Protein AF-A0A9X4KL41-F1 (afdb_monomer)

Nearest PDB structures (foldseek):
  2okx-assembly1_A  TM=5.985E-01  e=2.465E-29  Bacillus sp. GL1
  3cih-assembly1_A-2  TM=5.787E-01  e=1.463E-29  Bacteroides thetaiotaomicron VPI-5482
  6i60-assembly2_B  TM=5.319E-01  e=3.528E-23  Dictyoglomus thermophilum H-6-12
  3w5n-assembly1_A  TM=4.988E-01  e=1.576E-23  Streptomyces avermitilis MA-4680 = NBRC 14893
  6gsz-assembly1_A  TM=5.176E-01  e=5.155E-23  Aspergillus terreus

Foldseek 3Di:
DLPFAFFFWWAAPVFFDDQKWKKKAKDFDAAKFAWKKKWKAWLAKKFKDKQNHTFDIDHHALLSLQATDIGTGPGIDHGTMMMMMIMGGHPDAADDDLQDLLRHSGGTTMWIWMDGPPDTGTHDQNIDTPPHGIDGRGTACAPPRNDHPPDDPVPQQNANNQKHKDWQLDKDFPDWDQWDWDQDPSSKIKIKGFWAAADDQDDQDQPSRDSRPQVRQLSSLLVRLVVCVVSVLVNTTKTKMFGPAWFQKKKKKFWQFQAKKKKKKFFARDPCCRVPPSRTRIDIDIAGHRGMDMDHGAGGGMMMMGIHDDGGGMTMMIMIMMGIARDFDWQWDKDFPPVLLNLLQQQLLVLLGRCHHLANAQFGHPDNHLQQVLLLLLVLLVLFTGLDCPRVLSSLVSQLPRDQPADRSNALLSLLSSLLSLLVCCQSAVPLVSLLVSLVSLQRSQVSQLVQQDPVQLAGPCQDRLDDALADFDSLLSRLLSLLSNLSSLVSVVVSPVQHPPSPHDHHPDDHHQDALCSQLVTPDLSSVLSCVVSPSADPVRSVVSLVPDDDAPPDFLQSLQSNLVNCLVNVNNQVSVVSSCQQSVQCVVVPQSHAWGGAHSDADPQRQQQTDSNHPDGHSVTHSRGSSNSNSSSSCCCEALNWDRPGGQQLEIERDHDAHPPTFWMWIWTDTNQGIKTKIWGQDPVRQIDIEIEDHPSHHYDYPRPDPNHDYPPVPPPVPPLVCLQFPDLVLAAAAEAEAADEDDLVLLLVVLVLLLVLLHQEYEPAAEPHHPPDQLDPSNVVSLVSNLVSCVVSNHAYEYELARADQDQCRLPPLLVVDQQFFFKKWWKDQDDDDDVSFWDWLDWDADPNTIITITTGGDQFQDVNSVRGHHGQLLALVSQVVSCVSTVVSCCVRPLVCDLHRHAAYEHEAAWNDDDDPPVIDIARDHDCLQVVLCVPPVDGCSVVVVLCPDVDDPSVVSVVSSLVSSLVSNQVRHLQVRLVVQVVSNHFYEYAHHPQQFQVSCCRIRNARLSSLLSGLAYEYEDEELDQWDDDVVNNPTIGHVLRSLCSNVVSCVVNVRQAYEYEYHLQHDQPQDPVSLVVVVVVSVVSPHRYYHYPDAYSDCPDCVVVRRDDHCSNPSSCSSRPSVPPDDPDPPVVVVVVVVCVVPVVDDDDDDDDD

Secondary structure (DSSP, 8-state):
-TT-PPPEEEE-TTTTS-SEEEEEEEEEESS-BSS-EEEEEESSEEEEEETTEEEEEE---GGGGTB-EEEE-SSPBPSEEEEEEEEEE-SSPPPP-TT-TTSTT--SEEEEEEE-SS-EEE-STTSEETTEEPEEEEETTSTTSSS-BT--HHHHHT-STTEEEEEE--EEEEEEESEEEEE-TTS-EEEEEE-----PPP-----TT---HHHHHHHHHHHHHHHHHHTTGGGSSEEEEEEEEEEEEEEEEEE-SSS-EEEEEEEESSHHHHHH-TTSEEEEEEE-TT-EEEPPPEEEEEEEEEEE-STT-EEEEEEEEEEEEE------EEEES-HHHHHHHHHHHHHHHHTBSSSB-SBSSS-----HHHHHHHHHHHHHH-S--HHHHHHHHHHHT--TTS-GGG-HHHHHHHHHHHHHHHHHH--HHHHHHTHHHHHHHHHHHHHHB-TTT-SBS--S-----SS---HHHHHHHHHHHHHHHHHHHHHHHHHSTT------SSPPPP--HHHHHT-S-HHHHHHHHHTTSS-HHHHHHHHTT----SS--HHHHHHHHHHHHTTT-HHHHHHHHIIIIIHHHHTT-SS--S---SS--SSHHHH-B-SSS-BGGGS-SSBGGGGTHHHHHHHHTS-EEESSGGGSEEEE-----TT--EEEEEE--TT-PEEEEEEE-TTS-EEEEEE--TTPEEEE-S--TT-EE---------HHHHHS--GGGS---EEEEEE---HHHHHHHHHHHHHTT--EEEEEEEEEE-SPTTSHHHHHHHHHHHHHHHHHT-EEEEEEEESSSTTSGGGHHHHT-GGGB-EEEEEESS----TTTEEEEEEEEETTEEEEEEEEEPPS-BGGGTTB--B-TTSHHHHHHHHHHTHHHHHHHHGGGBTTTB-EEEEEEE-S-----TTS-EEEE-TTHHHHHHHHHSS-SGGGGGGGTSS-TTHHHHHHHHHHHHHHHHIIIIIHHHHHHHHTTTPEEEEEETTTT-HHHHHHHTS-HHHHHTT-SEEEEEE-SS-SEE--TT-TTS-EEHHHHHHHHHHHHHHTT-S--EEEE-TTS-TT--HHHHHHHHHHHHHTT--EEEES-EES--SGGGGTSSSPP-TTHHHHHTT--TTSS-S-TTTHHHHHHHHHHHTT---------

Radius of gyration: 35.64 Å; Cα contacts (8 Å, |Δi|>4): 2430; chains: 1; bounding box: 79×104×77 Å

InterPro domains:
  IPR008928 Six-hairpin glycosidase superfamily [SSF48208] (361-702)
  IPR012341 Six-hairpin glycosidase-like superfamily [G3DSA:1.50.10.10] (339-502)
  IPR012341 Six-hairpin glycosidase-like superfamily [G3DSA:1.50.10.10] (527-642)
  IPR035398 Alpha-L-rhamnosidase C-terminal domain [PF17390] (643-701)
  IPR053161 Ulvan-degrading glycoside hydrolase [PTHR36848] (872-1120)

Structure (mmCIF, N/CA/C/O backbone):
data_AF-A0A9X4KL41-F1
#
_entry.id   AF-A0A9X4KL41-F1
#
loop_
_atom_site.group_PDB
_atom_site.id
_atom_site.type_symbol
_atom_site.label_atom_id
_atom_site.label_alt_id
_atom_site.label_comp_id
_atom_site.label_asym_id
_atom_site.label_entity_id
_atom_site.label_seq_id
_atom_site.pdbx_PDB_ins_code
_atom_site.Cartn_x
_atom_site.Cartn_y
_atom_site.Cartn_z
_atom_site.occupancy
_atom_site.B_iso_or_equiv
_atom_site.auth_seq_id
_atom_site.auth_comp_id
_atom_site.auth_asym_id
_atom_site.auth_atom_id
_atom_site.pdbx_PDB_model_num
ATOM 1 N N . MET A 1 1 ? 27.318 6.367 7.786 1.00 37.16 1 MET A N 1
ATOM 2 C CA . MET A 1 1 ? 26.610 7.576 7.302 1.00 37.16 1 MET A CA 1
ATOM 3 C C . MET A 1 1 ? 25.271 7.805 8.006 1.00 37.16 1 MET A C 1
ATOM 5 O O . MET A 1 1 ? 24.868 8.953 8.048 1.00 37.16 1 MET A O 1
ATOM 9 N N . ALA A 1 2 ? 24.636 6.785 8.607 1.00 35.75 2 ALA A N 1
ATOM 10 C CA . ALA A 1 2 ? 23.342 6.891 9.303 1.00 35.75 2 ALA A CA 1
ATOM 11 C C . ALA A 1 2 ? 23.310 7.777 10.578 1.00 35.75 2 ALA A C 1
ATOM 13 O O . ALA A 1 2 ? 22.240 7.974 11.133 1.00 35.75 2 ALA A O 1
ATOM 14 N N . ASP A 1 3 ? 24.447 8.337 11.017 1.00 51.31 3 ASP A N 1
ATOM 15 C CA . ASP A 1 3 ? 24.559 9.137 12.254 1.00 51.31 3 ASP A CA 1
ATOM 16 C C . ASP A 1 3 ? 24.905 10.624 12.011 1.00 51.31 3 ASP A C 1
ATOM 18 O O . ASP A 1 3 ? 25.221 11.359 12.948 1.00 51.31 3 ASP A O 1
ATOM 22 N N . LYS A 1 4 ? 24.893 11.102 10.757 1.00 65.19 4 LYS A N 1
ATOM 23 C CA . LYS A 1 4 ? 25.161 12.520 10.458 1.00 65.19 4 LYS A CA 1
ATOM 24 C C . LYS A 1 4 ? 23.893 13.349 10.703 1.00 65.19 4 LYS A C 1
ATOM 26 O O . LYS A 1 4 ? 22.921 13.220 9.968 1.00 65.19 4 LYS A O 1
ATOM 31 N N . ALA A 1 5 ? 23.902 14.214 11.720 1.00 68.00 5 ALA A N 1
ATOM 32 C CA . ALA A 1 5 ? 22.793 15.138 11.977 1.00 68.00 5 ALA A CA 1
ATOM 33 C C . ALA A 1 5 ? 22.593 16.114 10.801 1.00 68.00 5 ALA A C 1
ATOM 35 O O . ALA A 1 5 ? 23.572 16.638 10.263 1.00 68.00 5 ALA A O 1
ATOM 36 N N . VAL A 1 6 ? 21.333 16.349 10.419 1.00 71.38 6 VAL A N 1
ATOM 37 C CA . VAL A 1 6 ? 20.958 17.225 9.297 1.00 71.38 6 VAL A CA 1
ATOM 38 C C . VAL A 1 6 ? 21.254 18.688 9.662 1.00 71.38 6 VAL A C 1
ATOM 40 O O . VAL A 1 6 ? 20.866 19.120 10.751 1.00 71.38 6 VAL A O 1
ATOM 43 N N . PRO A 1 7 ? 21.926 19.460 8.787 1.00 79.12 7 PRO A N 1
ATOM 44 C CA . PRO A 1 7 ? 22.134 20.882 9.000 1.00 79.12 7 PRO A CA 1
ATOM 45 C C . PRO A 1 7 ? 20.797 21.623 9.045 1.00 79.12 7 PRO A C 1
ATOM 47 O O . PRO A 1 7 ? 19.864 21.345 8.290 1.00 79.12 7 PRO A O 1
ATOM 50 N N . LYS A 1 8 ? 20.726 22.593 9.945 1.00 78.94 8 LYS A N 1
ATOM 51 C CA . LYS A 1 8 ? 19.587 23.478 10.153 1.00 78.94 8 LYS A CA 1
ATOM 52 C C . LYS A 1 8 ? 19.972 24.883 9.735 1.00 78.94 8 LYS A C 1
ATOM 54 O O . LYS A 1 8 ? 21.110 25.302 9.951 1.00 78.94 8 LYS A O 1
ATOM 59 N N . TRP A 1 9 ? 19.037 25.638 9.184 1.00 79.50 9 TRP A N 1
ATOM 60 C CA . TRP A 1 9 ? 19.203 27.083 9.099 1.00 79.50 9 TRP A CA 1
ATOM 61 C C . TRP A 1 9 ? 19.251 27.652 10.513 1.00 79.50 9 TRP A C 1
ATOM 63 O O . TRP A 1 9 ? 18.278 27.525 11.255 1.00 79.50 9 TRP A O 1
ATOM 73 N N . ILE A 1 10 ? 20.374 28.270 10.883 1.00 82.19 10 ILE A N 1
ATOM 74 C CA . ILE A 1 10 ? 20.605 28.843 12.211 1.00 82.19 10 ILE A CA 1
ATOM 75 C C . ILE A 1 10 ? 20.787 30.354 12.168 1.00 82.19 10 ILE A C 1
ATOM 77 O O . ILE A 1 10 ? 21.315 30.929 11.212 1.00 82.19 10 ILE A O 1
ATOM 81 N N . TRP A 1 11 ? 20.293 30.984 13.225 1.00 80.25 11 TRP A N 1
ATOM 82 C CA . TRP A 1 11 ? 20.051 32.413 13.318 1.00 80.25 11 TRP A CA 1
ATOM 83 C C . TRP A 1 11 ? 20.311 32.910 14.746 1.00 80.25 11 TRP A C 1
ATOM 85 O O . TRP A 1 11 ? 20.316 32.126 15.694 1.00 80.25 11 TRP A O 1
ATOM 95 N N . HIS A 1 12 ? 20.489 34.220 14.932 1.00 76.88 12 HIS A N 1
ATOM 96 C CA . HIS A 1 12 ? 20.543 34.810 16.276 1.00 76.88 12 HIS A CA 1
ATOM 97 C C . HIS A 1 12 ? 19.148 34.796 16.937 1.00 76.88 12 HIS A C 1
ATOM 99 O O . HIS A 1 12 ? 18.156 35.127 16.289 1.00 76.88 12 HIS A O 1
ATOM 105 N N . GLU A 1 13 ? 19.066 34.503 18.241 1.00 68.56 13 GLU A N 1
ATOM 106 C CA . GLU A 1 13 ? 17.805 34.355 18.996 1.00 68.56 13 GLU A CA 1
ATOM 107 C C . GLU A 1 13 ? 16.880 35.593 18.929 1.00 68.56 13 GLU A C 1
ATOM 109 O O . GLU A 1 13 ? 15.691 35.471 18.645 1.00 68.56 13 GLU A O 1
ATOM 114 N N . ALA A 1 14 ? 17.421 36.802 19.115 1.00 63.56 14 ALA A N 1
ATOM 115 C CA . ALA A 1 14 ? 16.691 38.083 19.045 1.00 63.56 14 ALA A CA 1
ATOM 116 C C . ALA A 1 14 ? 16.334 38.564 17.609 1.00 63.56 14 ALA A C 1
ATOM 118 O O . ALA A 1 14 ? 16.369 39.762 17.330 1.00 63.56 14 ALA A O 1
ATOM 119 N N . GLY A 1 15 ? 16.098 37.639 16.676 1.00 61.00 15 GLY A N 1
ATOM 120 C CA . GLY A 1 15 ? 16.166 37.826 15.221 1.00 61.00 15 GLY A CA 1
ATOM 121 C C . GLY A 1 15 ? 15.150 38.753 14.535 1.00 61.00 15 GLY A C 1
ATOM 122 O O . GLY A 1 15 ? 14.409 38.265 13.694 1.00 61.00 15 GLY A O 1
ATOM 123 N N . SER A 1 16 ? 15.188 40.071 14.776 1.00 55.34 16 SER A N 1
ATOM 124 C CA . SER A 1 16 ? 14.385 41.064 14.023 1.00 55.34 16 SER A CA 1
ATOM 125 C C . SER A 1 16 ? 15.152 42.297 13.491 1.00 55.34 16 SER A C 1
ATOM 127 O O . SER A 1 16 ? 14.836 42.805 12.410 1.00 55.34 16 SER A O 1
ATOM 129 N N . ASP A 1 17 ? 16.209 42.756 14.181 1.00 60.72 17 ASP A N 1
ATOM 130 C CA . ASP A 1 17 ? 16.833 44.075 13.911 1.00 60.72 17 ASP A CA 1
ATOM 131 C C . ASP A 1 17 ? 18.312 44.044 13.492 1.00 60.72 17 ASP A C 1
ATOM 133 O O . ASP A 1 17 ? 18.932 45.086 13.261 1.00 60.72 17 ASP A O 1
ATOM 137 N N . ARG A 1 18 ? 18.915 42.858 13.393 1.00 70.19 18 ARG A N 1
ATOM 138 C CA . ARG A 1 18 ? 20.354 42.728 13.132 1.00 70.19 18 ARG A CA 1
ATOM 139 C C . ARG A 1 18 ? 20.633 42.625 11.634 1.00 70.19 18 ARG A C 1
ATOM 141 O O . ARG A 1 18 ? 19.976 41.867 10.936 1.00 70.19 18 ARG A O 1
ATOM 148 N N . MET A 1 19 ? 21.635 43.369 11.163 1.00 78.38 19 MET A N 1
ATOM 149 C CA . MET A 1 19 ? 22.226 43.246 9.815 1.00 78.38 19 MET A CA 1
ATOM 150 C C . MET A 1 19 ? 23.584 42.526 9.848 1.00 78.38 19 MET A C 1
ATOM 152 O O . MET A 1 19 ? 24.201 42.299 8.813 1.00 78.38 19 MET A O 1
ATOM 156 N N . GLN A 1 20 ? 24.043 42.155 11.046 1.00 85.62 20 GLN A N 1
ATOM 157 C CA . GLN A 1 20 ? 25.272 41.413 11.269 1.00 85.62 20 GLN A CA 1
ATOM 158 C C . GLN A 1 20 ? 25.094 40.423 12.424 1.00 85.62 20 GLN A C 1
ATOM 160 O O . GLN A 1 20 ? 24.494 40.766 13.446 1.00 85.62 20 GLN A O 1
ATOM 165 N N . VAL A 1 21 ? 25.670 39.230 12.275 1.00 87.56 21 VAL A N 1
ATOM 166 C CA . VAL A 1 21 ? 25.772 38.212 13.328 1.00 87.56 21 VAL A CA 1
ATOM 167 C C . VAL A 1 21 ? 27.139 37.531 13.281 1.00 87.56 21 VAL A C 1
ATOM 169 O O . VAL A 1 21 ? 27.746 37.415 12.215 1.00 87.56 21 VAL A O 1
ATOM 172 N N . VAL A 1 22 ? 27.620 37.090 14.441 1.00 90.50 22 VAL A N 1
ATOM 173 C CA . VAL A 1 22 ? 28.735 36.147 14.560 1.00 90.50 22 VAL A CA 1
ATOM 174 C C . VAL A 1 22 ? 28.173 34.836 15.098 1.00 90.50 22 VAL A C 1
ATOM 176 O O . VAL A 1 22 ? 27.492 34.841 16.123 1.00 90.50 22 VAL A O 1
ATOM 179 N N . LEU A 1 23 ? 28.414 33.744 14.379 1.00 91.75 23 LEU A N 1
ATOM 180 C CA . LEU A 1 23 ? 28.072 32.384 14.786 1.00 91.75 23 LEU A CA 1
ATOM 181 C C . LEU A 1 23 ? 29.367 31.612 15.014 1.00 91.75 23 LEU A C 1
ATOM 183 O O . LEU A 1 23 ? 30.183 31.517 14.103 1.00 91.75 23 LEU A O 1
ATOM 187 N N . GLU A 1 24 ? 29.560 31.046 16.198 1.00 93.94 24 GLU A N 1
ATOM 188 C CA . GLU A 1 24 ? 30.745 30.257 16.526 1.00 93.94 24 GLU A CA 1
ATOM 189 C C . GLU A 1 24 ? 30.388 28.877 17.078 1.00 93.94 24 GLU A C 1
ATOM 191 O O . GLU A 1 24 ? 29.378 28.689 17.754 1.00 93.94 24 GLU A O 1
ATOM 196 N N . ARG A 1 25 ? 31.236 27.885 16.800 1.00 93.62 25 ARG A N 1
ATOM 197 C CA . ARG A 1 25 ? 31.120 26.548 17.389 1.00 93.62 25 ARG A CA 1
ATOM 198 C C . ARG A 1 25 ? 32.496 25.985 17.692 1.00 93.62 25 ARG A C 1
ATOM 200 O O . ARG A 1 25 ? 33.396 26.001 16.853 1.00 93.62 25 ARG A O 1
ATOM 207 N N . SER A 1 26 ? 32.640 25.466 18.907 1.00 91.88 26 SER A N 1
ATOM 208 C CA . SER A 1 26 ? 33.799 24.660 19.289 1.00 91.88 26 SER A CA 1
ATOM 209 C C . SER A 1 26 ? 33.546 23.196 18.948 1.00 91.88 26 SER A C 1
ATOM 211 O O . SER A 1 26 ? 32.456 22.679 19.197 1.00 91.88 26 SER A O 1
ATOM 213 N N . PHE A 1 27 ? 34.549 22.520 18.400 1.00 90.00 27 PHE A N 1
ATOM 214 C CA . PHE A 1 27 ? 34.482 21.106 18.039 1.00 90.00 27 PHE A CA 1
ATOM 215 C C . PHE A 1 27 ? 35.848 20.434 18.206 1.00 90.00 27 PHE A C 1
ATOM 217 O O . PHE A 1 27 ? 36.859 21.105 18.405 1.00 90.00 27 PHE A O 1
ATOM 224 N N . ILE A 1 28 ? 35.877 19.102 18.183 1.00 86.88 28 ILE A N 1
ATOM 225 C CA . ILE A 1 28 ? 37.107 18.317 18.329 1.00 86.88 28 ILE A CA 1
ATOM 226 C C . ILE A 1 28 ? 37.324 17.511 17.056 1.00 86.88 28 ILE A C 1
ATOM 228 O O . ILE A 1 28 ? 36.421 16.814 16.600 1.00 86.88 28 ILE A O 1
ATOM 232 N N . VAL A 1 29 ? 38.534 17.592 16.512 1.00 86.06 29 VAL A N 1
ATOM 233 C CA . VAL A 1 29 ? 38.990 16.772 15.390 1.00 86.06 29 VAL A CA 1
ATOM 234 C C . VAL A 1 29 ? 39.823 15.617 15.942 1.00 86.06 29 VAL A C 1
ATOM 236 O O . VAL A 1 29 ? 40.841 15.837 16.598 1.00 86.06 29 VAL A O 1
ATOM 239 N N . GLU A 1 30 ? 39.387 14.378 15.714 1.00 84.69 30 GLU A N 1
ATOM 240 C CA . GLU A 1 30 ? 40.075 13.184 16.235 1.00 84.69 30 GLU A CA 1
ATOM 241 C C . GLU A 1 30 ? 41.320 12.816 15.414 1.00 84.69 30 GLU A C 1
ATOM 243 O O . GLU A 1 30 ? 42.345 12.406 15.963 1.00 84.69 30 GLU A O 1
ATOM 248 N N . THR A 1 31 ? 41.252 12.997 14.095 1.00 84.69 31 THR A N 1
ATOM 249 C CA . THR A 1 31 ? 42.326 12.701 13.138 1.00 84.69 31 THR A CA 1
ATOM 250 C C . THR A 1 31 ? 42.510 13.861 12.176 1.00 84.69 31 THR A C 1
ATOM 252 O O . THR A 1 31 ? 41.530 14.479 11.789 1.00 84.69 31 THR A O 1
ATOM 255 N N . ALA A 1 32 ? 43.750 14.138 11.767 1.00 85.31 32 ALA A N 1
ATOM 256 C CA . ALA A 1 32 ? 44.055 15.280 10.909 1.00 85.31 32 ALA A CA 1
ATOM 257 C C . ALA A 1 32 ? 43.237 15.256 9.602 1.00 85.31 32 ALA A C 1
ATOM 259 O O . ALA A 1 32 ? 43.234 14.241 8.901 1.00 85.31 32 ALA A O 1
ATOM 260 N N . GLU A 1 33 ? 42.601 16.377 9.262 1.00 83.12 33 GLU A N 1
ATOM 261 C CA . GLU A 1 33 ? 41.732 16.514 8.089 1.00 83.12 33 GLU A CA 1
ATOM 262 C C . GLU A 1 33 ? 42.440 17.299 6.983 1.00 83.12 33 GLU A C 1
ATOM 264 O O . GLU A 1 33 ? 42.654 18.503 7.102 1.00 83.12 33 GLU A O 1
ATOM 269 N N . ASN A 1 34 ? 42.832 16.608 5.909 1.00 80.44 34 ASN A N 1
ATOM 270 C CA . ASN A 1 34 ? 43.647 17.176 4.824 1.00 80.44 34 ASN A CA 1
ATOM 271 C C . ASN A 1 34 ? 42.834 17.754 3.652 1.00 80.44 34 ASN A C 1
ATOM 273 O O . ASN A 1 34 ? 43.426 18.366 2.771 1.00 80.44 34 ASN A O 1
ATOM 277 N N . ASP A 1 35 ? 41.520 17.520 3.616 1.00 82.12 35 ASP A N 1
ATOM 278 C CA . ASP A 1 35 ? 40.617 17.948 2.533 1.00 82.12 35 ASP A CA 1
ATOM 279 C C . ASP A 1 35 ? 39.241 18.322 3.105 1.00 82.12 35 ASP A C 1
ATOM 281 O O . ASP A 1 35 ? 38.193 17.901 2.619 1.00 82.12 35 ASP A O 1
ATOM 285 N N . ALA A 1 36 ? 39.249 19.039 4.235 1.00 86.25 36 ALA A N 1
ATOM 286 C CA . ALA A 1 36 ? 38.016 19.509 4.847 1.00 86.25 36 ALA A CA 1
ATOM 287 C C . ALA A 1 36 ? 37.333 20.533 3.931 1.00 86.25 36 ALA A C 1
ATOM 289 O O . ALA A 1 36 ? 37.983 21.424 3.374 1.00 86.25 36 ALA A O 1
ATOM 290 N N . LYS A 1 37 ? 36.010 20.426 3.818 1.00 89.38 37 LYS A N 1
ATOM 291 C CA . LYS A 1 37 ? 35.166 21.306 3.009 1.00 89.38 37 LYS A CA 1
ATOM 292 C C . LYS A 1 37 ? 34.041 21.861 3.862 1.00 89.38 37 LYS A C 1
ATOM 294 O O . LYS A 1 37 ? 33.394 21.116 4.594 1.00 89.38 37 LYS A O 1
ATOM 299 N N . LEU A 1 38 ? 33.793 23.161 3.757 1.00 90.62 38 LEU A N 1
ATOM 300 C CA . LEU A 1 38 ? 32.600 23.798 4.301 1.00 90.62 38 LEU A CA 1
ATOM 301 C C . LEU A 1 38 ? 31.612 24.030 3.161 1.00 90.62 38 LEU A C 1
ATOM 303 O O . LEU A 1 38 ? 31.910 24.769 2.228 1.00 90.62 38 LEU A O 1
ATOM 307 N N . TYR A 1 39 ? 30.433 23.428 3.257 1.00 89.50 39 TYR A N 1
ATOM 308 C CA . TYR A 1 39 ? 29.308 23.739 2.381 1.00 89.50 39 TYR A CA 1
ATOM 309 C C . TYR A 1 39 ? 28.430 24.756 3.096 1.00 89.50 39 TYR A C 1
ATOM 311 O O . TYR A 1 39 ? 27.983 24.489 4.211 1.00 89.50 39 TYR A O 1
ATOM 319 N N . LEU A 1 40 ? 28.213 25.924 2.490 1.00 90.12 40 LEU A N 1
ATOM 320 C CA . LEU A 1 40 ? 27.506 27.027 3.140 1.00 90.12 40 LEU A CA 1
ATOM 321 C C . LEU A 1 40 ? 26.519 27.723 2.199 1.00 90.12 40 LEU A C 1
ATOM 323 O O . LEU A 1 40 ? 26.867 28.075 1.075 1.00 90.12 40 LEU A O 1
ATOM 327 N N . ALA A 1 41 ? 25.308 27.951 2.698 1.00 86.44 41 ALA A N 1
ATOM 328 C CA . ALA A 1 41 ? 24.307 28.852 2.139 1.00 86.44 41 ALA A CA 1
ATOM 329 C C . ALA A 1 41 ? 23.952 29.904 3.201 1.00 86.44 41 ALA A C 1
ATOM 331 O O . ALA A 1 41 ? 23.858 29.589 4.390 1.00 86.44 41 ALA A O 1
ATOM 332 N N . ALA A 1 42 ? 23.811 31.169 2.803 1.00 85.94 42 ALA A N 1
ATOM 333 C CA . ALA A 1 42 ? 23.675 32.288 3.739 1.00 85.94 42 ALA A CA 1
ATOM 334 C C . ALA A 1 42 ? 22.949 33.488 3.116 1.00 85.94 42 ALA A C 1
ATOM 336 O O . ALA A 1 42 ? 22.944 33.658 1.900 1.00 85.94 42 ALA A O 1
ATOM 337 N N . THR A 1 43 ? 22.369 34.346 3.961 1.00 78.19 43 THR A N 1
ATOM 338 C CA . THR A 1 43 ? 21.635 35.557 3.535 1.00 78.19 43 THR A CA 1
ATOM 339 C C . THR A 1 43 ? 22.527 36.739 3.149 1.00 78.19 43 THR A C 1
ATOM 341 O O . THR A 1 43 ? 22.030 37.688 2.552 1.00 78.19 43 THR A O 1
ATOM 344 N N . GLY A 1 44 ? 23.819 36.717 3.494 1.00 79.31 44 GLY A N 1
ATOM 345 C CA . GLY A 1 44 ? 24.723 37.862 3.346 1.00 79.31 44 GLY A CA 1
ATOM 346 C C . GLY A 1 44 ? 26.173 37.473 3.068 1.00 79.31 44 GLY A C 1
ATOM 347 O O . GLY A 1 44 ? 26.485 36.309 2.820 1.00 79.31 44 GLY A O 1
ATOM 348 N N . HIS A 1 45 ? 27.067 38.459 3.141 1.00 89.12 45 HIS A N 1
ATOM 349 C CA . HIS A 1 45 ? 28.511 38.260 3.059 1.00 89.12 45 HIS A CA 1
ATOM 350 C C . HIS A 1 45 ? 29.002 37.497 4.290 1.00 89.12 45 HIS A C 1
ATOM 352 O O . HIS A 1 45 ? 28.821 37.976 5.411 1.00 89.12 45 HIS A O 1
ATOM 358 N N . VAL A 1 46 ? 29.676 36.363 4.104 1.00 93.44 46 VAL A N 1
ATOM 359 C CA . VAL A 1 46 ? 30.225 35.558 5.203 1.00 93.44 46 VAL A CA 1
ATOM 360 C C . VAL A 1 46 ? 31.745 35.611 5.209 1.00 93.44 46 VAL A C 1
ATOM 362 O O . VAL A 1 46 ? 32.387 35.300 4.212 1.00 93.44 46 VAL A O 1
ATOM 365 N N . VAL A 1 47 ? 32.324 35.960 6.355 1.00 94.62 47 VAL A N 1
ATOM 366 C CA . VAL A 1 47 ? 33.753 35.782 6.646 1.00 94.62 47 VAL A CA 1
ATOM 367 C C . VAL A 1 47 ? 33.907 34.559 7.540 1.00 94.62 47 VAL A C 1
ATOM 369 O O . VAL A 1 47 ? 33.243 34.475 8.574 1.00 94.62 47 VAL A O 1
ATOM 372 N N . ILE A 1 48 ? 34.771 33.623 7.148 1.00 94.94 48 ILE A N 1
ATOM 373 C CA . ILE A 1 48 ? 34.937 32.333 7.822 1.00 94.94 48 ILE A CA 1
ATOM 374 C C . ILE A 1 48 ? 36.322 32.284 8.455 1.00 94.94 48 ILE A C 1
ATOM 376 O O . ILE A 1 48 ? 37.336 32.391 7.757 1.00 94.94 48 ILE A O 1
ATOM 380 N N . SER A 1 49 ? 36.365 32.087 9.771 1.00 94.00 49 SER A N 1
ATOM 381 C CA . SER A 1 49 ? 37.614 31.944 10.520 1.00 94.00 49 SER A CA 1
ATOM 382 C C . SER A 1 49 ? 37.682 30.608 11.254 1.00 94.00 49 SER A C 1
ATOM 384 O O . SER A 1 49 ? 36.678 30.130 11.776 1.00 94.00 49 SER A O 1
ATOM 386 N N . LEU A 1 50 ? 38.874 30.018 11.323 1.00 92.19 50 LEU A N 1
ATOM 387 C CA . LEU A 1 50 ? 39.190 28.840 12.131 1.00 92.19 50 LEU A CA 1
ATOM 388 C C . LEU A 1 50 ? 40.339 29.200 13.078 1.00 92.19 50 LEU A C 1
ATOM 390 O O . LEU A 1 50 ? 41.389 29.648 12.620 1.00 92.19 50 LEU A O 1
ATOM 394 N N . ASP A 1 51 ? 40.135 29.046 14.386 1.00 91.88 51 ASP A N 1
ATOM 395 C CA . ASP A 1 51 ? 41.094 29.429 15.436 1.00 91.88 51 ASP A CA 1
ATOM 396 C C . ASP A 1 51 ? 41.660 30.850 15.242 1.00 91.88 51 ASP A C 1
ATOM 398 O O . ASP A 1 51 ? 42.872 31.080 15.262 1.00 91.88 51 ASP A O 1
ATOM 402 N N . ASP A 1 52 ? 40.755 31.803 14.997 1.00 89.19 52 ASP A N 1
ATOM 403 C CA . ASP A 1 52 ? 41.037 33.226 14.750 1.00 89.19 52 ASP A CA 1
ATOM 404 C C . ASP A 1 52 ? 41.836 33.522 13.463 1.00 89.19 52 ASP A C 1
ATOM 406 O O . ASP A 1 52 ? 42.327 34.639 13.266 1.00 89.19 52 ASP A O 1
ATOM 410 N N . ARG A 1 53 ? 41.967 32.544 12.556 1.00 90.44 53 ARG A N 1
ATOM 411 C CA . ARG A 1 53 ? 42.590 32.710 11.234 1.00 90.44 53 ARG A CA 1
ATOM 412 C C . ARG A 1 53 ? 41.542 32.688 10.133 1.00 90.44 53 ARG A C 1
ATOM 414 O O . ARG A 1 53 ? 40.723 31.780 10.086 1.00 90.44 53 ARG A O 1
ATOM 421 N N . LEU A 1 54 ? 41.619 33.641 9.208 1.00 91.88 54 LEU A N 1
ATOM 422 C CA . LEU A 1 54 ? 40.775 33.676 8.014 1.00 91.88 54 LEU A CA 1
ATOM 423 C C . LEU A 1 54 ? 41.060 32.459 7.119 1.00 91.88 54 LEU A C 1
ATOM 425 O O . LEU A 1 54 ? 42.203 32.270 6.700 1.00 91.88 54 LEU A O 1
ATOM 429 N N . VAL A 1 55 ? 40.029 31.672 6.809 1.00 89.94 55 VAL A N 1
ATOM 430 C CA . VAL A 1 55 ? 40.137 30.470 5.957 1.00 89.94 55 VAL A CA 1
ATOM 431 C C . VAL A 1 55 ? 39.298 30.551 4.682 1.00 89.94 55 VAL A C 1
ATOM 433 O O . VAL A 1 55 ? 39.592 29.836 3.730 1.00 89.94 55 VAL A O 1
ATOM 436 N N . GLY A 1 56 ? 38.304 31.441 4.623 1.00 90.06 56 GLY A N 1
ATOM 437 C CA . GLY A 1 56 ? 37.488 31.644 3.428 1.00 90.06 56 GLY A CA 1
ATOM 438 C C . GLY A 1 56 ? 36.514 32.811 3.559 1.00 90.06 56 GLY A C 1
ATOM 439 O O . GLY A 1 56 ? 36.266 33.319 4.654 1.00 90.06 56 GLY A O 1
ATOM 440 N N . GLU A 1 57 ? 35.951 33.224 2.428 1.00 92.38 57 GLU A N 1
ATOM 441 C CA . GLU A 1 57 ? 34.904 34.243 2.352 1.00 92.38 57 GLU A CA 1
ATOM 442 C C . GLU A 1 57 ? 33.835 33.808 1.343 1.00 92.38 57 GLU A C 1
ATOM 444 O O . GLU A 1 57 ? 34.154 33.234 0.301 1.00 92.38 57 GLU A O 1
ATOM 449 N N . LEU A 1 58 ? 32.573 34.103 1.650 1.00 91.06 58 LEU A N 1
ATOM 450 C CA . LEU A 1 58 ? 31.433 33.967 0.749 1.00 91.06 58 LEU A CA 1
ATOM 451 C C . LEU A 1 58 ? 30.863 35.370 0.497 1.00 91.06 58 LEU A C 1
ATOM 453 O O . LEU A 1 58 ? 30.169 35.898 1.370 1.00 91.06 58 LEU A O 1
ATOM 457 N N . PRO A 1 59 ? 31.158 36.005 -0.651 1.00 89.31 59 PRO A N 1
ATOM 458 C CA . PRO A 1 59 ? 30.631 37.326 -0.969 1.00 89.31 59 PRO A CA 1
ATOM 459 C C . PRO A 1 59 ? 29.101 37.353 -0.971 1.00 89.31 59 PRO A C 1
ATOM 461 O O . PRO A 1 59 ? 28.470 36.368 -1.351 1.00 89.31 59 PRO A O 1
ATOM 464 N N . GLU A 1 60 ? 28.495 38.477 -0.576 1.00 83.38 60 GLU A N 1
ATOM 465 C CA . GLU A 1 60 ? 27.036 38.626 -0.621 1.00 83.38 60 GLU A CA 1
ATOM 466 C C . GLU A 1 60 ? 26.540 38.513 -2.062 1.00 83.38 60 GLU A C 1
ATOM 468 O O . GLU A 1 60 ? 26.881 39.330 -2.919 1.00 83.38 60 GLU A O 1
ATOM 473 N N . HIS A 1 61 ? 25.734 37.485 -2.312 1.00 77.81 61 HIS A N 1
ATOM 474 C CA . HIS A 1 61 ? 25.098 37.237 -3.591 1.00 77.81 61 HIS A CA 1
ATOM 475 C C . HIS A 1 61 ? 23.708 36.638 -3.340 1.00 77.81 61 HIS A C 1
ATOM 477 O O . HIS A 1 61 ? 23.597 35.712 -2.533 1.00 77.81 61 HIS A O 1
ATOM 483 N N . PRO A 1 62 ? 22.644 37.095 -4.023 1.00 65.62 62 PRO A N 1
ATOM 484 C CA . PRO A 1 62 ? 21.293 36.594 -3.759 1.00 65.62 62 PRO A CA 1
ATOM 485 C C . PRO A 1 62 ? 21.140 35.076 -3.967 1.00 65.62 62 PRO A C 1
ATOM 487 O O . PRO A 1 62 ? 20.401 34.408 -3.249 1.00 65.62 62 PRO A O 1
ATOM 490 N N . GLY A 1 63 ? 21.909 34.503 -4.900 1.00 67.75 63 GLY A N 1
ATOM 491 C CA . GLY A 1 63 ? 21.960 33.055 -5.142 1.00 67.75 63 GLY A CA 1
ATOM 492 C C . GLY A 1 63 ? 22.484 32.207 -3.970 1.00 67.75 63 GLY A C 1
ATOM 493 O O . GLY A 1 63 ? 22.215 31.008 -3.942 1.00 67.75 63 GLY A O 1
ATOM 494 N N . ASN A 1 64 ? 23.159 32.802 -2.978 1.00 76.00 64 ASN A N 1
ATOM 495 C CA . ASN A 1 64 ? 23.679 32.082 -1.803 1.00 76.00 64 ASN A CA 1
ATOM 496 C C . ASN A 1 64 ? 22.571 31.492 -0.922 1.00 76.00 64 ASN A C 1
ATOM 498 O O . ASN A 1 64 ? 22.837 30.621 -0.102 1.00 76.00 64 ASN A O 1
ATOM 502 N N . LEU A 1 65 ? 21.334 31.968 -1.073 1.00 70.69 65 LEU A N 1
ATOM 503 C CA . LEU A 1 65 ? 20.162 31.443 -0.373 1.00 70.69 65 LEU A CA 1
ATOM 504 C C . LEU A 1 65 ? 19.586 30.186 -1.020 1.00 70.69 65 LEU A C 1
ATOM 506 O O . LEU A 1 65 ? 18.805 29.480 -0.395 1.00 70.69 65 LEU A O 1
ATOM 510 N N . ALA A 1 66 ? 19.938 29.939 -2.278 1.00 64.88 66 ALA A N 1
ATOM 511 C CA . ALA A 1 66 ? 19.355 28.901 -3.116 1.00 64.88 66 ALA A CA 1
ATOM 512 C C . ALA A 1 66 ? 20.331 27.758 -3.424 1.00 64.88 66 ALA A C 1
ATOM 514 O O . ALA A 1 66 ? 19.922 26.764 -4.017 1.00 64.88 66 ALA A O 1
ATOM 515 N N . SER A 1 67 ? 21.604 27.897 -3.049 1.00 73.56 67 SER A N 1
ATOM 516 C CA . SER A 1 67 ? 22.675 26.953 -3.361 1.00 73.56 67 SER A CA 1
ATOM 517 C C . SER A 1 67 ? 23.667 26.869 -2.214 1.00 73.56 67 SER A C 1
ATOM 519 O O . SER A 1 67 ? 24.051 27.892 -1.648 1.00 73.56 67 SER A O 1
ATOM 521 N N . PHE A 1 68 ? 24.170 25.667 -1.945 1.00 83.62 68 PHE A N 1
ATOM 522 C CA . PHE A 1 68 ? 25.410 25.533 -1.194 1.00 83.62 68 PHE A CA 1
ATOM 523 C C . PHE A 1 68 ? 26.583 26.043 -2.030 1.00 83.62 68 PHE A C 1
ATOM 525 O O . PHE A 1 68 ? 26.670 25.781 -3.230 1.00 83.62 68 PHE A O 1
ATOM 532 N N . THR A 1 69 ? 27.491 26.760 -1.377 1.00 87.31 69 THR A N 1
ATOM 533 C CA . THR A 1 69 ? 28.818 27.072 -1.906 1.00 87.31 69 THR A CA 1
ATOM 534 C C . THR A 1 69 ? 29.839 26.207 -1.182 1.00 87.31 69 THR A C 1
ATOM 536 O O . THR A 1 69 ? 29.879 26.202 0.049 1.00 87.31 69 THR A O 1
ATOM 539 N N . GLU A 1 70 ? 30.646 25.467 -1.940 1.00 89.94 70 GLU A N 1
ATOM 540 C CA . GLU A 1 70 ? 31.774 24.705 -1.404 1.00 89.94 70 GLU A CA 1
ATOM 541 C C . GLU A 1 70 ? 32.959 25.644 -1.147 1.00 89.94 70 GLU A C 1
ATOM 543 O O . GLU A 1 70 ? 33.407 26.368 -2.037 1.00 89.94 70 GLU A O 1
ATOM 548 N N . ILE A 1 71 ? 33.481 25.614 0.077 1.00 89.31 71 ILE A N 1
ATOM 549 C CA . ILE A 1 71 ? 34.616 26.416 0.526 1.00 89.31 71 ILE A CA 1
ATOM 550 C C . ILE A 1 71 ? 35.665 25.451 1.077 1.00 89.31 71 ILE A C 1
ATOM 552 O O . ILE A 1 71 ? 35.483 24.841 2.133 1.00 89.31 71 ILE A O 1
ATOM 556 N N . GLY A 1 72 ? 36.754 25.276 0.329 1.00 83.88 72 GLY A N 1
ATOM 557 C CA . GLY A 1 72 ? 37.871 24.419 0.728 1.00 83.88 72 GLY A CA 1
ATOM 558 C C . GLY A 1 72 ? 38.761 25.088 1.774 1.00 83.88 72 GLY A C 1
ATOM 559 O O . GLY A 1 72 ? 38.988 26.298 1.724 1.00 83.88 72 GLY A O 1
ATOM 560 N N . PHE A 1 73 ? 39.298 24.299 2.705 1.00 83.06 73 PHE A N 1
ATOM 561 C CA . PHE A 1 73 ? 40.260 24.798 3.686 1.00 83.06 73 PHE A CA 1
ATOM 562 C C . PHE A 1 73 ? 41.681 24.780 3.095 1.00 83.06 73 PHE A C 1
ATOM 564 O O . PHE A 1 73 ? 42.107 23.761 2.552 1.00 83.06 73 PHE A O 1
ATOM 571 N N . PRO A 1 74 ? 42.448 25.883 3.193 1.00 68.25 74 PRO A N 1
ATOM 572 C CA . PRO A 1 74 ? 43.771 25.983 2.571 1.00 68.25 74 PRO A CA 1
ATOM 573 C C . PRO A 1 74 ? 44.864 25.168 3.286 1.00 68.25 74 PRO A C 1
ATOM 575 O O . PRO A 1 74 ? 45.930 24.944 2.712 1.00 68.25 74 PRO A O 1
ATOM 578 N N . GLU A 1 75 ? 44.628 24.742 4.531 1.00 78.56 75 GLU A N 1
ATOM 579 C CA . GLU A 1 75 ? 45.574 24.002 5.373 1.00 78.56 75 GLU A CA 1
ATOM 580 C C . GLU A 1 75 ? 44.879 22.820 6.070 1.00 78.56 75 GLU A C 1
ATOM 582 O O . GLU A 1 75 ? 43.683 22.870 6.355 1.00 78.56 75 GLU A O 1
ATOM 587 N N . THR A 1 76 ? 45.645 21.768 6.385 1.00 84.75 76 THR A N 1
ATOM 588 C CA . THR A 1 76 ? 45.182 20.620 7.179 1.00 84.75 76 THR A CA 1
ATOM 589 C C . THR A 1 76 ? 44.688 21.059 8.560 1.00 84.75 76 THR A C 1
ATOM 591 O O . THR A 1 76 ? 45.437 21.697 9.305 1.00 84.75 76 THR A O 1
ATOM 594 N N . ILE A 1 77 ? 43.488 20.628 8.959 1.00 88.00 77 ILE A N 1
ATOM 595 C CA . ILE A 1 77 ? 42.999 20.809 10.333 1.00 88.00 77 ILE A CA 1
ATOM 596 C C . ILE A 1 77 ? 43.653 19.742 11.220 1.00 88.00 77 ILE A C 1
ATOM 598 O O . ILE A 1 77 ? 43.541 18.543 10.956 1.00 88.00 77 ILE A O 1
ATOM 602 N N . ALA A 1 78 ? 44.402 20.169 12.237 1.00 88.81 78 ALA A N 1
ATOM 603 C CA . ALA A 1 78 ? 45.134 19.265 13.124 1.00 88.81 78 ALA A CA 1
ATOM 604 C C . ALA A 1 78 ? 44.187 18.470 14.054 1.00 88.81 78 ALA A C 1
ATOM 606 O O . ALA A 1 78 ? 43.037 18.847 14.231 1.00 88.81 78 ALA A O 1
ATOM 607 N N . PRO A 1 79 ? 44.637 17.370 14.682 1.00 89.50 79 PRO A N 1
ATOM 608 C CA . PRO A 1 79 ? 43.879 16.748 15.764 1.00 89.50 79 PRO A CA 1
ATOM 609 C C . PRO A 1 79 ? 43.846 17.651 17.004 1.00 89.50 79 PRO A C 1
ATOM 611 O O . PRO A 1 79 ? 44.891 18.157 17.426 1.00 89.50 79 PRO A O 1
ATOM 614 N N . GLY A 1 80 ? 42.682 17.787 17.636 1.00 89.38 80 GLY A N 1
ATOM 615 C CA . GLY A 1 80 ? 42.502 18.590 18.846 1.00 89.38 80 GLY A CA 1
ATOM 616 C C . GLY A 1 80 ? 41.239 19.456 18.842 1.00 89.38 80 GLY A C 1
ATOM 617 O O . GLY A 1 80 ? 40.381 19.302 17.973 1.00 89.38 80 GLY A O 1
ATOM 618 N N . PRO A 1 81 ? 41.080 20.325 19.856 1.00 91.50 81 PRO A N 1
ATOM 619 C CA . PRO A 1 81 ? 39.976 21.273 19.918 1.00 91.50 81 PRO A CA 1
ATOM 620 C C . PRO A 1 81 ? 40.197 22.430 18.937 1.00 91.50 81 PRO A C 1
ATOM 622 O O . PRO A 1 81 ? 41.278 23.017 18.907 1.00 91.50 81 PRO A O 1
ATOM 625 N N . HIS A 1 82 ? 39.145 22.780 18.206 1.00 91.88 82 HIS A N 1
ATOM 626 C CA . HIS A 1 82 ? 39.108 23.873 17.241 1.00 91.88 82 HIS A CA 1
ATOM 627 C C . HIS A 1 82 ? 37.861 24.731 17.443 1.00 91.88 82 HIS A C 1
ATOM 629 O O . HIS A 1 82 ? 36.838 24.255 17.950 1.00 91.88 82 HIS A O 1
ATOM 635 N N . ARG A 1 83 ? 37.931 25.991 17.010 1.00 93.19 83 ARG A N 1
ATOM 636 C CA . ARG A 1 83 ? 36.788 26.907 16.966 1.00 93.19 83 ARG A CA 1
ATOM 637 C C . ARG A 1 83 ? 36.607 27.462 15.562 1.00 93.19 83 ARG A C 1
ATOM 639 O O . ARG A 1 83 ? 37.512 28.105 15.037 1.00 93.19 83 ARG A O 1
ATOM 646 N N . ILE A 1 84 ? 35.427 27.250 14.984 1.00 93.56 84 ILE A N 1
ATOM 647 C CA . ILE A 1 84 ? 35.016 27.883 13.727 1.00 93.56 84 ILE A CA 1
ATOM 648 C C . ILE A 1 84 ? 34.098 29.072 14.021 1.00 93.56 84 ILE A C 1
ATOM 650 O O . ILE A 1 84 ? 33.238 28.986 14.896 1.00 93.56 84 ILE A O 1
ATOM 654 N N . GLU A 1 85 ? 34.288 30.167 13.290 1.00 94.62 85 GLU A N 1
ATOM 655 C CA . GLU A 1 85 ? 33.500 31.398 13.369 1.00 94.62 85 GLU A CA 1
ATOM 656 C C . GLU A 1 85 ? 32.990 31.783 11.971 1.00 94.62 85 GLU A C 1
ATOM 658 O O . GLU A 1 85 ? 33.761 31.841 11.010 1.00 94.62 85 GLU A O 1
ATOM 663 N N . LEU A 1 86 ? 31.692 32.071 11.867 1.00 94.31 86 LEU A N 1
ATOM 664 C CA . LEU A 1 86 ? 31.008 32.592 10.688 1.00 94.31 86 LEU A CA 1
ATOM 665 C C . LEU A 1 86 ? 30.482 33.991 11.010 1.00 94.31 86 LEU A C 1
ATOM 667 O O . LEU A 1 86 ? 29.495 34.157 11.731 1.00 94.31 86 LEU A O 1
ATOM 671 N N . LYS A 1 87 ? 31.128 35.017 10.460 1.00 93.12 87 LYS A N 1
ATOM 672 C CA . LYS A 1 87 ? 30.665 36.400 10.571 1.00 93.12 87 LYS A CA 1
ATOM 673 C C . LYS A 1 87 ? 29.865 36.766 9.332 1.00 93.12 87 LYS A C 1
ATOM 675 O O . LYS A 1 87 ? 30.439 36.948 8.261 1.00 93.12 87 LYS A O 1
ATOM 680 N N . ILE A 1 88 ? 28.554 36.909 9.491 1.00 90.38 88 ILE A N 1
ATOM 681 C CA . ILE A 1 88 ? 27.621 37.189 8.398 1.00 90.38 88 ILE A CA 1
ATOM 682 C C . ILE A 1 88 ? 27.198 38.658 8.467 1.00 90.38 88 ILE A C 1
ATOM 684 O O . ILE A 1 88 ? 26.784 39.135 9.525 1.00 90.38 88 ILE A O 1
ATOM 688 N N . VAL A 1 89 ? 27.297 39.374 7.348 1.00 88.69 89 VAL A N 1
ATOM 689 C CA . VAL A 1 89 ? 26.913 40.785 7.195 1.00 88.69 89 VAL A CA 1
ATOM 690 C C . VAL A 1 89 ? 26.018 40.919 5.965 1.00 88.69 89 VAL A C 1
ATOM 692 O O . VAL A 1 89 ? 26.428 40.548 4.872 1.00 88.69 89 VAL A O 1
ATOM 695 N N . CYS A 1 90 ? 24.807 41.445 6.129 1.00 80.88 90 CYS A N 1
ATOM 696 C CA . CYS A 1 90 ? 23.899 41.744 5.016 1.00 80.88 90 CYS A CA 1
ATOM 697 C C . CYS A 1 90 ? 23.939 43.246 4.702 1.00 80.88 90 CYS A C 1
ATOM 699 O O . CYS A 1 90 ? 23.902 44.067 5.624 1.00 80.88 90 CYS A O 1
ATOM 701 N N . ASN A 1 91 ? 23.990 43.620 3.422 1.00 75.38 91 ASN A N 1
ATOM 702 C CA . ASN A 1 91 ? 23.978 45.024 2.998 1.00 75.38 91 ASN A CA 1
ATOM 703 C C . ASN A 1 91 ? 22.553 45.576 2.830 1.00 75.38 91 ASN A C 1
ATOM 705 O O . ASN A 1 91 ? 22.314 46.749 3.125 1.00 75.38 91 ASN A O 1
ATOM 709 N N . GLU A 1 92 ? 21.594 44.743 2.414 1.00 65.38 92 GLU A N 1
ATOM 710 C CA . GLU A 1 92 ? 20.169 45.092 2.308 1.00 65.38 92 GLU A CA 1
ATOM 711 C C . GLU A 1 92 ? 19.301 44.107 3.113 1.00 65.38 92 GLU A C 1
ATOM 713 O 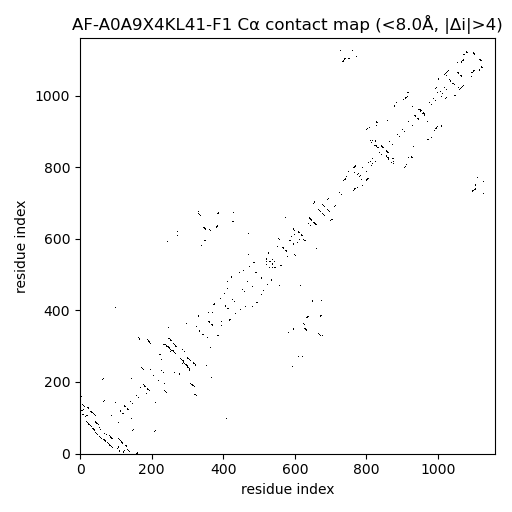O . GLU A 1 92 ? 19.640 42.929 3.221 1.00 65.38 92 GLU A O 1
ATOM 718 N N . PRO A 1 93 ? 18.189 44.554 3.730 1.00 57.69 93 PRO A N 1
ATOM 719 C CA . PRO A 1 93 ? 17.266 43.640 4.393 1.00 57.69 93 PRO A CA 1
ATOM 720 C C . PRO A 1 93 ? 16.576 42.734 3.365 1.00 57.69 93 PRO A C 1
ATOM 722 O O . PRO A 1 93 ? 16.079 43.211 2.343 1.00 57.69 93 PRO A O 1
ATOM 725 N N . MET A 1 94 ? 16.497 41.438 3.674 1.00 57.75 94 MET A N 1
ATOM 726 C CA . MET A 1 94 ? 15.704 40.482 2.900 1.00 57.75 94 MET A CA 1
ATOM 727 C C . MET A 1 94 ? 14.229 40.918 2.841 1.00 57.75 94 MET A C 1
ATOM 729 O O . MET A 1 94 ? 13.688 41.363 3.860 1.00 57.75 94 MET A O 1
ATOM 733 N N . PRO A 1 95 ? 13.556 40.807 1.679 1.00 51.31 95 PRO A N 1
ATOM 734 C CA . PRO A 1 95 ? 12.129 41.078 1.594 1.00 51.31 95 PRO A CA 1
ATOM 735 C C . PRO A 1 95 ? 11.355 40.073 2.456 1.00 51.31 95 PRO A C 1
ATOM 737 O O . PRO A 1 95 ? 11.527 38.864 2.320 1.00 51.31 95 PRO A O 1
ATOM 740 N N . ILE A 1 96 ? 10.497 40.588 3.339 1.00 53.03 96 ILE A N 1
ATOM 741 C CA . ILE A 1 96 ? 9.534 39.777 4.091 1.00 53.03 96 ILE A CA 1
ATOM 742 C C . ILE A 1 96 ? 8.535 39.212 3.085 1.00 53.03 96 ILE A C 1
ATOM 744 O O . ILE A 1 96 ? 8.016 39.957 2.251 1.00 53.03 96 ILE A O 1
ATOM 748 N N . VAL A 1 97 ? 8.263 37.911 3.162 1.00 53.00 97 VAL A N 1
ATOM 749 C CA . VAL A 1 97 ? 7.221 37.284 2.351 1.00 53.00 97 VAL A CA 1
ATOM 750 C C . VAL A 1 97 ? 6.269 36.525 3.262 1.00 53.00 97 VAL A C 1
ATOM 752 O O . VAL A 1 97 ? 6.689 35.686 4.054 1.00 53.00 97 VAL A O 1
ATOM 755 N N . ASP A 1 98 ? 4.979 36.824 3.124 1.00 50.53 98 ASP A N 1
ATOM 756 C CA . ASP A 1 98 ? 3.908 36.454 4.062 1.00 50.53 98 ASP A CA 1
ATOM 757 C C . ASP A 1 98 ? 3.575 34.948 4.116 1.00 50.53 98 ASP A C 1
ATOM 759 O O . ASP A 1 98 ? 2.700 34.535 4.879 1.00 50.53 98 ASP A O 1
ATOM 763 N N . VAL A 1 99 ? 4.238 34.126 3.296 1.00 50.50 99 VAL A N 1
ATOM 764 C CA . VAL A 1 99 ? 3.844 32.733 3.015 1.00 50.50 99 VAL A CA 1
ATOM 765 C C . VAL A 1 99 ? 4.631 31.709 3.853 1.00 50.50 99 VAL A C 1
ATOM 767 O O . VAL A 1 99 ? 4.197 30.569 3.974 1.00 50.50 99 VAL A O 1
ATOM 770 N N . ASN A 1 100 ? 5.735 32.095 4.516 1.00 54.34 100 ASN A N 1
ATOM 771 C CA . ASN A 1 100 ? 6.461 31.203 5.432 1.00 54.34 100 ASN A CA 1
ATOM 772 C C . ASN A 1 100 ? 6.873 31.912 6.734 1.00 54.34 100 ASN A C 1
ATOM 774 O O . ASN A 1 100 ? 7.661 32.861 6.728 1.00 54.34 100 ASN A O 1
ATOM 778 N N . VAL A 1 101 ? 6.358 31.409 7.860 1.00 51.91 101 VAL A N 1
ATOM 779 C CA . VAL A 1 101 ? 6.549 31.965 9.212 1.00 51.91 101 VAL A CA 1
ATOM 780 C C . VAL A 1 101 ? 8.013 31.990 9.662 1.00 51.91 101 VAL A C 1
ATOM 782 O O . VAL A 1 101 ? 8.385 32.814 10.498 1.00 51.91 101 VAL A O 1
ATOM 785 N N . HIS A 1 102 ? 8.853 31.136 9.073 1.00 51.59 102 HIS A N 1
ATOM 786 C CA . HIS A 1 102 ? 10.277 31.006 9.383 1.00 51.59 102 HIS A CA 1
ATOM 787 C C . HIS A 1 102 ? 11.139 32.125 8.796 1.00 51.59 102 HIS A C 1
ATOM 789 O O . HIS A 1 102 ? 12.259 32.339 9.256 1.00 51.59 102 HIS A O 1
ATOM 795 N N . LEU A 1 103 ? 10.623 32.859 7.806 1.00 51.75 103 LEU A N 1
ATOM 796 C CA . LEU A 1 103 ? 11.294 34.012 7.197 1.00 51.75 103 LEU A CA 1
ATOM 797 C C . LEU A 1 103 ? 10.792 35.359 7.722 1.00 51.75 103 LEU A C 1
ATOM 799 O O . LEU A 1 103 ? 11.365 36.400 7.398 1.00 51.75 103 LEU A O 1
ATOM 803 N N . ILE A 1 104 ? 9.732 35.361 8.531 1.00 51.50 104 ILE A N 1
ATOM 804 C CA . ILE A 1 104 ? 9.174 36.588 9.095 1.00 51.50 104 ILE A CA 1
ATOM 805 C C . ILE A 1 104 ? 10.210 37.209 10.041 1.00 51.50 104 ILE A C 1
ATOM 807 O O . ILE A 1 104 ? 10.680 36.570 10.979 1.00 51.50 104 ILE A O 1
ATOM 811 N N . GLU A 1 105 ? 10.581 38.461 9.753 1.00 53.50 105 GLU A N 1
ATOM 812 C CA . GLU A 1 105 ? 11.507 39.309 10.529 1.00 53.50 105 GLU A CA 1
ATOM 813 C C . GLU A 1 105 ? 12.972 38.837 10.600 1.00 53.50 105 GLU A C 1
ATOM 815 O O . GLU A 1 105 ? 13.836 39.547 11.111 1.00 53.50 105 GLU A O 1
ATOM 820 N N . ARG A 1 106 ? 13.311 37.707 9.984 1.00 60.38 106 ARG A N 1
ATOM 821 C CA . ARG A 1 106 ? 14.649 37.120 10.019 1.00 60.38 106 ARG A CA 1
ATOM 822 C C . ARG A 1 106 ? 15.496 37.660 8.841 1.00 60.38 106 ARG A C 1
ATOM 824 O O . ARG A 1 106 ? 15.281 37.306 7.690 1.00 60.38 106 ARG A O 1
ATOM 831 N N . ARG A 1 107 ? 16.487 38.533 9.136 1.00 63.72 107 ARG A N 1
ATOM 832 C CA . ARG A 1 107 ? 17.493 39.111 8.197 1.00 63.72 107 ARG A CA 1
ATOM 833 C C . ARG A 1 107 ? 18.869 38.417 8.000 1.00 63.72 107 ARG A C 1
ATOM 835 O O . ARG A 1 107 ? 19.362 38.433 6.877 1.00 63.72 107 ARG A O 1
ATOM 842 N N . VAL A 1 108 ? 19.526 37.873 9.037 1.00 76.56 108 VAL A N 1
ATOM 843 C CA . VAL A 1 108 ? 20.878 37.272 8.958 1.00 76.56 108 VAL A CA 1
ATOM 844 C C . VAL A 1 108 ? 20.962 35.845 9.519 1.00 76.56 108 VAL A C 1
ATOM 846 O O . VAL A 1 108 ? 20.762 35.647 10.718 1.00 76.56 108 VAL A O 1
ATOM 849 N N . GLY A 1 109 ? 21.354 34.879 8.684 1.00 82.44 109 GLY A N 1
ATOM 850 C CA . GLY A 1 109 ? 21.590 33.491 9.093 1.00 82.44 109 GLY A CA 1
ATOM 851 C C . GLY A 1 109 ? 22.262 32.646 8.009 1.00 82.44 109 GLY A C 1
ATOM 852 O O . GLY A 1 109 ? 22.532 33.131 6.905 1.00 82.44 109 GLY A O 1
ATOM 853 N N . CYS A 1 110 ? 22.539 31.383 8.330 1.00 87.12 110 CYS A N 1
ATOM 854 C CA . CYS A 1 110 ? 23.119 30.418 7.394 1.00 87.12 110 CYS A CA 1
ATOM 855 C C . CYS A 1 110 ? 22.664 28.982 7.668 1.00 87.12 110 CYS A C 1
ATOM 857 O O . CYS A 1 110 ? 22.274 28.641 8.785 1.00 87.12 110 CYS A O 1
ATOM 859 N N . ILE A 1 111 ? 22.809 28.126 6.663 1.00 86.81 111 ILE A N 1
ATOM 860 C CA . ILE A 1 111 ? 22.813 26.670 6.793 1.00 86.81 111 ILE A CA 1
ATOM 861 C C . ILE A 1 111 ? 24.099 26.136 6.179 1.00 86.81 111 ILE A C 1
ATOM 863 O O . ILE A 1 111 ? 24.563 26.625 5.148 1.00 86.81 111 ILE A O 1
ATOM 867 N N . GLY A 1 112 ? 24.690 25.127 6.798 1.00 89.19 112 GLY A N 1
ATOM 868 C CA . GLY A 1 112 ? 25.912 24.551 6.279 1.00 89.19 112 GLY A CA 1
ATOM 869 C C . GLY A 1 112 ? 26.431 23.400 7.102 1.00 89.19 112 GLY A C 1
ATOM 870 O O . GLY A 1 112 ? 25.870 23.030 8.131 1.00 89.19 112 GLY A O 1
ATOM 871 N N . PHE A 1 113 ? 27.521 22.822 6.632 1.00 89.38 113 PHE A N 1
ATOM 872 C CA . PHE A 1 113 ? 28.234 21.793 7.364 1.00 89.38 113 PHE A CA 1
ATOM 873 C C . PHE A 1 113 ? 29.691 21.741 6.931 1.00 89.38 113 PHE A C 1
ATOM 875 O O . PHE A 1 113 ? 30.013 21.914 5.754 1.00 89.38 113 PHE A O 1
ATOM 882 N N . LEU A 1 114 ? 30.566 21.477 7.898 1.00 88.75 114 LEU A N 1
ATOM 883 C CA . LEU A 1 114 ? 31.940 21.077 7.627 1.00 88.75 114 LEU A CA 1
ATOM 884 C C . LEU A 1 114 ? 31.989 19.554 7.495 1.00 88.75 114 LEU A C 1
ATOM 886 O O . LEU A 1 114 ? 31.519 18.831 8.378 1.00 88.75 114 LEU A O 1
ATOM 890 N N . GLU A 1 115 ? 32.573 19.084 6.400 1.00 85.75 115 GLU A N 1
ATOM 891 C CA . GLU A 1 115 ? 32.815 17.675 6.114 1.00 85.75 115 GLU A CA 1
ATOM 892 C C . GLU A 1 115 ? 34.313 17.406 5.920 1.00 85.75 115 GLU A C 1
ATOM 894 O O . GLU A 1 115 ? 34.997 18.136 5.206 1.00 85.75 115 GLU A O 1
ATOM 899 N N . GLY A 1 116 ? 34.802 16.329 6.538 1.00 80.56 116 GLY A N 1
ATOM 900 C CA . GLY A 1 116 ? 36.114 15.725 6.298 1.00 80.56 116 GLY A CA 1
ATOM 901 C C . GLY A 1 116 ? 36.034 14.191 6.295 1.00 80.56 116 GLY A C 1
ATOM 902 O O . GLY A 1 116 ? 34.948 13.613 6.360 1.00 80.56 116 GLY A O 1
ATOM 903 N N . ASN A 1 117 ? 37.182 13.512 6.246 1.00 73.94 117 ASN A N 1
ATOM 904 C CA . ASN A 1 117 ? 37.269 12.046 6.233 1.00 73.94 117 ASN A CA 1
ATOM 905 C C . ASN A 1 117 ? 36.753 11.399 7.535 1.00 73.94 117 ASN A C 1
ATOM 907 O O . ASN A 1 117 ? 36.324 10.244 7.509 1.00 73.94 117 ASN A O 1
ATOM 911 N N . GLY A 1 118 ? 36.773 12.126 8.655 1.00 68.00 118 GLY A N 1
ATOM 912 C CA . GLY A 1 118 ? 36.187 11.731 9.940 1.00 68.00 118 GLY A CA 1
ATOM 913 C C . GLY A 1 118 ? 35.412 12.846 10.657 1.00 68.00 118 GLY A C 1
ATOM 914 O O . GLY A 1 118 ? 34.732 12.566 11.641 1.00 68.00 118 GLY A O 1
ATOM 915 N N . ALA A 1 119 ? 35.473 14.091 10.176 1.00 73.25 119 ALA A N 1
ATOM 916 C CA . ALA A 1 119 ? 34.784 15.240 10.763 1.00 73.25 119 ALA A CA 1
ATOM 917 C C . ALA A 1 119 ? 33.397 15.508 10.139 1.00 73.25 119 ALA A C 1
ATOM 919 O O . ALA A 1 119 ? 33.243 15.568 8.918 1.00 73.25 119 ALA A O 1
ATOM 920 N N . TRP A 1 120 ? 32.393 15.731 10.994 1.00 84.38 120 TRP A N 1
ATOM 921 C CA . TRP A 1 120 ? 31.059 16.211 10.619 1.00 84.38 120 TRP A CA 1
ATOM 922 C C . TRP A 1 120 ? 30.599 17.293 11.598 1.00 84.38 120 TRP A C 1
ATOM 924 O O . TRP A 1 120 ? 30.411 17.010 12.782 1.00 84.38 120 TRP A O 1
ATOM 934 N N . LEU A 1 121 ? 30.413 18.521 11.112 1.00 88.88 121 LEU A N 1
ATOM 935 C CA . LEU A 1 121 ? 29.951 19.648 11.927 1.00 88.88 121 LEU A CA 1
ATOM 936 C C . LEU A 1 121 ? 28.820 20.404 11.214 1.00 88.88 121 LEU A C 1
ATOM 938 O O . LEU A 1 121 ? 29.103 21.324 10.446 1.00 88.88 121 LEU A O 1
ATOM 942 N N . PRO A 1 122 ? 27.549 20.040 11.440 1.00 89.31 122 PRO A N 1
ATOM 943 C CA . PRO A 1 122 ? 26.413 20.721 10.830 1.00 89.31 122 PRO A CA 1
ATOM 944 C C . PRO A 1 122 ? 26.098 22.045 11.538 1.00 89.31 122 PRO A C 1
ATOM 946 O O . PRO A 1 122 ? 26.477 22.265 12.687 1.00 89.31 122 PRO A O 1
ATOM 949 N N . THR A 1 123 ? 25.380 22.949 10.885 1.00 90.50 123 THR A N 1
ATOM 950 C CA . THR A 1 123 ? 24.705 24.057 11.568 1.00 90.50 123 THR A CA 1
ATOM 951 C C . THR A 1 123 ? 23.534 23.518 12.391 1.00 90.50 123 THR A C 1
ATOM 953 O O . THR A 1 123 ? 22.706 22.775 11.877 1.00 90.50 123 THR A O 1
ATOM 956 N N . ASP A 1 124 ? 23.479 23.837 13.682 1.00 87.06 124 ASP A N 1
ATOM 957 C CA . ASP A 1 124 ? 22.453 23.383 14.634 1.00 87.06 124 ASP A CA 1
ATOM 958 C C . ASP A 1 124 ? 22.407 24.323 15.861 1.00 87.06 124 ASP A C 1
ATOM 960 O O . ASP A 1 124 ? 23.170 25.288 15.951 1.00 87.06 124 ASP A O 1
ATOM 964 N N . GLU A 1 125 ? 21.528 24.054 16.823 1.00 85.88 125 GLU A N 1
ATOM 965 C CA . GLU A 1 125 ? 21.335 24.879 18.025 1.00 85.88 125 GLU A CA 1
ATOM 966 C C . GLU A 1 125 ? 22.518 24.843 19.009 1.00 85.88 125 GLU A C 1
ATOM 968 O O . GLU A 1 125 ? 22.514 25.559 20.008 1.00 85.88 125 GLU A O 1
ATOM 973 N N . SER A 1 126 ? 23.539 24.014 18.762 1.00 88.88 126 SER A N 1
ATOM 974 C CA . SER A 1 126 ? 24.758 24.006 19.580 1.00 88.88 126 SER A CA 1
ATOM 975 C C . SER A 1 126 ? 25.791 25.050 19.145 1.00 88.88 126 SER A C 1
ATOM 977 O O . SER A 1 126 ? 26.796 25.243 19.831 1.00 88.88 126 SER A O 1
ATOM 979 N N . TRP A 1 127 ? 25.554 25.733 18.023 1.00 92.81 127 TRP A N 1
ATOM 980 C CA . TRP A 1 127 ? 26.279 26.952 17.681 1.00 92.81 127 TRP A CA 1
ATOM 981 C C . TRP A 1 127 ? 25.912 28.070 18.652 1.00 92.81 127 TRP A C 1
ATOM 983 O O . TRP A 1 127 ? 24.784 28.152 19.128 1.00 92.81 127 TRP A O 1
ATOM 993 N N . ILE A 1 128 ? 26.860 28.955 18.923 1.00 90.69 128 ILE A N 1
ATOM 994 C CA . ILE A 1 128 ? 26.661 30.138 19.748 1.00 90.69 128 ILE A CA 1
ATOM 995 C C . ILE A 1 128 ? 26.601 31.352 18.835 1.00 90.69 128 ILE A C 1
ATOM 997 O O . ILE A 1 128 ? 27.454 31.552 17.974 1.00 90.69 128 ILE A O 1
ATOM 1001 N N . SER A 1 129 ? 25.574 32.165 19.021 1.00 86.38 129 SER A N 1
ATOM 1002 C CA . SER A 1 129 ? 25.448 33.475 18.419 1.00 86.38 129 SER A CA 1
ATOM 1003 C C . SER A 1 129 ? 25.728 34.529 19.484 1.00 86.38 129 SER A C 1
ATOM 1005 O O . SER A 1 129 ? 24.876 34.811 20.324 1.00 86.38 129 SER A O 1
ATOM 1007 N N . GLU A 1 130 ? 26.936 35.092 19.462 1.00 79.56 130 GLU A N 1
ATOM 1008 C CA . GLU A 1 130 ? 27.448 35.984 20.514 1.00 79.56 130 GLU A CA 1
ATOM 1009 C C . GLU A 1 130 ? 27.479 35.304 21.896 1.00 79.56 130 GLU A C 1
ATOM 1011 O O . GLU A 1 130 ? 28.417 34.570 22.180 1.00 79.56 130 GLU A O 1
ATOM 1016 N N . ASP A 1 131 ? 26.453 35.513 22.727 1.00 81.44 131 ASP A N 1
ATOM 1017 C CA . ASP A 1 131 ? 26.356 34.981 24.096 1.00 81.44 131 ASP A CA 1
ATOM 1018 C C . ASP A 1 131 ? 25.183 33.993 24.277 1.00 81.44 131 ASP A C 1
ATOM 1020 O O . ASP A 1 131 ? 24.934 33.514 25.387 1.00 81.44 131 ASP A O 1
ATOM 1024 N N . LEU A 1 132 ? 24.428 33.707 23.210 1.00 81.31 132 LEU A N 1
ATOM 1025 C CA . LEU A 1 132 ? 23.209 32.894 23.249 1.00 81.31 132 LEU A CA 1
ATOM 1026 C C . LEU A 1 132 ? 23.309 31.718 22.270 1.00 81.31 132 LEU A C 1
ATOM 1028 O O . LEU A 1 132 ? 23.935 31.859 21.220 1.00 81.31 132 LEU A O 1
ATOM 1032 N N . PRO A 1 133 ? 22.692 30.560 22.560 1.00 82.88 133 PRO A N 1
ATOM 1033 C CA . PRO A 1 133 ? 22.551 29.499 21.570 1.00 82.88 133 PRO A CA 1
ATOM 1034 C C . PRO A 1 133 ? 21.897 30.018 20.285 1.00 82.88 133 PRO A C 1
ATOM 1036 O O . PRO A 1 133 ? 20.946 30.803 20.319 1.00 82.88 133 PRO A O 1
ATOM 1039 N N . ALA A 1 134 ? 22.410 29.584 19.139 1.00 83.44 134 ALA A N 1
ATOM 1040 C CA . ALA A 1 134 ? 21.806 29.882 17.856 1.00 83.44 134 ALA A CA 1
ATOM 1041 C C . ALA A 1 134 ? 20.432 29.205 17.769 1.00 83.44 134 ALA A C 1
ATOM 1043 O O . ALA A 1 134 ? 20.240 28.067 18.199 1.00 83.44 134 ALA A O 1
ATOM 1044 N N . ARG A 1 135 ? 19.459 29.902 17.186 1.00 78.69 135 ARG A N 1
ATOM 1045 C CA . ARG A 1 135 ? 18.112 29.374 16.980 1.00 78.69 135 ARG A CA 1
ATOM 1046 C C . ARG A 1 135 ? 18.044 28.678 15.629 1.00 78.69 135 ARG A C 1
ATOM 1048 O O . ARG A 1 135 ? 18.298 29.314 14.606 1.00 78.69 135 ARG A O 1
ATOM 1055 N N . ALA A 1 136 ? 17.673 27.402 15.622 1.00 74.56 136 ALA A N 1
ATOM 1056 C CA . ALA A 1 136 ? 17.315 26.701 14.398 1.00 74.56 136 ALA A CA 1
ATOM 1057 C C . ALA A 1 136 ? 15.934 27.140 13.898 1.00 74.56 136 ALA A C 1
ATOM 1059 O O . ALA A 1 136 ? 15.050 27.484 14.684 1.00 74.56 136 ALA A O 1
ATOM 1060 N N . VAL A 1 137 ? 15.776 27.164 12.579 1.00 63.91 137 VAL A N 1
ATOM 1061 C CA . VAL A 1 137 ? 14.629 27.788 11.912 1.00 63.91 137 VAL A CA 1
ATOM 1062 C C . VAL A 1 137 ? 13.894 26.809 11.013 1.00 63.91 137 VAL A C 1
ATOM 1064 O O . VAL A 1 137 ? 12.682 26.716 11.086 1.00 63.91 137 VAL A O 1
ATOM 1067 N N . CYS A 1 138 ? 14.635 26.084 10.191 1.00 62.16 138 CYS A N 1
ATOM 1068 C CA . CYS A 1 138 ? 14.133 24.999 9.360 1.00 62.16 138 CYS A CA 1
ATOM 1069 C C . CYS A 1 138 ? 15.292 24.045 9.070 1.00 62.16 138 CYS A C 1
ATOM 1071 O O . CYS A 1 138 ? 16.468 24.428 9.181 1.00 62.16 138 CYS A O 1
ATOM 1073 N N . VAL A 1 139 ? 14.979 22.802 8.729 1.00 63.38 139 VAL A N 1
ATOM 1074 C CA . VAL A 1 139 ? 15.976 21.841 8.250 1.00 63.38 139 VAL A CA 1
ATOM 1075 C C . VAL A 1 139 ? 16.122 21.938 6.735 1.00 63.38 139 VAL A C 1
ATOM 1077 O O . VAL A 1 139 ? 15.223 22.394 6.031 1.00 63.38 139 VAL A O 1
ATOM 1080 N N . TYR A 1 140 ? 17.263 21.499 6.205 1.00 62.06 140 TYR A N 1
ATOM 1081 C CA . TYR A 1 140 ? 17.363 21.275 4.763 1.00 62.06 140 TYR A CA 1
ATOM 1082 C C . TYR A 1 140 ? 16.266 20.295 4.313 1.00 62.06 140 TYR A C 1
ATOM 1084 O O . TYR A 1 140 ? 16.105 19.246 4.937 1.00 62.06 140 TYR A O 1
ATOM 1092 N N . GLY A 1 141 ? 15.539 20.617 3.240 1.00 56.81 141 GLY A N 1
ATOM 1093 C CA . GLY A 1 141 ? 14.369 19.848 2.803 1.00 56.81 141 GLY A CA 1
ATOM 1094 C C . GLY A 1 141 ? 13.033 20.525 3.122 1.00 56.81 141 GLY A C 1
ATOM 1095 O O . GLY A 1 141 ? 12.006 20.120 2.592 1.00 56.81 141 GLY A O 1
ATOM 1096 N N . GLU A 1 142 ? 13.024 21.559 3.969 1.00 56.62 142 GLU A N 1
ATOM 1097 C CA . GLU A 1 142 ? 11.842 22.380 4.257 1.00 56.62 142 GLU A CA 1
ATOM 1098 C C . GLU A 1 142 ? 11.860 23.670 3.426 1.00 56.62 142 GLU A C 1
ATOM 1100 O O . GLU A 1 142 ? 12.899 24.321 3.263 1.00 56.62 142 GLU A O 1
ATOM 1105 N N . GLU A 1 143 ? 10.702 24.081 2.900 1.00 52.44 143 GLU A N 1
ATOM 1106 C CA . GLU A 1 143 ? 10.573 25.405 2.295 1.00 52.44 143 GLU A CA 1
ATOM 1107 C C . GLU A 1 143 ? 10.852 26.521 3.328 1.00 52.44 143 GLU A C 1
ATOM 1109 O O . GLU A 1 143 ? 10.567 26.369 4.518 1.00 52.44 143 GLU A O 1
ATOM 1114 N N . PRO A 1 144 ? 11.417 27.666 2.901 1.00 50.91 144 PRO A N 1
ATOM 1115 C CA . PRO A 1 144 ? 11.642 28.087 1.511 1.00 50.91 144 PRO A CA 1
ATOM 1116 C C . PRO A 1 144 ? 12.875 27.433 0.855 1.00 50.91 144 PRO A C 1
ATOM 1118 O O . PRO A 1 144 ? 13.094 27.594 -0.342 1.00 50.91 144 PRO A O 1
ATOM 1121 N N . TYR A 1 145 ? 13.669 26.676 1.616 1.00 60.25 145 TYR A N 1
ATOM 1122 C CA . TYR A 1 145 ? 14.960 26.118 1.203 1.00 60.25 145 TYR A CA 1
ATOM 1123 C C . TYR A 1 145 ? 14.865 24.634 0.817 1.00 60.25 145 TYR A C 1
ATOM 1125 O O . TYR A 1 145 ? 15.842 23.899 0.967 1.00 60.25 145 TYR A O 1
ATOM 1133 N N . GLY A 1 146 ? 13.680 24.231 0.329 1.00 53.22 146 GLY A N 1
ATOM 1134 C CA . GLY A 1 146 ? 13.220 22.849 0.159 1.00 53.22 146 GLY A CA 1
ATOM 1135 C C . GLY A 1 146 ? 14.189 21.944 -0.594 1.00 53.22 146 GLY A C 1
ATOM 1136 O O . GLY A 1 146 ? 14.245 20.768 -0.286 1.00 53.22 146 GLY A O 1
ATOM 1137 N N . ASP A 1 147 ? 15.023 22.511 -1.470 1.00 63.69 147 ASP A N 1
ATOM 1138 C CA . ASP A 1 147 ? 16.320 21.953 -1.846 1.00 63.69 147 ASP A CA 1
ATOM 1139 C C . ASP A 1 147 ? 17.290 23.094 -2.211 1.00 63.69 147 ASP A C 1
ATOM 1141 O O . ASP A 1 147 ? 16.992 23.918 -3.089 1.00 63.69 147 ASP A O 1
ATOM 1145 N N . LEU A 1 148 ? 18.468 23.152 -1.577 1.00 66.19 148 LEU A N 1
ATOM 1146 C CA . LEU A 1 148 ? 19.558 24.005 -2.072 1.00 66.19 148 LEU A CA 1
ATOM 1147 C C . LEU A 1 148 ? 20.322 23.281 -3.174 1.00 66.19 148 LEU A C 1
ATOM 1149 O O . LEU A 1 148 ? 20.736 22.131 -3.007 1.00 66.19 148 LEU A O 1
ATOM 1153 N N . GLU A 1 149 ? 20.569 23.985 -4.269 1.00 69.44 149 GLU A N 1
ATOM 1154 C CA . GLU A 1 149 ? 21.416 23.506 -5.354 1.00 69.44 149 GLU A CA 1
ATOM 1155 C C . GLU A 1 149 ? 22.828 23.169 -4.855 1.00 69.44 149 GLU A C 1
ATOM 1157 O O . GLU A 1 149 ? 23.291 23.677 -3.830 1.00 69.44 149 GLU A O 1
ATOM 1162 N N . ASN A 1 150 ? 23.521 22.298 -5.593 1.00 70.44 150 ASN A N 1
ATOM 1163 C CA . ASN A 1 150 ? 24.877 21.838 -5.278 1.00 70.44 150 ASN A CA 1
ATOM 1164 C C . ASN A 1 150 ? 25.022 21.127 -3.919 1.00 70.44 150 ASN A C 1
ATOM 1166 O O . ASN A 1 150 ? 26.133 20.994 -3.405 1.00 70.44 150 ASN A O 1
ATOM 1170 N N . ALA A 1 151 ? 23.926 20.625 -3.340 1.00 69.56 151 ALA A N 1
ATOM 1171 C CA . ALA A 1 151 ? 24.024 19.692 -2.227 1.00 69.56 151 ALA A CA 1
ATOM 1172 C C . ALA A 1 151 ? 24.777 18.418 -2.660 1.00 69.56 151 ALA A C 1
ATOM 1174 O O . ALA A 1 151 ? 24.527 17.900 -3.755 1.00 69.56 151 ALA A O 1
ATOM 1175 N N . PRO A 1 152 ? 25.696 17.888 -1.832 1.00 63.03 152 PRO A N 1
ATOM 1176 C CA . PRO A 1 152 ? 26.441 16.687 -2.180 1.00 63.03 152 PRO A CA 1
ATOM 1177 C C . PRO A 1 152 ? 25.510 15.509 -2.474 1.00 63.03 152 PRO A C 1
ATOM 1179 O O . PRO A 1 152 ? 24.562 15.250 -1.739 1.00 63.03 152 PRO A O 1
ATOM 1182 N N . SER A 1 153 ? 25.804 14.726 -3.511 1.00 55.78 153 SER A N 1
ATOM 1183 C CA . SER A 1 153 ? 24.931 13.616 -3.931 1.00 55.78 153 SER A CA 1
ATOM 1184 C C . SER A 1 153 ? 24.709 12.559 -2.838 1.00 55.78 153 SER A C 1
ATOM 1186 O O . SER A 1 153 ? 23.646 11.939 -2.785 1.00 55.78 153 SER A O 1
ATOM 1188 N N . TRP A 1 154 ? 25.671 12.371 -1.922 1.00 55.38 154 TRP A N 1
ATOM 1189 C CA . TRP A 1 154 ? 25.540 11.469 -0.770 1.00 55.38 154 TRP A CA 1
ATOM 1190 C C . TRP A 1 154 ? 24.570 11.985 0.304 1.00 55.38 154 TRP A C 1
ATOM 1192 O O . TRP A 1 154 ? 24.018 11.176 1.048 1.00 55.38 154 TRP A O 1
ATOM 1202 N N . PHE A 1 155 ? 24.331 13.296 0.355 1.00 55.66 155 PHE A N 1
ATOM 1203 C CA . PHE A 1 155 ? 23.400 13.940 1.282 1.00 55.66 155 PHE A CA 1
ATOM 1204 C C . PHE A 1 155 ? 21.960 13.505 0.992 1.00 55.66 155 PHE A C 1
ATOM 1206 O O . PHE A 1 155 ? 21.194 13.202 1.898 1.00 55.66 155 PHE A O 1
ATOM 1213 N N . VAL A 1 156 ? 21.647 13.321 -0.293 1.00 51.09 156 VAL A N 1
ATOM 1214 C CA . VAL A 1 156 ? 20.388 12.726 -0.749 1.00 51.09 156 VAL A CA 1
ATOM 1215 C C . VAL A 1 156 ? 20.440 11.196 -0.598 1.00 51.09 156 VAL A C 1
ATOM 1217 O O . VAL A 1 156 ? 19.457 10.564 -0.216 1.00 51.09 156 VAL A O 1
ATOM 1220 N N . LYS A 1 157 ? 21.589 10.560 -0.871 1.00 40.19 157 LYS A N 1
ATOM 1221 C CA . LYS A 1 157 ? 21.755 9.090 -0.915 1.00 40.19 157 LYS A CA 1
ATOM 1222 C C . LYS A 1 157 ? 21.593 8.381 0.438 1.00 40.19 157 LYS A C 1
ATOM 1224 O O . LYS A 1 157 ? 21.229 7.209 0.450 1.00 40.19 157 LYS A O 1
ATOM 1229 N N . GLY A 1 158 ? 21.891 9.063 1.546 1.00 39.47 158 GLY A N 1
ATOM 1230 C CA . GLY A 1 158 ? 21.833 8.513 2.906 1.00 39.47 158 GLY A CA 1
ATOM 1231 C C . GLY A 1 158 ? 20.517 8.739 3.650 1.00 39.47 158 GLY A C 1
ATOM 1232 O O . GLY A 1 158 ? 20.335 8.124 4.698 1.00 39.47 158 GLY A O 1
ATOM 1233 N N . GLY A 1 159 ? 19.628 9.582 3.111 1.00 44.19 159 GLY A N 1
ATOM 1234 C CA . GLY A 1 159 ? 18.416 9.995 3.807 1.00 44.19 159 GLY A CA 1
ATOM 1235 C C . GLY A 1 159 ? 18.608 11.184 4.751 1.00 44.19 159 GLY A C 1
ATOM 1236 O O . GLY A 1 159 ? 19.694 11.407 5.286 1.00 44.19 159 GLY A O 1
ATOM 1237 N N . TYR A 1 160 ? 17.536 11.944 4.974 1.00 50.03 160 TYR A N 1
ATOM 1238 C CA . TYR A 1 160 ? 17.453 12.960 6.026 1.00 50.03 160 TYR A CA 1
ATOM 1239 C C . TYR A 1 160 ? 16.941 12.312 7.311 1.00 50.03 160 TYR A C 1
ATOM 1241 O O . TYR A 1 160 ? 15.735 12.164 7.481 1.00 50.03 160 TYR A O 1
ATOM 1249 N N . GLY A 1 161 ? 17.830 11.906 8.219 1.00 56.97 161 GLY A N 1
ATOM 1250 C CA . GLY A 1 161 ? 17.407 11.244 9.458 1.00 56.97 161 GLY A CA 1
ATOM 1251 C C . GLY A 1 161 ? 16.641 9.939 9.193 1.00 56.97 161 GLY A C 1
ATOM 1252 O O . GLY A 1 161 ? 17.255 8.932 8.859 1.00 56.97 161 GLY A O 1
ATOM 1253 N N . ASP A 1 162 ? 15.316 9.963 9.357 1.00 62.16 162 ASP A N 1
ATOM 1254 C CA . ASP A 1 162 ? 14.371 8.856 9.137 1.00 62.16 162 ASP A CA 1
ATOM 1255 C C . ASP A 1 162 ? 13.824 8.743 7.697 1.00 62.16 162 ASP A C 1
ATOM 1257 O O . ASP A 1 162 ? 13.091 7.800 7.385 1.00 62.16 162 ASP A O 1
ATOM 1261 N N . ILE A 1 163 ? 14.191 9.661 6.795 1.00 75.12 163 ILE A N 1
ATOM 1262 C CA . ILE A 1 163 ? 13.854 9.561 5.367 1.00 75.12 163 ILE A CA 1
ATOM 1263 C C . ILE A 1 163 ? 14.735 8.501 4.710 1.00 75.12 163 ILE A C 1
ATOM 1265 O O . ILE A 1 163 ? 15.954 8.617 4.713 1.00 75.12 163 ILE A O 1
ATOM 1269 N N . GLY A 1 164 ? 14.132 7.486 4.102 1.00 75.62 164 GLY A N 1
ATOM 1270 C CA . GLY A 1 164 ? 14.833 6.445 3.356 1.00 75.62 164 GLY A CA 1
ATOM 1271 C C . GLY A 1 164 ? 14.591 6.532 1.852 1.00 75.62 164 GLY A C 1
ATOM 1272 O O . GLY A 1 164 ? 13.846 7.382 1.363 1.00 75.62 164 GLY A O 1
ATOM 1273 N N . THR A 1 165 ? 15.187 5.587 1.121 1.00 82.69 165 THR A N 1
ATOM 1274 C CA . THR A 1 165 ? 14.839 5.334 -0.284 1.00 82.69 165 THR A CA 1
ATOM 1275 C C . THR A 1 165 ? 14.507 3.871 -0.529 1.00 82.69 165 THR A C 1
ATOM 1277 O O . THR A 1 165 ? 15.066 2.986 0.121 1.00 82.69 165 THR A O 1
ATOM 1280 N N . SER A 1 166 ? 13.594 3.624 -1.464 1.00 87.06 166 SER A N 1
ATOM 1281 C CA . SER A 1 166 ? 13.208 2.289 -1.924 1.00 87.06 166 SER A CA 1
ATOM 1282 C C . SER A 1 166 ? 13.238 2.238 -3.445 1.00 87.06 166 SER A C 1
ATOM 1284 O O . SER A 1 166 ? 12.655 3.105 -4.095 1.00 87.06 166 SER A O 1
ATOM 1286 N N . ALA A 1 167 ? 13.895 1.228 -4.014 1.00 90.75 167 ALA A N 1
ATOM 1287 C CA . ALA A 1 167 ? 13.964 1.062 -5.461 1.00 90.75 167 ALA A CA 1
ATOM 1288 C C . ALA A 1 167 ? 12.563 0.878 -6.070 1.00 90.75 167 ALA A C 1
ATOM 1290 O O . ALA A 1 167 ? 11.760 0.092 -5.565 1.00 90.75 167 ALA A O 1
ATOM 1291 N N . LEU A 1 168 ? 12.298 1.588 -7.166 1.00 91.88 168 LEU A N 1
ATOM 1292 C CA . LEU A 1 168 ? 11.109 1.420 -7.995 1.00 91.88 168 LEU A CA 1
ATOM 1293 C C . LEU A 1 168 ? 11.471 0.495 -9.155 1.00 91.88 168 LEU A C 1
ATOM 1295 O O . LEU A 1 168 ? 12.141 0.900 -10.105 1.00 91.88 168 LEU A O 1
ATOM 1299 N N . THR A 1 169 ? 11.073 -0.771 -9.045 1.00 88.75 169 THR A N 1
ATOM 1300 C CA . THR A 1 169 ? 11.427 -1.818 -10.017 1.00 88.75 169 THR A CA 1
ATOM 1301 C C . THR A 1 169 ? 10.333 -2.098 -11.045 1.00 88.75 169 THR A C 1
ATOM 1303 O O . THR A 1 169 ? 10.582 -2.827 -12.006 1.00 88.75 169 THR A O 1
ATOM 1306 N N . TYR A 1 170 ? 9.148 -1.511 -10.868 1.00 85.50 170 TYR A N 1
ATOM 1307 C CA . TYR A 1 170 ? 8.002 -1.654 -11.760 1.00 85.50 170 TYR A CA 1
ATOM 1308 C C . TYR A 1 170 ? 7.672 -0.307 -12.401 1.00 85.50 170 TYR A C 1
ATOM 1310 O O . TYR A 1 170 ? 7.297 0.643 -11.723 1.00 85.50 170 TYR A O 1
ATOM 1318 N N . PHE A 1 171 ? 7.854 -0.226 -13.714 1.00 93.00 171 PHE A N 1
ATOM 1319 C CA . PHE A 1 171 ? 7.494 0.920 -14.541 1.00 93.00 171 PHE A CA 1
ATOM 1320 C C . PHE A 1 171 ? 7.450 0.492 -16.007 1.00 93.00 171 PHE A C 1
ATOM 1322 O O . PHE A 1 171 ? 8.116 -0.468 -16.409 1.00 93.00 171 PHE A O 1
ATOM 1329 N N . ASP A 1 172 ? 6.710 1.242 -16.812 1.00 93.56 172 ASP A N 1
ATOM 1330 C CA . ASP A 1 172 ? 6.503 0.960 -18.226 1.00 93.56 172 ASP A CA 1
ATOM 1331 C C . ASP A 1 172 ? 7.189 2.003 -19.109 1.00 93.56 172 ASP A C 1
ATOM 1333 O O . ASP A 1 172 ? 7.140 3.205 -18.847 1.00 93.56 172 ASP A O 1
ATOM 1337 N N . VAL A 1 173 ? 7.802 1.551 -20.206 1.00 95.69 173 VAL A N 1
ATOM 1338 C CA . VAL A 1 173 ? 8.196 2.440 -21.307 1.00 95.69 173 VAL A CA 1
ATOM 1339 C C . VAL A 1 173 ? 6.964 2.664 -22.173 1.00 95.69 173 VAL A C 1
ATOM 1341 O O . VAL A 1 173 ? 6.518 1.741 -22.853 1.00 95.69 173 VAL A O 1
ATOM 1344 N N . LEU A 1 174 ? 6.420 3.880 -22.150 1.00 93.88 174 LEU A N 1
ATOM 1345 C CA . LEU A 1 174 ? 5.232 4.228 -22.930 1.00 93.88 174 LEU A CA 1
ATOM 1346 C C . LEU A 1 174 ? 5.585 4.446 -24.400 1.00 93.88 174 LEU A C 1
ATOM 1348 O O . LEU A 1 174 ? 4.963 3.882 -25.296 1.00 93.88 174 LEU A O 1
ATOM 1352 N N . GLU A 1 175 ? 6.595 5.279 -24.640 1.00 94.88 175 GLU A N 1
ATOM 1353 C CA . GLU A 1 175 ? 6.989 5.721 -25.973 1.00 94.88 175 GLU A CA 1
ATOM 1354 C C . GLU A 1 175 ? 8.497 5.972 -26.020 1.00 94.88 175 GLU A C 1
ATOM 1356 O O . GLU A 1 175 ? 9.114 6.353 -25.025 1.00 94.88 175 GLU A O 1
ATOM 1361 N N . GLN A 1 176 ? 9.107 5.771 -27.186 1.00 95.38 176 GLN A N 1
ATOM 1362 C CA . GLN A 1 176 ? 10.510 6.100 -27.419 1.00 95.38 176 GLN A CA 1
ATOM 1363 C C . GLN A 1 176 ? 10.740 6.486 -28.879 1.00 95.38 176 GLN A C 1
ATOM 1365 O O . GLN A 1 176 ? 10.062 5.997 -29.785 1.00 95.38 176 GLN A O 1
ATOM 1370 N N . SER A 1 177 ? 11.758 7.305 -29.118 1.00 96.00 177 SER A N 1
ATOM 1371 C CA . SER A 1 177 ? 12.178 7.736 -30.447 1.00 96.00 177 SER A CA 1
ATOM 1372 C C . SER A 1 177 ? 13.696 7.674 -30.565 1.00 96.00 177 SER A C 1
ATOM 1374 O O . SER A 1 177 ? 14.412 8.090 -29.658 1.00 96.00 177 SER A O 1
ATOM 1376 N N . LYS A 1 178 ? 14.194 7.158 -31.697 1.00 94.06 178 LYS A N 1
ATOM 1377 C CA . LYS A 1 178 ? 15.620 7.156 -32.100 1.00 94.06 178 LYS A CA 1
ATOM 1378 C C . LYS A 1 178 ? 16.611 6.604 -31.057 1.00 94.06 178 LYS A C 1
ATOM 1380 O O . LYS A 1 178 ? 17.793 6.939 -31.081 1.00 94.06 178 LYS A O 1
ATOM 1385 N N . LEU A 1 179 ? 16.149 5.711 -30.187 1.00 95.88 179 LEU A N 1
ATOM 1386 C CA . LEU A 1 179 ? 16.954 4.974 -29.216 1.00 95.88 179 LEU A CA 1
ATOM 1387 C C . LEU A 1 179 ? 16.363 3.584 -28.975 1.00 95.88 179 LEU A C 1
ATOM 1389 O O . LEU A 1 179 ? 15.224 3.312 -29.354 1.00 95.88 179 LEU A O 1
ATOM 1393 N N . ALA A 1 180 ? 17.131 2.724 -28.316 1.00 94.75 180 ALA A N 1
ATOM 1394 C CA . ALA A 1 180 ? 16.678 1.457 -27.767 1.00 94.75 180 ALA A CA 1
ATOM 1395 C C . ALA A 1 180 ? 16.688 1.510 -26.234 1.00 94.75 180 ALA A C 1
ATOM 1397 O O . ALA A 1 180 ? 17.676 1.941 -25.631 1.00 94.75 180 ALA A O 1
ATOM 1398 N N . ALA A 1 181 ? 15.611 1.023 -25.623 1.00 95.75 181 ALA A N 1
ATOM 1399 C CA . ALA A 1 181 ? 15.457 0.899 -24.183 1.00 95.75 181 ALA A CA 1
ATOM 1400 C C . ALA A 1 181 ? 15.297 -0.565 -23.765 1.00 95.75 181 ALA A C 1
ATOM 1402 O O . ALA A 1 181 ? 14.643 -1.353 -24.449 1.00 95.75 181 ALA A O 1
ATOM 1403 N N . GLN A 1 182 ? 15.878 -0.930 -22.625 1.00 94.81 182 GLN A N 1
ATOM 1404 C CA . GLN A 1 182 ? 15.737 -2.256 -22.032 1.00 94.81 182 GLN A CA 1
ATOM 1405 C C . GLN A 1 182 ? 15.661 -2.139 -20.511 1.00 94.81 182 GLN A C 1
ATOM 1407 O O . GLN A 1 182 ? 16.555 -1.565 -19.895 1.00 94.81 182 GLN A O 1
ATOM 1412 N N . ILE A 1 183 ? 14.632 -2.730 -19.906 1.00 92.00 183 ILE A N 1
ATOM 1413 C CA . ILE A 1 183 ? 14.508 -2.853 -18.449 1.00 92.00 183 ILE A CA 1
ATOM 1414 C C . ILE A 1 183 ? 15.126 -4.194 -18.029 1.00 92.00 183 ILE A C 1
ATOM 1416 O O . ILE A 1 183 ? 14.713 -5.248 -18.529 1.00 92.00 183 ILE A O 1
ATOM 1420 N N . GLY A 1 184 ? 16.149 -4.146 -17.172 1.00 81.88 184 GLY A N 1
ATOM 1421 C CA . GLY A 1 184 ? 16.783 -5.330 -16.578 1.00 81.88 184 GLY A CA 1
ATOM 1422 C C . GLY A 1 184 ? 15.967 -5.931 -15.426 1.00 81.88 184 GLY A C 1
ATOM 1423 O O . GLY A 1 184 ? 15.031 -5.306 -14.941 1.00 81.88 184 GLY A O 1
ATOM 1424 N N . GLU A 1 185 ? 16.343 -7.126 -14.959 1.00 75.19 185 GLU A N 1
ATOM 1425 C CA . GLU A 1 185 ? 15.653 -7.830 -13.855 1.00 75.19 185 GLU A CA 1
ATOM 1426 C C . GLU A 1 185 ? 15.655 -7.040 -12.536 1.00 75.19 185 GLU A C 1
ATOM 1428 O O . GLU A 1 185 ? 14.715 -7.132 -11.756 1.00 75.19 185 GLU A O 1
ATOM 1433 N N . GLU A 1 186 ? 16.675 -6.208 -12.317 1.00 78.88 186 GLU A N 1
ATOM 1434 C CA . GLU A 1 186 ? 16.791 -5.329 -11.145 1.00 78.88 186 GLU A CA 1
ATOM 1435 C C . GLU A 1 186 ? 15.973 -4.026 -11.270 1.00 78.88 186 GLU A C 1
ATOM 1437 O O . GLU A 1 186 ? 16.118 -3.131 -10.442 1.00 78.88 186 GLU A O 1
ATOM 1442 N N . GLY A 1 187 ? 15.155 -3.863 -12.320 1.00 85.81 187 GLY A N 1
ATOM 1443 C CA . GLY A 1 187 ? 14.405 -2.624 -12.560 1.00 85.81 187 GLY A CA 1
ATOM 1444 C C . GLY A 1 187 ? 15.272 -1.456 -13.048 1.00 85.81 187 GLY A C 1
ATOM 1445 O O . GLY A 1 187 ? 14.905 -0.296 -12.900 1.00 85.81 187 GLY A O 1
ATOM 1446 N N . ILE A 1 188 ? 16.446 -1.734 -13.625 1.00 95.00 188 ILE A N 1
ATOM 1447 C CA 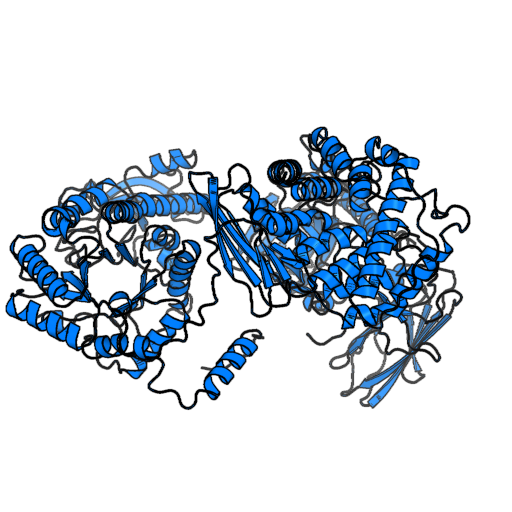. ILE A 1 188 ? 17.336 -0.705 -14.184 1.00 95.00 188 ILE A CA 1
ATOM 1448 C C . ILE A 1 188 ? 17.031 -0.516 -15.673 1.00 95.00 188 ILE A C 1
ATOM 1450 O O . ILE A 1 188 ? 17.140 -1.456 -16.467 1.00 95.00 188 ILE A O 1
ATOM 1454 N N . LEU A 1 189 ? 16.707 0.716 -16.065 1.00 96.94 189 LEU A N 1
ATOM 1455 C CA . LEU A 1 189 ? 16.448 1.118 -17.444 1.00 96.94 189 LEU A CA 1
ATOM 1456 C C . LEU A 1 189 ? 17.762 1.423 -18.171 1.00 96.94 189 LEU A C 1
ATOM 1458 O O . LEU A 1 189 ? 18.431 2.410 -17.887 1.00 96.94 189 LEU A O 1
ATOM 1462 N N . THR A 1 190 ? 18.134 0.596 -19.140 1.00 97.44 190 THR A N 1
ATOM 1463 C CA . THR A 1 190 ? 19.294 0.830 -20.009 1.00 97.44 190 THR A CA 1
ATOM 1464 C C . THR A 1 190 ? 18.857 1.493 -21.309 1.00 97.44 190 THR A C 1
ATOM 1466 O O . THR A 1 190 ? 18.046 0.927 -22.039 1.00 97.44 190 THR A O 1
ATOM 1469 N N . LEU A 1 191 ? 19.440 2.648 -21.629 1.00 97.56 191 LEU A N 1
ATOM 1470 C CA . LEU A 1 191 ? 19.221 3.386 -22.873 1.00 97.56 191 LEU A CA 1
ATOM 1471 C C . LEU A 1 191 ? 20.467 3.313 -23.751 1.00 97.56 191 LEU A C 1
ATOM 1473 O O . LEU A 1 191 ? 21.580 3.521 -23.267 1.00 97.56 191 LEU A O 1
ATOM 1477 N N . LYS A 1 192 ? 20.293 3.035 -25.043 1.00 96.62 192 LYS A N 1
ATOM 1478 C CA . LYS A 1 192 ? 21.370 3.042 -26.042 1.00 96.62 192 LYS A CA 1
ATOM 1479 C C . LYS A 1 192 ? 20.895 3.693 -27.327 1.00 96.62 192 LYS A C 1
ATOM 1481 O O . LYS A 1 192 ? 19.787 3.423 -27.781 1.00 96.62 192 LYS A O 1
ATOM 1486 N N . GLY A 1 193 ? 21.742 4.490 -27.955 1.00 95.00 193 GLY A N 1
ATOM 1487 C CA . GLY A 1 193 ? 21.390 5.119 -29.218 1.00 95.00 193 GLY A CA 1
ATOM 1488 C C . GLY A 1 193 ? 22.519 5.949 -29.792 1.00 95.00 193 GLY A C 1
ATOM 1489 O O . GLY A 1 193 ? 23.647 5.913 -29.306 1.00 95.00 193 GLY A O 1
ATOM 1490 N N . MET A 1 194 ? 22.178 6.690 -30.839 1.00 94.31 194 MET A N 1
ATOM 1491 C CA . MET A 1 194 ? 23.040 7.701 -31.435 1.00 94.31 194 MET A CA 1
ATOM 1492 C C . MET A 1 194 ? 22.425 9.061 -31.137 1.00 94.31 194 MET A C 1
ATOM 1494 O O . MET A 1 194 ? 21.208 9.229 -31.269 1.00 94.31 194 MET A O 1
ATOM 1498 N N . TYR A 1 195 ? 23.238 10.039 -30.760 1.00 91.88 195 TYR A N 1
ATOM 1499 C CA . TYR A 1 195 ? 22.757 11.409 -30.685 1.00 91.88 195 TYR A CA 1
ATOM 1500 C C . TYR A 1 195 ? 22.360 11.897 -32.080 1.00 91.88 195 TYR A C 1
ATOM 1502 O O . TYR A 1 195 ? 22.964 11.538 -33.095 1.00 91.88 195 TYR A O 1
ATOM 1510 N N . ALA A 1 196 ? 21.329 12.734 -32.128 1.00 87.31 196 ALA A N 1
ATOM 1511 C CA . ALA A 1 196 ? 20.851 13.338 -33.370 1.00 87.31 196 ALA A CA 1
ATOM 1512 C C . ALA A 1 196 ? 20.942 14.868 -33.355 1.00 87.31 196 ALA A C 1
ATOM 1514 O O . ALA A 1 196 ? 20.744 15.497 -34.393 1.00 87.31 196 ALA A O 1
ATOM 1515 N N . LYS A 1 197 ? 21.199 15.470 -32.187 1.00 79.44 197 LYS A N 1
ATOM 1516 C CA . LYS A 1 197 ? 21.115 16.912 -31.990 1.00 79.44 197 LYS A CA 1
ATOM 1517 C C . LYS A 1 197 ? 22.062 17.365 -30.888 1.00 79.44 197 LYS A C 1
ATOM 1519 O O . LYS A 1 197 ? 21.949 16.922 -29.747 1.00 79.44 197 LYS A O 1
ATOM 1524 N N . GLU A 1 198 ? 22.943 18.288 -31.246 1.00 84.31 198 GLU A N 1
ATOM 1525 C CA . GLU A 1 198 ? 23.793 19.018 -30.314 1.00 84.31 198 GLU A CA 1
ATOM 1526 C C . GLU A 1 198 ? 23.237 20.429 -30.157 1.00 84.31 198 GLU A C 1
ATOM 1528 O O . GLU A 1 198 ? 22.856 21.078 -31.134 1.00 84.31 198 GLU A O 1
ATOM 1533 N N . THR A 1 199 ? 23.155 20.893 -28.917 1.00 84.62 199 THR A N 1
ATOM 1534 C CA . THR A 1 199 ? 22.749 22.256 -28.596 1.00 84.62 199 THR A CA 1
ATOM 1535 C C . THR A 1 199 ? 23.385 22.675 -27.279 1.00 84.62 199 THR A C 1
ATOM 1537 O O . THR A 1 199 ? 23.746 21.831 -26.458 1.00 84.62 199 THR A O 1
ATOM 1540 N N . GLN A 1 200 ? 23.525 23.981 -27.082 1.00 83.75 200 GLN A N 1
ATOM 1541 C CA . GLN A 1 200 ? 23.967 24.547 -25.817 1.00 83.75 200 GLN A CA 1
ATOM 1542 C C . GLN A 1 200 ? 22.733 24.883 -24.980 1.00 83.75 200 GLN A C 1
ATOM 1544 O O . GLN A 1 200 ? 21.833 25.571 -25.463 1.00 83.75 200 GLN A O 1
ATOM 1549 N N . LEU A 1 201 ? 22.687 24.391 -23.740 1.00 82.06 201 LEU A N 1
ATOM 1550 C CA . LEU A 1 201 ? 21.618 24.749 -22.809 1.00 82.06 201 LEU A CA 1
ATOM 1551 C C . LEU A 1 201 ? 21.633 26.258 -22.534 1.00 82.06 201 LEU A C 1
ATOM 1553 O O . LEU A 1 201 ? 22.717 26.850 -22.463 1.00 82.06 201 LEU A O 1
ATOM 1557 N N . PRO A 1 202 ? 20.454 26.882 -22.383 1.00 81.81 202 PRO A N 1
ATOM 1558 C CA . PRO A 1 202 ? 20.370 28.296 -22.074 1.00 81.81 202 PRO A CA 1
ATOM 1559 C C . PRO A 1 202 ? 20.895 28.556 -20.660 1.00 81.81 202 PRO A C 1
ATOM 1561 O O . PRO A 1 202 ? 20.742 27.735 -19.754 1.00 81.81 202 PRO A O 1
ATOM 1564 N N . GLU A 1 203 ? 21.489 29.728 -20.461 1.00 75.12 203 GLU A N 1
ATOM 1565 C CA . GLU A 1 203 ? 21.735 30.246 -19.119 1.00 75.12 203 GLU A CA 1
ATOM 1566 C C . GLU A 1 203 ? 20.399 30.773 -18.578 1.00 75.12 203 GLU A C 1
ATOM 1568 O O . GLU A 1 203 ? 19.836 31.723 -19.124 1.00 75.12 203 GLU A O 1
ATOM 1573 N N . ILE A 1 204 ? 19.843 30.103 -17.567 1.00 71.00 204 ILE A N 1
ATOM 1574 C CA . ILE A 1 204 ? 18.512 30.424 -17.033 1.00 71.00 204 ILE A CA 1
ATOM 1575 C C . ILE A 1 204 ? 18.585 31.720 -16.226 1.00 71.00 204 ILE A C 1
ATOM 1577 O O . ILE A 1 204 ? 19.429 31.860 -15.334 1.00 71.00 204 ILE A O 1
ATOM 1581 N N . SER A 1 205 ? 17.683 32.663 -16.515 1.00 60.06 205 SER A N 1
ATOM 1582 C CA . SER A 1 205 ? 17.637 33.941 -15.807 1.00 60.06 205 SER A CA 1
ATOM 1583 C C . SER A 1 205 ? 17.006 33.741 -14.435 1.00 60.06 205 SER A C 1
ATOM 1585 O O . SER A 1 205 ? 15.790 33.677 -14.271 1.00 60.06 205 SER A O 1
ATOM 1587 N N . ARG A 1 206 ? 17.846 33.643 -13.407 1.00 62.53 206 ARG A N 1
ATOM 1588 C CA . ARG A 1 206 ? 17.369 33.522 -12.030 1.00 62.53 206 ARG A CA 1
ATOM 1589 C C . ARG A 1 206 ? 16.869 34.881 -11.569 1.00 62.53 206 ARG A C 1
ATOM 1591 O O . ARG A 1 206 ? 17.649 35.823 -11.448 1.00 62.53 206 ARG A O 1
ATOM 1598 N N . ASN A 1 207 ? 15.576 34.997 -11.279 1.00 53.56 207 ASN A N 1
ATOM 1599 C CA . ASN A 1 207 ? 15.088 36.168 -10.567 1.00 53.56 207 ASN A CA 1
ATOM 1600 C C . ASN A 1 207 ? 15.551 36.069 -9.105 1.00 53.56 207 ASN A C 1
ATOM 1602 O O . ASN A 1 207 ? 14.939 35.410 -8.266 1.00 53.56 207 ASN A O 1
ATOM 1606 N N . GLU A 1 208 ? 16.682 36.716 -8.842 1.00 51.97 208 GLU A N 1
ATOM 1607 C CA . GLU A 1 208 ? 17.513 36.672 -7.635 1.00 51.97 208 GLU A CA 1
ATOM 1608 C C . GLU A 1 208 ? 16.784 36.941 -6.302 1.00 51.97 208 GLU A C 1
ATOM 1610 O O . GLU A 1 208 ? 17.361 36.735 -5.239 1.00 51.97 208 GLU A O 1
ATOM 1615 N N . ARG A 1 209 ? 15.516 37.379 -6.322 1.00 51.00 209 ARG A N 1
ATOM 1616 C CA . ARG A 1 209 ? 14.718 37.692 -5.122 1.00 51.00 209 ARG A CA 1
ATOM 1617 C C . ARG A 1 209 ? 13.579 36.701 -4.819 1.00 51.00 209 ARG A C 1
ATOM 1619 O O . ARG A 1 209 ? 12.873 36.904 -3.832 1.00 51.00 209 ARG A O 1
ATOM 1626 N N . HIS A 1 210 ? 13.383 35.637 -5.609 1.00 56.56 210 HIS A N 1
ATOM 1627 C CA . HIS A 1 210 ? 12.376 34.604 -5.311 1.00 56.56 210 HIS A CA 1
ATOM 1628 C C . HIS A 1 210 ? 12.931 33.540 -4.359 1.00 56.56 210 HIS A C 1
ATOM 1630 O O . HIS A 1 210 ? 13.618 32.606 -4.764 1.00 56.56 210 HIS A O 1
ATOM 1636 N N . ILE A 1 211 ? 12.602 33.693 -3.078 1.00 55.91 211 ILE A N 1
ATOM 1637 C CA . ILE A 1 211 ? 12.978 32.762 -2.004 1.00 55.91 211 ILE A CA 1
ATOM 1638 C C . ILE A 1 211 ? 12.170 31.459 -2.016 1.00 55.91 211 ILE A C 1
ATOM 1640 O O . ILE A 1 211 ? 12.694 30.443 -1.586 1.00 55.91 211 ILE A O 1
ATOM 1644 N N . PHE A 1 212 ? 10.934 31.456 -2.525 1.00 61.44 212 PHE A N 1
ATOM 1645 C CA . PHE A 1 212 ? 10.106 30.243 -2.567 1.00 61.44 212 PHE A CA 1
ATOM 1646 C C . PHE A 1 212 ? 10.584 29.306 -3.664 1.00 61.44 212 PHE A C 1
ATOM 1648 O O . PHE A 1 212 ? 10.515 29.656 -4.848 1.00 61.44 212 PHE A O 1
ATOM 1655 N N . TYR A 1 213 ? 11.034 28.121 -3.252 1.00 66.31 213 TYR A N 1
ATOM 1656 C CA . TYR A 1 213 ? 11.536 27.074 -4.131 1.00 66.31 213 TYR A CA 1
ATOM 1657 C C . TYR A 1 213 ? 10.584 26.815 -5.300 1.00 66.31 213 TYR A C 1
ATOM 1659 O O . TYR A 1 213 ? 11.005 26.945 -6.449 1.00 66.31 213 TYR A O 1
ATOM 1667 N N . HIS A 1 214 ? 9.301 26.548 -5.038 1.00 65.25 214 HIS A N 1
ATOM 1668 C CA . HIS A 1 214 ? 8.358 26.210 -6.106 1.00 65.25 214 HIS A CA 1
ATOM 1669 C C . HIS A 1 214 ? 8.098 27.375 -7.077 1.00 65.25 214 HIS A C 1
ATOM 1671 O O . HIS A 1 214 ? 8.043 27.149 -8.280 1.00 65.25 214 HIS A O 1
ATOM 1677 N N . LEU A 1 215 ? 7.993 28.630 -6.611 1.00 66.56 215 LEU A N 1
ATOM 1678 C CA . LEU A 1 215 ? 7.794 29.785 -7.505 1.00 66.56 215 LEU A CA 1
ATOM 1679 C C . LEU A 1 215 ? 9.018 30.044 -8.384 1.00 66.56 215 LEU A C 1
ATOM 1681 O O . LEU A 1 215 ? 8.871 30.345 -9.568 1.00 66.56 215 LEU A O 1
ATOM 1685 N N . ARG A 1 216 ? 10.216 29.915 -7.803 1.00 71.94 216 ARG A N 1
ATOM 1686 C CA . ARG A 1 216 ? 11.479 30.020 -8.536 1.00 71.94 216 ARG A CA 1
ATOM 1687 C C . ARG A 1 216 ? 11.573 28.913 -9.587 1.00 71.94 216 ARG A C 1
ATOM 1689 O O . ARG A 1 216 ? 11.743 29.204 -10.767 1.00 71.94 216 ARG A O 1
ATOM 1696 N N . LYS A 1 217 ? 11.394 27.657 -9.171 1.00 78.06 217 LYS A N 1
ATOM 1697 C CA . LYS A 1 217 ? 11.483 26.478 -10.039 1.00 78.06 217 LYS A CA 1
ATOM 1698 C C . LYS A 1 217 ? 10.447 26.489 -11.153 1.00 78.06 217 LYS A C 1
ATOM 1700 O O . LYS A 1 217 ? 10.794 26.182 -12.282 1.00 78.06 217 LYS A O 1
ATOM 1705 N N . GLN A 1 218 ? 9.224 26.942 -10.887 1.00 79.25 218 GLN A N 1
ATOM 1706 C CA . GLN A 1 218 ? 8.184 27.055 -11.908 1.00 79.25 218 GLN A CA 1
ATOM 1707 C C . GLN A 1 218 ? 8.607 27.954 -13.082 1.00 79.25 218 GLN A C 1
ATOM 1709 O O . GLN A 1 218 ? 8.312 27.639 -14.238 1.00 79.25 218 GLN A O 1
ATOM 1714 N N . GLN A 1 219 ? 9.303 29.063 -12.799 1.00 80.12 219 GLN A N 1
ATOM 1715 C CA . GLN A 1 219 ? 9.856 29.933 -13.838 1.00 80.12 219 GLN A CA 1
ATOM 1716 C C . GLN A 1 219 ? 10.980 29.221 -14.606 1.00 80.12 219 GLN A C 1
ATOM 1718 O O . GLN A 1 219 ? 10.936 29.180 -15.833 1.00 80.12 219 GLN A O 1
ATOM 1723 N N . GLU A 1 220 ? 11.942 28.620 -13.896 1.00 83.06 220 GLU A N 1
ATOM 1724 C CA . GLU A 1 220 ? 13.068 27.884 -14.500 1.00 83.06 220 GLU A CA 1
ATOM 1725 C C . GLU A 1 220 ? 12.584 26.747 -15.415 1.00 83.06 220 GLU A C 1
ATOM 1727 O O . GLU A 1 220 ? 13.070 26.590 -16.536 1.00 83.06 220 GLU A O 1
ATOM 1732 N N . TRP A 1 221 ? 11.589 25.984 -14.960 1.00 89.38 221 TRP A N 1
ATOM 1733 C CA . TRP A 1 221 ? 10.970 24.898 -15.714 1.00 89.38 221 TRP A CA 1
ATOM 1734 C C . TRP A 1 221 ? 10.307 25.404 -16.992 1.00 89.38 221 TRP A C 1
ATOM 1736 O O . TRP A 1 221 ? 10.491 24.801 -18.046 1.00 89.38 221 TRP A O 1
ATOM 1746 N N . THR A 1 222 ? 9.603 26.538 -16.921 1.00 89.75 222 THR A N 1
ATOM 1747 C CA . THR A 1 222 ? 8.966 27.153 -18.096 1.00 89.75 222 THR A CA 1
ATOM 1748 C C . THR A 1 222 ? 10.012 27.591 -19.124 1.00 89.75 222 THR A C 1
ATOM 1750 O O . THR A 1 222 ? 9.881 27.275 -20.304 1.00 89.75 222 THR A O 1
ATOM 1753 N N . GLU A 1 223 ? 11.091 28.253 -18.690 1.00 89.75 223 GLU A N 1
ATOM 1754 C CA . GLU A 1 223 ? 12.178 28.689 -19.581 1.00 89.75 223 GLU A CA 1
ATOM 1755 C C . GLU A 1 223 ? 12.887 27.499 -20.258 1.00 89.75 223 GLU A C 1
ATOM 1757 O O . GLU A 1 223 ? 13.143 27.526 -21.466 1.00 89.75 223 GLU A O 1
ATOM 1762 N N . LEU A 1 224 ? 13.168 26.423 -19.512 1.00 91.56 224 LEU A N 1
ATOM 1763 C CA . LEU A 1 224 ? 13.770 25.207 -20.072 1.00 91.56 224 LEU A CA 1
ATOM 1764 C C . LEU A 1 224 ? 12.821 24.444 -20.998 1.00 91.56 224 LEU A C 1
ATOM 1766 O O . LEU A 1 224 ? 13.266 23.892 -22.008 1.00 91.56 224 LEU A O 1
ATOM 1770 N N . ARG A 1 225 ? 11.524 24.411 -20.683 1.00 92.94 225 ARG A N 1
ATOM 1771 C CA . ARG A 1 225 ? 10.504 23.783 -21.525 1.00 92.94 225 ARG A CA 1
ATOM 1772 C C . ARG A 1 225 ? 10.337 24.538 -22.842 1.00 92.94 225 ARG A C 1
ATOM 1774 O O . ARG A 1 225 ? 10.317 23.912 -23.902 1.00 92.94 225 ARG A O 1
ATOM 1781 N N . ASP A 1 226 ? 10.318 25.868 -22.806 1.00 92.25 226 ASP A N 1
ATOM 1782 C CA . ASP A 1 226 ? 10.318 26.700 -24.012 1.00 92.25 226 ASP A CA 1
ATOM 1783 C C . ASP A 1 226 ? 11.568 26.450 -24.864 1.00 92.25 226 ASP A C 1
ATOM 1785 O O . ASP A 1 226 ? 11.473 26.305 -26.087 1.00 92.25 226 ASP A O 1
ATOM 1789 N N . PHE A 1 227 ? 12.740 26.333 -24.229 1.00 92.25 227 PHE A N 1
ATOM 1790 C CA . PHE A 1 227 ? 13.969 25.959 -24.923 1.00 92.25 227 PHE A CA 1
ATOM 1791 C C . PHE A 1 227 ? 13.875 24.571 -25.563 1.00 92.25 227 PHE A C 1
ATOM 1793 O O . PHE A 1 227 ? 14.226 24.443 -26.732 1.00 92.25 227 PHE A O 1
ATOM 1800 N N . GLN A 1 228 ? 13.396 23.547 -24.849 1.00 92.81 228 GLN A N 1
ATOM 1801 C CA . GLN A 1 228 ? 13.224 22.194 -25.392 1.00 92.81 228 GLN A CA 1
ATOM 1802 C C . GLN A 1 228 ? 12.416 22.225 -26.698 1.00 92.81 228 GLN A C 1
ATOM 1804 O O . GLN A 1 228 ? 12.837 21.633 -27.699 1.00 92.81 228 GLN A O 1
ATOM 1809 N N . LEU A 1 229 ? 11.288 22.942 -26.696 1.00 92.12 229 LEU A N 1
ATOM 1810 C CA . LEU A 1 229 ? 10.395 23.066 -27.848 1.00 92.12 229 LEU A CA 1
ATOM 1811 C C . LEU A 1 229 ? 11.052 23.843 -29.000 1.00 92.12 229 LEU A C 1
ATOM 1813 O O . LEU A 1 229 ? 11.037 23.388 -30.143 1.00 92.12 229 LEU A O 1
ATOM 1817 N N . GLN A 1 230 ? 11.682 24.988 -28.718 1.00 92.25 230 GLN A N 1
ATOM 1818 C CA . GLN A 1 230 ? 12.363 25.809 -29.732 1.00 92.25 230 GLN A CA 1
ATOM 1819 C C . GLN A 1 230 ? 13.584 25.107 -30.331 1.00 92.25 230 GLN A C 1
ATOM 1821 O O . GLN A 1 230 ? 13.837 25.191 -31.535 1.00 92.25 230 GLN A O 1
ATOM 1826 N N . ALA A 1 231 ? 14.332 24.392 -29.494 1.00 90.69 231 ALA A N 1
ATOM 1827 C CA . ALA A 1 231 ? 15.456 23.570 -29.896 1.00 90.69 231 ALA A CA 1
ATOM 1828 C C . ALA A 1 231 ? 15.001 22.264 -30.554 1.00 90.69 231 ALA A C 1
ATOM 1830 O O . ALA A 1 231 ? 15.864 21.517 -30.997 1.00 90.69 231 ALA A O 1
ATOM 1831 N N . GLY A 1 232 ? 13.697 21.972 -30.649 1.00 91.69 232 GLY A N 1
ATOM 1832 C CA . GLY A 1 232 ? 13.133 20.786 -31.295 1.00 91.69 232 GLY A CA 1
ATOM 1833 C C . GLY A 1 232 ? 13.759 19.487 -30.798 1.00 91.69 232 GLY A C 1
ATOM 1834 O O . GLY A 1 232 ? 14.229 18.692 -31.616 1.00 91.69 232 GLY A O 1
ATOM 1835 N N . LEU A 1 233 ? 13.875 19.313 -29.478 1.00 92.56 233 LEU A N 1
ATOM 1836 C CA . LEU A 1 233 ? 14.489 18.113 -28.896 1.00 92.56 233 LEU A CA 1
ATOM 1837 C C . LEU A 1 233 ? 13.647 16.849 -29.136 1.00 92.56 233 LEU A C 1
ATOM 1839 O O . LEU A 1 233 ? 14.206 15.758 -29.211 1.00 92.56 233 LEU A O 1
ATOM 1843 N N . ASP A 1 234 ? 12.342 16.995 -29.376 1.00 91.12 234 ASP A N 1
ATOM 1844 C CA . ASP A 1 234 ? 11.419 15.907 -29.739 1.00 91.12 234 ASP A CA 1
ATOM 1845 C C . ASP A 1 234 ? 11.757 15.234 -31.086 1.00 91.12 234 ASP A C 1
ATOM 1847 O O . ASP A 1 234 ? 11.360 14.098 -31.353 1.00 91.12 234 ASP A O 1
ATOM 1851 N N . GLU A 1 235 ? 12.540 15.903 -31.939 1.00 91.25 235 GLU A N 1
ATOM 1852 C CA . GLU A 1 235 ? 13.076 15.320 -33.174 1.00 91.25 235 GLU A CA 1
ATOM 1853 C C . GLU A 1 235 ? 14.296 14.416 -32.918 1.00 91.25 235 GLU A C 1
ATOM 1855 O O . GLU A 1 235 ? 14.734 13.704 -33.827 1.00 91.25 235 GLU A O 1
ATOM 1860 N N . GLY A 1 236 ? 14.889 14.475 -31.724 1.00 91.56 236 GLY A N 1
ATOM 1861 C CA . GLY A 1 236 ? 16.069 13.717 -31.315 1.00 91.56 236 GLY A CA 1
ATOM 1862 C C . GLY A 1 236 ? 15.743 12.372 -30.653 1.00 91.56 236 GLY A C 1
ATOM 1863 O O . GLY A 1 236 ? 14.606 11.901 -30.724 1.00 91.56 236 GLY A O 1
ATOM 1864 N N . PRO A 1 237 ? 16.746 11.712 -30.046 1.00 96.25 237 PRO A N 1
ATOM 1865 C CA . PRO A 1 237 ? 16.512 10.562 -29.187 1.00 96.25 237 PRO A CA 1
ATOM 1866 C C . PRO A 1 237 ? 15.806 10.988 -27.895 1.00 96.25 237 PRO A C 1
ATOM 1868 O O . PRO A 1 237 ? 16.298 11.858 -27.171 1.00 96.25 237 PRO A O 1
ATOM 1871 N N . TRP A 1 238 ? 14.681 10.347 -27.590 1.00 97.06 238 TRP A N 1
ATOM 1872 C CA . TRP A 1 238 ? 13.938 10.560 -26.349 1.00 97.06 238 TRP A CA 1
ATOM 1873 C C . TRP A 1 238 ? 13.157 9.311 -25.933 1.00 97.06 238 TRP A C 1
ATOM 1875 O O . TRP A 1 238 ? 12.896 8.426 -26.751 1.00 97.06 238 TRP A O 1
ATOM 1885 N N . ILE A 1 239 ? 12.801 9.226 -24.652 1.00 98.00 239 ILE A N 1
ATOM 1886 C CA . ILE A 1 239 ? 11.984 8.143 -24.087 1.00 98.00 239 ILE A CA 1
ATOM 1887 C C . ILE A 1 239 ? 11.028 8.677 -23.029 1.00 98.00 239 ILE A C 1
ATOM 1889 O O . ILE A 1 239 ? 11.395 9.558 -22.257 1.00 98.00 239 ILE A O 1
ATOM 1893 N N . ARG A 1 240 ? 9.822 8.114 -22.978 1.00 97.88 240 ARG A N 1
ATOM 1894 C CA . ARG A 1 240 ? 8.786 8.384 -21.985 1.00 97.88 240 ARG A CA 1
ATOM 1895 C C . ARG A 1 240 ? 8.522 7.135 -21.148 1.00 97.88 240 ARG A C 1
ATOM 1897 O O . ARG A 1 240 ? 8.319 6.048 -21.689 1.00 97.88 240 ARG A O 1
ATOM 1904 N N . VAL A 1 241 ? 8.505 7.308 -19.833 1.00 97.31 241 VAL A N 1
ATOM 1905 C CA . VAL A 1 241 ? 8.363 6.246 -18.835 1.00 97.31 241 VAL A CA 1
ATOM 1906 C C . VAL A 1 241 ? 7.220 6.597 -17.881 1.00 97.31 241 VAL A C 1
ATOM 1908 O O . VAL A 1 241 ? 7.081 7.757 -17.490 1.00 97.31 241 VAL A O 1
ATOM 1911 N N . ALA A 1 242 ? 6.414 5.607 -17.507 1.00 96.50 242 ALA A N 1
ATOM 1912 C CA . ALA A 1 242 ? 5.357 5.726 -16.509 1.00 96.50 242 ALA A CA 1
ATOM 1913 C C . ALA A 1 242 ? 5.646 4.822 -15.315 1.00 96.50 242 ALA A C 1
ATOM 1915 O O . ALA A 1 242 ? 5.837 3.618 -15.478 1.00 96.50 242 ALA A O 1
ATOM 1916 N N . MET A 1 243 ? 5.657 5.402 -14.121 1.00 96.25 243 MET A N 1
ATOM 1917 C CA . MET A 1 243 ? 5.641 4.640 -12.879 1.00 96.25 243 MET A CA 1
ATOM 1918 C C . MET A 1 243 ? 4.256 4.004 -12.676 1.00 96.25 243 MET A C 1
ATOM 1920 O O . MET A 1 243 ? 3.237 4.498 -13.179 1.00 96.25 243 MET A O 1
ATOM 1924 N N . ASP A 1 244 ? 4.215 2.909 -11.921 1.00 92.81 244 ASP A N 1
ATOM 1925 C CA . ASP A 1 244 ? 2.984 2.196 -11.564 1.00 92.81 244 ASP A CA 1
ATOM 1926 C C . ASP A 1 244 ? 2.038 3.043 -10.693 1.00 92.81 244 ASP A C 1
ATOM 1928 O O . ASP A 1 244 ? 0.813 2.929 -10.804 1.00 92.81 244 ASP A O 1
ATOM 1932 N N . ALA A 1 245 ? 2.595 3.954 -9.895 1.00 95.12 245 ALA A N 1
ATOM 1933 C CA . ALA A 1 245 ? 1.868 4.953 -9.123 1.00 95.12 245 ALA A CA 1
ATOM 1934 C C . ALA A 1 245 ? 2.597 6.308 -9.086 1.00 95.12 245 ALA A C 1
ATOM 1936 O O . ALA A 1 245 ? 3.683 6.482 -9.630 1.00 95.12 245 ALA A O 1
ATOM 1937 N N . GLU A 1 246 ? 1.956 7.286 -8.454 1.00 96.06 246 GLU A N 1
ATOM 1938 C CA . GLU A 1 246 ? 2.553 8.581 -8.125 1.00 96.06 246 GLU A CA 1
ATOM 1939 C C . GLU A 1 246 ? 3.477 8.433 -6.908 1.00 96.06 246 GLU A C 1
ATOM 1941 O O . GLU A 1 246 ? 3.113 7.760 -5.935 1.00 96.06 246 GLU A O 1
ATOM 1946 N N . TYR A 1 247 ? 4.653 9.060 -6.948 1.00 94.94 247 TYR A N 1
ATOM 1947 C CA . TYR A 1 247 ? 5.649 8.994 -5.878 1.00 94.94 247 TYR A CA 1
ATOM 1948 C C . TYR A 1 247 ? 6.335 10.342 -5.679 1.00 94.94 247 TYR A C 1
ATOM 1950 O O . TYR A 1 247 ? 6.564 11.078 -6.632 1.00 94.94 247 TYR A O 1
ATOM 1958 N N . ASN A 1 248 ? 6.801 10.610 -4.457 1.00 92.06 248 ASN A N 1
ATOM 1959 C CA . ASN A 1 248 ? 7.962 11.481 -4.299 1.00 92.06 248 ASN A CA 1
ATOM 1960 C C . ASN A 1 248 ? 9.203 10.667 -4.686 1.00 92.06 248 ASN A C 1
ATOM 1962 O O . ASN A 1 248 ? 9.668 9.832 -3.908 1.00 92.06 248 ASN A O 1
ATOM 1966 N N . MET A 1 249 ? 9.685 10.830 -5.913 1.00 90.31 249 MET A N 1
ATOM 1967 C CA . MET A 1 249 ? 10.717 9.971 -6.485 1.00 90.31 249 MET A CA 1
ATOM 1968 C C . MET A 1 249 ? 11.932 10.745 -6.963 1.00 90.31 249 MET A C 1
ATOM 1970 O O . MET A 1 249 ? 11.869 11.919 -7.308 1.00 90.31 249 MET A O 1
ATOM 1974 N N . ARG A 1 250 ? 13.053 10.040 -7.048 1.00 88.88 250 ARG A N 1
ATOM 1975 C CA . ARG A 1 250 ? 14.252 10.486 -7.748 1.00 88.88 250 ARG A CA 1
ATOM 1976 C C . ARG A 1 250 ? 14.717 9.408 -8.711 1.00 88.88 250 ARG A C 1
ATOM 1978 O O . ARG A 1 250 ? 14.269 8.262 -8.660 1.00 88.88 250 ARG A O 1
ATOM 1985 N N . PHE A 1 251 ? 15.690 9.752 -9.539 1.00 92.56 251 PHE A N 1
ATOM 1986 C CA . PHE A 1 251 ? 16.416 8.768 -10.324 1.00 92.56 251 PHE A CA 1
ATOM 1987 C C . PHE A 1 251 ? 17.909 9.059 -10.372 1.00 92.56 251 PHE A C 1
ATOM 1989 O O . PHE A 1 251 ? 18.356 10.205 -10.273 1.00 92.56 251 PHE A O 1
ATOM 1996 N N . ARG A 1 252 ? 18.678 7.986 -10.548 1.00 91.75 252 ARG A N 1
ATOM 1997 C CA . ARG A 1 252 ? 20.122 8.008 -10.765 1.00 91.75 252 ARG A CA 1
ATOM 1998 C C . ARG A 1 252 ? 20.427 7.605 -12.197 1.00 91.75 252 ARG A C 1
ATOM 2000 O O . ARG A 1 252 ? 19.992 6.541 -12.624 1.00 91.75 252 ARG A O 1
ATOM 2007 N N . VAL A 1 253 ? 21.206 8.423 -12.896 1.00 95.44 253 VAL A N 1
ATOM 2008 C CA . VAL A 1 253 ? 21.705 8.162 -14.249 1.00 95.44 253 VAL A CA 1
ATOM 2009 C C . VAL A 1 253 ? 23.195 7.848 -14.181 1.00 95.44 253 VAL A C 1
ATOM 2011 O O . VAL A 1 253 ? 23.984 8.681 -13.742 1.00 95.44 253 VAL A O 1
ATOM 2014 N N . ASP A 1 254 ? 23.572 6.656 -14.627 1.00 96.12 254 ASP A N 1
ATOM 2015 C CA . ASP A 1 254 ? 24.951 6.217 -14.826 1.00 96.12 254 ASP A CA 1
ATOM 2016 C C . ASP A 1 254 ? 25.321 6.344 -16.307 1.00 96.12 254 ASP A C 1
ATOM 2018 O O . ASP A 1 254 ? 24.580 5.875 -17.180 1.00 96.12 254 ASP A O 1
ATOM 2022 N N . ASN A 1 255 ? 26.473 6.953 -16.593 1.00 96.38 255 ASN A N 1
ATOM 2023 C CA . ASN A 1 255 ? 26.970 7.104 -17.954 1.00 96.38 255 ASN A CA 1
ATOM 2024 C C . ASN A 1 255 ? 28.030 6.045 -18.281 1.00 96.38 255 ASN A C 1
ATOM 2026 O O . ASN A 1 255 ? 29.189 6.151 -17.881 1.00 96.38 255 ASN A O 1
ATOM 2030 N N . ASP A 1 256 ? 27.632 5.046 -19.067 1.00 95.88 256 ASP A N 1
ATOM 2031 C CA . ASP A 1 256 ? 28.516 3.988 -19.564 1.00 95.88 256 ASP A CA 1
ATOM 2032 C C . ASP A 1 256 ? 29.131 4.340 -20.942 1.00 95.88 256 ASP A C 1
ATOM 2034 O O . ASP A 1 256 ? 29.660 3.459 -21.622 1.00 95.88 256 ASP A O 1
ATOM 2038 N N . SER A 1 257 ? 29.008 5.591 -21.397 1.00 92.88 257 SER A N 1
ATOM 2039 C CA . SER A 1 257 ? 29.552 6.076 -22.675 1.00 92.88 257 SER A CA 1
ATOM 2040 C C . SER A 1 257 ? 30.980 6.607 -22.516 1.00 92.88 257 SER A C 1
ATOM 2042 O O . SER A 1 257 ? 31.389 7.015 -21.432 1.00 92.88 257 SER A O 1
ATOM 2044 N N . ASP A 1 258 ? 31.710 6.718 -23.629 1.00 91.44 258 ASP A N 1
ATOM 2045 C CA . ASP A 1 258 ? 33.074 7.278 -23.660 1.00 91.44 258 ASP A CA 1
ATOM 2046 C C . ASP A 1 258 ? 33.109 8.824 -23.632 1.00 91.44 258 ASP A C 1
ATOM 2048 O O . ASP A 1 258 ? 34.177 9.442 -23.672 1.00 91.44 258 ASP A O 1
ATOM 2052 N N . ARG A 1 259 ? 31.938 9.472 -23.596 1.00 87.81 259 ARG A N 1
ATOM 2053 C CA . ARG A 1 259 ? 31.753 10.929 -23.649 1.00 87.81 259 ARG A CA 1
ATOM 2054 C C . ARG A 1 259 ? 30.759 11.400 -22.589 1.00 87.81 259 ARG A C 1
ATOM 2056 O O . ARG A 1 259 ? 29.897 10.611 -22.200 1.00 87.81 259 ARG A O 1
ATOM 2063 N N . PRO A 1 260 ? 30.852 12.665 -22.139 1.00 89.81 260 PRO A N 1
ATOM 2064 C CA . PRO A 1 260 ? 29.821 13.254 -21.300 1.00 89.81 260 PRO A CA 1
ATOM 2065 C C . PRO A 1 260 ? 28.451 13.151 -21.974 1.00 89.81 260 PRO A C 1
ATOM 2067 O O . PRO A 1 260 ? 28.327 13.402 -23.173 1.00 89.81 260 PRO A O 1
ATOM 2070 N N . ALA A 1 261 ? 27.436 12.770 -21.208 1.00 90.50 261 ALA A N 1
ATOM 2071 C CA . ALA A 1 261 ? 26.058 12.714 -21.668 1.00 90.50 261 ALA A CA 1
ATOM 2072 C C . ALA A 1 261 ? 25.293 13.904 -21.101 1.00 90.50 261 ALA A C 1
ATOM 2074 O O . ALA A 1 261 ? 25.268 14.088 -19.883 1.00 90.50 261 ALA A O 1
ATOM 2075 N N . LEU A 1 262 ? 24.677 14.699 -21.974 1.00 93.00 262 LEU A N 1
ATOM 2076 C CA . LEU A 1 262 ? 23.811 15.799 -21.572 1.00 93.00 262 LEU A CA 1
ATOM 2077 C C . LEU A 1 262 ? 22.352 15.363 -21.690 1.00 93.00 262 LEU A C 1
ATOM 2079 O O . LEU A 1 262 ? 21.924 14.883 -22.741 1.00 93.00 262 LEU A O 1
ATOM 2083 N N . LEU A 1 263 ? 21.595 15.527 -20.609 1.00 93.25 263 LEU A N 1
ATOM 2084 C CA . LEU A 1 263 ? 20.186 15.169 -20.555 1.00 93.25 263 LEU A CA 1
ATOM 2085 C C . LEU A 1 263 ? 19.343 16.390 -20.207 1.00 93.25 263 LEU A C 1
ATOM 2087 O O . LEU A 1 263 ? 19.704 17.171 -19.327 1.00 93.25 263 LEU A O 1
ATOM 2091 N N . LEU A 1 264 ? 18.195 16.499 -20.867 1.00 95.44 264 LEU A N 1
ATOM 2092 C CA . LEU A 1 264 ? 17.051 17.283 -20.407 1.00 95.44 264 LEU A CA 1
ATOM 2093 C C . LEU A 1 264 ? 15.925 16.300 -20.104 1.00 95.44 264 LEU A C 1
ATOM 2095 O O . LEU A 1 264 ? 15.778 15.302 -20.810 1.00 95.44 264 LEU A O 1
ATOM 2099 N N . TRP A 1 265 ? 15.145 16.541 -19.060 1.00 96.44 265 TRP A N 1
ATOM 2100 C CA . TRP A 1 265 ? 14.014 15.684 -18.729 1.00 96.44 265 TRP A CA 1
ATOM 2101 C C . TRP A 1 265 ? 12.806 16.490 -18.259 1.00 96.44 265 TRP A C 1
ATOM 2103 O O . TRP A 1 265 ? 12.971 17.573 -17.697 1.00 96.44 265 TRP A O 1
ATOM 2113 N N . ASN A 1 266 ? 11.607 15.950 -18.490 1.00 96.94 266 ASN A N 1
ATOM 2114 C CA . ASN A 1 266 ? 10.355 16.466 -17.945 1.00 96.94 266 ASN A CA 1
ATOM 2115 C C . ASN A 1 266 ? 9.720 15.477 -16.962 1.00 96.94 266 ASN A C 1
ATOM 2117 O O . ASN A 1 266 ? 9.830 14.266 -17.163 1.00 96.94 266 ASN A O 1
ATOM 2121 N N . GLY A 1 267 ? 9.011 15.988 -15.957 1.00 95.81 267 GLY A N 1
ATOM 2122 C CA . GLY A 1 267 ? 8.231 15.219 -14.988 1.00 95.81 267 GLY A CA 1
ATOM 2123 C C . GLY A 1 267 ? 6.819 15.778 -14.802 1.00 95.81 267 GLY A C 1
ATOM 2124 O O . GLY A 1 267 ? 6.619 16.993 -14.858 1.00 95.81 267 GLY A O 1
ATOM 2125 N N . ALA A 1 268 ? 5.847 14.893 -14.582 1.00 95.81 268 ALA A N 1
ATOM 2126 C CA . ALA A 1 268 ? 4.448 15.254 -14.351 1.00 95.81 268 ALA A CA 1
ATOM 2127 C C . ALA A 1 268 ? 3.677 14.178 -13.564 1.00 95.81 268 ALA A C 1
ATOM 2129 O O . ALA A 1 268 ? 4.038 12.997 -13.586 1.00 95.81 268 ALA A O 1
ATOM 2130 N N . GLU A 1 269 ? 2.562 14.568 -12.946 1.00 95.81 269 GLU A N 1
ATOM 2131 C CA . GLU A 1 269 ? 1.630 13.653 -12.262 1.00 95.81 269 GLU A CA 1
ATOM 2132 C C . GLU A 1 269 ? 0.603 13.043 -13.241 1.00 95.81 269 GLU A C 1
ATOM 2134 O O . GLU A 1 269 ? -0.065 12.043 -12.966 1.00 95.81 269 GLU A O 1
ATOM 2139 N N . SER A 1 270 ? 0.475 13.625 -14.440 1.00 94.31 270 SER A N 1
ATOM 2140 C CA . SER A 1 270 ? -0.412 13.141 -15.507 1.00 94.31 270 SER A CA 1
ATOM 2141 C C . SER A 1 270 ? 0.213 13.291 -16.894 1.00 94.31 270 SER A C 1
ATOM 2143 O O . SER A 1 270 ? 1.006 14.201 -17.129 1.00 94.31 270 SER A O 1
ATOM 2145 N N . ILE A 1 271 ? -0.206 12.450 -17.845 1.00 92.81 271 ILE A N 1
ATOM 2146 C CA . ILE A 1 271 ? 0.207 12.574 -19.255 1.00 92.81 271 ILE A CA 1
ATOM 2147 C C . ILE A 1 271 ? -0.237 13.923 -19.839 1.00 92.81 271 ILE A C 1
ATOM 2149 O O . ILE A 1 271 ? 0.536 14.575 -20.528 1.00 92.81 271 ILE A O 1
ATOM 2153 N N . ALA A 1 272 ? -1.450 14.380 -19.512 1.00 91.88 272 ALA A N 1
ATOM 2154 C CA . ALA A 1 272 ? -1.961 15.660 -19.996 1.00 91.88 272 ALA A CA 1
ATOM 2155 C C . ALA A 1 272 ? -1.113 16.853 -19.518 1.00 91.88 272 ALA A C 1
ATOM 2157 O O . ALA A 1 272 ? -0.814 17.745 -20.307 1.00 91.88 272 ALA A O 1
ATOM 2158 N N . GLU A 1 273 ? -0.669 16.848 -18.257 1.00 93.56 273 GLU A N 1
ATOM 2159 C CA . GLU A 1 273 ? 0.286 17.840 -17.743 1.00 93.56 273 GLU A CA 1
ATOM 2160 C C . GLU A 1 273 ? 1.624 17.762 -18.490 1.00 93.56 273 GLU A C 1
ATOM 2162 O O . GLU A 1 273 ? 2.138 18.793 -18.917 1.00 93.56 273 GLU A O 1
ATOM 2167 N N . LEU A 1 274 ? 2.156 16.554 -18.707 1.00 92.94 274 LEU A N 1
ATOM 2168 C CA . LEU A 1 274 ? 3.418 16.349 -19.424 1.00 92.94 274 LEU A CA 1
ATOM 2169 C C . LEU A 1 274 ? 3.377 16.873 -20.869 1.00 92.94 274 LEU A C 1
ATOM 2171 O O . LEU A 1 274 ? 4.374 17.394 -21.370 1.00 92.94 274 LEU A O 1
ATOM 2175 N N . ASP A 1 275 ? 2.239 16.720 -21.544 1.00 91.50 275 ASP A N 1
ATOM 2176 C CA . ASP A 1 275 ? 2.070 17.102 -22.946 1.00 91.50 275 ASP A CA 1
ATOM 2177 C C . ASP A 1 275 ? 1.752 18.596 -23.104 1.00 91.50 275 ASP A C 1
ATOM 2179 O O . ASP A 1 275 ? 2.308 19.261 -23.982 1.00 91.50 275 ASP A O 1
ATOM 2183 N N . ASN A 1 276 ? 0.891 19.146 -22.244 1.00 90.69 276 ASN A N 1
ATOM 2184 C CA . ASN A 1 276 ? 0.253 20.441 -22.488 1.00 90.69 276 ASN A CA 1
ATOM 2185 C C . ASN A 1 276 ? 0.713 21.561 -21.546 1.00 90.69 276 ASN A C 1
ATOM 2187 O O . ASN A 1 276 ? 0.482 22.735 -21.851 1.00 90.69 276 ASN A O 1
ATOM 2191 N N . TYR A 1 277 ? 1.338 21.247 -20.407 1.00 90.38 277 TYR A N 1
ATOM 2192 C CA . TYR A 1 277 ? 1.704 22.264 -19.427 1.00 90.38 277 TYR A CA 1
ATOM 2193 C C . TYR A 1 277 ? 3.143 22.738 -19.616 1.00 90.38 277 TYR A C 1
ATOM 2195 O O . TYR A 1 277 ? 4.097 22.023 -19.326 1.00 90.38 277 TYR A O 1
ATOM 2203 N N . ALA A 1 278 ? 3.316 23.995 -20.034 1.00 87.06 278 ALA A N 1
ATOM 2204 C CA . ALA A 1 278 ? 4.643 24.610 -20.144 1.00 87.06 278 ALA A CA 1
ATOM 2205 C C . ALA A 1 278 ? 5.393 24.652 -18.798 1.00 87.06 278 ALA A C 1
ATOM 2207 O O . ALA A 1 278 ? 6.616 24.703 -18.767 1.00 87.06 278 ALA A O 1
ATOM 2208 N N . GLY A 1 279 ? 4.650 24.616 -17.692 1.00 85.81 279 GLY A N 1
ATOM 2209 C CA . GLY A 1 279 ? 5.184 24.631 -16.343 1.00 85.81 279 GLY A CA 1
ATOM 2210 C C . GLY A 1 279 ? 5.426 23.253 -15.718 1.00 85.81 279 GLY A C 1
ATOM 2211 O O . GLY A 1 279 ? 5.595 23.194 -14.501 1.00 85.81 279 GLY A O 1
ATOM 2212 N N . CYS A 1 280 ? 5.378 22.152 -16.476 1.00 91.19 280 CYS A N 1
ATOM 2213 C CA . CYS A 1 280 ? 5.732 20.838 -15.933 1.00 91.19 280 CYS A CA 1
ATOM 2214 C C . CYS A 1 280 ? 7.201 20.823 -15.485 1.00 91.19 280 CYS A C 1
ATOM 2216 O O . CYS A 1 280 ? 8.027 21.551 -16.047 1.00 91.19 280 CYS A O 1
ATOM 2218 N N . ILE A 1 281 ? 7.543 19.971 -14.513 1.00 91.69 281 ILE A N 1
ATOM 2219 C CA . ILE A 1 281 ? 8.913 19.859 -13.992 1.00 91.69 281 ILE A CA 1
ATOM 2220 C C . ILE A 1 281 ? 9.854 19.653 -15.171 1.00 91.69 281 ILE A C 1
ATOM 2222 O O . ILE A 1 281 ? 9.638 18.732 -15.950 1.00 91.69 281 ILE A O 1
ATOM 2226 N N . THR A 1 282 ? 10.852 20.519 -15.341 1.00 92.94 282 THR A N 1
ATOM 2227 C CA . THR A 1 282 ? 11.792 20.429 -16.464 1.00 92.94 282 THR A CA 1
ATOM 2228 C C . THR A 1 282 ? 13.186 20.810 -16.008 1.00 92.94 282 THR A C 1
ATOM 2230 O O . THR A 1 282 ? 13.430 21.962 -15.668 1.00 92.94 282 THR A O 1
ATOM 2233 N N . GLU A 1 283 ? 14.118 19.862 -16.023 1.00 90.25 283 GLU A N 1
ATOM 2234 C CA . GLU A 1 283 ? 15.499 20.105 -15.604 1.00 90.25 283 GLU A CA 1
ATOM 2235 C C . GLU A 1 283 ? 16.505 19.482 -16.574 1.00 90.25 283 GLU A C 1
ATOM 2237 O O . GLU A 1 283 ? 16.168 18.677 -17.444 1.00 90.25 283 GLU A O 1
ATOM 2242 N N . SER A 1 284 ? 17.772 19.860 -16.423 1.00 90.31 284 SER A N 1
ATOM 2243 C CA . SER A 1 284 ? 18.863 19.357 -17.252 1.00 90.31 284 SER A CA 1
ATOM 2244 C C . SER A 1 284 ? 20.149 19.196 -16.456 1.00 90.31 284 SER A C 1
ATOM 2246 O O . SER A 1 284 ? 20.432 20.004 -15.574 1.00 90.31 284 SER A O 1
ATOM 2248 N N . PHE A 1 285 ? 20.952 18.196 -16.802 1.00 88.88 285 PHE A N 1
ATOM 2249 C CA . PHE A 1 285 ? 22.251 17.941 -16.179 1.00 88.88 285 PHE A CA 1
ATOM 2250 C C . PHE A 1 285 ? 23.179 17.187 -17.137 1.00 88.88 285 PHE A C 1
ATOM 2252 O O . PHE A 1 285 ? 22.732 16.560 -18.100 1.00 88.88 285 PHE A O 1
ATOM 2259 N N . ALA A 1 286 ? 24.482 17.240 -16.859 1.00 89.44 286 ALA A N 1
ATOM 2260 C CA . ALA A 1 286 ? 25.501 16.479 -17.573 1.00 89.44 286 ALA A CA 1
ATOM 2261 C C . ALA A 1 286 ? 26.085 15.380 -16.676 1.00 89.44 286 ALA A C 1
ATOM 2263 O O . ALA A 1 286 ? 26.239 15.573 -15.470 1.00 89.44 286 ALA A O 1
ATOM 2264 N N . VAL A 1 287 ? 26.433 14.239 -17.271 1.00 91.19 287 VAL A N 1
ATOM 2265 C CA . VAL A 1 287 ? 27.089 13.119 -16.583 1.00 91.19 287 VAL A CA 1
ATOM 2266 C C . VAL A 1 287 ? 28.375 12.764 -17.316 1.00 91.19 287 VAL A C 1
ATOM 2268 O O . VAL A 1 287 ? 28.332 12.365 -18.480 1.00 91.19 287 VAL A O 1
ATOM 2271 N N . ASP A 1 288 ? 29.519 12.890 -16.649 1.00 92.44 288 ASP A N 1
ATOM 2272 C CA . ASP A 1 288 ? 30.824 12.543 -17.221 1.00 92.44 288 ASP A CA 1
ATOM 2273 C C . ASP A 1 288 ? 30.965 11.034 -17.513 1.00 92.44 288 ASP A C 1
ATOM 2275 O O . ASP A 1 288 ? 30.252 10.224 -16.914 1.00 92.44 288 ASP A O 1
ATOM 2279 N N . PRO A 1 289 ? 31.881 10.623 -18.416 1.00 94.88 289 PRO A N 1
ATOM 2280 C CA . PRO A 1 289 ? 32.161 9.213 -18.697 1.00 94.88 289 PRO A CA 1
ATOM 2281 C C . PRO A 1 289 ? 32.482 8.412 -17.432 1.00 94.88 289 PRO A C 1
ATOM 2283 O O . PRO A 1 289 ? 33.371 8.783 -16.664 1.00 94.88 289 PRO A O 1
ATOM 2286 N N . GLY A 1 290 ? 31.777 7.300 -17.215 1.00 91.94 290 GLY A N 1
ATOM 2287 C CA . GLY A 1 290 ? 31.917 6.470 -16.013 1.00 91.94 290 GLY A CA 1
ATOM 2288 C C . GLY A 1 290 ? 31.377 7.115 -14.730 1.00 91.94 290 GLY A C 1
ATOM 2289 O O . GLY A 1 290 ? 31.523 6.536 -13.653 1.00 91.94 290 GLY A O 1
ATOM 2290 N N . GLY A 1 291 ? 30.779 8.303 -14.831 1.00 89.75 291 GLY A N 1
ATOM 2291 C CA . GLY A 1 291 ? 30.164 9.030 -13.732 1.00 89.75 291 GLY A CA 1
ATOM 2292 C C . GLY A 1 291 ? 28.698 8.664 -13.509 1.00 89.75 291 GLY A C 1
ATOM 2293 O O . GLY A 1 291 ? 28.062 7.967 -14.304 1.00 89.75 291 GLY A O 1
ATOM 2294 N N . SER A 1 292 ? 28.156 9.203 -12.418 1.00 89.00 292 SER A N 1
ATOM 2295 C CA . SER A 1 292 ? 26.752 9.075 -12.036 1.00 89.00 292 SER A CA 1
ATOM 2296 C C . SER A 1 292 ? 26.203 10.429 -11.606 1.00 89.00 292 SER A C 1
ATOM 2298 O O . SER A 1 292 ? 26.886 11.176 -10.905 1.00 89.00 292 SER A O 1
ATOM 2300 N N . PHE A 1 293 ? 24.945 10.705 -11.931 1.00 84.50 293 PHE A N 1
ATOM 2301 C CA . PHE A 1 293 ? 24.203 11.852 -11.412 1.00 84.50 293 PHE A CA 1
ATOM 2302 C C . PHE A 1 293 ? 22.885 11.383 -10.800 1.00 84.50 293 PHE A C 1
ATOM 2304 O O . PHE A 1 293 ? 22.284 10.427 -11.278 1.00 84.50 293 PHE A O 1
ATOM 2311 N N . THR A 1 294 ? 22.443 11.997 -9.708 1.00 82.62 294 THR A N 1
ATOM 2312 C CA . THR A 1 294 ? 21.163 11.683 -9.052 1.00 82.62 294 THR A CA 1
ATOM 2313 C C . THR A 1 294 ? 20.403 12.982 -8.879 1.00 82.62 294 THR A C 1
ATOM 2315 O O . THR A 1 294 ? 20.960 13.927 -8.323 1.00 82.62 294 THR A O 1
ATOM 2318 N N . ILE A 1 295 ? 19.164 13.028 -9.365 1.00 82.19 295 ILE A N 1
ATOM 2319 C CA . ILE A 1 295 ? 18.312 14.203 -9.176 1.00 82.19 295 ILE A CA 1
ATOM 2320 C C . ILE A 1 295 ? 17.789 14.277 -7.737 1.00 82.19 295 ILE A C 1
ATOM 2322 O O . ILE A 1 295 ? 17.814 13.294 -6.987 1.00 82.19 295 ILE A O 1
ATOM 2326 N N . LEU A 1 296 ? 17.287 15.450 -7.371 1.00 77.06 296 LEU A N 1
ATOM 2327 C CA . LEU A 1 296 ? 16.541 15.641 -6.133 1.00 77.06 296 LEU A CA 1
ATOM 2328 C C . LEU A 1 296 ? 15.156 14.974 -6.223 1.00 77.06 296 LEU A C 1
ATOM 2330 O O . LEU A 1 296 ? 14.658 14.773 -7.333 1.00 77.06 296 LEU A O 1
ATOM 2334 N N . PRO A 1 297 ? 14.532 14.612 -5.088 1.00 82.00 297 PRO A N 1
ATOM 2335 C CA . PRO A 1 297 ? 13.192 14.037 -5.078 1.00 82.00 297 PRO A CA 1
ATOM 2336 C C . PRO A 1 297 ? 12.131 15.012 -5.608 1.00 82.00 297 PRO A C 1
ATOM 2338 O O . PRO A 1 297 ? 12.146 16.209 -5.310 1.00 82.00 297 PRO A O 1
ATOM 2341 N N . GLN A 1 298 ? 11.202 14.493 -6.401 1.00 86.50 298 GLN A N 1
ATOM 2342 C CA . GLN A 1 298 ? 10.120 15.240 -7.027 1.00 86.50 298 GLN A CA 1
ATOM 2343 C C . GLN A 1 298 ? 8.838 14.395 -7.031 1.00 86.50 298 GLN A C 1
ATOM 2345 O O . GLN A 1 298 ? 8.897 13.193 -7.293 1.00 86.50 298 GLN A O 1
ATOM 2350 N N . GLY A 1 299 ? 7.685 15.023 -6.778 1.00 90.94 299 GLY A N 1
ATOM 2351 C CA . GLY A 1 299 ? 6.365 14.414 -6.979 1.00 90.94 299 GLY A CA 1
ATOM 2352 C C . GLY A 1 299 ? 6.090 14.159 -8.459 1.00 90.94 299 GLY A C 1
ATOM 2353 O O . GLY A 1 299 ? 5.819 15.117 -9.189 1.00 90.94 299 GLY A O 1
ATOM 2354 N N . ILE A 1 300 ? 6.276 12.916 -8.907 1.00 93.31 300 ILE A N 1
ATOM 2355 C CA . ILE A 1 300 ? 6.153 12.511 -10.310 1.00 93.31 300 ILE A CA 1
ATOM 2356 C C . ILE A 1 300 ? 5.559 11.098 -10.439 1.00 93.31 300 ILE A C 1
ATOM 2358 O O . ILE A 1 300 ? 5.905 10.179 -9.690 1.00 93.31 300 ILE A O 1
ATOM 2362 N N . ARG A 1 301 ? 4.782 10.892 -11.511 1.00 96.38 301 ARG A N 1
ATOM 2363 C CA . ARG A 1 301 ? 4.445 9.570 -12.065 1.00 96.38 301 ARG A CA 1
ATOM 2364 C C . ARG A 1 301 ? 4.990 9.340 -13.473 1.00 96.38 301 ARG A C 1
ATOM 2366 O O . ARG A 1 301 ? 5.363 8.218 -13.812 1.00 96.38 301 ARG A O 1
ATOM 2373 N N . TYR A 1 302 ? 5.038 10.376 -14.307 1.00 97.44 302 TYR A N 1
ATOM 2374 C CA . TYR A 1 302 ? 5.463 10.284 -15.705 1.00 97.44 302 TYR A CA 1
ATOM 2375 C C . TYR A 1 302 ? 6.742 11.079 -15.936 1.00 97.44 302 TYR A C 1
ATOM 2377 O O . TYR A 1 302 ? 6.817 12.251 -15.572 1.00 97.44 302 TYR A O 1
ATOM 2385 N N . VAL A 1 303 ? 7.731 10.454 -16.579 1.00 97.62 303 VAL A N 1
ATOM 2386 C CA . VAL A 1 303 ? 9.034 11.065 -16.871 1.00 97.62 303 VAL A CA 1
ATOM 2387 C C . VAL A 1 303 ? 9.343 10.953 -18.360 1.00 97.62 303 VAL A C 1
ATOM 2389 O O . VAL A 1 303 ? 9.176 9.887 -18.951 1.00 97.62 303 VAL A O 1
ATOM 2392 N N . GLN A 1 304 ? 9.843 12.025 -18.971 1.00 97.94 304 GLN A N 1
ATOM 2393 C CA . GLN A 1 304 ? 10.350 12.013 -20.343 1.00 97.94 304 GLN A CA 1
ATOM 2394 C C . GLN A 1 304 ? 11.798 12.497 -20.390 1.00 97.94 304 GLN A C 1
ATOM 2396 O O . GLN A 1 304 ? 12.097 13.570 -19.885 1.00 97.94 304 GLN A O 1
ATOM 2401 N N . PHE A 1 305 ? 12.693 11.727 -21.008 1.00 97.88 305 PHE A N 1
ATOM 2402 C CA . PHE A 1 305 ? 14.117 12.042 -21.148 1.00 97.88 305 PHE A CA 1
ATOM 2403 C C . PHE A 1 305 ? 14.471 12.387 -22.591 1.00 97.88 305 PHE A C 1
ATOM 2405 O O . PHE A 1 305 ? 14.045 11.686 -23.507 1.00 97.88 305 PHE A O 1
ATOM 2412 N N . PHE A 1 306 ? 15.330 13.387 -22.775 1.00 97.00 306 PHE A N 1
ATOM 2413 C CA . PHE A 1 306 ? 15.913 13.804 -24.049 1.00 97.00 306 PHE A CA 1
ATOM 2414 C C . PHE A 1 306 ? 17.433 13.728 -23.964 1.00 97.00 306 PHE A C 1
ATOM 2416 O O . PHE A 1 306 ? 18.036 14.297 -23.051 1.00 97.00 306 PHE A O 1
ATOM 2423 N N . MET A 1 307 ? 18.058 13.062 -24.934 1.00 95.31 307 MET A N 1
ATOM 2424 C CA . MET A 1 307 ? 19.513 12.911 -24.975 1.00 95.31 307 MET A CA 1
ATOM 2425 C C . MET A 1 307 ? 20.111 13.910 -25.963 1.00 95.31 307 MET A C 1
ATOM 2427 O O . MET A 1 307 ? 19.785 13.906 -27.152 1.00 95.31 307 MET A O 1
ATOM 2431 N N . ILE A 1 308 ? 21.009 14.754 -25.463 1.00 93.69 308 ILE A N 1
ATOM 2432 C CA . ILE A 1 308 ? 21.639 15.844 -26.206 1.00 93.69 308 ILE A CA 1
ATOM 2433 C C . ILE A 1 308 ? 23.129 15.531 -26.352 1.00 93.69 308 ILE A C 1
ATOM 2435 O O . ILE A 1 308 ? 23.807 15.204 -25.379 1.00 93.69 308 ILE A O 1
ATOM 2439 N N . GLY A 1 309 ? 23.651 15.644 -27.570 1.00 90.19 309 GLY A N 1
ATOM 2440 C CA . GLY A 1 309 ? 25.063 15.391 -27.836 1.00 90.19 309 GLY A CA 1
ATOM 2441 C C . GLY A 1 309 ? 25.428 15.501 -29.316 1.00 90.19 309 GLY A C 1
ATOM 2442 O O . GLY A 1 309 ? 24.538 15.659 -30.159 1.00 90.19 309 GLY A O 1
ATOM 2443 N N . PRO A 1 310 ? 26.728 15.425 -29.648 1.00 87.81 310 PRO A N 1
ATOM 2444 C CA . PRO A 1 310 ? 27.215 15.526 -31.021 1.00 87.81 310 PRO A CA 1
ATOM 2445 C C . PRO A 1 310 ? 26.539 14.488 -31.929 1.00 87.81 310 PRO A C 1
ATOM 2447 O O . PRO A 1 310 ? 26.567 13.301 -31.595 1.00 87.81 310 PRO A O 1
ATOM 2450 N N . PRO A 1 311 ? 25.923 14.884 -33.061 1.00 89.06 311 PRO A N 1
ATOM 2451 C CA . PRO A 1 311 ? 25.233 13.946 -33.937 1.00 89.06 311 PRO A CA 1
ATOM 2452 C C . PRO A 1 311 ? 26.132 12.791 -34.384 1.00 89.06 311 PRO A C 1
ATOM 2454 O O . PRO A 1 311 ? 27.319 12.983 -34.628 1.00 89.06 311 PRO A O 1
ATOM 2457 N N . GLU A 1 312 ? 25.543 11.604 -34.535 1.00 85.38 312 GLU A N 1
ATOM 2458 C CA . GLU A 1 312 ? 26.238 10.370 -34.938 1.00 85.38 312 GLU A CA 1
ATOM 2459 C C . GLU A 1 312 ? 27.273 9.834 -33.929 1.00 85.38 312 GLU A C 1
ATOM 2461 O O . GLU A 1 312 ? 27.975 8.868 -34.227 1.00 85.38 312 GLU A O 1
ATOM 2466 N N . GLU A 1 313 ? 27.340 10.378 -32.713 1.00 91.88 313 GLU A N 1
ATOM 2467 C CA . GLU A 1 313 ? 28.055 9.736 -31.609 1.00 91.88 313 GLU A CA 1
ATOM 2468 C C . GLU A 1 313 ? 27.124 8.816 -30.807 1.00 91.88 313 GLU A C 1
ATOM 2470 O O . GLU A 1 313 ? 25.940 9.106 -30.612 1.00 91.88 313 GLU A O 1
ATOM 2475 N N . ALA A 1 314 ? 27.658 7.682 -30.349 1.00 93.69 314 ALA A N 1
ATOM 2476 C CA . ALA A 1 314 ? 26.905 6.695 -29.583 1.00 93.69 314 ALA A CA 1
ATOM 2477 C C . ALA A 1 314 ? 26.838 7.062 -28.094 1.00 93.69 314 ALA A C 1
ATOM 2479 O O . ALA A 1 314 ? 27.814 7.544 -27.519 1.00 93.69 314 ALA A O 1
ATOM 2480 N N . PHE A 1 315 ? 25.718 6.736 -27.451 1.00 95.50 315 PHE A N 1
ATOM 2481 C CA . PHE A 1 315 ? 25.563 6.813 -26.002 1.00 95.50 315 PHE A CA 1
ATOM 2482 C C . PHE A 1 315 ? 25.012 5.514 -25.418 1.00 95.50 315 PHE A C 1
ATOM 2484 O O . PHE A 1 315 ? 24.281 4.761 -26.071 1.00 95.50 315 PHE A O 1
ATOM 2491 N N . LYS A 1 316 ? 25.349 5.275 -24.153 1.00 97.25 316 LYS A N 1
ATOM 2492 C CA . LYS A 1 316 ? 24.806 4.218 -23.309 1.00 97.25 316 LYS A CA 1
ATOM 2493 C C . LYS A 1 316 ? 24.630 4.739 -21.886 1.00 97.25 316 LYS A C 1
ATOM 2495 O O . LYS A 1 316 ? 25.606 5.071 -21.219 1.00 97.25 316 LYS A O 1
ATOM 2500 N N . LEU A 1 317 ? 23.391 4.742 -21.411 1.00 97.56 317 LEU A N 1
ATOM 2501 C CA . LEU A 1 317 ? 23.020 5.208 -20.077 1.00 97.56 317 LEU A CA 1
ATOM 2502 C C . LEU A 1 317 ? 22.280 4.110 -19.316 1.00 97.56 317 LEU A C 1
ATOM 2504 O O . LEU A 1 317 ? 21.599 3.283 -19.926 1.00 97.56 317 LEU A O 1
ATOM 2508 N N . ARG A 1 318 ? 22.389 4.111 -17.989 1.00 97.44 318 ARG A N 1
ATOM 2509 C CA . ARG A 1 318 ? 21.557 3.292 -17.097 1.00 97.44 318 ARG A CA 1
ATOM 2510 C C . ARG A 1 318 ? 20.842 4.195 -16.105 1.00 97.44 318 ARG A C 1
ATOM 2512 O O . ARG A 1 318 ? 21.475 5.058 -15.514 1.00 97.44 318 ARG A O 1
ATOM 2519 N N . ILE A 1 319 ? 19.542 3.996 -15.931 1.00 97.62 319 ILE A N 1
ATOM 2520 C CA . ILE A 1 319 ? 18.686 4.802 -15.064 1.00 97.62 319 ILE A CA 1
ATOM 2521 C C . ILE A 1 319 ? 18.040 3.887 -14.025 1.00 97.62 319 ILE A C 1
ATOM 2523 O O . ILE A 1 319 ? 17.449 2.868 -14.380 1.00 97.62 319 ILE A O 1
ATOM 2527 N N . ALA A 1 320 ? 18.166 4.243 -12.750 1.00 95.56 320 ALA A N 1
ATOM 2528 C CA . ALA A 1 320 ? 17.494 3.579 -11.637 1.00 95.56 320 ALA A CA 1
ATOM 2529 C C . ALA A 1 320 ? 16.563 4.574 -10.938 1.00 95.56 320 ALA A C 1
ATOM 2531 O O . ALA A 1 320 ? 16.995 5.685 -10.627 1.00 95.56 320 ALA A O 1
ATOM 2532 N N . PHE A 1 321 ? 15.315 4.176 -10.698 1.00 95.38 321 PHE A N 1
ATOM 2533 C CA . PHE A 1 321 ? 14.296 4.994 -10.041 1.00 95.38 321 PHE A CA 1
ATOM 2534 C C . PHE A 1 321 ? 14.146 4.590 -8.572 1.00 95.38 321 PHE A C 1
ATOM 2536 O O . PHE A 1 321 ? 14.245 3.412 -8.225 1.00 95.38 321 PHE A O 1
ATOM 2543 N N . GLU A 1 322 ? 13.916 5.564 -7.697 1.00 91.81 322 GLU A N 1
ATOM 2544 C CA . GLU A 1 322 ? 13.808 5.358 -6.252 1.00 91.81 322 GLU A CA 1
ATOM 2545 C C . GLU A 1 322 ? 12.706 6.256 -5.681 1.00 91.81 322 GLU A C 1
ATOM 2547 O O . GLU A 1 322 ? 12.707 7.462 -5.922 1.00 91.81 322 GLU A O 1
ATOM 2552 N N . ALA A 1 323 ? 11.795 5.692 -4.888 1.00 91.44 323 ALA A N 1
ATOM 2553 C CA . ALA A 1 323 ? 10.883 6.470 -4.055 1.00 91.44 323 ALA A CA 1
ATOM 2554 C C . ALA A 1 323 ? 11.611 6.950 -2.794 1.00 91.44 323 ALA A C 1
ATOM 2556 O O . ALA A 1 323 ? 12.479 6.250 -2.265 1.00 91.44 323 ALA A O 1
ATOM 2557 N N . VAL A 1 324 ? 11.249 8.140 -2.320 1.00 85.81 324 VAL A N 1
ATOM 2558 C CA . VAL A 1 324 ? 11.890 8.840 -1.204 1.00 85.81 324 VAL A CA 1
ATOM 2559 C C . VAL A 1 324 ? 10.831 9.266 -0.191 1.00 85.81 324 VAL A C 1
ATOM 2561 O O . VAL A 1 324 ? 9.828 9.888 -0.542 1.00 85.81 324 VAL A O 1
ATOM 2564 N N . GLY A 1 325 ? 11.045 8.929 1.077 1.00 83.81 325 GLY A N 1
ATOM 2565 C CA . GLY A 1 325 ? 10.129 9.290 2.158 1.00 83.81 325 GLY A CA 1
ATOM 2566 C C . GLY A 1 325 ? 10.425 8.537 3.445 1.00 83.81 325 GLY A C 1
ATOM 2567 O O . GLY A 1 325 ? 11.368 7.743 3.516 1.00 83.81 325 GLY A O 1
ATOM 2568 N N . VAL A 1 326 ? 9.617 8.780 4.472 1.00 83.44 326 VAL A N 1
ATOM 2569 C CA . VAL A 1 326 ? 9.742 8.069 5.751 1.00 83.44 326 VAL A CA 1
ATOM 2570 C C . VAL A 1 326 ? 9.317 6.608 5.587 1.00 83.44 326 VAL A C 1
ATOM 2572 O O . VAL A 1 326 ? 8.303 6.285 4.960 1.00 83.44 326 VAL A O 1
ATOM 2575 N N . MET A 1 327 ? 10.109 5.695 6.149 1.00 81.06 327 MET A N 1
ATOM 2576 C CA . MET A 1 327 ? 9.868 4.253 6.051 1.00 81.06 327 MET A CA 1
ATOM 2577 C C . MET A 1 327 ? 8.858 3.792 7.105 1.00 81.06 327 MET A C 1
ATOM 2579 O O . MET A 1 327 ? 9.226 3.226 8.130 1.00 81.06 327 MET A O 1
ATOM 2583 N N . LEU A 1 328 ? 7.576 4.046 6.834 1.00 85.25 328 LEU A N 1
ATOM 2584 C CA . LEU A 1 328 ? 6.458 3.639 7.687 1.00 85.25 328 LEU A CA 1
ATOM 2585 C C . LEU A 1 328 ? 5.961 2.226 7.353 1.00 85.25 328 LEU A C 1
ATOM 2587 O O . LEU A 1 328 ? 5.814 1.861 6.181 1.00 85.25 328 LEU A O 1
ATOM 2591 N N . GLU A 1 329 ? 5.653 1.450 8.392 1.00 84.12 329 GLU A N 1
ATOM 2592 C CA . GLU A 1 329 ? 5.012 0.139 8.277 1.00 84.12 329 GLU A CA 1
ATOM 2593 C C . GLU A 1 329 ? 3.481 0.275 8.419 1.00 84.12 329 GLU A C 1
ATOM 2595 O O . GLU A 1 329 ? 3.013 0.831 9.417 1.00 84.12 329 GLU A O 1
ATOM 2600 N N . PRO A 1 330 ? 2.677 -0.222 7.458 1.00 88.94 330 PRO A N 1
ATOM 2601 C CA . PRO A 1 330 ? 1.218 -0.139 7.518 1.00 88.94 330 PRO A CA 1
ATOM 2602 C C . PRO A 1 330 ? 0.636 -1.132 8.532 1.00 88.94 330 PRO A C 1
ATOM 2604 O O . PRO A 1 330 ? 0.421 -2.309 8.230 1.00 88.94 330 PRO A O 1
ATOM 2607 N N . ILE A 1 331 ? 0.346 -0.638 9.738 1.00 93.44 331 ILE A N 1
ATOM 2608 C CA . ILE A 1 331 ? -0.337 -1.392 10.798 1.00 93.44 331 ILE A CA 1
ATOM 2609 C C . ILE A 1 331 ? -1.841 -1.443 10.542 1.00 93.44 331 ILE A C 1
ATOM 2611 O O . ILE A 1 331 ? -2.469 -2.479 10.764 1.00 93.44 331 ILE A O 1
ATOM 2615 N N . GLY A 1 332 ? -2.419 -0.332 10.084 1.00 93.75 332 GLY A N 1
ATOM 2616 C CA . GLY A 1 332 ? -3.813 -0.256 9.666 1.00 93.75 332 GLY A CA 1
ATOM 2617 C C . GLY A 1 332 ? -4.032 -0.975 8.340 1.00 93.75 332 GLY A C 1
ATOM 2618 O O . GLY A 1 332 ? -3.327 -0.730 7.361 1.00 93.75 332 GLY A O 1
ATOM 2619 N N . GLN A 1 333 ? -5.004 -1.879 8.309 1.00 94.69 333 GLN A N 1
ATOM 2620 C CA . GLN A 1 333 ? -5.338 -2.672 7.128 1.00 94.69 333 GLN A CA 1
ATOM 2621 C C . GLN A 1 333 ? -6.846 -2.731 6.944 1.00 94.69 333 GLN A C 1
ATOM 2623 O O . GLN A 1 333 ? -7.608 -2.663 7.905 1.00 94.69 333 GLN A O 1
ATOM 2628 N N . PHE A 1 334 ? -7.277 -2.908 5.700 1.00 96.38 334 PHE A N 1
ATOM 2629 C CA . PHE A 1 334 ? -8.684 -3.026 5.345 1.00 96.38 334 PHE A CA 1
ATOM 2630 C C . PHE A 1 334 ? -8.844 -3.938 4.134 1.00 96.38 334 PHE A C 1
ATOM 2632 O O . PHE A 1 334 ? -8.115 -3.802 3.146 1.00 96.38 334 PHE A O 1
ATOM 2639 N N . ARG A 1 335 ? -9.804 -4.858 4.222 1.00 95.12 335 ARG A N 1
ATOM 2640 C CA . ARG A 1 335 ? -10.245 -5.749 3.150 1.00 95.12 335 ARG A CA 1
ATOM 2641 C C . ARG A 1 335 ? -11.747 -5.949 3.231 1.00 95.12 335 ARG A C 1
ATOM 2643 O O . ARG A 1 335 ? -12.301 -6.121 4.316 1.00 95.12 335 ARG A O 1
ATOM 2650 N N . SER A 1 336 ? -12.395 -5.993 2.083 1.00 93.94 336 SER A N 1
ATOM 2651 C CA . SER A 1 336 ? -13.830 -6.219 1.963 1.00 93.94 336 SER A CA 1
ATOM 2652 C C . SER A 1 336 ? -14.170 -6.978 0.683 1.00 93.94 336 SER A C 1
ATOM 2654 O O . SER A 1 336 ? -13.330 -7.169 -0.193 1.00 93.94 336 SER A O 1
ATOM 2656 N N . ASP A 1 337 ? -15.420 -7.418 0.562 1.00 93.19 337 ASP A N 1
ATOM 2657 C CA . ASP A 1 337 ? -15.978 -7.917 -0.700 1.00 93.19 337 ASP A CA 1
ATOM 2658 C C . ASP A 1 337 ? -16.475 -6.802 -1.637 1.00 93.19 337 ASP A C 1
ATOM 2660 O O . ASP A 1 337 ? -17.048 -7.105 -2.682 1.00 93.19 337 ASP A O 1
ATOM 2664 N N . LEU A 1 338 ? -16.226 -5.528 -1.302 1.00 94.44 338 LEU A N 1
ATOM 2665 C CA . LEU A 1 338 ? -16.524 -4.369 -2.140 1.00 94.44 338 LEU A CA 1
ATOM 2666 C C . LEU A 1 338 ? -15.216 -3.780 -2.709 1.00 94.44 338 LEU A C 1
ATOM 2668 O O . LEU A 1 338 ? -14.563 -2.975 -2.040 1.00 94.44 338 LEU A O 1
ATOM 2672 N N . PRO A 1 339 ? -14.826 -4.101 -3.960 1.00 90.88 339 PRO A N 1
ATOM 2673 C CA . PRO A 1 339 ? -13.520 -3.714 -4.508 1.00 90.88 339 PRO A CA 1
ATOM 2674 C C . PRO A 1 339 ? -13.242 -2.205 -4.508 1.00 90.88 339 PRO A C 1
ATOM 2676 O O . PRO A 1 339 ? -12.093 -1.786 -4.372 1.00 90.88 339 PRO A O 1
ATOM 2679 N N . ALA A 1 340 ? -14.282 -1.378 -4.651 1.00 92.38 340 ALA A N 1
ATOM 2680 C CA . ALA A 1 340 ? -14.151 0.076 -4.594 1.00 92.38 340 ALA A CA 1
ATOM 2681 C C . ALA A 1 340 ? -13.661 0.558 -3.217 1.00 92.38 340 ALA A C 1
ATOM 2683 O O . ALA A 1 340 ? -12.795 1.428 -3.155 1.00 92.38 340 ALA A O 1
ATOM 2684 N N . ALA A 1 341 ? -14.147 -0.042 -2.126 1.00 95.94 341 ALA A N 1
ATOM 2685 C CA . ALA A 1 341 ? -13.713 0.288 -0.771 1.00 95.94 341 ALA A CA 1
ATOM 2686 C C . ALA A 1 341 ? -12.244 -0.071 -0.548 1.00 95.94 341 ALA A C 1
ATOM 2688 O O . ALA A 1 341 ? -11.474 0.767 -0.081 1.00 95.94 341 ALA A O 1
ATOM 2689 N N . ASP A 1 342 ? -11.830 -1.265 -0.971 1.00 94.00 342 ASP A N 1
ATOM 2690 C CA . ASP A 1 342 ? -10.429 -1.681 -0.903 1.00 94.00 342 ASP A CA 1
ATOM 2691 C C . ASP A 1 342 ? -9.518 -0.714 -1.668 1.00 94.00 342 ASP A C 1
ATOM 2693 O O . ASP A 1 342 ? -8.507 -0.266 -1.128 1.00 94.00 342 ASP A O 1
ATOM 2697 N N . ARG A 1 343 ? -9.888 -0.333 -2.898 1.00 97.12 343 ARG A N 1
ATOM 2698 C CA . ARG A 1 343 ? -9.100 0.623 -3.689 1.00 97.12 343 ARG A CA 1
ATOM 2699 C C . ARG A 1 343 ? -9.035 2.002 -3.036 1.00 97.12 343 ARG A C 1
ATOM 2701 O O . ARG A 1 343 ? -7.947 2.562 -2.963 1.00 97.12 343 ARG A O 1
ATOM 2708 N N . ILE A 1 344 ? -10.154 2.527 -2.526 1.00 98.50 344 ILE A N 1
ATOM 2709 C CA . ILE A 1 344 ? -10.171 3.821 -1.827 1.00 98.50 344 ILE A CA 1
ATOM 2710 C C . ILE A 1 344 ? -9.245 3.779 -0.610 1.00 98.50 344 ILE A C 1
ATOM 2712 O O . ILE A 1 344 ? -8.404 4.660 -0.458 1.00 98.50 344 ILE A O 1
ATOM 2716 N N . TYR A 1 345 ? -9.325 2.731 0.212 1.00 98.25 345 TYR A N 1
ATOM 2717 C CA . TYR A 1 345 ? -8.467 2.601 1.388 1.00 98.25 345 TYR A CA 1
ATOM 2718 C C . TYR A 1 345 ? -6.976 2.558 1.017 1.00 98.25 345 TYR A C 1
ATOM 2720 O O . TYR A 1 345 ? -6.175 3.299 1.587 1.00 98.25 345 TYR A O 1
ATOM 2728 N N . GLN A 1 346 ? -6.597 1.728 0.037 1.00 97.25 346 GLN A N 1
ATOM 2729 C CA . GLN A 1 346 ? -5.197 1.584 -0.383 1.00 97.25 346 GLN A CA 1
ATOM 2730 C C . GLN A 1 346 ? -4.642 2.873 -1.002 1.00 97.25 346 GLN A C 1
ATOM 2732 O O . GLN A 1 346 ? -3.532 3.283 -0.667 1.00 97.25 346 GLN A O 1
ATOM 2737 N N . THR A 1 347 ? -5.416 3.557 -1.848 1.00 98.38 347 THR A N 1
ATOM 2738 C CA . THR A 1 347 ? -5.004 4.834 -2.446 1.00 98.38 347 THR A CA 1
ATOM 2739 C C . THR A 1 347 ? -4.901 5.942 -1.398 1.00 98.38 347 THR A C 1
ATOM 2741 O O . THR A 1 347 ? -3.951 6.724 -1.436 1.00 98.38 347 THR A O 1
ATOM 2744 N N . SER A 1 348 ? -5.803 5.995 -0.413 1.00 98.31 348 SER A N 1
ATOM 2745 C CA . SER A 1 348 ? -5.708 6.938 0.711 1.00 98.31 348 SER A CA 1
ATOM 2746 C C . SER A 1 348 ? -4.461 6.694 1.558 1.00 98.31 348 SER A C 1
ATOM 2748 O O . SER A 1 348 ? -3.759 7.651 1.882 1.00 98.31 348 SER A O 1
ATOM 2750 N N . MET A 1 349 ? -4.154 5.431 1.871 1.00 97.69 349 MET A N 1
ATOM 2751 C CA . MET A 1 349 ? -2.935 5.051 2.590 1.00 97.69 349 MET A CA 1
ATOM 2752 C C . MET A 1 349 ? -1.676 5.440 1.806 1.00 97.69 349 MET A C 1
ATOM 2754 O O . MET A 1 349 ? -0.767 6.039 2.376 1.00 97.69 349 MET A O 1
ATOM 2758 N N . HIS A 1 350 ? -1.630 5.144 0.502 1.00 96.88 350 HIS A N 1
ATOM 2759 C CA . HIS A 1 350 ? -0.502 5.510 -0.360 1.00 96.88 350 HIS A CA 1
ATOM 2760 C C . HIS A 1 350 ? -0.308 7.029 -0.425 1.00 96.88 350 HIS A C 1
ATOM 2762 O O . HIS A 1 350 ? 0.800 7.509 -0.210 1.00 96.88 350 HIS A O 1
ATOM 2768 N N . THR A 1 351 ? -1.397 7.786 -0.603 1.00 97.94 351 THR A N 1
ATOM 2769 C CA . THR A 1 351 ? -1.387 9.262 -0.598 1.00 97.94 351 THR A CA 1
ATOM 2770 C C . THR A 1 351 ? -0.819 9.815 0.708 1.00 97.94 351 THR A C 1
ATOM 2772 O O . THR A 1 351 ? 0.061 10.668 0.688 1.00 97.94 351 THR A O 1
ATOM 2775 N N . ASN A 1 352 ? -1.281 9.309 1.857 1.00 96.88 352 ASN A N 1
ATOM 2776 C CA . ASN A 1 352 ? -0.760 9.737 3.155 1.00 96.88 352 ASN A CA 1
ATOM 2777 C C . ASN A 1 352 ? 0.733 9.400 3.300 1.00 96.88 352 ASN A C 1
ATOM 2779 O O . ASN A 1 352 ? 1.517 10.252 3.714 1.00 96.88 352 ASN A O 1
ATOM 2783 N N . ARG A 1 353 ? 1.143 8.187 2.907 1.00 94.69 353 ARG A N 1
ATOM 2784 C CA . ARG A 1 353 ? 2.531 7.724 3.016 1.00 94.69 353 ARG A CA 1
ATOM 2785 C C . ARG A 1 353 ? 3.502 8.583 2.213 1.00 94.69 353 ARG A C 1
ATOM 2787 O O . ARG A 1 353 ? 4.563 8.916 2.722 1.00 94.69 353 ARG A O 1
ATOM 2794 N N . ILE A 1 354 ? 3.185 8.938 0.971 1.00 93.38 354 ILE A N 1
ATOM 2795 C CA . ILE A 1 354 ? 4.123 9.722 0.150 1.00 93.38 354 ILE A CA 1
ATOM 2796 C C . ILE A 1 354 ? 4.243 11.177 0.616 1.00 93.38 354 ILE A C 1
ATOM 2798 O O . ILE A 1 354 ? 5.296 11.781 0.431 1.00 93.38 354 ILE A O 1
ATOM 2802 N N . CYS A 1 355 ? 3.223 11.716 1.289 1.00 93.25 355 CYS A N 1
ATOM 2803 C CA . CYS A 1 355 ? 3.287 13.026 1.940 1.00 93.25 355 CYS A CA 1
ATOM 2804 C C . CYS A 1 355 ? 4.103 13.021 3.250 1.00 93.25 355 CYS A C 1
ATOM 2806 O O . CYS A 1 355 ? 4.382 14.095 3.782 1.00 93.25 355 CYS A O 1
ATOM 2808 N N . HIS A 1 356 ? 4.519 11.852 3.762 1.00 90.25 356 HIS A N 1
ATOM 2809 C CA . HIS A 1 356 ? 5.440 11.749 4.899 1.00 90.25 356 HIS A CA 1
ATOM 2810 C C . HIS A 1 356 ? 6.887 11.973 4.472 1.00 90.25 356 HIS A C 1
ATOM 2812 O O . HIS A 1 356 ? 7.567 11.069 3.976 1.00 90.25 356 HIS A O 1
ATOM 2818 N N . GLN A 1 357 ? 7.362 13.189 4.706 1.00 84.62 357 GLN A N 1
ATOM 2819 C CA . GLN A 1 357 ? 8.700 13.634 4.344 1.00 84.62 357 GLN A CA 1
ATOM 2820 C C . GLN A 1 357 ? 9.404 14.187 5.586 1.00 84.62 357 GLN A C 1
ATOM 2822 O O . GLN A 1 357 ? 9.355 13.580 6.657 1.00 84.62 357 GLN A O 1
ATOM 2827 N N . THR A 1 358 ? 10.078 15.332 5.475 1.00 74.31 358 THR A N 1
ATOM 2828 C CA . THR A 1 358 ? 10.641 16.008 6.647 1.00 74.31 358 THR A CA 1
ATOM 2829 C C . THR A 1 358 ? 9.545 16.482 7.591 1.00 74.31 358 THR A C 1
ATOM 2831 O O . THR A 1 358 ? 9.790 16.503 8.786 1.00 74.31 358 THR A O 1
ATOM 2834 N N . GLY A 1 359 ? 8.346 16.767 7.087 1.00 78.12 359 GLY A N 1
ATOM 2835 C CA . GLY A 1 359 ? 7.100 16.922 7.833 1.00 78.12 359 GLY A CA 1
ATOM 2836 C C . GLY A 1 359 ? 5.963 16.190 7.117 1.00 78.12 359 GLY A C 1
ATOM 2837 O O . GLY A 1 359 ? 6.204 15.455 6.156 1.00 78.12 359 GLY A O 1
ATOM 2838 N N . LEU A 1 360 ? 4.728 16.388 7.573 1.00 86.75 360 LEU A N 1
ATOM 2839 C CA . LEU A 1 360 ? 3.546 15.928 6.847 1.00 86.75 360 LEU A CA 1
ATOM 2840 C C . LEU A 1 360 ? 3.107 17.010 5.854 1.00 86.75 360 LEU A C 1
ATOM 2842 O O . LEU A 1 360 ? 2.336 17.906 6.203 1.00 86.75 360 LEU A O 1
ATOM 2846 N N . TRP A 1 361 ? 3.635 16.929 4.632 1.00 88.31 361 TRP A N 1
ATOM 2847 C CA . TRP A 1 361 ? 3.403 17.928 3.589 1.00 88.31 361 TRP A CA 1
ATOM 2848 C C . TRP A 1 361 ? 1.961 17.908 3.078 1.00 88.31 361 TRP A C 1
ATOM 2850 O O . TRP A 1 361 ? 1.276 16.882 3.103 1.00 88.31 361 TRP A O 1
ATOM 2860 N N . ASP A 1 362 ? 1.507 19.047 2.567 1.00 90.31 362 ASP A N 1
ATOM 2861 C CA . ASP A 1 362 ? 0.252 19.166 1.832 1.00 90.31 362 ASP A CA 1
ATOM 2862 C C . ASP A 1 362 ? 0.283 18.332 0.544 1.00 90.31 362 ASP A C 1
ATOM 2864 O O . ASP A 1 362 ? -0.573 17.473 0.364 1.00 90.31 362 ASP A O 1
ATOM 2868 N N . GLY A 1 363 ? 1.326 18.467 -0.277 1.00 90.69 363 GLY A N 1
ATOM 2869 C CA . GLY A 1 363 ? 1.536 17.690 -1.497 1.00 90.69 363 GLY A CA 1
ATOM 2870 C C . GLY A 1 363 ? 3.016 17.504 -1.833 1.00 90.69 363 GLY A C 1
ATOM 2871 O O . GLY A 1 363 ? 3.892 18.144 -1.253 1.00 90.69 363 GLY A O 1
ATOM 2872 N N . VAL A 1 364 ? 3.317 16.585 -2.759 1.00 87.44 364 VAL A N 1
ATOM 2873 C CA . VAL A 1 364 ? 4.709 16.229 -3.114 1.00 87.44 364 VAL A CA 1
ATOM 2874 C C . VAL A 1 364 ? 5.215 16.917 -4.384 1.00 87.44 364 VAL A C 1
ATOM 2876 O O . VAL A 1 364 ? 6.419 17.129 -4.523 1.00 87.44 364 VAL A O 1
ATOM 2879 N N . LYS A 1 365 ? 4.332 17.323 -5.307 1.00 86.56 365 LYS A N 1
ATOM 2880 C CA . LYS A 1 365 ? 4.730 18.080 -6.507 1.00 86.56 365 LYS A CA 1
ATOM 2881 C C . LYS A 1 365 ? 5.053 19.534 -6.163 1.00 86.56 365 LYS A C 1
ATOM 2883 O O . LYS A 1 365 ? 6.173 19.988 -6.399 1.00 86.56 365 LYS A O 1
ATOM 2888 N N . ARG A 1 366 ? 4.062 20.238 -5.613 1.00 79.38 366 ARG A N 1
ATOM 2889 C CA . ARG A 1 366 ? 4.021 21.690 -5.379 1.00 79.38 366 ARG A CA 1
ATOM 2890 C C . ARG A 1 366 ? 3.881 21.973 -3.879 1.00 79.38 366 ARG A C 1
ATOM 2892 O O . ARG A 1 366 ? 3.473 21.080 -3.147 1.00 79.38 366 ARG A O 1
ATOM 2899 N N . ASP A 1 367 ? 4.203 23.200 -3.469 1.00 78.25 367 ASP A N 1
ATOM 2900 C CA . ASP A 1 367 ? 4.180 23.726 -2.094 1.00 78.25 367 ASP A CA 1
ATOM 2901 C C . ASP A 1 367 ? 5.145 23.002 -1.138 1.00 78.25 367 ASP A C 1
ATOM 2903 O O . ASP A 1 367 ? 6.113 23.621 -0.706 1.00 78.25 367 ASP A O 1
ATOM 2907 N N . ARG A 1 368 ? 4.951 21.702 -0.865 1.00 80.62 368 ARG A N 1
ATOM 2908 C CA . ARG A 1 368 ? 5.797 20.882 0.031 1.00 80.62 368 ARG A CA 1
ATOM 2909 C C . ARG A 1 368 ? 5.918 21.497 1.426 1.00 80.62 368 ARG A C 1
ATOM 2911 O O . ARG A 1 368 ? 7.004 21.583 2.005 1.00 80.62 368 ARG A O 1
ATOM 2918 N N . LEU A 1 369 ? 4.790 21.974 1.945 1.00 76.81 369 LEU A N 1
ATOM 2919 C CA . LEU A 1 369 ? 4.721 22.761 3.168 1.00 76.81 369 LEU A CA 1
ATOM 2920 C C . LEU A 1 369 ? 3.847 22.091 4.220 1.00 76.81 369 LEU A C 1
ATOM 2922 O O . LEU A 1 369 ? 2.863 21.409 3.932 1.00 76.81 369 LEU A O 1
ATOM 2926 N N . ASN A 1 370 ? 4.175 22.371 5.477 1.00 82.81 370 ASN A N 1
ATOM 2927 C CA . ASN A 1 370 ? 3.311 22.054 6.601 1.00 82.81 370 ASN A CA 1
ATOM 2928 C C . ASN A 1 370 ? 2.210 23.124 6.694 1.00 82.81 370 ASN A C 1
ATOM 2930 O O . ASN A 1 370 ? 2.342 24.144 7.377 1.00 82.81 370 ASN A O 1
ATOM 2934 N N . TRP A 1 371 ? 1.111 22.907 5.973 1.00 88.44 371 TRP A N 1
ATOM 2935 C CA . TRP A 1 371 ? -0.102 23.709 6.102 1.00 88.44 371 TRP A CA 1
ATOM 2936 C C . TRP A 1 371 ? -0.971 23.155 7.232 1.00 88.44 371 TRP A C 1
ATOM 2938 O O . TRP A 1 371 ? -1.288 21.969 7.278 1.00 88.44 371 TRP A O 1
ATOM 2948 N N . THR A 1 372 ? -1.360 24.011 8.180 1.00 93.12 372 THR A N 1
ATOM 2949 C CA . THR A 1 372 ? -1.967 23.537 9.438 1.00 93.12 372 THR A CA 1
ATOM 2950 C C . THR A 1 372 ? -3.270 22.746 9.254 1.00 93.12 372 THR A C 1
ATOM 2952 O O . THR A 1 372 ? -3.524 21.798 10.003 1.00 93.12 372 THR A O 1
ATOM 2955 N N . TYR A 1 373 ? -4.119 23.140 8.299 1.00 92.88 373 TYR A N 1
ATOM 2956 C CA . TYR A 1 373 ? -5.388 22.446 8.064 1.00 92.88 373 TYR A CA 1
ATOM 2957 C C . TYR A 1 373 ? -5.205 21.140 7.286 1.00 92.88 373 TYR A C 1
ATOM 2959 O O . TYR A 1 373 ? -5.809 20.129 7.637 1.00 92.88 373 TYR A O 1
ATOM 2967 N N . ASP A 1 374 ? -4.320 21.135 6.293 1.00 93.25 374 ASP A N 1
ATOM 2968 C CA . ASP A 1 374 ? -3.896 19.948 5.555 1.00 93.25 374 ASP A CA 1
ATOM 2969 C C . ASP A 1 374 ? -3.323 18.907 6.517 1.00 93.25 374 ASP A C 1
ATOM 2971 O O . ASP A 1 374 ? -3.796 17.774 6.541 1.00 93.25 374 ASP A O 1
ATOM 2975 N N . PHE A 1 375 ? -2.426 19.332 7.415 1.00 94.19 375 PHE A N 1
ATOM 2976 C CA . PHE A 1 375 ? -1.907 18.517 8.510 1.00 94.19 375 PHE A CA 1
ATOM 2977 C C . PHE A 1 375 ? -3.027 17.947 9.391 1.00 94.19 375 PHE A C 1
ATOM 2979 O O . PHE A 1 375 ? -3.023 16.752 9.676 1.00 94.19 375 PHE A O 1
ATOM 2986 N N . PHE A 1 376 ? -4.016 18.761 9.789 1.00 95.19 376 PHE A N 1
ATOM 2987 C CA . PHE A 1 376 ? -5.151 18.280 10.592 1.00 95.19 376 PHE A CA 1
ATOM 2988 C C . PHE A 1 376 ? -5.939 17.170 9.914 1.00 95.19 376 PHE A C 1
ATOM 2990 O O . PHE A 1 376 ? -6.360 16.209 10.561 1.00 95.19 376 PHE A O 1
ATOM 2997 N N . MET A 1 377 ? -6.156 17.304 8.613 1.00 95.81 377 MET A N 1
ATOM 2998 C CA . MET A 1 377 ? -6.895 16.317 7.843 1.00 95.81 377 MET A CA 1
ATOM 2999 C C . MET A 1 377 ? -6.037 15.090 7.550 1.00 95.81 377 MET A C 1
ATOM 3001 O O . MET A 1 377 ? -6.524 13.974 7.670 1.00 95.81 377 MET A O 1
ATOM 3005 N N . ALA A 1 378 ? -4.757 15.259 7.240 1.00 95.06 378 ALA A N 1
ATOM 3006 C CA . ALA A 1 378 ? -3.845 14.158 6.977 1.00 95.06 378 ALA A CA 1
ATOM 3007 C C . ALA A 1 378 ? -3.592 13.308 8.234 1.00 95.06 378 ALA A C 1
ATOM 3009 O O . ALA A 1 378 ? -3.775 12.095 8.177 1.00 95.06 378 ALA A O 1
ATOM 3010 N N . ALA A 1 379 ? -3.334 13.935 9.391 1.00 96.25 379 ALA A N 1
ATOM 3011 C CA . ALA A 1 379 ? -3.066 13.254 10.666 1.00 96.25 379 ALA A CA 1
ATOM 3012 C C . ALA A 1 379 ? -4.198 12.307 11.108 1.00 96.25 379 ALA A C 1
ATOM 3014 O O . ALA A 1 379 ? -3.992 11.363 11.869 1.00 96.25 379 ALA A O 1
ATOM 3015 N N . LYS A 1 380 ? -5.421 12.519 10.614 1.00 95.50 380 LYS A N 1
ATOM 3016 C CA . LYS A 1 380 ? -6.550 11.610 10.839 1.00 95.50 380 LYS A CA 1
ATOM 3017 C C . LYS A 1 380 ? -6.308 10.214 10.276 1.00 95.50 380 LYS A C 1
ATOM 3019 O O . LYS A 1 380 ? -6.711 9.237 10.911 1.00 95.50 380 LYS A O 1
ATOM 3024 N N . ALA A 1 381 ? -5.675 10.128 9.109 1.00 96.50 381 ALA A N 1
ATOM 3025 C CA . ALA A 1 381 ? -5.267 8.870 8.504 1.00 96.50 381 ALA A CA 1
ATOM 3026 C C . ALA A 1 381 ? -4.151 8.207 9.325 1.00 96.50 381 ALA A C 1
ATOM 3028 O O . ALA A 1 381 ? -4.218 7.012 9.610 1.00 96.50 381 ALA A O 1
ATOM 3029 N N . ASP A 1 382 ? -3.186 8.996 9.792 1.00 95.62 382 ASP A N 1
ATOM 3030 C CA . ASP A 1 382 ? -2.057 8.520 10.588 1.00 95.62 382 ASP A CA 1
ATOM 3031 C C . ASP A 1 382 ? -2.467 7.746 11.834 1.00 95.62 382 ASP A C 1
ATOM 3033 O O . ASP A 1 382 ? -1.963 6.651 12.082 1.00 95.62 382 ASP A O 1
ATOM 3037 N N . TYR A 1 383 ? -3.436 8.276 12.585 1.00 95.25 383 TYR A N 1
ATOM 3038 C CA . TYR A 1 383 ? -3.894 7.673 13.838 1.00 95.25 383 TYR A CA 1
ATOM 3039 C C . TYR A 1 383 ? -4.519 6.283 13.692 1.00 95.25 383 TYR A C 1
ATOM 3041 O O . TYR A 1 383 ? -4.770 5.638 14.710 1.00 95.25 383 TYR A O 1
ATOM 3049 N N . VAL A 1 384 ? -4.834 5.848 12.468 1.00 95.81 384 VAL A N 1
ATOM 3050 C CA . VAL A 1 384 ? -5.390 4.515 12.198 1.00 95.81 384 VAL A CA 1
ATOM 3051 C C . VAL A 1 384 ? -4.454 3.637 11.364 1.00 95.81 384 VAL A C 1
ATOM 3053 O O . VAL A 1 384 ? -4.593 2.416 11.420 1.00 95.81 384 VAL A O 1
ATOM 3056 N N . LEU A 1 385 ? -3.497 4.229 10.637 1.00 96.12 385 LEU A N 1
ATOM 3057 C CA . LEU A 1 385 ? -2.574 3.529 9.737 1.00 96.12 385 LEU A CA 1
ATOM 3058 C C . LEU A 1 385 ? -1.239 3.160 10.390 1.00 96.12 385 LEU A C 1
ATOM 3060 O O . LEU A 1 385 ? -0.765 2.039 10.199 1.00 96.12 385 LEU A O 1
ATOM 3064 N N . TRP A 1 386 ? -0.633 4.075 11.145 1.00 93.75 386 TRP A N 1
ATOM 3065 C CA . TRP A 1 386 ? 0.765 3.959 11.573 1.00 93.75 386 TRP A CA 1
ATOM 3066 C C . TRP A 1 386 ? 0.890 3.855 13.092 1.00 93.75 386 TRP A C 1
ATOM 3068 O O . TRP A 1 386 ? -0.034 4.174 13.842 1.00 93.75 386 TRP A O 1
ATOM 3078 N N . ASN A 1 387 ? 2.042 3.388 13.563 1.00 87.12 387 ASN A N 1
ATOM 3079 C CA . ASN A 1 387 ? 2.413 3.367 14.982 1.00 87.12 387 ASN A CA 1
ATOM 3080 C C . ASN A 1 387 ? 3.603 4.291 15.306 1.00 87.12 387 ASN A C 1
ATOM 3082 O O . ASN A 1 387 ? 3.992 4.392 16.470 1.00 87.12 387 ASN A O 1
ATOM 3086 N N . ASP A 1 388 ? 4.160 4.965 14.298 1.00 88.12 388 ASP A N 1
ATOM 3087 C CA . ASP A 1 388 ? 5.198 5.979 14.447 1.00 88.12 388 ASP A CA 1
ATOM 3088 C C . ASP A 1 388 ? 4.602 7.370 14.197 1.00 88.12 388 ASP A C 1
ATOM 3090 O O . ASP A 1 388 ? 4.078 7.657 13.124 1.00 88.12 388 ASP A O 1
ATOM 3094 N N . PHE A 1 389 ? 4.685 8.237 15.208 1.00 90.56 389 PHE A N 1
ATOM 3095 C CA . PHE A 1 389 ? 4.161 9.605 15.176 1.00 90.56 389 PHE A CA 1
ATOM 3096 C C . PHE A 1 389 ? 5.273 10.666 15.220 1.00 90.56 389 PHE A C 1
ATOM 3098 O O . PHE A 1 389 ? 5.022 11.820 15.582 1.00 90.56 389 PHE A O 1
ATOM 3105 N N . ALA A 1 390 ? 6.520 10.299 14.903 1.00 85.19 390 ALA A N 1
ATOM 3106 C CA . ALA A 1 390 ? 7.650 11.226 14.908 1.00 85.19 390 ALA A CA 1
ATOM 3107 C C . ALA A 1 390 ? 7.428 12.421 13.968 1.00 85.19 390 ALA A C 1
ATOM 3109 O O . ALA A 1 390 ? 7.666 13.564 14.372 1.00 85.19 390 ALA A O 1
ATOM 3110 N N . VAL A 1 391 ? 6.906 12.169 12.764 1.00 84.94 391 VAL A N 1
ATOM 3111 C CA . VAL A 1 391 ? 6.582 13.210 11.776 1.00 84.94 391 VAL A CA 1
ATOM 3112 C C . VAL A 1 391 ? 5.498 14.151 12.305 1.00 84.94 391 VAL A C 1
ATOM 3114 O O . VAL A 1 391 ? 5.684 15.364 12.278 1.00 84.94 391 VAL A O 1
ATOM 3117 N N . LEU A 1 392 ? 4.424 13.620 12.901 1.00 91.50 392 LEU A N 1
ATOM 3118 C CA . LEU A 1 392 ? 3.344 14.437 13.471 1.00 91.50 392 LEU A CA 1
ATOM 3119 C C . LEU A 1 392 ? 3.859 15.362 14.577 1.00 91.50 392 LEU A C 1
ATOM 3121 O O . LEU A 1 392 ? 3.540 16.549 14.588 1.00 91.50 392 LEU A O 1
ATOM 3125 N N . LYS A 1 393 ? 4.684 14.844 15.497 1.00 88.88 393 LYS A N 1
ATOM 3126 C CA . LYS A 1 393 ? 5.293 15.661 16.559 1.00 88.88 393 LYS A CA 1
ATOM 3127 C C . LYS A 1 393 ? 6.167 16.773 15.993 1.00 88.88 393 LYS A C 1
ATOM 3129 O O . LYS A 1 393 ? 6.127 17.897 16.492 1.00 88.88 393 LYS A O 1
ATOM 3134 N N . ARG A 1 394 ? 6.956 16.463 14.962 1.00 82.50 394 ARG A N 1
ATOM 3135 C CA . ARG A 1 394 ? 7.826 17.431 14.291 1.00 82.50 394 ARG A CA 1
ATOM 3136 C C . ARG A 1 394 ? 7.001 18.544 13.643 1.00 82.50 394 ARG A C 1
ATOM 3138 O O . ARG A 1 394 ? 7.248 19.705 13.948 1.00 82.50 394 ARG A O 1
ATOM 3145 N N . THR A 1 395 ? 5.959 18.195 12.887 1.00 85.19 395 THR A N 1
ATOM 3146 C CA . THR A 1 395 ? 5.043 19.162 12.262 1.00 85.19 395 THR A CA 1
ATOM 3147 C C . THR A 1 395 ? 4.278 20.002 13.294 1.00 85.19 395 THR A C 1
ATOM 3149 O O . THR A 1 395 ? 4.176 21.217 13.134 1.00 85.19 395 THR A O 1
ATOM 3152 N N . ILE A 1 396 ? 3.793 19.414 14.398 1.00 92.25 396 ILE A N 1
ATOM 3153 C CA . ILE A 1 396 ? 3.140 20.174 15.485 1.00 92.25 396 ILE A CA 1
ATOM 3154 C C . ILE A 1 396 ? 4.099 21.205 16.085 1.00 92.25 396 ILE A C 1
ATOM 3156 O O . ILE A 1 396 ? 3.687 22.348 16.311 1.00 92.25 396 ILE A O 1
ATOM 3160 N N . ARG A 1 397 ? 5.350 20.807 16.350 1.00 83.69 397 ARG A N 1
ATOM 3161 C CA . ARG A 1 397 ? 6.372 21.683 16.933 1.00 83.69 397 ARG A CA 1
ATOM 3162 C C . ARG A 1 397 ? 6.714 22.828 15.981 1.00 83.69 397 ARG A C 1
ATOM 3164 O O . ARG A 1 397 ? 6.655 23.982 16.388 1.00 83.69 397 ARG A O 1
ATOM 3171 N N . GLU A 1 398 ? 6.956 22.513 14.713 1.00 77.31 398 GLU A N 1
ATOM 3172 C CA . GLU A 1 398 ? 7.303 23.500 13.688 1.00 77.31 398 GLU A CA 1
ATOM 3173 C C . GLU A 1 398 ? 6.197 24.546 13.478 1.00 77.31 398 GLU A C 1
ATOM 3175 O O . GLU A 1 398 ? 6.462 25.747 13.464 1.00 77.31 398 GLU A O 1
ATOM 3180 N N . LEU A 1 399 ? 4.933 24.122 13.388 1.00 85.69 399 LEU A N 1
ATOM 3181 C CA . LEU A 1 399 ? 3.803 25.054 13.320 1.00 85.69 399 LEU A CA 1
ATOM 3182 C C . LEU A 1 399 ? 3.713 25.914 14.591 1.00 85.69 399 LEU A C 1
ATOM 3184 O O . LEU A 1 399 ? 3.479 27.127 14.521 1.00 85.69 399 LEU A O 1
ATOM 3188 N N . GLY A 1 400 ? 3.955 25.294 15.750 1.00 87.31 400 GLY A N 1
ATOM 3189 C CA . GLY A 1 400 ? 4.039 25.950 17.053 1.00 87.31 400 GLY A CA 1
ATOM 3190 C C . GLY A 1 400 ? 5.088 27.060 17.102 1.00 87.31 400 GLY A C 1
ATOM 3191 O O . GLY A 1 400 ? 4.826 28.103 17.698 1.00 87.31 400 GLY A O 1
ATOM 3192 N N . ASP A 1 401 ? 6.211 26.917 16.400 1.00 76.56 401 ASP A N 1
ATOM 3193 C CA . ASP A 1 401 ? 7.306 27.895 16.354 1.00 76.56 401 ASP A CA 1
ATOM 3194 C C . ASP A 1 401 ? 6.955 29.239 15.687 1.00 76.56 401 ASP A C 1
ATOM 3196 O O . ASP A 1 401 ? 7.731 30.198 15.792 1.00 76.56 401 ASP A O 1
ATOM 3200 N N . THR A 1 402 ? 5.770 29.351 15.065 1.00 79.44 402 THR A N 1
ATOM 3201 C CA . THR A 1 402 ? 5.229 30.613 14.526 1.00 79.44 402 THR A CA 1
ATOM 3202 C C . THR A 1 402 ? 5.433 31.760 15.528 1.00 79.44 402 THR A C 1
ATOM 3204 O O . THR A 1 402 ? 5.009 31.610 16.676 1.00 79.44 402 THR A O 1
ATOM 3207 N N . PRO A 1 403 ? 6.049 32.901 15.155 1.00 73.38 403 PRO A N 1
ATOM 3208 C CA . PRO A 1 403 ? 6.358 33.983 16.093 1.00 73.38 403 PRO A CA 1
ATOM 3209 C C . PRO A 1 403 ? 5.129 34.585 16.792 1.00 73.38 403 PRO A C 1
ATOM 3211 O O . PRO A 1 403 ? 4.013 34.566 16.274 1.00 73.38 403 PRO A O 1
ATOM 3214 N N . TYR A 1 404 ? 5.331 35.152 17.987 1.00 82.00 404 TYR A N 1
ATOM 3215 C CA . TYR A 1 404 ? 4.269 35.896 18.671 1.00 82.00 404 TYR A CA 1
ATOM 3216 C C . TYR A 1 404 ? 3.823 37.102 17.836 1.00 82.00 404 TYR A C 1
ATOM 3218 O O . TYR A 1 404 ? 4.664 37.807 17.289 1.00 82.00 404 TYR A O 1
ATOM 3226 N N . GLY A 1 405 ? 2.516 37.360 17.771 1.00 82.38 405 GLY A N 1
ATOM 3227 C CA . GLY A 1 405 ? 1.957 38.443 16.955 1.00 82.38 405 GLY A CA 1
ATOM 3228 C C . GLY A 1 405 ? 1.545 38.031 15.539 1.00 82.38 405 GLY A C 1
ATOM 3229 O O . GLY A 1 405 ? 0.978 38.847 14.814 1.00 82.38 405 GLY A O 1
ATOM 3230 N N . TYR A 1 406 ? 1.775 36.773 15.157 1.00 84.50 406 TYR A N 1
ATOM 3231 C CA . TYR A 1 406 ? 1.447 36.245 13.837 1.00 84.50 406 TYR A CA 1
ATOM 3232 C C . TYR A 1 406 ? 0.488 35.056 13.930 1.00 84.50 406 TYR A C 1
ATOM 3234 O O . TYR A 1 406 ? 0.487 34.297 14.899 1.00 84.50 406 TYR A O 1
ATOM 3242 N N . TRP A 1 407 ? -0.350 34.903 12.905 1.00 88.62 407 TRP A N 1
ATOM 3243 C CA . TRP A 1 407 ? -1.173 33.709 12.714 1.00 88.62 407 TRP A CA 1
ATOM 3244 C C . TRP A 1 407 ? -0.351 32.625 12.005 1.00 88.62 407 TRP A C 1
ATOM 3246 O O . TRP A 1 407 ? 0.493 32.935 11.166 1.00 88.62 407 TRP A O 1
ATOM 3256 N N . MET A 1 408 ? -0.604 31.355 12.322 1.00 88.69 408 MET A N 1
ATOM 3257 C CA . MET A 1 408 ? 0.053 30.212 11.678 1.00 88.69 408 MET A CA 1
ATOM 3258 C C . MET A 1 408 ? -0.304 30.204 10.196 1.00 88.69 408 MET A C 1
ATOM 3260 O O . MET A 1 408 ? -1.475 30.354 9.843 1.00 88.69 408 MET A O 1
ATOM 3264 N N . ASN A 1 409 ? 0.715 30.096 9.342 1.00 85.31 409 ASN A N 1
ATOM 3265 C CA . ASN A 1 409 ? 0.589 30.263 7.893 1.00 85.31 409 ASN A CA 1
ATOM 3266 C C . ASN A 1 409 ? -0.145 31.569 7.483 1.00 85.31 409 ASN A C 1
ATOM 3268 O O . ASN A 1 409 ? -0.800 31.614 6.447 1.00 85.31 409 ASN A O 1
ATOM 3272 N N . SER A 1 410 ? -0.094 32.617 8.318 1.00 84.62 410 SER A N 1
ATOM 3273 C CA . SER A 1 410 ? -0.824 33.886 8.146 1.00 84.62 410 SER A CA 1
ATOM 3274 C C . SER A 1 410 ? -2.362 33.766 8.137 1.00 84.62 410 SER A C 1
ATOM 3276 O O . SER A 1 410 ? -3.053 34.713 7.760 1.00 84.62 410 SER A O 1
ATOM 3278 N N . ILE A 1 411 ? -2.926 32.641 8.605 1.00 89.19 411 ILE A N 1
ATOM 3279 C CA . ILE A 1 411 ? -4.370 32.357 8.571 1.00 89.19 411 ILE A CA 1
ATOM 3280 C C . ILE A 1 411 ? -4.918 32.150 10.000 1.00 89.19 411 ILE A C 1
ATOM 3282 O O . ILE A 1 411 ? -4.563 31.177 10.668 1.00 89.19 411 ILE A O 1
ATOM 3286 N N . PRO A 1 412 ? -5.847 32.998 10.493 1.00 93.44 412 PRO A N 1
ATOM 3287 C CA . PRO A 1 412 ? -6.392 32.865 11.851 1.00 93.44 412 PRO A CA 1
ATOM 3288 C C . PRO A 1 412 ? -7.068 31.515 12.138 1.00 93.44 412 PRO A C 1
ATOM 3290 O O . PRO A 1 412 ? -6.933 30.963 13.234 1.00 93.44 412 PRO A O 1
ATOM 3293 N N . ALA A 1 413 ? -7.777 30.956 11.150 1.00 94.38 413 ALA A N 1
ATOM 3294 C CA . ALA A 1 413 ? -8.414 29.646 11.277 1.00 94.38 413 ALA A CA 1
ATOM 3295 C C . ALA A 1 413 ? -7.386 28.522 11.467 1.00 94.38 413 ALA A C 1
ATOM 3297 O O . ALA A 1 413 ? -7.656 27.572 12.195 1.00 94.38 413 ALA A O 1
ATOM 3298 N N . TYR A 1 414 ? -6.198 28.642 10.869 1.00 94.75 414 TYR A N 1
ATOM 3299 C CA . TYR A 1 414 ? -5.152 27.624 10.938 1.00 94.75 414 TYR A CA 1
ATOM 3300 C C . TYR A 1 414 ? -4.567 27.566 12.350 1.00 94.75 414 TYR A C 1
ATOM 3302 O O . TYR A 1 414 ? -4.523 26.489 12.934 1.00 94.75 414 TYR A O 1
ATOM 3310 N N . THR A 1 415 ? -4.286 28.710 12.987 1.00 95.25 415 THR A N 1
ATOM 3311 C CA . THR A 1 415 ? -3.920 28.725 14.417 1.00 95.25 415 THR A CA 1
ATOM 3312 C C . THR A 1 415 ? -4.990 28.071 15.294 1.00 95.25 415 THR A C 1
ATOM 3314 O O . THR A 1 415 ? -4.659 27.352 16.234 1.00 95.25 415 THR A O 1
ATOM 3317 N N . CYS A 1 416 ? -6.276 28.274 14.991 1.00 96.69 416 CYS A N 1
ATOM 3318 C CA . CYS A 1 416 ? -7.351 27.610 15.728 1.00 96.69 416 CYS A CA 1
ATOM 3319 C C . CYS A 1 416 ? -7.335 26.084 15.503 1.00 96.69 416 CYS A C 1
ATOM 3321 O O . CYS A 1 416 ? -7.416 25.329 16.472 1.00 96.69 416 CYS A O 1
ATOM 3323 N N . TRP A 1 417 ? -7.166 25.624 14.260 1.00 97.44 417 TRP A N 1
ATOM 3324 C CA . TRP A 1 417 ? -7.036 24.200 13.930 1.00 97.44 417 TRP A CA 1
ATOM 3325 C C . TRP A 1 417 ? -5.817 23.541 14.574 1.00 97.44 417 TRP A C 1
ATOM 3327 O O . TRP A 1 417 ? -5.909 22.384 14.969 1.00 97.44 417 TRP A O 1
ATOM 3337 N N . TRP A 1 418 ? -4.714 24.262 14.782 1.00 97.75 418 TRP A N 1
ATOM 3338 C CA . TRP A 1 418 ? -3.552 23.733 15.500 1.00 97.75 418 TRP A CA 1
ATOM 3339 C C . TRP A 1 418 ? -3.877 23.313 16.943 1.00 97.75 418 TRP A C 1
ATOM 3341 O O . TRP A 1 418 ? -3.426 22.267 17.402 1.00 97.75 418 TRP A O 1
ATOM 3351 N N . PHE A 1 419 ? -4.734 24.051 17.655 1.00 98.38 419 PHE A N 1
ATOM 3352 C CA . PHE A 1 419 ? -5.189 23.619 18.985 1.00 98.38 419 PHE A CA 1
ATOM 3353 C C . PHE A 1 419 ? -6.070 22.367 18.928 1.00 98.38 419 PHE A C 1
ATOM 3355 O O . PHE A 1 419 ? -5.978 21.514 19.812 1.00 98.38 419 PHE A O 1
ATOM 3362 N N . VAL A 1 420 ? -6.905 22.246 17.891 1.00 98.12 420 VAL A N 1
ATOM 3363 C CA . VAL A 1 420 ? -7.707 21.035 17.655 1.00 98.12 420 VAL A CA 1
ATOM 3364 C C . VAL A 1 420 ? -6.790 19.849 17.344 1.00 98.12 420 VAL A C 1
ATOM 3366 O O . VAL A 1 420 ? -6.982 18.776 17.905 1.00 98.12 420 VAL A O 1
ATOM 3369 N N . ASN A 1 421 ? -5.739 20.059 16.547 1.00 97.31 421 ASN A N 1
ATOM 3370 C CA . ASN A 1 421 ? -4.702 19.069 16.256 1.00 97.31 421 ASN A CA 1
ATOM 3371 C C . ASN A 1 421 ? -4.006 18.545 17.505 1.00 97.31 421 ASN A C 1
ATOM 3373 O O . ASN A 1 421 ? -3.843 17.340 17.651 1.00 97.31 421 ASN A O 1
ATOM 3377 N N . VAL A 1 422 ? -3.588 19.428 18.416 1.00 98.25 422 VAL A N 1
ATOM 3378 C CA . VAL A 1 422 ? -2.898 19.002 19.644 1.00 98.25 422 VAL A CA 1
ATOM 3379 C C . VAL A 1 422 ? -3.825 18.164 20.530 1.00 98.25 422 VAL A C 1
ATOM 3381 O O . VAL A 1 422 ? -3.384 17.181 21.129 1.00 98.25 422 VAL A O 1
ATOM 3384 N N . TRP A 1 423 ? -5.118 18.503 20.581 1.00 97.81 423 TRP A N 1
ATOM 3385 C CA . TRP A 1 423 ? -6.111 17.664 21.248 1.00 97.81 423 TRP A CA 1
ATOM 3386 C C . TRP A 1 423 ? -6.311 16.316 20.544 1.00 97.81 423 TRP A C 1
ATOM 3388 O O . TRP A 1 423 ? -6.267 15.290 21.219 1.00 97.81 423 TRP A O 1
ATOM 3398 N N . ASP A 1 424 ? -6.481 16.292 19.219 1.00 96.62 424 ASP A N 1
ATOM 3399 C CA . ASP A 1 424 ? -6.633 15.051 18.449 1.00 96.62 424 ASP A CA 1
ATOM 3400 C C . ASP A 1 424 ? -5.396 14.153 18.608 1.00 96.62 424 ASP A C 1
ATOM 3402 O O . ASP A 1 424 ? -5.540 12.963 18.888 1.00 96.62 424 ASP A O 1
ATOM 3406 N N . TYR A 1 425 ? -4.190 14.719 18.542 1.00 97.88 425 TYR A N 1
ATOM 3407 C CA . TYR A 1 425 ? -2.942 14.006 18.807 1.00 97.88 425 TYR A CA 1
ATOM 3408 C C . TYR A 1 425 ? -2.968 13.354 20.188 1.00 97.88 425 TYR A C 1
ATOM 3410 O O . TYR A 1 425 ? -2.738 12.151 20.308 1.00 97.88 425 TYR A O 1
ATOM 3418 N N . TYR A 1 426 ? -3.304 14.110 21.235 1.00 98.06 426 TYR A N 1
ATOM 3419 C CA . TYR A 1 426 ? -3.375 13.566 22.588 1.00 98.06 426 TYR A CA 1
ATOM 3420 C C . TYR A 1 426 ? -4.468 12.496 22.733 1.00 98.06 426 TYR A C 1
ATOM 3422 O O . TYR A 1 426 ? -4.239 11.459 23.356 1.00 98.06 426 TYR A O 1
ATOM 3430 N N . LEU A 1 427 ? -5.639 12.700 22.125 1.00 96.62 427 LEU A N 1
ATOM 3431 C CA . LEU A 1 427 ? -6.738 11.737 22.143 1.00 96.62 427 LEU A CA 1
ATOM 3432 C C . LEU A 1 427 ? -6.331 10.397 21.513 1.00 96.62 427 LEU A C 1
ATOM 3434 O O . LEU A 1 427 ? -6.693 9.347 22.038 1.00 96.62 427 LEU A O 1
ATOM 3438 N N . HIS A 1 428 ? -5.567 10.407 20.423 1.00 96.50 428 HIS A N 1
ATOM 3439 C CA . HIS A 1 428 ? -5.190 9.176 19.725 1.00 96.50 428 HIS A CA 1
ATOM 3440 C C . HIS A 1 428 ? -3.908 8.532 20.277 1.00 96.50 428 HIS A C 1
ATOM 3442 O O . HIS A 1 428 ? -3.774 7.314 20.196 1.00 96.50 428 HIS A O 1
ATOM 3448 N N . THR A 1 429 ? -3.000 9.303 20.887 1.00 96.06 429 THR A N 1
ATOM 3449 C CA . THR A 1 429 ? -1.681 8.804 21.340 1.00 96.06 429 THR A CA 1
ATOM 3450 C C . THR A 1 429 ? -1.529 8.667 22.856 1.00 96.06 429 THR A C 1
ATOM 3452 O O . THR A 1 429 ? -0.686 7.901 23.312 1.00 96.06 429 THR A O 1
ATOM 3455 N N . ALA A 1 430 ? -2.318 9.407 23.642 1.00 96.12 430 ALA A N 1
ATOM 3456 C CA . ALA A 1 430 ? -2.124 9.620 25.081 1.00 96.12 430 ALA A CA 1
ATOM 3457 C C . ALA A 1 430 ? -0.724 10.141 25.483 1.00 96.12 430 ALA A C 1
ATOM 3459 O O . ALA A 1 430 ? -0.352 10.059 26.658 1.00 96.12 430 ALA A O 1
ATOM 3460 N N . ASP A 1 431 ? 0.042 10.720 24.551 1.00 96.75 431 ASP A N 1
ATOM 3461 C CA . ASP A 1 431 ? 1.387 11.247 24.805 1.00 96.75 431 ASP A CA 1
ATOM 3462 C C . ASP A 1 431 ? 1.325 12.574 25.581 1.00 96.75 431 ASP A C 1
ATOM 3464 O O . ASP A 1 431 ? 1.347 13.684 25.043 1.00 96.75 431 ASP A O 1
ATOM 3468 N N . ARG A 1 432 ? 1.193 12.437 26.901 1.00 96.56 432 ARG A N 1
ATOM 3469 C CA . ARG A 1 432 ? 1.124 13.549 27.853 1.00 96.56 432 ARG A CA 1
ATOM 3470 C C . ARG A 1 432 ? 2.418 14.359 27.895 1.00 96.56 432 ARG A C 1
ATOM 3472 O O . ARG A 1 432 ? 2.360 15.567 28.120 1.00 96.56 432 ARG A O 1
ATOM 3479 N N . GLU A 1 433 ? 3.566 13.702 27.764 1.00 95.81 433 GLU A N 1
ATOM 3480 C CA . GLU A 1 433 ? 4.872 14.350 27.912 1.00 95.81 433 GLU A CA 1
ATOM 3481 C C . GLU A 1 433 ? 5.089 15.372 26.803 1.00 95.81 433 GLU A C 1
ATOM 3483 O O . GLU A 1 433 ? 5.423 16.520 27.099 1.00 95.81 433 GLU A O 1
ATOM 3488 N N . PHE A 1 434 ? 4.774 15.003 25.561 1.00 95.44 434 PHE A N 1
ATOM 3489 C CA . PHE A 1 434 ? 4.866 15.917 24.430 1.00 95.44 434 PHE A CA 1
ATOM 3490 C C . PHE A 1 434 ? 3.932 17.129 24.568 1.00 95.44 434 PHE A C 1
ATOM 3492 O O . PHE A 1 434 ? 4.341 18.262 24.333 1.00 95.44 434 PHE A O 1
ATOM 3499 N N . VAL A 1 435 ? 2.687 16.946 25.020 1.00 97.62 435 VAL A N 1
ATOM 3500 C CA . VAL A 1 435 ? 1.772 18.090 25.214 1.00 97.62 435 VAL A CA 1
ATOM 3501 C C . VAL A 1 435 ? 2.276 19.046 26.303 1.00 97.62 435 VAL A C 1
ATOM 3503 O O . VAL A 1 435 ? 2.135 20.262 26.174 1.00 97.62 435 VAL A O 1
ATOM 3506 N N . ILE A 1 436 ? 2.873 18.517 27.377 1.00 96.56 436 ILE A N 1
ATOM 3507 C CA . ILE A 1 436 ? 3.483 19.339 28.434 1.00 96.56 436 ILE A CA 1
ATOM 3508 C C . ILE A 1 436 ? 4.698 20.097 27.899 1.00 96.56 436 ILE A C 1
ATOM 3510 O O . ILE A 1 436 ? 4.864 21.268 28.238 1.00 96.56 436 ILE A O 1
ATOM 3514 N N . GLU A 1 437 ? 5.514 19.459 27.061 1.00 93.62 437 GLU A N 1
ATOM 3515 C CA . GLU A 1 437 ? 6.628 20.107 26.364 1.00 93.62 437 GLU A CA 1
ATOM 3516 C C . GLU A 1 437 ? 6.142 21.314 25.548 1.00 93.62 437 GLU A C 1
ATOM 3518 O O . GLU A 1 437 ? 6.700 22.401 25.673 1.00 93.62 437 GLU A O 1
ATOM 3523 N N . MET A 1 438 ? 5.034 21.161 24.814 1.00 95.31 438 MET A N 1
ATOM 3524 C CA . MET A 1 438 ? 4.430 22.212 23.982 1.00 95.31 438 MET A CA 1
ATOM 3525 C C . MET A 1 438 ? 3.709 23.320 24.775 1.00 95.31 438 MET A C 1
ATOM 3527 O O . MET A 1 438 ? 3.207 24.281 24.184 1.00 95.31 438 MET A O 1
ATOM 3531 N N . LYS A 1 439 ? 3.627 23.232 26.112 1.00 96.31 439 LYS A N 1
ATOM 3532 C CA . LYS A 1 439 ? 2.916 24.210 26.961 1.00 96.31 439 LYS A CA 1
ATOM 3533 C C . LYS A 1 439 ? 3.319 25.673 26.704 1.00 96.31 439 LYS A C 1
ATOM 3535 O O . LYS A 1 439 ? 2.405 26.507 26.683 1.00 96.31 439 LYS A O 1
ATOM 3540 N N . PRO A 1 440 ? 4.608 26.039 26.535 1.00 94.44 440 PRO A N 1
ATOM 3541 C CA . PRO A 1 440 ? 4.997 27.421 26.261 1.00 94.44 440 PRO A CA 1
ATOM 3542 C C . PRO A 1 440 ? 4.363 27.964 24.975 1.00 94.44 440 PRO A C 1
ATOM 3544 O O . PRO A 1 440 ? 3.771 29.044 25.006 1.00 94.44 440 PRO A O 1
ATOM 3547 N N . ASP A 1 441 ? 4.394 27.197 23.884 1.00 93.75 441 ASP A N 1
ATOM 3548 C CA . ASP A 1 441 ? 3.814 27.600 22.598 1.00 93.75 441 ASP A CA 1
ATOM 3549 C C . ASP A 1 441 ? 2.289 27.634 22.640 1.00 93.75 441 ASP A C 1
ATOM 3551 O O . ASP A 1 441 ? 1.679 28.607 22.194 1.00 93.75 441 ASP A O 1
ATOM 3555 N N . LEU A 1 442 ? 1.668 26.633 23.271 1.00 97.31 442 LEU A N 1
ATOM 3556 C CA . LEU A 1 442 ? 0.222 26.598 23.506 1.00 97.31 442 LEU A CA 1
ATOM 3557 C C . LEU A 1 442 ? -0.250 27.833 24.288 1.00 97.31 442 LEU A C 1
ATOM 3559 O O . LEU A 1 442 ? -1.243 28.466 23.927 1.00 97.31 442 LEU A O 1
ATOM 3563 N N . THR A 1 443 ? 0.480 28.207 25.342 1.00 97.12 443 THR A N 1
ATOM 3564 C CA . THR A 1 443 ? 0.175 29.383 26.171 1.00 97.12 443 THR A CA 1
ATOM 3565 C C . THR A 1 443 ? 0.329 30.673 25.375 1.00 97.12 443 THR A C 1
ATOM 3567 O O . THR A 1 443 ? -0.546 31.539 25.416 1.00 97.12 443 THR A O 1
ATOM 3570 N N . ARG A 1 444 ? 1.429 30.792 24.630 1.00 94.69 444 ARG A N 1
ATOM 3571 C CA . ARG A 1 444 ? 1.774 31.964 23.828 1.00 94.69 444 ARG A CA 1
ATOM 3572 C C . ARG A 1 444 ? 0.743 32.231 22.731 1.00 94.69 444 ARG A C 1
ATOM 3574 O O . ARG A 1 444 ? 0.237 33.347 22.629 1.00 94.69 444 ARG A O 1
ATOM 3581 N N . HIS A 1 445 ? 0.384 31.209 21.957 1.00 96.00 445 HIS A N 1
ATOM 3582 C CA . HIS A 1 445 ? -0.573 31.335 20.852 1.00 96.00 445 HIS A CA 1
ATOM 3583 C C . HIS A 1 445 ? -2.010 31.534 21.321 1.00 96.00 445 HIS A C 1
ATOM 3585 O O . HIS A 1 445 ? -2.759 32.299 20.716 1.00 96.00 445 HIS A O 1
ATOM 3591 N N . MET A 1 446 ? -2.399 30.922 22.440 1.00 96.62 446 MET A N 1
ATOM 3592 C CA . MET A 1 446 ? -3.715 31.182 23.018 1.00 96.62 446 MET A CA 1
ATOM 3593 C C . MET A 1 446 ? -3.792 32.592 23.621 1.00 96.62 446 MET A C 1
ATOM 3595 O O . MET A 1 446 ? -4.823 33.251 23.506 1.00 96.62 446 MET A O 1
ATOM 3599 N N . GLY A 1 447 ? -2.691 33.100 24.187 1.00 95.62 447 GLY A N 1
ATOM 3600 C CA . GLY A 1 447 ? -2.559 34.510 24.562 1.00 95.62 447 GLY A CA 1
ATOM 3601 C C . GLY A 1 447 ? -2.792 35.443 23.372 1.00 95.62 447 GLY A C 1
ATOM 3602 O O . GLY A 1 447 ? -3.619 36.350 23.461 1.00 95.62 447 GLY A O 1
ATOM 3603 N N . TRP A 1 448 ? -2.161 35.155 22.229 1.00 94.75 448 TRP A N 1
ATOM 3604 C CA . TRP A 1 448 ? -2.360 35.912 20.990 1.00 94.75 448 TRP A CA 1
ATOM 3605 C C . TRP A 1 448 ? -3.817 35.888 20.497 1.00 94.75 448 TRP A C 1
ATOM 3607 O O . TRP A 1 448 ? -4.367 36.937 20.149 1.00 94.75 448 TRP A O 1
ATOM 3617 N N . ILE A 1 449 ? -4.486 34.727 20.530 1.00 94.44 449 ILE A N 1
ATOM 3618 C CA . ILE A 1 449 ? -5.927 34.624 20.234 1.00 94.44 449 ILE A CA 1
ATOM 3619 C C . ILE A 1 449 ? -6.733 35.532 21.171 1.00 94.44 449 ILE A C 1
ATOM 3621 O O . ILE A 1 449 ? -7.551 36.322 20.702 1.00 94.44 449 ILE A O 1
ATOM 3625 N N . ILE A 1 450 ? -6.499 35.447 22.486 1.00 94.81 450 ILE A N 1
ATOM 3626 C CA . ILE A 1 450 ? -7.233 36.217 23.501 1.00 94.81 450 ILE A CA 1
ATOM 3627 C C . ILE A 1 450 ? -7.066 37.727 23.288 1.00 94.81 450 ILE A C 1
ATOM 3629 O O . ILE A 1 450 ? -8.046 38.464 23.373 1.00 94.81 450 ILE A O 1
ATOM 3633 N N . GLU A 1 451 ? -5.861 38.199 22.966 1.00 93.88 451 GLU A N 1
ATOM 3634 C CA . GLU A 1 451 ? -5.600 39.616 22.672 1.00 93.88 451 GLU A CA 1
ATOM 3635 C C . GLU A 1 451 ? -6.333 40.117 21.420 1.00 93.88 451 GLU A C 1
ATOM 3637 O O . GLU A 1 451 ? -6.681 41.302 21.313 1.00 93.88 451 GLU A O 1
ATOM 3642 N N . ASN A 1 452 ? -6.603 39.214 20.479 1.00 92.62 452 ASN A N 1
ATOM 3643 C CA . ASN A 1 452 ? -7.320 39.504 19.245 1.00 92.62 452 ASN A CA 1
ATOM 3644 C C . ASN A 1 452 ? -8.839 39.347 19.358 1.00 92.62 452 ASN A C 1
ATOM 3646 O O . ASN A 1 452 ? -9.550 39.728 18.428 1.00 92.62 452 ASN A O 1
ATOM 3650 N N . ILE A 1 453 ? -9.356 38.896 20.501 1.00 92.19 453 ILE A N 1
ATOM 3651 C CA . ILE A 1 453 ? -10.784 38.966 20.813 1.00 92.19 453 ILE A CA 1
ATOM 3652 C C . ILE A 1 453 ? -11.128 40.401 21.236 1.00 92.19 453 ILE A C 1
ATOM 3654 O O . ILE A 1 453 ? -10.485 41.003 22.098 1.00 92.19 453 ILE A O 1
ATOM 3658 N N . ASP A 1 454 ? -12.149 40.985 20.614 1.00 89.25 454 ASP A N 1
ATOM 3659 C CA . ASP A 1 454 ? -12.730 42.250 21.046 1.00 89.25 454 ASP A CA 1
ATOM 3660 C C . ASP A 1 454 ? -13.440 42.045 22.397 1.00 89.25 454 ASP A C 1
ATOM 3662 O O . ASP A 1 454 ? -14.419 41.298 22.471 1.00 89.25 454 ASP A O 1
ATOM 3666 N N . PRO A 1 455 ? -12.998 42.714 23.478 1.00 85.06 455 PRO A N 1
ATOM 3667 C CA . PRO A 1 455 ? -13.585 42.530 24.800 1.00 85.06 455 PRO A CA 1
ATOM 3668 C C . PRO A 1 455 ? -15.051 42.979 24.889 1.00 85.06 455 PRO A C 1
ATOM 3670 O O . PRO A 1 455 ? -15.751 42.535 25.799 1.00 85.06 455 PRO A O 1
ATOM 3673 N N . ALA A 1 456 ? -15.521 43.851 23.988 1.00 84.81 456 ALA A N 1
ATOM 3674 C CA . ALA A 1 456 ? -16.899 44.334 23.985 1.00 84.81 456 ALA A CA 1
ATOM 3675 C C . ALA A 1 456 ? -17.859 43.367 23.283 1.00 84.81 456 ALA A C 1
ATOM 3677 O O . ALA A 1 456 ? -18.970 43.146 23.765 1.00 84.81 456 ALA A O 1
ATOM 3678 N N . SER A 1 457 ? -17.445 42.813 22.141 1.00 85.69 457 SER A N 1
ATOM 3679 C CA . SER A 1 457 ? -18.303 41.975 21.297 1.00 85.69 457 SER A CA 1
ATOM 3680 C C . SER A 1 457 ? -18.052 40.472 21.454 1.0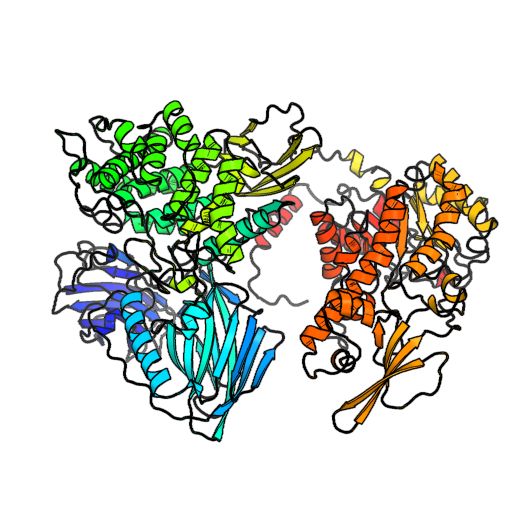0 85.69 457 SER A C 1
ATOM 3682 O O . SER A 1 457 ? -18.935 39.677 21.146 1.00 85.69 457 SER A O 1
ATOM 3684 N N . GLY A 1 458 ? -16.877 40.073 21.949 1.00 85.56 458 GLY A N 1
ATOM 3685 C CA . GLY A 1 458 ? -16.446 38.680 22.078 1.00 85.56 458 GLY A CA 1
ATOM 3686 C C . GLY A 1 458 ? -15.983 38.036 20.766 1.00 85.56 458 GLY A C 1
ATOM 3687 O O . GLY A 1 458 ? -15.545 36.888 20.781 1.00 85.56 458 GLY A O 1
ATOM 3688 N N . PHE A 1 459 ? -16.061 38.750 19.642 1.00 89.88 459 PHE A N 1
ATOM 3689 C CA . PHE A 1 459 ? -15.596 38.269 18.342 1.00 89.88 459 PHE A CA 1
ATOM 3690 C C . PHE A 1 459 ? -14.108 38.569 18.136 1.00 89.88 459 PHE A C 1
ATOM 3692 O O . PHE A 1 459 ? -13.571 39.522 18.700 1.00 89.88 459 PHE A O 1
ATOM 3699 N N . LEU A 1 460 ? -13.443 37.796 17.280 1.00 90.50 460 LEU A N 1
ATOM 3700 C CA . LEU A 1 460 ? -12.132 38.153 16.751 1.00 90.50 460 LEU A CA 1
ATOM 3701 C C . LEU A 1 460 ? -12.221 39.465 15.966 1.00 90.50 460 LEU A C 1
ATOM 3703 O O . LEU A 1 460 ? -13.135 39.680 15.165 1.00 90.50 460 LEU A O 1
ATOM 3707 N N . LYS A 1 461 ? -11.228 40.331 16.176 1.00 86.56 461 LYS A N 1
ATOM 3708 C CA . LYS A 1 461 ? -11.084 41.618 15.478 1.00 86.56 461 LYS A CA 1
ATOM 3709 C C . LYS A 1 461 ? -10.866 41.432 13.970 1.00 86.56 461 LYS A C 1
ATOM 3711 O O . LYS A 1 461 ? -11.160 42.336 13.190 1.00 86.56 461 LYS A O 1
ATOM 3716 N N . GLN A 1 462 ? -10.368 40.267 13.556 1.00 79.31 462 GLN A N 1
ATOM 3717 C CA . GLN A 1 462 ? -10.152 39.881 12.165 1.00 79.31 462 GLN A CA 1
ATOM 3718 C C . GLN A 1 462 ? -11.492 39.607 11.478 1.00 79.31 462 GLN A C 1
ATOM 3720 O O . GLN A 1 462 ? -12.070 38.528 11.599 1.00 79.31 462 GLN A O 1
ATOM 3725 N N . ARG A 1 463 ? -11.997 40.612 10.757 1.00 72.81 463 ARG A N 1
ATOM 3726 C CA . ARG A 1 463 ? -13.187 40.470 9.906 1.00 72.81 463 ARG A CA 1
ATOM 3727 C C . ARG A 1 463 ? -12.840 40.152 8.453 1.00 72.81 463 ARG A C 1
ATOM 3729 O O . ARG A 1 463 ? -13.489 39.320 7.835 1.00 72.81 463 ARG A O 1
ATOM 3736 N N . HIS A 1 464 ? -11.781 40.773 7.947 1.00 65.62 464 HIS A N 1
ATOM 3737 C CA . HIS A 1 464 ? -11.212 40.494 6.631 1.00 65.62 464 HIS A CA 1
ATOM 3738 C C . HIS A 1 464 ? -10.126 39.405 6.767 1.00 65.62 464 HIS A C 1
ATOM 3740 O O . HIS A 1 464 ? -9.489 39.336 7.815 1.00 65.62 464 HIS A O 1
ATOM 3746 N N . GLN A 1 465 ? -9.911 38.576 5.733 1.00 66.94 465 GLN A N 1
ATOM 3747 C CA . GLN A 1 465 ? -8.942 37.449 5.705 1.00 66.94 465 GLN A CA 1
ATOM 3748 C C . GLN A 1 465 ? -9.325 36.178 6.503 1.00 66.94 465 GLN A C 1
ATOM 3750 O O . GLN A 1 465 ? -8.460 35.386 6.871 1.00 66.94 465 GLN A O 1
ATOM 3755 N N . ALA A 1 466 ? -10.616 35.927 6.741 1.00 82.25 466 ALA A N 1
ATOM 3756 C CA . ALA A 1 466 ? -11.097 34.677 7.345 1.00 82.25 466 ALA A CA 1
ATOM 3757 C C . ALA A 1 466 ? -11.080 33.504 6.338 1.00 82.25 466 ALA A C 1
ATOM 3759 O O . ALA A 1 466 ? -12.131 33.019 5.935 1.00 82.25 466 ALA A O 1
ATOM 3760 N N . PHE A 1 467 ? -9.904 33.070 5.882 1.00 89.38 467 PHE A N 1
ATOM 3761 C CA . PHE A 1 467 ? -9.808 31.892 5.015 1.00 89.38 467 PHE A CA 1
ATOM 3762 C C . PHE A 1 467 ? -10.236 30.624 5.775 1.00 89.38 467 PHE A C 1
ATOM 3764 O O . PHE A 1 467 ? -9.810 30.408 6.910 1.00 89.38 467 PHE A O 1
ATOM 3771 N N . ILE A 1 468 ? -11.093 29.812 5.150 1.00 91.06 468 ILE A N 1
ATOM 3772 C CA . ILE A 1 468 ? -11.659 28.578 5.721 1.00 91.06 468 ILE A CA 1
ATOM 3773 C C . ILE A 1 468 ? -11.470 27.415 4.757 1.00 91.06 468 ILE A C 1
ATOM 3775 O O . ILE A 1 468 ? -10.998 26.359 5.161 1.00 91.06 468 ILE A O 1
ATOM 3779 N N . GLU A 1 469 ? -11.862 27.610 3.499 1.00 89.31 469 GLU A N 1
ATOM 3780 C CA . GLU A 1 469 ? -11.844 26.572 2.480 1.00 89.31 469 GLU A CA 1
ATOM 3781 C C . GLU A 1 469 ? -11.646 27.173 1.085 1.00 89.31 469 GLU A C 1
ATOM 3783 O O . GLU A 1 469 ? -11.994 28.324 0.812 1.00 89.31 469 GLU A O 1
ATOM 3788 N N . TRP A 1 470 ? -11.125 26.343 0.188 1.00 88.00 470 TRP A N 1
ATOM 3789 C CA . TRP A 1 470 ? -10.969 26.572 -1.243 1.00 88.00 470 TRP A CA 1
ATOM 3790 C C . TRP A 1 470 ? -12.292 26.420 -2.021 1.00 88.00 470 TRP A C 1
ATOM 3792 O O . TRP A 1 470 ? -12.378 25.771 -3.055 1.00 88.00 470 TRP A O 1
ATOM 3802 N N . VAL A 1 471 ? -13.370 26.992 -1.494 1.00 87.38 471 VAL A N 1
ATOM 3803 C CA . VAL A 1 471 ? -14.672 27.106 -2.161 1.00 87.38 471 VAL A CA 1
ATOM 3804 C C . VAL A 1 471 ? -15.146 28.545 -1.959 1.00 87.38 471 VAL A C 1
ATOM 3806 O O . VAL A 1 471 ? -14.897 29.109 -0.892 1.00 87.38 471 VAL A O 1
ATOM 3809 N N . PRO A 1 472 ? -15.807 29.192 -2.938 1.00 88.12 472 PRO A N 1
ATOM 3810 C CA . PRO A 1 472 ? -16.267 30.563 -2.764 1.00 88.12 472 PRO A CA 1
ATOM 3811 C C . PRO A 1 472 ? -17.197 30.702 -1.552 1.00 88.12 472 PRO A C 1
ATOM 3813 O O . PRO A 1 472 ? -18.211 30.015 -1.448 1.00 88.12 472 PRO A O 1
ATOM 3816 N N . MET A 1 473 ? -16.864 31.625 -0.649 1.00 90.38 473 MET A N 1
ATOM 3817 C CA . MET A 1 473 ? -17.660 31.949 0.536 1.00 90.38 473 MET A CA 1
ATOM 3818 C C . MET A 1 473 ? -17.971 33.441 0.567 1.00 90.38 473 MET A C 1
ATOM 3820 O O . MET A 1 473 ? -17.162 34.273 0.149 1.00 90.38 473 MET A O 1
ATOM 3824 N N . THR A 1 474 ? -19.137 33.799 1.104 1.00 91.81 474 THR A N 1
ATOM 3825 C CA . THR A 1 474 ? -19.390 35.198 1.458 1.00 91.81 474 THR A CA 1
ATOM 3826 C C . THR A 1 474 ? -18.509 35.596 2.645 1.00 91.81 474 THR A C 1
ATOM 3828 O O . THR A 1 474 ? -18.147 34.758 3.470 1.00 91.81 474 THR A O 1
ATOM 3831 N N . GLU A 1 475 ? -18.183 36.885 2.778 1.00 90.44 475 GLU A N 1
ATOM 3832 C CA . GLU A 1 475 ? -17.403 37.377 3.925 1.00 90.44 475 GLU A CA 1
ATOM 3833 C C . GLU A 1 475 ? -18.082 37.036 5.265 1.00 90.44 475 GLU A C 1
ATOM 3835 O O . GLU A 1 475 ? -17.411 36.696 6.236 1.00 90.44 475 GLU A O 1
ATOM 3840 N N . ALA A 1 476 ? -19.419 37.075 5.307 1.00 90.31 476 ALA A N 1
ATOM 3841 C CA . ALA A 1 476 ? -20.193 36.701 6.486 1.00 90.31 476 ALA A CA 1
ATOM 3842 C C . ALA A 1 476 ? -20.069 35.203 6.805 1.00 90.31 476 ALA A C 1
ATOM 3844 O O . ALA A 1 476 ? -19.786 34.861 7.951 1.00 90.31 476 ALA A O 1
ATOM 3845 N N . ASP A 1 477 ? -20.223 34.324 5.808 1.00 93.19 477 ASP A N 1
ATOM 3846 C CA . ASP A 1 477 ? -20.066 32.872 5.980 1.00 93.19 477 ASP A CA 1
ATOM 3847 C C . ASP A 1 477 ? -18.664 32.526 6.494 1.00 93.19 477 ASP A C 1
ATOM 3849 O O . ASP A 1 477 ? -18.513 31.793 7.473 1.00 93.19 477 ASP A O 1
ATOM 3853 N N . ALA A 1 478 ? -17.638 33.096 5.861 1.00 93.25 478 ALA A N 1
ATOM 3854 C CA . ALA A 1 478 ? -16.240 32.906 6.226 1.00 93.25 478 ALA A CA 1
ATOM 3855 C C . ALA A 1 478 ? -15.973 33.354 7.673 1.00 93.25 478 ALA A C 1
ATOM 3857 O O . ALA A 1 478 ? -15.389 32.623 8.476 1.00 93.25 478 ALA A O 1
ATOM 3858 N N . TRP A 1 479 ? -16.483 34.530 8.044 1.00 92.62 479 TRP A N 1
ATOM 3859 C CA . TRP A 1 479 ? -16.311 35.089 9.379 1.00 92.62 479 TRP A CA 1
ATOM 3860 C C . TRP A 1 479 ? -17.069 34.314 10.467 1.00 92.62 479 TRP A C 1
ATOM 3862 O O . TRP A 1 479 ? -16.507 34.055 11.534 1.00 92.62 479 TRP A O 1
ATOM 3872 N N . HIS A 1 480 ? -18.315 33.893 10.224 1.00 93.75 480 HIS A N 1
ATOM 3873 C CA . HIS A 1 480 ? -19.060 33.047 11.166 1.00 93.75 480 HIS A CA 1
ATOM 3874 C C . HIS A 1 480 ? -18.394 31.680 11.343 1.00 93.75 480 HIS A C 1
ATOM 3876 O O . HIS A 1 480 ? -18.292 31.178 12.464 1.00 93.75 480 HIS A O 1
ATOM 3882 N N . THR A 1 481 ? -17.884 31.102 10.255 1.00 95.00 481 THR A N 1
ATOM 3883 C CA . THR A 1 481 ? -17.206 29.802 10.291 1.00 95.00 481 THR A CA 1
ATOM 3884 C C . THR A 1 481 ? -15.875 29.882 11.035 1.00 95.00 481 THR A C 1
ATOM 3886 O O . THR A 1 481 ? -15.597 29.010 11.854 1.00 95.00 481 THR A O 1
ATOM 3889 N N . LEU A 1 482 ? -15.104 30.966 10.883 1.00 95.25 482 LEU A N 1
ATOM 3890 C CA . LEU A 1 482 ? -13.910 31.217 11.704 1.00 95.25 482 LEU A CA 1
ATOM 3891 C C . LEU A 1 482 ? -14.232 31.173 13.208 1.00 95.25 482 LEU A C 1
ATOM 3893 O O . LEU A 1 482 ? -13.477 30.599 13.989 1.00 95.25 482 LEU A O 1
ATOM 3897 N N . HIS A 1 483 ? -15.374 31.726 13.622 1.00 94.56 483 HIS A N 1
ATOM 3898 C CA . HIS A 1 483 ? -15.802 31.694 15.024 1.00 94.56 483 HIS A CA 1
ATOM 3899 C C . HIS A 1 483 ? -16.274 30.310 15.483 1.00 94.56 483 HIS A C 1
ATOM 3901 O O . HIS A 1 483 ? -16.074 29.958 16.647 1.00 94.56 483 HIS A O 1
ATOM 3907 N N . ALA A 1 484 ? -16.841 29.500 14.585 1.00 95.94 484 ALA A N 1
ATOM 3908 C CA . ALA A 1 484 ? -17.098 28.087 14.857 1.00 95.94 484 ALA A CA 1
ATOM 3909 C C . ALA A 1 484 ? -15.784 27.325 15.107 1.00 95.94 484 ALA A C 1
ATOM 3911 O O . ALA A 1 484 ? -15.673 26.611 16.104 1.00 95.94 484 ALA A O 1
ATOM 3912 N N . VAL A 1 485 ? -14.751 27.550 14.286 1.00 96.31 485 VAL A N 1
ATOM 3913 C CA . VAL A 1 485 ? -13.418 26.947 14.479 1.00 96.31 485 VAL A CA 1
ATOM 3914 C C . VAL A 1 485 ? -12.749 27.454 15.765 1.00 96.31 485 VAL A C 1
ATOM 3916 O O . VAL A 1 485 ? -12.183 26.662 16.517 1.00 96.31 485 VAL A O 1
ATOM 3919 N N . LEU A 1 486 ? -12.875 28.743 16.097 1.00 95.69 486 LEU A N 1
ATOM 3920 C CA . LEU A 1 486 ? -12.402 29.289 17.376 1.00 95.69 486 LEU A CA 1
ATOM 3921 C C . LEU A 1 486 ? -13.071 28.601 18.577 1.00 95.69 486 LEU A C 1
ATOM 3923 O O . LEU A 1 486 ? -12.409 28.285 19.569 1.00 95.69 486 LEU A O 1
ATOM 3927 N N . ALA A 1 487 ? -14.378 28.340 18.496 1.00 95.75 487 ALA A N 1
ATOM 3928 C CA . ALA A 1 487 ? -15.093 27.605 19.534 1.00 95.75 487 ALA A CA 1
ATOM 3929 C C . ALA A 1 487 ? -14.559 26.173 19.700 1.00 95.75 487 ALA A C 1
ATOM 3931 O O . ALA A 1 487 ? -14.409 25.711 20.835 1.00 95.75 487 ALA A O 1
ATOM 3932 N N . LEU A 1 488 ? -14.196 25.503 18.600 1.00 97.19 488 LEU A N 1
ATOM 3933 C CA . LEU A 1 488 ? -13.544 24.190 18.630 1.00 97.19 488 LEU A CA 1
ATOM 3934 C C . LEU A 1 488 ? -12.144 24.245 19.249 1.00 97.19 488 LEU A C 1
ATOM 3936 O O . LEU A 1 488 ? -11.814 23.389 20.072 1.00 97.19 488 LEU A O 1
ATOM 3940 N N . ALA A 1 489 ? -11.348 25.268 18.938 1.00 97.50 489 ALA A N 1
ATOM 3941 C CA . ALA A 1 489 ? -10.031 25.468 19.542 1.00 97.50 489 ALA A CA 1
ATOM 3942 C C . ALA A 1 489 ? -10.130 25.649 21.067 1.00 97.50 489 ALA A C 1
ATOM 3944 O O . ALA A 1 489 ? -9.445 24.971 21.831 1.00 97.50 489 ALA A O 1
ATOM 3945 N N . ILE A 1 490 ? -11.046 26.504 21.537 1.00 96.25 490 ILE A N 1
ATOM 3946 C CA . ILE A 1 490 ? -11.259 26.739 22.976 1.00 96.25 490 ILE A CA 1
ATOM 3947 C C . ILE A 1 490 ? -11.796 25.485 23.673 1.00 96.25 490 ILE A C 1
ATOM 3949 O O . ILE A 1 490 ? -11.391 25.189 24.800 1.00 96.25 490 ILE A O 1
ATOM 3953 N N . LYS A 1 491 ? -12.690 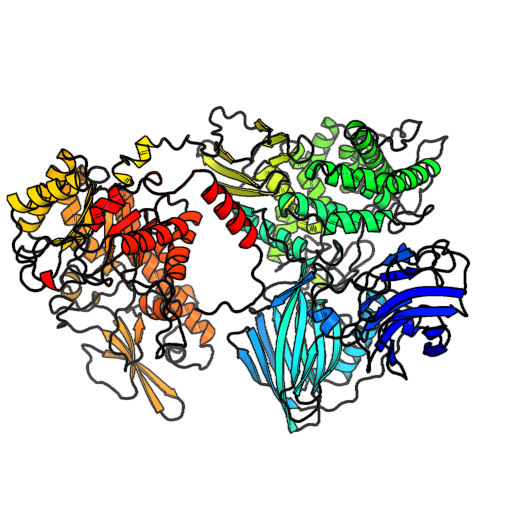24.732 23.020 1.00 95.94 491 LYS A N 1
ATOM 3954 C CA . LYS A 1 491 ? -13.158 23.429 23.513 1.00 95.94 491 LYS A CA 1
ATOM 3955 C C . LYS A 1 491 ? -11.983 22.459 23.673 1.00 95.94 491 LYS A C 1
ATOM 3957 O O . LYS A 1 491 ? -11.830 21.896 24.752 1.00 95.94 491 LYS A O 1
ATOM 3962 N N . SER A 1 492 ? -11.121 22.358 22.666 1.00 97.75 492 SER A N 1
ATOM 3963 C CA . SER A 1 492 ? -9.929 21.498 22.669 1.00 97.75 492 SER A CA 1
ATOM 3964 C C . SER A 1 492 ? -8.966 21.859 23.805 1.00 97.75 492 SER A C 1
ATOM 3966 O O . SER A 1 492 ? -8.537 20.992 24.560 1.00 97.75 492 SER A O 1
ATOM 3968 N N . VAL A 1 493 ? -8.705 23.153 24.027 1.00 97.88 493 VAL A N 1
ATOM 3969 C CA . VAL A 1 493 ? -7.860 23.627 25.141 1.00 97.88 493 VAL A CA 1
ATOM 3970 C C . VAL A 1 493 ? -8.466 23.310 26.509 1.00 97.88 493 VAL A C 1
ATOM 3972 O O . VAL A 1 493 ? -7.749 22.914 27.429 1.00 97.88 493 VAL A O 1
ATOM 3975 N N . ARG A 1 494 ? -9.791 23.431 26.663 1.00 96.19 494 ARG A N 1
ATOM 3976 C CA . ARG A 1 494 ? -10.476 23.014 27.899 1.00 96.19 494 ARG A CA 1
ATOM 3977 C C . ARG A 1 494 ? -10.335 21.513 28.136 1.00 96.19 494 ARG A C 1
ATOM 3979 O O . ARG A 1 494 ? -10.043 21.124 29.261 1.00 96.19 494 ARG A O 1
ATOM 3986 N N . GLN A 1 495 ? -10.490 20.702 27.091 1.00 96.69 495 GLN A N 1
ATOM 3987 C CA . GLN A 1 495 ? -10.324 19.250 27.175 1.00 96.69 495 GLN A CA 1
ATOM 3988 C C . GLN A 1 495 ? -8.883 18.862 27.535 1.00 96.69 495 GLN A C 1
ATOM 3990 O O . GLN A 1 495 ? -8.684 18.001 28.387 1.00 96.69 495 GLN A O 1
ATOM 3995 N N . LEU A 1 496 ? -7.878 19.544 26.977 1.00 97.62 496 LEU A N 1
ATOM 3996 C CA . LEU A 1 496 ? -6.473 19.358 27.358 1.00 97.62 496 LEU A CA 1
ATOM 3997 C C . LEU A 1 496 ? -6.226 19.696 28.836 1.00 97.62 496 LEU A C 1
ATOM 3999 O O . LEU A 1 496 ? -5.599 18.914 29.548 1.00 97.62 496 LEU A O 1
ATOM 4003 N N . ASN A 1 497 ? -6.745 20.831 29.316 1.00 97.00 497 ASN A N 1
ATOM 4004 C CA . ASN A 1 497 ? -6.625 21.234 30.721 1.00 97.00 497 ASN A CA 1
ATOM 4005 C C . ASN A 1 497 ? -7.316 20.260 31.686 1.00 97.00 497 ASN A C 1
ATOM 4007 O O . ASN A 1 497 ? -6.821 20.043 32.789 1.00 97.00 497 ASN A O 1
ATOM 4011 N N . GLU A 1 498 ? -8.457 19.696 31.287 1.00 96.31 498 GLU A N 1
ATOM 4012 C CA . GLU A 1 498 ? -9.182 18.694 32.072 1.00 96.31 498 GLU A CA 1
ATOM 4013 C C . GLU A 1 498 ? -8.445 17.348 32.093 1.00 96.31 498 GLU A C 1
ATOM 4015 O O . GLU A 1 498 ? -8.327 16.724 33.147 1.00 96.31 498 GLU A O 1
ATOM 4020 N N . ALA A 1 499 ? -7.914 16.915 30.947 1.00 95.12 499 ALA A N 1
ATOM 4021 C CA . ALA A 1 499 ? -7.279 15.610 30.809 1.00 95.12 499 ALA A CA 1
ATOM 4022 C C . ALA A 1 499 ? -5.840 15.557 31.353 1.00 95.12 499 ALA A C 1
ATOM 4024 O O . ALA A 1 499 ? -5.386 14.489 31.768 1.00 95.12 499 ALA A O 1
ATOM 4025 N N . ILE A 1 500 ? -5.112 16.682 31.372 1.00 96.12 500 ILE A N 1
ATOM 4026 C CA . ILE A 1 500 ? -3.694 16.733 31.757 1.00 96.12 500 ILE A CA 1
ATOM 4027 C C . ILE A 1 500 ? -3.498 17.609 33.005 1.00 96.12 500 ILE A C 1
ATOM 4029 O O . ILE A 1 500 ? -3.367 18.834 32.906 1.00 96.12 500 ILE A O 1
ATOM 4033 N N . PRO A 1 501 ? -3.370 16.994 34.198 1.00 90.88 501 PRO A N 1
ATOM 4034 C CA . PRO A 1 501 ? -3.057 17.724 35.420 1.00 90.88 501 PRO A CA 1
ATOM 4035 C C . PRO A 1 501 ? -1.742 18.511 35.299 1.00 90.88 501 PRO A C 1
ATOM 4037 O O . PRO A 1 501 ? -0.698 17.942 34.955 1.00 90.88 501 PRO A O 1
ATOM 4040 N N . GLY A 1 502 ? -1.801 19.810 35.617 1.00 86.75 502 GLY A N 1
ATOM 4041 C CA . GLY A 1 502 ? -0.668 20.746 35.593 1.00 86.75 502 GLY A CA 1
ATOM 4042 C C . GLY A 1 502 ? -0.460 21.507 34.275 1.00 86.75 502 GLY A C 1
ATOM 4043 O O . GLY A 1 502 ? 0.442 22.349 34.202 1.00 86.75 502 GLY A O 1
ATOM 4044 N N . LEU A 1 503 ? -1.273 21.253 33.238 1.00 94.38 503 LEU A N 1
ATOM 4045 C CA . LEU A 1 503 ? -1.135 21.951 31.957 1.00 94.38 503 LEU A CA 1
ATOM 4046 C C . LEU A 1 503 ? -1.561 23.427 32.051 1.00 94.38 503 LEU A C 1
ATOM 4048 O O . LEU A 1 503 ? -0.763 24.290 31.709 1.00 94.38 503 LEU A O 1
ATOM 4052 N N . GLU A 1 504 ? -2.742 23.723 32.601 1.00 93.31 504 GLU A N 1
ATOM 4053 C CA . GLU A 1 504 ? -3.215 25.083 32.945 1.00 93.31 504 GLU A CA 1
ATOM 4054 C C . GLU A 1 504 ? -3.031 26.142 31.831 1.00 93.31 504 GLU A C 1
ATOM 4056 O O . GLU A 1 504 ? -2.539 27.245 32.068 1.00 93.31 504 GLU A O 1
ATOM 4061 N N . LEU A 1 505 ? -3.423 25.814 30.598 1.00 96.56 505 LEU A N 1
ATOM 4062 C CA . LEU A 1 505 ? -3.423 26.749 29.471 1.00 96.56 505 LEU A CA 1
ATOM 4063 C C . LEU A 1 505 ? -4.459 27.866 29.670 1.00 96.56 505 LEU A C 1
ATOM 4065 O O . LEU A 1 505 ? -5.548 27.600 30.197 1.00 96.56 505 LEU A O 1
ATOM 4069 N N . PRO A 1 506 ? -4.175 29.097 29.205 1.00 95.12 506 PRO A N 1
ATOM 4070 C CA . PRO A 1 506 ? -5.125 30.196 29.286 1.00 95.12 506 PRO A CA 1
ATOM 4071 C C . PRO A 1 506 ? -6.367 29.904 28.439 1.00 95.12 506 PRO A C 1
ATOM 4073 O O . PRO A 1 506 ? -6.305 29.231 27.416 1.00 95.12 506 PRO A O 1
ATOM 4076 N N . VAL A 1 507 ? -7.511 30.437 28.858 1.00 92.69 507 VAL A N 1
ATOM 4077 C CA . VAL A 1 507 ? -8.765 30.410 28.093 1.00 92.69 507 VAL A CA 1
ATOM 4078 C C . VAL A 1 507 ? -9.421 31.791 28.163 1.00 92.69 507 VAL A C 1
ATOM 4080 O O . VAL A 1 507 ? -9.238 32.487 29.168 1.00 92.69 507 VAL A O 1
ATOM 4083 N N . PRO A 1 508 ? -10.193 32.216 27.145 1.00 88.75 508 PRO A N 1
ATOM 4084 C CA . PRO A 1 508 ? -10.902 33.491 27.201 1.00 88.75 508 PRO A CA 1
ATOM 4085 C C . 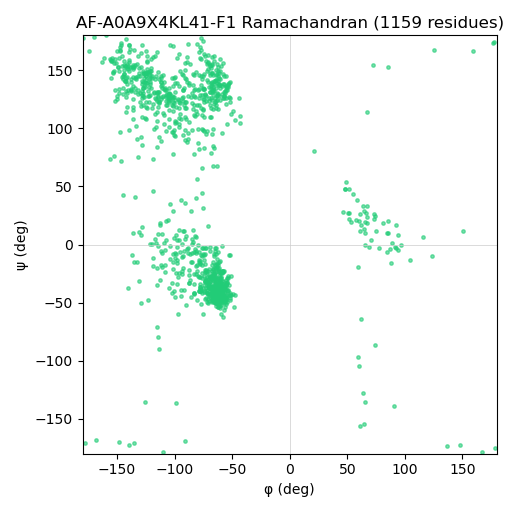PRO A 1 508 ? -11.809 33.589 28.435 1.00 88.75 508 PRO A C 1
ATOM 4087 O O . PRO A 1 508 ? -12.565 32.664 28.740 1.00 88.75 508 PRO A O 1
ATOM 4090 N N . ALA A 1 509 ? -11.737 34.724 29.138 1.00 80.00 509 ALA A N 1
ATOM 4091 C CA . ALA A 1 509 ? -12.490 34.955 30.374 1.00 80.00 509 ALA A CA 1
ATOM 4092 C C . ALA A 1 509 ? -14.001 35.130 30.135 1.00 80.00 509 ALA A C 1
ATOM 4094 O O . ALA A 1 509 ? -14.812 34.745 30.977 1.00 80.00 509 ALA A O 1
ATOM 4095 N N . ASN A 1 510 ? -14.376 35.697 28.985 1.00 79.81 510 ASN A N 1
ATOM 4096 C CA . ASN A 1 510 ? -15.767 35.868 28.579 1.00 79.81 510 ASN A CA 1
ATOM 4097 C C . ASN A 1 510 ? -16.224 34.686 27.705 1.00 79.81 510 ASN A C 1
ATOM 4099 O O . ASN A 1 510 ? -15.425 34.163 26.923 1.00 79.81 510 ASN A O 1
ATOM 4103 N N . PRO A 1 511 ? -17.504 34.276 27.784 1.00 77.81 511 PRO A N 1
ATOM 4104 C CA . PRO A 1 511 ? -18.082 33.347 26.821 1.00 77.81 511 PRO A CA 1
ATOM 4105 C C . PRO A 1 511 ? -17.955 33.887 25.394 1.00 77.81 511 PRO A C 1
ATOM 4107 O O . PRO A 1 511 ? -18.084 35.093 25.173 1.00 77.81 511 PRO A O 1
ATOM 4110 N N . LEU A 1 512 ? -17.749 32.986 24.431 1.00 83.88 512 LEU A N 1
ATOM 4111 C CA . LEU A 1 512 ? -17.811 33.343 23.017 1.00 83.88 512 LEU A CA 1
ATOM 4112 C C . LEU A 1 512 ? -19.205 33.878 22.658 1.00 83.88 512 LEU A C 1
ATOM 4114 O O . LEU A 1 512 ? -20.202 33.454 23.255 1.00 83.88 512 LEU A O 1
ATOM 4118 N N . PRO A 1 513 ? -19.291 34.789 21.679 1.00 84.50 513 PRO A N 1
ATOM 4119 C CA . PRO A 1 513 ? -20.551 35.366 21.260 1.00 84.50 513 PRO A CA 1
ATOM 4120 C C . PRO A 1 513 ? -21.479 34.297 20.678 1.00 84.50 513 PRO A C 1
ATOM 4122 O O . PRO A 1 513 ? -21.052 33.333 20.035 1.00 84.50 513 PRO A O 1
ATOM 4125 N N . ALA A 1 514 ? -22.778 34.490 20.900 1.00 87.69 514 ALA A N 1
ATOM 4126 C CA . ALA A 1 514 ? -23.802 33.675 20.269 1.00 87.69 514 ALA A CA 1
ATOM 4127 C C . ALA A 1 514 ? -23.942 34.080 18.796 1.00 87.69 514 ALA A C 1
ATOM 4129 O O . ALA A 1 514 ? -24.211 35.243 18.494 1.00 87.69 514 ALA A O 1
ATOM 4130 N N . ILE A 1 515 ? -23.808 33.109 17.896 1.00 93.38 515 ILE A N 1
ATOM 4131 C CA . ILE A 1 515 ? -24.130 33.253 16.476 1.00 93.38 515 ILE A CA 1
ATOM 4132 C C . ILE A 1 515 ? -25.424 32.465 16.233 1.00 93.38 515 ILE A C 1
ATOM 4134 O O . ILE A 1 515 ? -25.495 31.299 16.631 1.00 93.38 515 ILE A O 1
ATOM 4138 N N . PRO A 1 516 ? -26.476 33.066 15.646 1.00 95.25 516 PRO A N 1
ATOM 4139 C CA . PRO A 1 516 ? -27.716 32.349 15.375 1.00 95.25 516 PRO A CA 1
ATOM 4140 C C . PRO A 1 516 ? -27.484 31.137 14.464 1.00 95.25 516 PRO A C 1
ATOM 4142 O O . PRO A 1 516 ? -26.838 31.258 13.427 1.00 95.25 516 PRO A O 1
ATOM 4145 N N . ALA A 1 517 ? -28.095 29.990 14.782 1.00 95.69 517 ALA A N 1
ATOM 4146 C CA . ALA A 1 517 ? -28.022 28.784 13.945 1.00 95.69 517 ALA A CA 1
ATOM 4147 C C . ALA A 1 517 ? -28.437 29.041 12.481 1.00 95.69 517 ALA A C 1
ATOM 4149 O O . ALA A 1 517 ? -27.952 28.376 11.571 1.00 95.69 517 ALA A O 1
ATOM 4150 N N . SER A 1 518 ? -29.317 30.023 12.243 1.00 95.38 518 SER A N 1
ATOM 4151 C CA . SER A 1 518 ? -29.747 30.433 10.903 1.00 95.38 518 SER A CA 1
ATOM 4152 C C . SER A 1 518 ? -28.616 30.956 10.019 1.00 95.38 518 SER A C 1
ATOM 4154 O O . SER A 1 518 ? -28.732 30.832 8.806 1.00 95.38 518 SER A O 1
ATOM 4156 N N . GLU A 1 519 ? -27.548 31.515 10.594 1.00 96.12 519 GLU A N 1
ATOM 4157 C CA . GLU A 1 519 ? -26.383 31.976 9.825 1.00 96.12 519 GLU A CA 1
ATOM 4158 C C . GLU A 1 519 ? -25.639 30.797 9.185 1.00 96.12 519 GLU A C 1
ATOM 4160 O O . GLU A 1 519 ? -25.195 30.886 8.048 1.00 96.12 519 GLU A O 1
ATOM 4165 N N . PHE A 1 520 ? -25.576 29.658 9.878 1.00 96.00 520 PHE A N 1
ATOM 4166 C CA . PHE A 1 520 ? -24.958 28.436 9.361 1.00 96.00 520 PHE A CA 1
ATOM 4167 C C . PHE A 1 520 ? -25.922 27.637 8.473 1.00 96.00 520 PHE A C 1
ATOM 4169 O O . PHE A 1 520 ? -25.541 27.157 7.412 1.00 96.00 520 PHE A O 1
ATOM 4176 N N . LEU A 1 521 ? -27.194 27.519 8.874 1.00 94.00 521 LEU A N 1
ATOM 4177 C CA . LEU A 1 521 ? -28.214 26.748 8.145 1.00 94.00 521 LEU A CA 1
ATOM 4178 C C . LEU A 1 521 ? -28.574 27.338 6.778 1.00 94.00 521 LEU A C 1
ATOM 4180 O O . LEU A 1 521 ? -28.962 26.591 5.883 1.00 94.00 521 LEU A O 1
ATOM 4184 N N . ASN A 1 522 ? -28.492 28.662 6.635 1.00 91.19 522 ASN A N 1
ATOM 4185 C CA . ASN A 1 522 ? -28.765 29.355 5.375 1.00 91.19 522 ASN A CA 1
ATOM 4186 C C . ASN A 1 522 ? -27.485 29.675 4.595 1.00 91.19 522 ASN A C 1
ATOM 4188 O O . ASN A 1 522 ? -27.565 30.361 3.574 1.00 91.19 522 ASN A O 1
ATOM 4192 N N . SER A 1 523 ? -26.325 29.226 5.085 1.00 90.19 523 SER A N 1
ATOM 4193 C CA . SER A 1 523 ? -25.054 29.473 4.423 1.00 90.19 523 SER A CA 1
ATOM 4194 C C . SER A 1 523 ? -25.053 28.867 3.025 1.00 90.19 523 SER A C 1
ATOM 4196 O O . SER A 1 523 ? -25.577 27.776 2.792 1.00 90.19 523 SER A O 1
ATOM 4198 N N . SER A 1 524 ? -24.431 29.580 2.091 1.00 83.25 524 SER A N 1
ATOM 4199 C CA . SER A 1 524 ? -24.161 29.052 0.751 1.00 83.25 524 SER A CA 1
ATOM 4200 C C . SER A 1 524 ? -23.016 28.033 0.735 1.00 83.25 524 SER A C 1
ATOM 4202 O O . SER A 1 524 ? -22.852 27.314 -0.248 1.00 83.25 524 SER A O 1
ATOM 4204 N N . SER A 1 525 ? -22.248 27.953 1.825 1.00 89.00 525 SER A N 1
ATOM 4205 C CA . SER A 1 525 ? -21.093 27.078 1.975 1.00 89.00 525 SER A CA 1
ATOM 4206 C C . SER A 1 525 ? -21.432 25.840 2.803 1.00 89.00 525 SER A C 1
ATOM 4208 O O . SER A 1 525 ? -21.919 25.936 3.933 1.00 89.00 525 SER A O 1
ATOM 4210 N N . LEU A 1 526 ? -21.128 24.661 2.255 1.00 91.81 526 LEU A N 1
ATOM 4211 C CA . LEU A 1 526 ? -21.352 23.385 2.931 1.00 91.81 526 LEU A CA 1
ATOM 4212 C C . LEU A 1 526 ? -20.541 23.286 4.233 1.00 91.81 526 LEU A C 1
ATOM 4214 O O . LEU A 1 526 ? -21.085 22.894 5.266 1.00 91.81 526 LEU A O 1
ATOM 4218 N N . ILE A 1 527 ? -19.267 23.687 4.217 1.00 93.56 527 ILE A N 1
ATOM 4219 C CA . ILE A 1 527 ? -18.398 23.579 5.394 1.00 93.56 527 ILE A CA 1
ATOM 4220 C C . ILE A 1 527 ? -18.852 24.486 6.543 1.00 93.56 527 ILE A C 1
ATOM 4222 O O . ILE A 1 527 ? -18.731 24.102 7.705 1.00 93.56 527 ILE A O 1
ATOM 4226 N N . ALA A 1 528 ? -19.458 25.641 6.245 1.00 94.88 528 ALA A N 1
ATOM 4227 C CA . ALA A 1 528 ? -20.005 26.535 7.263 1.00 94.88 528 ALA A CA 1
ATOM 4228 C C . ALA A 1 528 ? -21.112 25.848 8.078 1.00 94.88 528 ALA A C 1
ATOM 4230 O O . ALA A 1 528 ? -21.081 25.865 9.310 1.00 94.88 528 ALA A O 1
ATOM 4231 N N . LEU A 1 529 ? -22.054 25.179 7.405 1.00 94.31 529 LEU A N 1
ATOM 4232 C CA . LEU A 1 529 ? -23.094 24.384 8.063 1.00 94.31 529 LEU A CA 1
ATOM 4233 C C . LEU A 1 529 ? -22.487 23.281 8.943 1.00 94.31 529 LEU A C 1
ATOM 4235 O O . LEU A 1 529 ? -22.868 23.136 10.107 1.00 94.31 529 LEU A O 1
ATOM 4239 N N . LEU A 1 530 ? -21.554 22.507 8.385 1.00 95.69 530 LEU A N 1
ATOM 4240 C CA . LEU A 1 530 ? -20.974 21.337 9.049 1.00 95.69 530 LEU A CA 1
ATOM 4241 C C . LEU A 1 530 ? -20.162 21.738 10.289 1.00 95.69 530 LEU A C 1
ATOM 4243 O O . LEU A 1 530 ? -20.330 21.143 11.355 1.00 95.69 530 LEU A O 1
ATOM 4247 N N . LEU A 1 531 ? -19.350 22.794 10.189 1.00 96.12 531 LEU A N 1
ATOM 4248 C CA . LEU A 1 531 ? -18.565 23.305 11.313 1.00 96.12 531 LEU A CA 1
ATOM 4249 C C . LEU A 1 531 ? -19.424 24.047 12.341 1.00 96.12 531 LEU A C 1
ATOM 4251 O O . LEU A 1 531 ? -19.140 23.950 13.532 1.00 96.12 531 LEU A O 1
ATOM 4255 N N . GLY A 1 532 ? -20.506 24.713 11.925 1.00 96.12 532 GLY A N 1
ATOM 4256 C CA . GLY A 1 532 ? -21.493 25.276 12.848 1.00 96.12 532 GLY A CA 1
ATOM 4257 C C . GLY A 1 532 ? -22.186 24.202 13.696 1.00 96.12 532 GLY A C 1
ATOM 4258 O O . GLY A 1 532 ? -22.478 24.429 14.873 1.00 96.12 532 GLY A O 1
ATOM 4259 N N . ALA A 1 533 ? -22.421 23.014 13.134 1.00 94.69 533 ALA A N 1
ATOM 4260 C CA . ALA A 1 533 ? -22.933 21.868 13.881 1.00 94.69 533 ALA A CA 1
ATOM 4261 C C . ALA A 1 533 ? -21.870 21.226 14.783 1.00 94.69 533 ALA A C 1
ATOM 4263 O O . ALA A 1 533 ? -22.164 20.884 15.929 1.00 94.69 533 ALA A O 1
ATOM 4264 N N . GLU A 1 534 ? -20.630 21.093 14.309 1.00 94.81 534 GLU A N 1
ATOM 4265 C CA . GLU A 1 534 ? -19.524 20.541 15.102 1.00 94.81 534 GLU A CA 1
ATOM 4266 C C . GLU A 1 534 ? -19.174 21.422 16.312 1.00 94.81 534 GLU A C 1
ATOM 4268 O O . GLU A 1 534 ? -18.953 20.923 17.418 1.00 94.81 534 GLU A O 1
ATOM 4273 N N . SER A 1 535 ? -19.206 22.746 16.145 1.00 94.81 535 SER A N 1
ATOM 4274 C CA . SER A 1 535 ? -18.950 23.702 17.226 1.00 94.81 535 SER A CA 1
ATOM 4275 C C . SER A 1 535 ? -20.119 23.857 18.207 1.00 94.81 535 SER A C 1
ATOM 4277 O O . SER A 1 535 ? -19.962 24.497 19.247 1.00 94.81 535 SER A O 1
ATOM 4279 N N . GLY A 1 536 ? -21.291 23.297 17.887 1.00 92.44 536 GLY A N 1
ATOM 4280 C CA . GLY A 1 536 ? -22.504 23.366 18.704 1.00 92.44 536 GLY A CA 1
ATOM 4281 C C . GLY A 1 536 ? -23.370 24.617 18.503 1.00 92.44 536 GLY A C 1
ATOM 4282 O O . GLY A 1 536 ? -24.310 24.818 19.272 1.00 92.44 536 GLY A O 1
ATOM 4283 N N . TYR A 1 537 ? -23.100 25.452 17.490 1.00 95.31 537 TYR A N 1
ATOM 4284 C CA . TYR A 1 537 ? -23.983 26.574 17.129 1.00 95.31 537 TYR A CA 1
ATOM 4285 C C . TYR A 1 537 ? -25.277 26.106 16.448 1.00 95.31 537 TYR A C 1
ATOM 4287 O O . TYR A 1 537 ? -26.318 26.750 16.585 1.00 95.31 537 TYR A O 1
ATOM 4295 N N . VAL A 1 538 ? -25.225 24.979 15.738 1.00 95.44 538 VAL A N 1
ATOM 4296 C CA . VAL A 1 538 ? -26.391 24.284 15.181 1.00 95.44 538 VAL A CA 1
ATOM 4297 C C . VAL A 1 538 ? -26.665 23.053 16.038 1.00 95.44 538 VAL A C 1
ATOM 4299 O O . VAL A 1 538 ? -25.774 22.236 16.260 1.00 95.44 538 VAL A O 1
ATOM 4302 N N . CYS A 1 539 ? -27.893 22.909 16.541 1.00 93.62 539 CYS A N 1
ATOM 4303 C CA . CYS A 1 539 ? -28.234 21.741 17.349 1.00 93.62 539 CYS A CA 1
ATOM 4304 C C . CYS A 1 539 ? -28.457 20.499 16.475 1.00 93.62 539 CYS A C 1
ATOM 4306 O O . CYS A 1 539 ? -28.793 20.600 15.295 1.00 93.62 539 CYS A O 1
ATOM 4308 N N . GLU A 1 540 ? -28.353 19.315 17.077 1.00 91.94 540 GLU A N 1
ATOM 4309 C CA . GLU A 1 540 ? -28.488 18.034 16.374 1.00 91.94 540 GLU A CA 1
ATOM 4310 C C . GLU A 1 540 ? -29.786 17.923 15.553 1.00 91.94 540 GLU A C 1
ATOM 4312 O O . GLU A 1 540 ? -29.762 17.518 14.393 1.00 91.94 540 GLU A O 1
ATOM 4317 N N . ALA A 1 541 ? -30.924 18.357 16.106 1.00 91.44 541 ALA A N 1
ATOM 4318 C CA . ALA A 1 541 ? -32.204 18.310 15.397 1.00 91.44 541 ALA A CA 1
ATOM 4319 C C . ALA A 1 541 ? -32.226 19.208 14.145 1.00 91.44 541 ALA A C 1
ATOM 4321 O O . ALA A 1 541 ? -32.818 18.846 13.126 1.00 91.44 541 ALA A O 1
ATOM 4322 N N . GLN A 1 542 ? -31.583 20.378 14.213 1.00 95.19 542 GLN A N 1
ATOM 4323 C CA . GLN A 1 542 ? -31.460 21.298 13.081 1.00 95.19 542 GLN A CA 1
ATOM 4324 C C . GLN A 1 542 ? -30.500 20.747 12.023 1.00 95.19 542 GLN A C 1
ATOM 4326 O O . GLN A 1 542 ? -30.811 20.798 10.835 1.00 95.19 542 GLN A O 1
ATOM 4331 N N . GLU A 1 543 ? -29.377 20.177 12.454 1.00 94.44 543 GLU A N 1
ATOM 4332 C CA . GLU A 1 543 ? -28.401 19.530 11.580 1.00 94.44 543 GLU A CA 1
ATOM 4333 C C . GLU A 1 543 ? -29.027 18.367 10.806 1.00 94.44 543 GLU A C 1
ATOM 4335 O O . GLU A 1 543 ? -28.959 18.346 9.581 1.00 94.44 543 GLU A O 1
ATOM 4340 N N . VAL A 1 544 ? -29.703 17.430 11.482 1.00 92.69 544 VAL A N 1
ATOM 4341 C CA . VAL A 1 544 ? -30.351 16.282 10.823 1.00 92.69 544 VAL A CA 1
ATOM 4342 C C . VAL A 1 544 ? -31.360 16.749 9.770 1.00 92.69 544 VAL A C 1
ATOM 4344 O O . VAL A 1 544 ? -31.422 16.187 8.671 1.00 92.69 544 VAL A O 1
ATOM 4347 N N . ALA A 1 545 ? -32.133 17.796 10.079 1.00 92.75 545 ALA A N 1
ATOM 4348 C CA . ALA A 1 545 ? -33.080 18.389 9.141 1.00 92.75 545 ALA A CA 1
ATOM 4349 C C . ALA A 1 545 ? -32.390 19.023 7.919 1.00 92.75 545 ALA A C 1
ATOM 4351 O O . ALA A 1 545 ? -32.934 18.931 6.816 1.00 92.75 545 ALA A O 1
ATOM 4352 N N . ALA A 1 546 ? -31.217 19.636 8.103 1.00 92.88 546 ALA A N 1
ATOM 4353 C CA . ALA A 1 546 ? -30.417 20.206 7.024 1.00 92.88 546 ALA A CA 1
ATOM 4354 C C . ALA A 1 546 ? -29.764 19.115 6.160 1.00 92.88 546 ALA A C 1
ATOM 4356 O O . ALA A 1 546 ? -29.957 19.120 4.947 1.00 92.88 546 ALA A O 1
ATOM 4357 N N . LEU A 1 547 ? -29.100 18.128 6.775 1.00 92.12 547 LEU A N 1
ATOM 4358 C CA . LEU A 1 547 ? -28.427 17.014 6.091 1.00 92.12 547 LEU A CA 1
ATOM 4359 C C . LEU A 1 547 ? -29.371 16.241 5.154 1.00 92.12 547 LEU A C 1
ATOM 4361 O O . LEU A 1 547 ? -28.964 15.829 4.078 1.00 92.12 547 LEU A O 1
ATOM 4365 N N . ASN A 1 548 ? -30.653 16.094 5.515 1.00 87.56 548 ASN A N 1
ATOM 4366 C CA . ASN A 1 548 ? -31.676 15.460 4.663 1.00 87.56 548 ASN A CA 1
ATOM 4367 C C . ASN A 1 548 ? -31.920 16.158 3.311 1.00 87.56 548 ASN A C 1
ATOM 4369 O O . ASN A 1 548 ? -32.623 15.608 2.466 1.00 87.56 548 ASN A O 1
ATOM 4373 N N . ARG A 1 549 ? -31.437 17.389 3.132 1.00 86.88 549 ARG A N 1
ATOM 4374 C CA . ARG A 1 549 ? -31.677 18.211 1.938 1.00 86.88 549 ARG A CA 1
ATOM 4375 C C . ARG A 1 549 ? -30.417 18.425 1.105 1.00 86.88 549 ARG A C 1
ATOM 4377 O O . ARG A 1 549 ? -30.509 19.044 0.049 1.00 86.88 549 ARG A O 1
ATOM 4384 N N . ILE A 1 550 ? -29.264 17.967 1.586 1.00 88.69 550 ILE A N 1
ATOM 4385 C CA . ILE A 1 550 ? -27.982 18.178 0.920 1.00 88.69 550 ILE A CA 1
ATOM 4386 C C . ILE A 1 550 ? -27.827 17.128 -0.173 1.00 88.69 550 ILE A C 1
ATOM 4388 O O . ILE A 1 550 ? -27.933 15.932 0.080 1.00 88.69 550 ILE A O 1
ATOM 4392 N N . ALA A 1 551 ? -27.545 17.591 -1.384 1.00 84.06 551 ALA A N 1
ATOM 4393 C CA . ALA A 1 551 ? -27.040 16.766 -2.467 1.00 84.06 551 ALA A CA 1
ATOM 4394 C C . ALA A 1 551 ? -25.642 17.279 -2.807 1.00 84.06 551 ALA A C 1
ATOM 4396 O O . ALA A 1 551 ? -25.480 18.471 -3.060 1.00 84.06 551 ALA A O 1
ATOM 4397 N N . LEU A 1 552 ? -24.641 16.398 -2.794 1.00 89.19 552 LEU A N 1
ATOM 4398 C CA . LEU A 1 552 ? -23.269 16.787 -3.115 1.00 89.19 552 LEU A CA 1
ATOM 4399 C C . LEU A 1 552 ? -23.193 17.267 -4.574 1.00 89.19 552 LEU A C 1
ATOM 4401 O O . LEU A 1 552 ? -23.677 16.586 -5.483 1.00 89.19 552 LEU A O 1
ATOM 4405 N N . SER A 1 553 ? -22.619 18.443 -4.802 1.00 89.06 553 SER A N 1
ATOM 4406 C CA . SER A 1 553 ? -22.466 19.057 -6.124 1.00 89.06 553 SER A CA 1
ATOM 4407 C C . SER A 1 553 ? -21.290 20.024 -6.119 1.00 89.06 553 SER A C 1
ATOM 4409 O O . SER A 1 553 ? -20.933 20.528 -5.058 1.00 89.06 553 SER A O 1
ATOM 4411 N N . ASP A 1 554 ? -20.743 20.329 -7.296 1.00 88.06 554 ASP A N 1
ATOM 4412 C CA . ASP A 1 554 ? -19.736 21.382 -7.427 1.00 88.06 554 ASP A CA 1
ATOM 4413 C C . ASP A 1 554 ? -20.321 22.758 -7.017 1.00 88.06 554 ASP A C 1
ATOM 4415 O O . ASP A 1 554 ? -21.503 23.021 -7.284 1.00 88.06 554 ASP A O 1
ATOM 4419 N N . PRO A 1 555 ? -19.525 23.653 -6.401 1.00 88.62 555 PRO A N 1
ATOM 4420 C CA . PRO A 1 555 ? -18.132 23.452 -5.996 1.00 88.62 555 PRO A CA 1
ATOM 4421 C C . PRO A 1 555 ? -18.000 22.547 -4.757 1.00 88.62 555 PRO A C 1
ATOM 4423 O O . PRO A 1 555 ? -18.704 22.732 -3.766 1.00 88.62 555 PRO A O 1
ATOM 4426 N N . VAL A 1 556 ? -17.076 21.584 -4.810 1.00 89.69 556 VAL A N 1
ATOM 4427 C CA . VAL A 1 556 ? -16.780 20.643 -3.719 1.00 89.69 556 VAL A CA 1
ATOM 4428 C C . VAL A 1 556 ? -15.286 20.338 -3.668 1.00 89.69 556 VAL A C 1
ATOM 4430 O O . VAL A 1 556 ? -14.599 20.341 -4.685 1.00 89.69 556 VAL A O 1
ATOM 4433 N N . THR A 1 557 ? -14.799 20.048 -2.469 1.00 91.19 557 THR A N 1
ATOM 4434 C CA . THR A 1 557 ? -13.430 19.617 -2.169 1.00 91.19 557 THR A CA 1
ATOM 4435 C C . THR A 1 557 ? -13.481 18.283 -1.413 1.00 91.19 557 THR A C 1
ATOM 4437 O O . THR A 1 557 ? -14.486 17.982 -0.757 1.00 91.19 557 THR A O 1
ATOM 4440 N N . PRO A 1 558 ? -12.400 17.486 -1.418 1.00 94.44 558 PRO A N 1
ATOM 4441 C CA . PRO A 1 558 ? -12.290 16.310 -0.547 1.00 94.44 558 PRO A CA 1
ATOM 4442 C C . PRO A 1 558 ? -12.503 16.642 0.939 1.00 94.44 558 PRO A C 1
ATOM 4444 O O . PRO A 1 558 ? -13.095 15.858 1.677 1.00 94.44 558 PRO A O 1
ATOM 4447 N N . LEU A 1 559 ? -12.110 17.848 1.358 1.00 91.88 559 LEU A N 1
ATOM 4448 C CA . LEU A 1 559 ? -12.334 18.396 2.696 1.00 91.88 559 LEU A CA 1
ATOM 4449 C C . LEU A 1 559 ? -13.822 18.449 3.082 1.00 91.88 559 LEU A C 1
ATOM 4451 O O . LEU A 1 559 ? -14.251 17.798 4.038 1.00 91.88 559 LEU A O 1
ATOM 4455 N N . SER A 1 560 ? -14.620 19.220 2.341 1.00 91.62 560 SER A N 1
ATOM 4456 C CA . SER A 1 560 ? -16.056 19.382 2.596 1.00 91.62 560 SER A CA 1
ATOM 4457 C C . SER A 1 560 ? -16.827 18.069 2.431 1.00 91.62 560 SER A C 1
ATOM 4459 O O . SER A 1 560 ? -17.759 17.800 3.195 1.00 91.62 560 SER A O 1
ATOM 4461 N N . ALA A 1 561 ? -16.401 17.210 1.501 1.00 95.50 561 ALA A N 1
ATOM 4462 C CA . ALA A 1 561 ? -16.959 15.875 1.322 1.00 95.50 561 ALA A CA 1
ATOM 4463 C C . ALA A 1 561 ? -16.691 14.956 2.524 1.00 95.50 561 ALA A C 1
ATOM 4465 O O . ALA A 1 561 ? -17.615 14.285 2.988 1.00 95.50 561 ALA A O 1
ATOM 4466 N N . TYR A 1 562 ? -15.473 14.969 3.077 1.00 96.44 562 TYR A N 1
ATOM 4467 C CA . TYR A 1 562 ? -15.144 14.215 4.289 1.00 96.44 562 TYR A CA 1
ATOM 4468 C C . TYR A 1 562 ? -15.991 14.677 5.473 1.00 96.44 562 TYR A C 1
ATOM 4470 O O . TYR A 1 562 ? -16.593 13.856 6.164 1.00 96.44 562 TYR A O 1
ATOM 4478 N N . TRP A 1 563 ? -16.088 15.993 5.693 1.00 95.62 563 TRP A N 1
ATOM 4479 C CA . TRP A 1 563 ? -16.916 16.528 6.771 1.00 95.62 563 TRP A CA 1
ATOM 4480 C C . TRP A 1 563 ? -18.381 16.132 6.603 1.00 95.62 563 TRP A C 1
ATOM 4482 O O . TRP A 1 563 ? -19.016 15.738 7.579 1.00 95.62 563 TRP A O 1
ATOM 4492 N N . LEU A 1 564 ? -18.921 16.174 5.382 1.00 96.81 564 LEU A N 1
ATOM 4493 C CA . LEU A 1 564 ? -20.283 15.714 5.128 1.00 96.81 564 LEU A CA 1
ATOM 4494 C C . LEU A 1 564 ? -20.432 14.227 5.479 1.00 96.81 564 LEU A C 1
ATOM 4496 O O . LEU A 1 564 ? -21.370 13.865 6.192 1.00 96.81 564 LEU A O 1
ATOM 4500 N N . ALA A 1 565 ? -19.497 13.386 5.033 1.00 97.44 565 ALA A N 1
ATOM 4501 C CA . ALA A 1 565 ? -19.508 11.953 5.303 1.00 97.44 565 ALA A CA 1
ATOM 4502 C C . ALA A 1 565 ? -19.423 11.638 6.806 1.00 97.44 565 ALA A C 1
ATOM 4504 O O . ALA A 1 565 ? -20.188 10.810 7.310 1.00 97.44 565 ALA A O 1
ATOM 4505 N N . GLU A 1 566 ? -18.542 12.316 7.544 1.00 96.38 566 GLU A N 1
ATOM 4506 C CA . GLU A 1 566 ? -18.390 12.143 8.993 1.00 96.38 566 GLU A CA 1
ATOM 4507 C C . GLU A 1 566 ? -19.650 12.597 9.739 1.00 96.38 566 GLU A C 1
ATOM 4509 O O . GLU A 1 566 ? -20.157 11.879 10.604 1.00 96.38 566 GLU A O 1
ATOM 4514 N N . ARG A 1 567 ? -20.217 13.759 9.387 1.00 95.44 567 ARG A N 1
ATOM 4515 C CA . ARG A 1 567 ? -21.441 14.265 10.028 1.00 95.44 567 ARG A CA 1
ATOM 4516 C C . ARG A 1 567 ? -22.656 13.391 9.737 1.00 95.44 567 ARG A C 1
ATOM 4518 O O . ARG A 1 567 ? -23.458 13.170 10.641 1.00 95.44 567 ARG A O 1
ATOM 4525 N N . LEU A 1 568 ? -22.787 12.849 8.526 1.00 96.25 568 LEU A N 1
ATOM 4526 C CA . LEU A 1 568 ? -23.831 11.873 8.198 1.00 96.25 568 LEU A CA 1
ATOM 4527 C C . LEU A 1 568 ? -23.683 10.596 9.036 1.00 96.25 568 LEU A C 1
ATOM 4529 O O . LEU A 1 568 ? -24.649 10.159 9.667 1.00 96.25 568 LEU A O 1
ATOM 4533 N N . ALA A 1 569 ? -22.475 10.036 9.110 1.00 95.31 569 ALA A N 1
ATOM 4534 C CA . ALA A 1 569 ? -22.210 8.820 9.873 1.00 95.31 569 ALA A CA 1
ATOM 4535 C C . ALA A 1 569 ? -22.484 8.998 11.380 1.00 95.31 569 ALA A C 1
ATOM 4537 O O . ALA A 1 569 ? -23.188 8.185 11.978 1.00 95.31 569 ALA A O 1
ATOM 4538 N N . LEU A 1 570 ? -22.070 10.125 11.975 1.00 91.44 570 LEU A N 1
ATOM 4539 C CA . LEU A 1 570 ? -22.363 10.483 13.375 1.00 91.44 570 LEU A CA 1
ATOM 4540 C C . LEU A 1 570 ? -23.861 10.692 13.679 1.00 91.44 570 LEU A C 1
ATOM 4542 O O . LEU A 1 570 ? -24.238 10.872 14.841 1.00 91.44 570 LEU A O 1
ATOM 4546 N N . ARG A 1 571 ? -24.723 10.700 12.656 1.00 93.12 571 ARG A N 1
ATOM 4547 C CA . ARG A 1 571 ? -26.189 10.790 12.768 1.00 93.12 571 ARG A CA 1
ATOM 4548 C C . ARG A 1 571 ? -26.896 9.505 12.333 1.00 93.12 571 ARG A C 1
ATOM 4550 O O . ARG A 1 571 ? -28.098 9.538 12.076 1.00 93.12 571 ARG A O 1
ATOM 4557 N N . GLY A 1 572 ? -26.168 8.390 12.249 1.00 90.62 572 GLY A N 1
ATOM 4558 C CA . GLY A 1 572 ? -26.720 7.088 11.870 1.00 90.62 572 GLY A CA 1
ATOM 4559 C C . GLY A 1 572 ? -27.068 6.980 10.384 1.00 90.62 572 GLY A C 1
ATOM 4560 O O . GLY A 1 572 ? -27.984 6.247 10.020 1.00 90.62 572 GLY A O 1
ATOM 4561 N N . LYS A 1 573 ? -26.395 7.760 9.528 1.00 94.44 573 LYS A N 1
ATOM 4562 C CA . LYS A 1 573 ? -26.582 7.767 8.069 1.00 94.44 573 LYS A CA 1
ATOM 4563 C C . LYS A 1 573 ? -25.302 7.368 7.336 1.00 94.44 573 LYS A C 1
ATOM 4565 O O . LYS A 1 573 ? -24.895 8.026 6.381 1.00 94.44 573 LYS A O 1
ATOM 4570 N N . GLN A 1 574 ? -24.660 6.303 7.801 1.00 95.69 574 GLN A N 1
ATOM 4571 C CA . GLN A 1 574 ? -23.406 5.786 7.256 1.00 95.69 574 GLN A CA 1
ATOM 4572 C C . GLN A 1 574 ? -23.506 5.496 5.751 1.00 95.69 574 GLN A C 1
ATOM 4574 O O . GLN A 1 574 ? -22.573 5.825 5.032 1.00 95.69 574 GLN A O 1
ATOM 4579 N N . ASP A 1 575 ? -24.643 4.991 5.259 1.00 96.69 575 ASP A N 1
ATOM 4580 C CA . ASP A 1 575 ? -24.861 4.742 3.823 1.00 96.69 575 ASP A CA 1
ATOM 4581 C C . ASP A 1 575 ? -24.743 6.027 2.985 1.00 96.69 575 ASP A C 1
ATOM 4583 O O . ASP A 1 575 ? -24.041 6.051 1.982 1.00 96.69 575 ASP A O 1
ATOM 4587 N N . GLN A 1 576 ? -25.352 7.132 3.433 1.00 96.00 576 GLN A N 1
ATOM 4588 C CA . GLN A 1 576 ? -25.228 8.434 2.756 1.00 96.00 576 GLN A CA 1
ATOM 4589 C C . GLN A 1 576 ? -23.814 9.013 2.900 1.00 96.00 576 GLN A C 1
ATOM 4591 O O . GLN A 1 576 ? -23.335 9.728 2.023 1.00 96.00 576 GLN A O 1
ATOM 4596 N N . GLY A 1 577 ? -23.138 8.720 4.016 1.00 96.81 577 GLY A N 1
ATOM 4597 C CA . GLY A 1 577 ? -21.731 9.070 4.185 1.00 96.81 577 GLY A CA 1
ATOM 4598 C C . GLY A 1 577 ? -20.840 8.327 3.189 1.00 96.81 577 GLY A C 1
ATOM 4599 O O . GLY A 1 577 ? -19.979 8.944 2.568 1.00 96.81 577 GLY A O 1
ATOM 4600 N N . TRP A 1 578 ? -21.107 7.040 2.966 1.00 97.38 578 TRP A N 1
ATOM 4601 C CA . TRP A 1 578 ? -20.437 6.244 1.944 1.00 97.38 578 TRP A CA 1
ATOM 4602 C C . TRP A 1 578 ? -20.708 6.770 0.537 1.00 97.38 578 TRP A C 1
ATOM 4604 O O . TRP A 1 578 ? -19.763 6.915 -0.226 1.00 97.38 578 TRP A O 1
ATOM 4614 N N . GLU A 1 579 ? -21.946 7.153 0.212 1.00 95.88 579 GLU A N 1
ATOM 4615 C CA . GLU A 1 579 ? -22.262 7.793 -1.075 1.00 95.88 579 GLU A CA 1
ATOM 4616 C C . GLU A 1 579 ? -21.422 9.062 -1.309 1.00 95.88 579 GLU A C 1
ATOM 4618 O O . GLU A 1 579 ? -20.970 9.306 -2.427 1.00 95.88 579 GLU A O 1
ATOM 4623 N N . ALA A 1 580 ? -21.171 9.870 -0.271 1.00 96.12 580 ALA A N 1
ATOM 4624 C CA . ALA A 1 580 ? -20.289 11.033 -0.380 1.00 96.12 580 ALA A CA 1
ATOM 4625 C C . ALA A 1 580 ? -18.819 10.631 -0.608 1.00 96.12 580 ALA A C 1
ATOM 4627 O O . ALA A 1 580 ? -18.144 11.245 -1.439 1.00 96.12 580 ALA A O 1
ATOM 4628 N N . VAL A 1 581 ? -18.338 9.588 0.083 1.00 97.31 581 VAL A N 1
ATOM 4629 C CA . VAL A 1 581 ? -16.982 9.043 -0.102 1.00 97.31 581 VAL A CA 1
ATOM 4630 C C . VAL A 1 581 ? -16.806 8.473 -1.515 1.00 97.31 581 VAL A C 1
ATOM 4632 O O . VAL A 1 581 ? -15.878 8.835 -2.234 1.00 97.31 581 VAL A O 1
ATOM 4635 N N . GLU A 1 582 ? -17.722 7.625 -1.963 1.00 95.00 582 GLU A N 1
ATOM 4636 C CA . GLU A 1 582 ? -17.688 7.012 -3.289 1.00 95.00 582 GLU A CA 1
ATOM 4637 C C . GLU A 1 582 ? -17.761 8.071 -4.396 1.00 95.00 582 GLU A C 1
ATOM 4639 O O . GLU A 1 582 ? -16.986 8.039 -5.351 1.00 95.00 582 GLU A O 1
ATOM 4644 N N . ARG A 1 583 ? -18.626 9.077 -4.242 1.00 94.06 583 ARG A N 1
ATOM 4645 C CA . ARG A 1 583 ? -18.818 10.109 -5.264 1.00 94.06 583 ARG A CA 1
ATOM 4646 C C . ARG A 1 583 ? -17.603 11.009 -5.480 1.00 94.06 583 ARG A C 1
ATOM 4648 O O . ARG A 1 583 ? -17.450 11.539 -6.577 1.00 94.06 583 ARG A O 1
ATOM 4655 N N . VAL A 1 584 ? -16.762 11.199 -4.465 1.00 95.88 584 VAL A N 1
ATOM 4656 C CA . VAL A 1 584 ? -15.542 12.014 -4.571 1.00 95.88 584 VAL A CA 1
ATOM 4657 C C . VAL A 1 584 ? -14.326 11.137 -4.840 1.00 95.88 584 VAL A C 1
ATOM 4659 O O . VAL A 1 584 ? -13.691 11.269 -5.883 1.00 95.88 584 VAL A O 1
ATOM 4662 N N . TRP A 1 585 ? -14.022 10.196 -3.950 1.00 97.88 585 TRP A N 1
ATOM 4663 C CA . TRP A 1 585 ? -12.815 9.377 -4.053 1.00 97.88 585 TRP A CA 1
ATOM 4664 C C . TRP A 1 585 ? -12.954 8.266 -5.089 1.00 97.88 585 TRP A C 1
ATOM 4666 O O . TRP A 1 585 ? -12.030 8.038 -5.867 1.00 97.88 585 TRP A O 1
ATOM 4676 N N . GLY A 1 586 ? -14.121 7.622 -5.173 1.00 95.06 586 GLY A N 1
ATOM 4677 C CA . GLY A 1 586 ? -14.408 6.669 -6.248 1.00 95.06 586 GLY A CA 1
ATOM 4678 C C . GLY A 1 586 ? -14.319 7.333 -7.622 1.00 95.06 586 GLY A C 1
ATOM 4679 O O . GLY A 1 586 ? -13.702 6.780 -8.530 1.00 95.06 586 GLY A O 1
ATOM 4680 N N . ARG A 1 587 ? -14.801 8.577 -7.751 1.00 92.31 587 ARG A N 1
ATOM 4681 C CA . ARG A 1 587 ? -14.674 9.338 -9.000 1.00 92.31 587 ARG A CA 1
ATOM 4682 C C . ARG A 1 587 ? -13.222 9.662 -9.365 1.00 92.31 587 ARG A C 1
ATOM 4684 O O . ARG A 1 587 ? -12.871 9.542 -10.534 1.00 92.31 587 ARG A O 1
ATOM 4691 N N . MET A 1 588 ? -12.364 10.016 -8.404 1.00 95.25 588 MET A N 1
ATOM 4692 C CA . MET A 1 588 ? -10.919 10.160 -8.665 1.00 95.25 588 MET A CA 1
ATOM 4693 C C . MET A 1 588 ? -10.324 8.848 -9.208 1.00 95.25 588 MET A C 1
ATOM 4695 O O . MET A 1 588 ? -9.586 8.861 -10.193 1.00 95.25 588 MET A O 1
ATOM 4699 N N . LEU A 1 589 ? -10.683 7.699 -8.621 1.00 95.44 589 L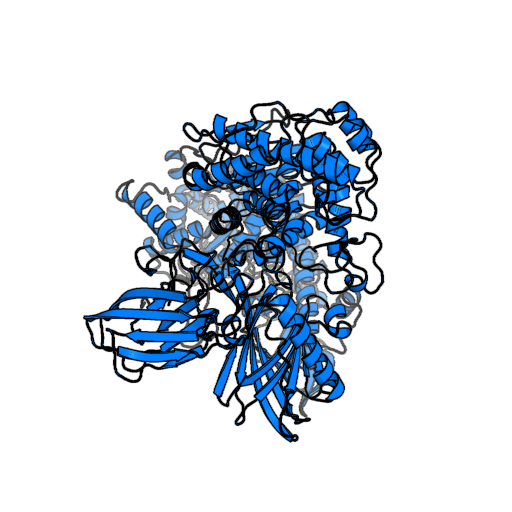EU A N 1
ATOM 4700 C CA . LEU A 1 589 ? -10.204 6.387 -9.080 1.00 95.44 589 LEU A CA 1
ATOM 4701 C C . LEU A 1 589 ? -10.683 6.033 -10.495 1.00 95.44 589 LEU A C 1
ATOM 4703 O O . LEU A 1 589 ? -9.918 5.443 -11.259 1.00 95.44 589 LEU A O 1
ATOM 4707 N N . GLU A 1 590 ? -11.920 6.385 -10.857 1.00 91.94 590 GLU A N 1
ATOM 4708 C CA . GLU A 1 590 ? -12.448 6.224 -12.223 1.00 91.94 590 GLU A CA 1
ATOM 4709 C C . GLU A 1 590 ? -11.654 7.038 -13.253 1.00 91.94 590 GLU A C 1
ATOM 4711 O O . GLU A 1 590 ? -11.515 6.615 -14.398 1.00 91.94 590 GLU A O 1
ATOM 4716 N N . LEU A 1 591 ? -11.109 8.183 -12.838 1.00 89.56 591 LEU A N 1
ATOM 4717 C CA . LEU A 1 591 ? -10.269 9.054 -13.661 1.00 89.56 591 LEU A CA 1
ATOM 4718 C C . LEU A 1 591 ? -8.785 8.638 -13.667 1.00 89.56 591 LEU A C 1
ATOM 4720 O O . LEU A 1 591 ? -7.959 9.322 -14.264 1.00 89.56 591 LEU A O 1
ATOM 4724 N N . GLY A 1 592 ? -8.432 7.515 -13.030 1.00 91.62 592 GLY A N 1
ATOM 4725 C CA . GLY A 1 592 ? -7.075 6.958 -13.056 1.00 91.62 592 GLY A CA 1
ATOM 4726 C C . GLY A 1 592 ? -6.160 7.413 -11.916 1.00 91.62 592 GLY A C 1
ATOM 4727 O O . GLY A 1 592 ? -4.940 7.245 -12.016 1.00 91.62 592 GLY A O 1
ATOM 4728 N N . ALA A 1 593 ? -6.728 7.962 -10.836 1.00 95.25 593 ALA A N 1
ATOM 4729 C CA . ALA A 1 593 ? -5.986 8.328 -9.635 1.00 95.25 593 ALA A CA 1
ATOM 4730 C C . ALA A 1 593 ? -5.239 7.129 -9.025 1.00 95.25 593 ALA A C 1
ATOM 4732 O O . ALA A 1 593 ? -5.829 6.088 -8.728 1.00 95.25 593 ALA A O 1
ATOM 4733 N N . THR A 1 594 ? -3.941 7.311 -8.794 1.00 96.69 594 THR A N 1
ATOM 4734 C CA . THR A 1 594 ? -3.081 6.414 -7.998 1.00 96.69 594 THR A CA 1
ATOM 4735 C C . THR A 1 594 ? -2.785 6.978 -6.608 1.00 96.69 594 THR A C 1
ATOM 4737 O O . THR A 1 594 ? -2.331 6.256 -5.727 1.00 96.69 594 THR A O 1
ATOM 4740 N N . THR A 1 595 ? -3.110 8.251 -6.414 1.00 98.19 595 THR A N 1
ATOM 4741 C CA . THR A 1 595 ? -3.078 9.063 -5.192 1.00 98.19 595 THR A CA 1
ATOM 4742 C C . THR A 1 595 ? -4.277 10.001 -5.239 1.00 98.19 595 THR A C 1
ATOM 4744 O O . THR A 1 595 ? -4.812 10.251 -6.319 1.00 98.19 595 THR A O 1
ATOM 4747 N N . PHE A 1 596 ? -4.731 10.512 -4.099 1.00 97.88 596 PHE A N 1
ATOM 4748 C CA . PHE A 1 596 ? -5.868 11.423 -4.058 1.00 97.88 596 PHE A CA 1
ATOM 4749 C C . PHE A 1 596 ? -5.452 12.883 -4.116 1.00 97.88 596 PHE A C 1
ATOM 4751 O O . PHE A 1 596 ? -4.396 13.271 -3.627 1.00 97.88 596 PHE A O 1
ATOM 4758 N N . TRP A 1 597 ? -6.302 13.671 -4.763 1.00 95.94 597 TRP A N 1
ATOM 4759 C CA . TRP A 1 597 ? -5.942 14.975 -5.306 1.00 95.94 597 TRP A CA 1
ATOM 4760 C C . TRP A 1 597 ? -6.306 16.110 -4.356 1.00 95.94 597 TRP A C 1
ATOM 4762 O O . TRP A 1 597 ? -7.131 15.943 -3.457 1.00 95.94 597 TRP A O 1
ATOM 4772 N N . GLU A 1 598 ? -5.731 17.285 -4.589 1.00 93.94 598 GLU A N 1
ATOM 4773 C CA . GLU A 1 598 ? -6.050 18.527 -3.880 1.00 93.94 598 GLU A CA 1
ATOM 4774 C C . GLU A 1 598 ? -7.533 18.872 -4.074 1.00 93.94 598 GLU A C 1
ATOM 4776 O O . GLU A 1 598 ? -8.263 19.108 -3.116 1.00 93.94 598 GLU A O 1
ATOM 4781 N N . SER A 1 599 ? -8.030 18.795 -5.308 1.00 91.44 599 SER A N 1
ATOM 4782 C CA . SER A 1 599 ? -9.417 19.125 -5.641 1.00 91.44 599 SER A CA 1
ATOM 4783 C C . SER A 1 599 ? -10.013 18.154 -6.661 1.00 91.44 599 SER A C 1
ATOM 4785 O O . SER A 1 599 ? -9.299 17.402 -7.324 1.00 91.44 599 SER A O 1
ATOM 4787 N N . ILE A 1 600 ? -11.340 18.183 -6.797 1.00 89.88 600 ILE A N 1
ATOM 4788 C CA . ILE A 1 600 ? -12.086 17.454 -7.823 1.00 89.88 600 ILE A CA 1
ATOM 4789 C C . ILE A 1 600 ? -13.188 18.329 -8.427 1.00 89.88 600 ILE A C 1
ATOM 4791 O O . ILE A 1 600 ? -13.755 19.205 -7.776 1.00 89.88 600 ILE A O 1
ATOM 4795 N N . THR A 1 601 ? -13.534 18.025 -9.674 1.00 86.94 601 THR A N 1
ATOM 4796 C CA . THR A 1 601 ? -14.793 18.428 -10.300 1.00 86.94 601 THR A CA 1
ATOM 4797 C C . THR A 1 601 ? -15.611 17.175 -10.582 1.00 86.94 601 THR A C 1
ATOM 4799 O O . THR A 1 601 ? -15.112 16.235 -11.205 1.00 86.94 601 THR A O 1
ATOM 4802 N N . LEU A 1 602 ? -16.866 17.133 -10.128 1.00 85.31 602 LEU A N 1
ATOM 4803 C CA . LEU A 1 602 ? -17.707 15.936 -10.267 1.00 85.31 602 LEU A CA 1
ATOM 4804 C C . LEU A 1 602 ? -18.128 15.665 -11.723 1.00 85.31 602 LEU A C 1
ATOM 4806 O O . LEU A 1 602 ? -18.446 14.526 -12.068 1.00 85.31 602 LEU A O 1
ATOM 4810 N N . ALA A 1 603 ? -18.094 16.683 -12.586 1.00 79.94 603 ALA A N 1
ATOM 4811 C CA . ALA A 1 603 ? -18.306 16.575 -14.031 1.00 79.94 603 ALA A CA 1
ATOM 4812 C C . ALA A 1 603 ? -17.054 17.026 -14.820 1.00 79.94 603 ALA A C 1
ATOM 4814 O O . ALA A 1 603 ? -17.052 18.122 -15.383 1.00 79.94 603 ALA A O 1
ATOM 4815 N N . PRO A 1 604 ? -15.973 16.222 -14.846 1.00 70.31 604 PRO A N 1
ATOM 4816 C CA . PRO A 1 604 ? -14.721 16.614 -15.490 1.00 70.31 604 PRO A CA 1
ATOM 4817 C C . PRO A 1 604 ? -14.845 16.626 -17.022 1.00 70.31 604 PRO A C 1
ATOM 4819 O O . PRO A 1 604 ? -15.621 15.860 -17.599 1.00 70.31 604 PRO A O 1
ATOM 4822 N N . ALA A 1 605 ? -14.063 17.491 -17.671 1.00 72.19 605 ALA A N 1
ATOM 4823 C CA . ALA A 1 605 ? -13.865 17.483 -19.122 1.00 72.19 605 ALA A CA 1
ATOM 4824 C C . ALA A 1 605 ? -12.928 16.332 -19.554 1.00 72.19 605 ALA A C 1
ATOM 4826 O O . ALA A 1 605 ? -12.374 15.640 -18.702 1.00 72.19 605 ALA A O 1
ATOM 4827 N N . ASP A 1 606 ? -12.732 16.146 -20.866 1.00 76.81 606 ASP A N 1
ATOM 4828 C CA . ASP A 1 606 ? -11.846 15.101 -21.415 1.00 76.81 606 ASP A CA 1
ATOM 4829 C C . ASP A 1 606 ? -10.407 15.210 -20.872 1.00 76.81 606 ASP A C 1
ATOM 4831 O O . ASP A 1 606 ? -9.803 14.208 -20.495 1.00 76.81 606 ASP A O 1
ATOM 4835 N N . ASP A 1 607 ? -9.878 16.435 -20.765 1.00 86.25 607 ASP A N 1
ATOM 4836 C CA . ASP A 1 607 ? -8.667 16.720 -19.993 1.00 86.25 607 ASP A CA 1
ATOM 4837 C C . ASP A 1 607 ? -9.049 17.043 -18.547 1.00 86.25 607 ASP A C 1
ATOM 4839 O O . ASP A 1 607 ? -9.310 18.196 -18.181 1.00 86.25 607 ASP A O 1
ATOM 4843 N N . PHE A 1 608 ? -9.142 15.991 -17.732 1.00 87.62 608 PHE A N 1
ATOM 4844 C CA . PHE A 1 608 ? -9.612 16.125 -16.360 1.00 87.62 608 PHE A CA 1
ATOM 4845 C C . PHE A 1 608 ? -8.706 17.045 -15.536 1.00 87.62 608 PHE A C 1
ATOM 4847 O O . PHE A 1 608 ? -9.234 17.843 -14.769 1.00 87.62 608 PHE A O 1
ATOM 4854 N N . HIS A 1 609 ? -7.379 16.972 -15.709 1.00 90.81 609 HIS A N 1
ATOM 4855 C CA . HIS A 1 609 ? -6.421 17.711 -14.884 1.00 90.81 609 HIS A CA 1
ATOM 4856 C C . HIS A 1 609 ? -6.457 19.206 -15.213 1.00 90.81 609 HIS A C 1
ATOM 4858 O O . HIS A 1 609 ? -6.530 20.028 -14.304 1.00 90.81 609 HIS A O 1
ATOM 4864 N N . HIS A 1 610 ? -6.538 19.574 -16.496 1.00 88.69 610 HIS A N 1
ATOM 4865 C CA . HIS A 1 610 ? -6.742 20.971 -16.885 1.00 88.69 610 HIS A CA 1
ATOM 4866 C C . HIS A 1 610 ? -8.063 21.550 -16.335 1.00 88.69 610 HIS A C 1
ATOM 4868 O O . HIS A 1 610 ? -8.173 22.747 -16.070 1.00 88.69 610 HIS A O 1
ATOM 4874 N N . ALA A 1 611 ? -9.098 20.720 -16.197 1.00 85.38 611 ALA A N 1
ATOM 4875 C CA . ALA A 1 611 ? -10.394 21.157 -15.688 1.00 85.38 611 ALA A CA 1
ATOM 4876 C C . ALA A 1 611 ? -10.432 21.333 -14.159 1.00 85.38 611 ALA A C 1
ATOM 4878 O O . ALA A 1 611 ? -11.381 21.939 -13.656 1.00 85.38 611 ALA A O 1
ATOM 4879 N N . LEU A 1 612 ? -9.438 20.823 -13.420 1.00 87.38 612 LEU A N 1
ATOM 4880 C CA . LEU A 1 612 ? -9.407 20.941 -11.965 1.00 87.38 612 LEU A CA 1
ATOM 4881 C C . LEU A 1 612 ? -9.169 22.390 -11.525 1.00 87.38 612 LEU A C 1
ATOM 4883 O O . LEU A 1 612 ? -8.440 23.163 -12.148 1.00 87.38 612 LEU A O 1
ATOM 4887 N N . THR A 1 613 ? -9.779 22.754 -10.400 1.00 81.25 613 THR A N 1
ATOM 4888 C CA . THR A 1 613 ? -9.604 24.062 -9.771 1.00 81.25 613 THR A CA 1
ATOM 4889 C C . THR A 1 613 ? -9.835 23.977 -8.265 1.00 81.25 613 THR A C 1
ATOM 4891 O O . THR A 1 613 ? -10.653 23.184 -7.796 1.00 81.25 613 THR A O 1
ATOM 4894 N N . THR A 1 614 ? -9.149 24.823 -7.496 1.00 70.88 614 THR A N 1
ATOM 4895 C CA . THR A 1 614 ? -9.494 25.126 -6.097 1.00 70.88 614 THR A CA 1
ATOM 4896 C C . THR A 1 614 ? -10.572 26.210 -5.998 1.00 70.88 614 THR A C 1
ATOM 4898 O O . THR A 1 614 ? -10.768 26.788 -4.939 1.00 70.88 614 THR A O 1
ATOM 4901 N N . TYR A 1 615 ? -11.235 26.559 -7.106 1.00 77.75 615 TYR A N 1
ATOM 4902 C CA . TYR A 1 615 ? -12.286 27.575 -7.263 1.00 77.75 615 TYR A CA 1
ATOM 4903 C C . TYR A 1 615 ? -11.911 29.023 -6.891 1.00 77.75 615 TYR A C 1
ATOM 4905 O O . TYR A 1 615 ? -12.601 29.949 -7.322 1.00 77.75 615 TYR A O 1
ATOM 4913 N N . THR A 1 616 ? -10.857 29.250 -6.102 1.00 66.00 616 THR A N 1
ATOM 4914 C CA . THR A 1 616 ? -10.526 30.562 -5.530 1.00 66.00 616 THR A CA 1
ATOM 4915 C C . THR A 1 616 ? -9.060 30.982 -5.683 1.00 66.00 616 THR A C 1
ATOM 4917 O O . THR A 1 616 ? -8.798 32.177 -5.542 1.00 66.00 616 THR A O 1
ATOM 4920 N N . ALA A 1 617 ? -8.117 30.085 -6.023 1.00 67.31 617 ALA A N 1
ATOM 4921 C CA . ALA A 1 617 ? -6.717 30.479 -6.281 1.00 67.31 617 ALA A CA 1
ATOM 4922 C C . ALA A 1 617 ? -6.006 29.767 -7.436 1.00 67.31 617 ALA A C 1
ATOM 4924 O O . ALA A 1 617 ? -5.209 30.408 -8.122 1.00 67.31 617 ALA A O 1
ATOM 4925 N N . TYR A 1 618 ? -6.258 28.475 -7.644 1.00 75.94 618 TYR A N 1
ATOM 4926 C CA . TYR A 1 618 ? -5.529 27.662 -8.615 1.00 75.94 618 TYR A CA 1
ATOM 4927 C C . TYR A 1 618 ? -6.489 26.995 -9.598 1.00 75.94 618 TYR A C 1
ATOM 4929 O O . TYR A 1 618 ? -7.600 26.589 -9.242 1.00 75.94 618 TYR A O 1
ATOM 4937 N N . ASP A 1 619 ? -6.047 26.874 -10.840 1.00 76.94 619 ASP A N 1
ATOM 4938 C CA . ASP A 1 619 ? -6.716 26.167 -11.921 1.00 76.94 619 ASP A CA 1
ATOM 4939 C C . ASP A 1 619 ? -5.697 25.367 -12.743 1.00 76.94 619 ASP A C 1
ATOM 4941 O O . ASP A 1 619 ? -4.477 25.522 -12.598 1.00 76.94 619 ASP A O 1
ATOM 4945 N N . SER A 1 620 ? -6.214 24.497 -13.609 1.00 85.62 620 SER A N 1
ATOM 4946 C CA . SER A 1 620 ? -5.416 23.738 -14.565 1.00 85.62 620 SER A CA 1
ATOM 4947 C C . SER A 1 620 ? -4.435 22.762 -13.902 1.00 85.62 620 SER A C 1
ATOM 4949 O O . SER A 1 620 ? -4.631 22.318 -12.770 1.00 85.62 620 SER A O 1
ATOM 4951 N N . TYR A 1 621 ? -3.347 22.438 -14.598 1.00 89.50 621 TYR A N 1
ATOM 4952 C CA . TYR A 1 621 ? -2.321 21.486 -14.160 1.00 89.50 621 TYR A CA 1
ATOM 4953 C C . TYR A 1 621 ? -1.555 21.899 -12.898 1.00 89.50 621 TYR A C 1
ATOM 4955 O O . TYR A 1 621 ? -0.690 21.169 -12.414 1.00 89.50 621 TYR A O 1
ATOM 4963 N N . ARG A 1 622 ? -1.836 23.090 -12.350 1.00 84.69 622 ARG A N 1
ATOM 4964 C CA . ARG A 1 622 ? -1.250 23.498 -11.077 1.00 84.69 622 ARG A CA 1
ATOM 4965 C C . ARG A 1 622 ? -1.755 22.621 -9.946 1.00 84.69 622 ARG A C 1
ATOM 4967 O O . ARG A 1 622 ? -0.963 22.385 -9.042 1.00 84.69 622 ARG A O 1
ATOM 4974 N N . ILE A 1 623 ? -3.008 22.166 -9.992 1.00 90.38 623 ILE A N 1
ATOM 4975 C CA . ILE A 1 623 ? -3.634 21.343 -8.948 1.00 90.38 623 ILE A CA 1
ATOM 4976 C C . ILE A 1 623 ? -2.769 20.113 -8.642 1.00 90.38 623 ILE A C 1
ATOM 4978 O O . ILE A 1 623 ? -2.243 19.480 -9.553 1.00 90.38 623 ILE A O 1
ATOM 4982 N N . SER A 1 624 ? -2.575 19.806 -7.357 1.00 92.00 624 SER A N 1
ATOM 4983 C CA . SER A 1 624 ? -1.805 18.621 -6.960 1.00 92.00 624 SER A CA 1
ATOM 4984 C C . SER A 1 624 ? -2.637 17.352 -7.146 1.00 92.00 624 SER A C 1
ATOM 4986 O O . SER A 1 624 ? -3.758 17.260 -6.633 1.00 92.00 624 SER A O 1
ATOM 4988 N N . LEU A 1 625 ? -2.092 16.347 -7.835 1.00 95.69 625 LEU A N 1
ATOM 4989 C CA . LEU A 1 625 ? -2.684 15.006 -7.911 1.00 95.69 625 LEU A CA 1
ATOM 4990 C C . LEU A 1 625 ? -2.174 14.079 -6.793 1.00 95.69 625 LEU A C 1
ATOM 4992 O O . LEU A 1 625 ? -2.528 12.901 -6.736 1.00 95.69 625 LEU A O 1
ATOM 4996 N N . CYS A 1 626 ? -1.418 14.614 -5.841 1.00 96.44 626 CYS A N 1
ATOM 4997 C CA . CYS A 1 626 ? -1.154 13.987 -4.558 1.00 96.44 626 CYS A CA 1
ATOM 4998 C C . CYS A 1 626 ? -1.279 15.019 -3.433 1.00 96.44 626 CYS A C 1
ATOM 5000 O O . CYS A 1 626 ? -0.394 15.859 -3.258 1.00 96.44 626 CYS A O 1
ATOM 5002 N N . HIS A 1 627 ? -2.346 14.926 -2.637 1.00 96.50 627 HIS A N 1
ATOM 5003 C CA . HIS A 1 627 ? -2.611 15.868 -1.552 1.00 96.50 627 HIS A CA 1
ATOM 5004 C C . HIS A 1 627 ? -3.070 15.172 -0.266 1.00 96.50 627 HIS A C 1
ATOM 5006 O O . HIS A 1 627 ? -4.043 14.411 -0.247 1.00 96.50 627 HIS A O 1
ATOM 5012 N N . SER A 1 628 ? -2.377 15.444 0.835 1.00 94.56 628 SER A N 1
ATOM 5013 C CA . SER A 1 628 ? -2.469 14.699 2.092 1.00 94.56 628 SER A CA 1
ATOM 5014 C C . SER A 1 628 ? -3.838 14.808 2.761 1.00 94.56 628 SER A C 1
ATOM 5016 O O . SER A 1 628 ? -4.326 13.817 3.315 1.00 94.56 628 SER A O 1
ATOM 5018 N N . TRP A 1 629 ? -4.531 15.944 2.625 1.00 94.88 629 TRP A N 1
ATOM 5019 C CA . TRP A 1 629 ? -5.877 16.143 3.183 1.00 94.88 629 TRP A CA 1
ATOM 5020 C C . TRP A 1 629 ? -6.945 15.181 2.621 1.00 94.88 629 TRP A C 1
ATOM 5022 O O . TRP A 1 629 ? -8.011 14.995 3.214 1.00 94.88 629 TRP A O 1
ATOM 5032 N N . SER A 1 630 ? -6.638 14.511 1.505 1.00 96.81 630 SER A N 1
ATOM 5033 C CA . SER A 1 630 ? -7.535 13.612 0.777 1.00 96.81 630 SER A CA 1
ATOM 5034 C C . SER A 1 630 ? -7.307 12.156 1.169 1.00 96.81 630 SER A C 1
ATOM 5036 O O . SER A 1 630 ? -7.946 11.255 0.629 1.00 96.81 630 SER A O 1
ATOM 5038 N N . SER A 1 631 ? -6.425 11.901 2.136 1.00 97.50 631 SER A N 1
ATOM 5039 C CA . SER A 1 631 ? -6.211 10.572 2.713 1.00 97.50 631 SER A CA 1
ATOM 5040 C C . SER A 1 631 ? -7.234 10.183 3.787 1.00 97.50 631 SER A C 1
ATOM 5042 O O . SER A 1 631 ? -7.269 9.042 4.236 1.00 97.50 631 SER A O 1
ATOM 5044 N N . THR A 1 632 ? -8.125 11.096 4.163 1.00 96.31 632 THR A N 1
ATOM 5045 C CA . THR A 1 632 ? -9.101 10.934 5.248 1.00 96.31 632 THR A CA 1
ATOM 5046 C C . THR A 1 632 ? -10.101 9.766 5.145 1.00 96.31 632 THR A C 1
ATOM 5048 O O . THR A 1 632 ? -10.557 9.323 6.208 1.00 96.31 632 THR A O 1
ATOM 5051 N N . PRO A 1 633 ? -10.429 9.180 3.968 1.00 98.12 633 PRO A N 1
ATOM 5052 C CA . PRO A 1 633 ? -11.287 7.996 3.913 1.00 98.12 633 PRO A CA 1
ATOM 5053 C C . PRO A 1 633 ? -10.813 6.827 4.774 1.00 98.12 633 PRO A C 1
ATOM 5055 O O . PRO A 1 633 ? -11.658 6.145 5.348 1.00 98.12 633 PRO A O 1
ATOM 5058 N N . VAL A 1 634 ? -9.500 6.616 4.953 1.00 97.56 634 VAL A N 1
ATOM 5059 C CA . VAL A 1 634 ? -9.013 5.533 5.834 1.00 97.56 634 VAL A CA 1
ATOM 5060 C C . VAL A 1 634 ? -9.506 5.698 7.270 1.00 97.56 634 VAL A C 1
ATOM 5062 O O . VAL A 1 634 ? -9.866 4.706 7.907 1.00 97.56 634 VAL A O 1
ATOM 5065 N N . GLN A 1 635 ? -9.607 6.935 7.770 1.00 96.88 635 GLN A N 1
ATOM 5066 C CA . GLN A 1 635 ? -10.148 7.196 9.100 1.00 96.88 635 GLN A CA 1
ATOM 5067 C C . GLN A 1 635 ? -11.655 6.949 9.130 1.00 96.88 635 GLN A C 1
ATOM 5069 O O . GLN A 1 635 ? -12.139 6.276 10.041 1.00 96.88 635 GLN A O 1
ATOM 5074 N N . TRP A 1 636 ? -12.394 7.459 8.139 1.00 98.06 636 TRP A N 1
ATOM 5075 C CA . TRP A 1 636 ? -13.844 7.267 8.063 1.00 98.06 636 TRP A CA 1
ATOM 5076 C C . TRP A 1 636 ? -14.199 5.776 8.012 1.00 98.06 636 TRP A C 1
ATOM 5078 O O . TRP A 1 636 ? -15.032 5.298 8.780 1.00 98.06 636 TRP A O 1
ATOM 5088 N N . MET A 1 637 ? -13.501 5.010 7.172 1.00 98.38 637 MET A N 1
ATOM 5089 C CA . MET A 1 637 ? -13.709 3.572 7.022 1.00 98.38 637 MET A CA 1
ATOM 5090 C C . MET A 1 637 ? -13.331 2.802 8.292 1.00 98.38 637 MET A C 1
ATOM 5092 O O . MET A 1 637 ? -14.083 1.932 8.728 1.00 98.38 637 MET A O 1
ATOM 5096 N N . SER A 1 638 ? -12.224 3.158 8.946 1.00 97.50 638 SER A N 1
ATOM 5097 C CA . SER A 1 638 ? -11.833 2.544 10.225 1.00 97.50 638 SER A CA 1
ATOM 5098 C C . SER A 1 638 ? -12.853 2.827 11.338 1.00 97.50 638 SER A C 1
ATOM 5100 O O . SER A 1 638 ? -13.164 1.950 12.144 1.00 97.50 638 SER A O 1
ATOM 5102 N N . ARG A 1 639 ? -13.432 4.033 11.360 1.00 96.31 639 ARG A N 1
ATOM 5103 C CA . ARG A 1 639 ? -14.415 4.442 12.375 1.00 96.31 639 ARG A CA 1
ATOM 5104 C C . ARG A 1 639 ? -15.801 3.867 12.158 1.00 96.31 639 ARG A C 1
ATOM 5106 O O . ARG A 1 639 ? -16.451 3.526 13.139 1.00 96.31 639 ARG A O 1
ATOM 5113 N N . HIS A 1 640 ? -16.250 3.778 10.909 1.00 96.81 640 HIS A N 1
ATOM 5114 C CA . HIS A 1 640 ? -17.654 3.486 10.605 1.00 96.81 640 HIS A CA 1
ATOM 5115 C C . HIS A 1 640 ? -17.864 2.130 9.943 1.00 96.81 640 HIS A C 1
ATOM 5117 O O . HIS A 1 640 ? -18.895 1.518 10.184 1.00 96.81 640 HIS A O 1
ATOM 5123 N N . LEU A 1 641 ? -16.903 1.626 9.162 1.00 97.56 641 LEU A N 1
ATOM 5124 C CA . LEU A 1 641 ? -17.005 0.290 8.561 1.00 97.56 641 LEU A CA 1
ATOM 5125 C C . LEU A 1 641 ? -16.405 -0.769 9.483 1.00 97.56 641 LEU A C 1
ATOM 5127 O O . LEU A 1 641 ? -17.097 -1.715 9.843 1.00 97.56 641 LEU A O 1
ATOM 5131 N N . LEU A 1 642 ? -15.162 -0.585 9.949 1.00 97.19 642 LEU A N 1
ATOM 5132 C CA . LEU A 1 642 ? -14.602 -1.429 11.020 1.00 97.19 642 LEU A CA 1
ATOM 5133 C C . LEU A 1 642 ? -15.218 -1.092 12.387 1.00 97.19 642 LEU A C 1
ATOM 5135 O O . LEU A 1 642 ? -15.224 -1.923 13.289 1.00 97.19 642 LEU A O 1
ATOM 5139 N N . GLY A 1 643 ? -15.778 0.109 12.543 1.00 95.50 643 GLY A N 1
ATOM 5140 C CA . GLY A 1 643 ? -16.564 0.464 13.719 1.00 95.50 643 GLY A CA 1
ATOM 5141 C C . GLY A 1 643 ? -15.753 0.880 14.944 1.00 95.50 643 GLY A C 1
ATOM 5142 O O . GLY A 1 643 ? -16.298 0.815 16.040 1.00 95.50 643 GLY A O 1
ATOM 5143 N N . ILE A 1 644 ? -14.477 1.260 14.806 1.00 96.25 644 ILE A N 1
ATOM 5144 C CA . ILE A 1 644 ? -13.589 1.554 15.945 1.00 96.25 644 ILE A CA 1
ATOM 5145 C C . ILE A 1 644 ? -13.434 3.057 16.154 1.00 96.25 644 ILE A C 1
ATOM 5147 O O . ILE A 1 644 ? -12.910 3.770 15.299 1.00 96.25 644 ILE A O 1
ATOM 5151 N N . ARG A 1 645 ? -13.821 3.555 17.334 1.00 93.88 645 ARG A N 1
ATOM 5152 C CA . ARG A 1 645 ? -13.663 4.976 17.694 1.00 93.88 645 ARG A CA 1
ATOM 5153 C C . ARG A 1 645 ? -13.101 5.148 19.107 1.00 93.88 645 ARG A C 1
ATOM 5155 O O . ARG A 1 645 ? -13.625 4.517 20.025 1.00 93.88 645 ARG A O 1
ATOM 5162 N N . PRO A 1 646 ? -12.114 6.036 19.332 1.00 94.62 646 PRO A N 1
ATOM 5163 C CA . PRO A 1 646 ? -11.623 6.304 20.680 1.00 94.62 646 PRO A CA 1
ATOM 5164 C C . PRO A 1 646 ? -12.697 7.008 21.524 1.00 94.62 646 PRO A C 1
ATOM 5166 O O . PRO A 1 646 ? -13.330 7.975 21.090 1.00 94.62 646 PRO A O 1
ATOM 5169 N N . LEU A 1 647 ? -12.900 6.514 22.746 1.00 93.25 647 LEU A N 1
ATOM 5170 C CA . LEU A 1 647 ? -13.729 7.127 23.792 1.00 93.25 647 LEU A CA 1
ATOM 5171 C C . LEU A 1 647 ? -12.891 7.712 24.935 1.00 93.25 647 LEU A C 1
ATOM 5173 O O . LEU A 1 647 ? -13.398 8.523 25.707 1.00 93.25 647 LEU A O 1
ATOM 5177 N N . ALA A 1 648 ? -11.627 7.306 25.043 1.00 94.06 648 ALA A N 1
ATOM 5178 C CA . ALA A 1 648 ? -10.648 7.847 25.974 1.00 94.06 648 ALA A CA 1
ATOM 5179 C C . ALA A 1 648 ? -9.272 7.969 25.290 1.00 94.06 648 ALA A C 1
ATOM 5181 O O . ALA A 1 648 ? -9.037 7.277 24.292 1.00 94.06 648 ALA A O 1
ATOM 5182 N N . PRO A 1 649 ? -8.366 8.822 25.813 1.00 96.06 649 PRO A N 1
ATOM 5183 C CA . PRO A 1 649 ? -7.029 8.996 25.257 1.00 96.06 649 PRO A CA 1
ATOM 5184 C C . PRO A 1 649 ? -6.267 7.679 25.059 1.00 96.06 649 PRO A C 1
ATOM 5186 O O . PRO A 1 649 ? -6.334 6.775 25.901 1.00 96.06 649 PRO A O 1
ATOM 5189 N N . GLY A 1 650 ? -5.543 7.582 23.941 1.00 94.88 650 GLY A N 1
ATOM 5190 C CA . GLY A 1 650 ? -4.680 6.448 23.599 1.00 94.88 650 GLY A CA 1
ATOM 5191 C C . GLY A 1 650 ? -5.434 5.148 23.329 1.00 94.88 650 GLY A C 1
ATOM 5192 O O . GLY A 1 650 ? -4.866 4.077 23.515 1.00 94.88 650 GLY A O 1
ATOM 5193 N N . TYR A 1 651 ? -6.718 5.233 22.957 1.00 95.31 651 TYR A N 1
ATOM 5194 C CA . TYR A 1 651 ? -7.607 4.081 22.756 1.00 95.31 651 TYR A CA 1
ATOM 5195 C C . TYR A 1 651 ? -7.744 3.167 23.988 1.00 95.31 651 TYR A C 1
ATOM 5197 O O . TYR A 1 651 ? -8.198 2.034 23.872 1.00 95.31 651 TYR A O 1
ATOM 5205 N N . SER A 1 652 ? -7.445 3.671 25.191 1.00 93.88 652 SER A N 1
ATOM 5206 C CA . SER A 1 652 ? -7.674 2.940 26.452 1.00 93.88 652 SER A CA 1
ATOM 5207 C C . SER A 1 652 ? -9.143 2.546 26.655 1.00 93.88 652 SER A C 1
ATOM 5209 O O . SER A 1 652 ? -9.447 1.582 27.352 1.00 93.88 652 SER A O 1
ATOM 5211 N N . LYS A 1 653 ? -10.061 3.268 26.006 1.00 94.75 653 LYS A N 1
ATOM 5212 C CA . LYS A 1 653 ? -11.470 2.911 25.865 1.00 94.75 653 LYS A CA 1
ATOM 5213 C C . LYS A 1 653 ? -11.923 3.192 24.441 1.00 94.75 653 LYS A C 1
ATOM 5215 O O . LYS A 1 653 ? -11.685 4.295 23.939 1.00 94.75 653 LYS A O 1
ATOM 5220 N N . ILE A 1 654 ? -12.610 2.244 23.813 1.00 95.19 654 ILE A N 1
ATOM 5221 C CA . ILE A 1 654 ? -13.094 2.344 22.433 1.00 95.19 654 ILE A CA 1
ATOM 5222 C C . ILE A 1 654 ? -14.586 2.040 22.337 1.00 95.19 654 ILE A C 1
ATOM 5224 O O . ILE A 1 654 ? -15.120 1.259 23.117 1.00 95.19 654 ILE A O 1
ATOM 5228 N N . ALA A 1 655 ? -15.263 2.655 21.373 1.00 92.62 655 ALA A N 1
ATOM 5229 C CA . ALA A 1 655 ? -16.567 2.204 20.907 1.00 92.62 655 ALA A CA 1
ATOM 5230 C C . ALA A 1 655 ? -16.363 1.195 19.777 1.00 92.62 655 ALA A C 1
ATOM 5232 O O . ALA A 1 655 ? -15.510 1.428 18.916 1.00 92.62 655 ALA A O 1
ATOM 5233 N N . PHE A 1 656 ? -17.168 0.132 19.777 1.00 93.69 656 PHE A N 1
ATOM 5234 C CA . PHE A 1 656 ? -17.267 -0.823 18.681 1.00 93.69 656 PHE A CA 1
ATOM 5235 C C . PHE A 1 656 ? -18.679 -0.810 18.086 1.00 93.69 656 PHE A C 1
ATOM 5237 O O . PHE A 1 656 ? -19.647 -1.176 18.754 1.00 93.69 656 PHE A O 1
ATOM 5244 N N . GLN A 1 657 ? -18.799 -0.338 16.844 1.00 92.38 657 GLN A N 1
ATOM 5245 C CA . GLN A 1 657 ? -20.068 -0.237 16.121 1.00 92.38 657 GLN A CA 1
ATOM 5246 C C . GLN A 1 657 ? -19.842 -0.323 14.595 1.00 92.38 657 GLN A C 1
ATOM 5248 O O . GLN A 1 657 ? -19.847 0.709 13.921 1.00 92.38 657 GLN A O 1
ATOM 5253 N N . PRO A 1 658 ? -19.586 -1.524 14.041 1.00 94.50 658 PRO A N 1
ATOM 5254 C CA . PRO A 1 658 ? -19.389 -1.716 12.606 1.00 94.50 658 PRO A CA 1
ATOM 5255 C C . PRO A 1 658 ? -20.676 -1.463 11.817 1.00 94.50 658 PRO A C 1
ATOM 5257 O O . PRO A 1 658 ? -21.786 -1.623 12.333 1.00 94.50 658 PRO A O 1
ATOM 5260 N N . HIS A 1 659 ? -20.525 -1.111 10.540 1.00 94.81 659 HIS A N 1
ATOM 5261 C CA . HIS A 1 659 ? -21.642 -0.865 9.631 1.00 94.81 659 HIS A CA 1
ATOM 5262 C C . HIS A 1 659 ? -21.360 -1.425 8.235 1.00 94.81 659 HIS A C 1
ATOM 5264 O O . HIS A 1 659 ? -20.309 -1.168 7.650 1.00 94.81 659 HIS A O 1
ATOM 5270 N N . ALA A 1 660 ? -22.336 -2.143 7.676 1.00 95.81 660 ALA A N 1
ATOM 5271 C CA . ALA A 1 660 ? -22.270 -2.684 6.323 1.00 95.81 660 ALA A CA 1
ATOM 5272 C C . ALA A 1 660 ? -22.982 -1.760 5.331 1.00 95.81 660 ALA A C 1
ATOM 5274 O O . ALA A 1 660 ? -24.214 -1.753 5.253 1.00 95.81 660 ALA A O 1
ATOM 5275 N N . VAL A 1 661 ? -22.194 -1.008 4.563 1.00 96.12 661 VAL A N 1
ATOM 5276 C CA . VAL A 1 661 ? -22.684 -0.145 3.477 1.00 96.12 661 VAL A CA 1
ATOM 5277 C C . VAL A 1 661 ? -23.262 -0.969 2.315 1.00 96.12 661 VAL A C 1
ATOM 5279 O O . VAL A 1 661 ? -22.981 -2.169 2.204 1.00 96.12 661 VAL A O 1
ATOM 5282 N N . PRO A 1 662 ? -24.079 -0.370 1.427 1.00 94.44 662 PRO A N 1
ATOM 5283 C CA . PRO A 1 662 ? -24.655 -1.082 0.292 1.00 94.44 662 PRO A CA 1
ATOM 5284 C C . PRO A 1 662 ? -23.586 -1.773 -0.567 1.00 94.44 662 PRO A C 1
ATOM 5286 O O . PRO A 1 662 ? -22.575 -1.177 -0.920 1.00 94.44 662 PRO A O 1
ATOM 5289 N N . GLY A 1 663 ? -23.819 -3.044 -0.907 1.00 92.69 663 GLY A N 1
ATOM 5290 C CA . GLY A 1 663 ? -22.895 -3.848 -1.716 1.00 92.69 663 GLY A CA 1
ATOM 5291 C C . GLY A 1 663 ? -21.760 -4.529 -0.943 1.00 92.69 663 GLY A C 1
ATOM 5292 O O . GLY A 1 663 ? -21.068 -5.345 -1.539 1.00 92.69 663 GLY A O 1
ATOM 5293 N N . MET A 1 664 ? -21.600 -4.258 0.357 1.00 95.62 664 MET A N 1
ATOM 5294 C CA . MET A 1 664 ? -20.607 -4.912 1.215 1.00 95.62 664 MET A CA 1
ATOM 5295 C C . MET A 1 664 ? -21.278 -5.939 2.134 1.00 95.62 664 MET A C 1
ATOM 5297 O O . MET A 1 664 ? -22.175 -5.595 2.911 1.00 95.62 664 MET A O 1
ATOM 5301 N N . ASN A 1 665 ? -20.843 -7.197 2.068 1.00 96.00 665 ASN A N 1
ATOM 5302 C CA . ASN A 1 665 ? -21.341 -8.271 2.931 1.00 96.00 665 ASN A CA 1
ATOM 5303 C C . ASN A 1 665 ? -20.293 -8.757 3.926 1.00 96.00 665 ASN A C 1
ATOM 5305 O O . ASN A 1 665 ? -20.667 -9.337 4.939 1.00 96.00 665 ASN A O 1
ATOM 5309 N N . ARG A 1 666 ? -19.004 -8.505 3.698 1.00 94.50 666 ARG A N 1
ATOM 5310 C CA . ARG A 1 666 ? -17.951 -8.846 4.659 1.00 94.50 666 ARG A CA 1
ATOM 5311 C C . ARG A 1 666 ? -16.844 -7.809 4.660 1.00 94.50 666 ARG A C 1
ATOM 5313 O O . ARG A 1 666 ? -16.464 -7.278 3.618 1.00 94.50 666 ARG A O 1
ATOM 5320 N N . CYS A 1 667 ? -16.286 -7.570 5.837 1.00 93.88 667 CYS A N 1
ATOM 5321 C CA . CYS A 1 667 ? -15.161 -6.668 6.014 1.00 93.88 667 CYS A CA 1
ATOM 5322 C C . CYS A 1 667 ? -14.244 -7.178 7.123 1.00 93.88 667 CYS A C 1
ATOM 5324 O O . CYS A 1 667 ? -14.697 -7.723 8.131 1.00 93.88 667 CYS A O 1
ATOM 5326 N N . GLN A 1 668 ? -12.945 -6.986 6.940 1.00 96.50 668 GLN A N 1
ATOM 5327 C CA . GLN A 1 668 ? -11.948 -7.200 7.972 1.00 96.50 668 GLN A CA 1
ATOM 5328 C C . GLN A 1 668 ? -10.834 -6.169 7.881 1.00 96.50 668 GLN A C 1
ATOM 5330 O O . GLN A 1 668 ? -10.528 -5.651 6.808 1.00 96.50 668 GLN A O 1
ATOM 5335 N N . GLY A 1 669 ? -10.188 -5.903 9.005 1.00 94.19 669 GLY A N 1
ATOM 5336 C CA . GLY A 1 669 ? -9.103 -4.944 9.044 1.00 94.19 669 GLY A CA 1
ATOM 5337 C C . GLY A 1 669 ? -8.535 -4.741 10.433 1.00 94.19 669 GLY A C 1
ATOM 5338 O O . GLY A 1 669 ? -9.051 -5.260 11.422 1.00 94.19 669 GLY A O 1
ATOM 5339 N N . THR A 1 670 ? -7.468 -3.964 10.490 1.00 96.62 670 THR A N 1
ATOM 5340 C CA . THR A 1 670 ? -6.792 -3.568 11.721 1.00 96.62 670 THR A CA 1
ATOM 5341 C C . THR A 1 670 ? -6.819 -2.055 11.852 1.00 96.62 670 THR A C 1
ATOM 5343 O O . THR A 1 670 ? -6.683 -1.333 10.866 1.00 96.62 670 THR A O 1
ATOM 5346 N N . VAL A 1 671 ? -6.972 -1.575 13.082 1.00 96.56 671 VAL A N 1
ATOM 5347 C CA . VAL A 1 671 ? -6.825 -0.161 13.440 1.00 96.56 671 VAL A CA 1
ATOM 5348 C C . VAL A 1 671 ? -5.613 -0.034 14.349 1.00 96.56 671 VAL A C 1
ATOM 5350 O O . VAL A 1 671 ? -5.546 -0.698 15.387 1.00 96.56 671 VAL A O 1
ATOM 5353 N N . SER A 1 672 ? -4.640 0.787 13.952 1.00 94.81 672 SER A N 1
ATOM 5354 C CA . SER A 1 672 ? -3.459 1.058 14.774 1.00 94.81 672 SER A CA 1
ATOM 5355 C C . SER A 1 672 ? -3.852 1.775 16.068 1.00 94.81 672 SER A C 1
ATOM 5357 O O . SER A 1 672 ? -4.637 2.722 16.045 1.00 94.81 672 SER A O 1
ATOM 5359 N N . THR A 1 673 ? -3.309 1.333 17.206 1.00 93.69 673 THR A N 1
ATOM 5360 C CA . THR A 1 673 ? -3.438 2.043 18.488 1.00 93.69 673 THR A CA 1
ATOM 5361 C C . THR A 1 673 ? -2.115 2.009 19.261 1.00 93.69 673 THR A C 1
ATOM 5363 O O . THR A 1 673 ? -1.322 1.084 19.056 1.00 93.69 673 THR A O 1
ATOM 5366 N N . PRO A 1 674 ? -1.869 2.947 20.198 1.00 91.12 674 PRO A N 1
ATOM 5367 C CA . PRO A 1 674 ? -0.653 2.941 21.021 1.00 91.12 674 PRO A CA 1
ATOM 5368 C C . PRO A 1 674 ? -0.467 1.681 21.878 1.00 91.12 674 PRO A C 1
ATOM 5370 O O . PRO A 1 674 ? 0.658 1.353 22.248 1.00 91.12 674 PRO A O 1
ATOM 5373 N N . LEU A 1 675 ? -1.556 0.974 22.203 1.00 89.88 675 LEU A N 1
ATOM 5374 C CA . LEU A 1 675 ? -1.523 -0.270 22.982 1.00 89.88 675 LEU A CA 1
ATOM 5375 C C . LEU A 1 675 ? -1.301 -1.515 22.103 1.00 89.88 675 LEU A C 1
ATOM 5377 O O . LEU A 1 675 ? -1.088 -2.608 22.622 1.00 89.88 675 LEU A O 1
ATOM 5381 N N . GLY A 1 676 ? -1.327 -1.357 20.777 1.00 90.56 676 GLY A N 1
ATOM 5382 C CA . GLY A 1 676 ? -1.270 -2.431 19.786 1.00 90.56 676 GLY A CA 1
ATOM 5383 C C . GLY A 1 676 ? -2.446 -2.378 18.800 1.00 90.56 676 GLY A C 1
ATOM 5384 O O . GLY A 1 676 ? -3.409 -1.641 19.016 1.00 90.56 676 GLY A O 1
ATOM 5385 N N . PRO A 1 677 ? -2.397 -3.134 17.695 1.00 94.44 677 PRO A N 1
ATOM 5386 C CA . PRO A 1 677 ? -3.470 -3.126 16.705 1.00 94.44 677 PRO A CA 1
ATOM 5387 C C . PRO A 1 677 ? -4.763 -3.735 17.263 1.00 94.44 677 PRO A C 1
ATOM 5389 O O . PRO A 1 677 ? -4.729 -4.765 17.933 1.00 94.44 677 PRO A O 1
ATOM 5392 N N . VAL A 1 678 ? -5.902 -3.123 16.935 1.00 94.69 678 VAL A N 1
ATOM 5393 C CA . VAL A 1 678 ? -7.238 -3.700 17.147 1.00 94.69 678 VAL A CA 1
ATOM 5394 C C . VAL A 1 678 ? -7.684 -4.362 15.849 1.00 94.69 678 VAL A C 1
ATOM 5396 O O . VAL A 1 678 ? -7.820 -3.682 14.834 1.00 94.69 678 VAL A O 1
ATOM 5399 N N . LEU A 1 679 ? -7.900 -5.676 15.866 1.00 95.00 679 LEU A N 1
ATOM 5400 C CA . LEU A 1 679 ? -8.378 -6.449 14.720 1.00 95.00 679 LEU A CA 1
ATOM 5401 C C . LEU A 1 679 ? -9.903 -6.550 14.767 1.00 95.00 679 LEU A C 1
ATOM 5403 O O . LEU A 1 679 ? -10.480 -6.911 15.791 1.00 95.00 679 LEU A O 1
ATOM 5407 N N . VAL A 1 680 ? -10.549 -6.286 13.636 1.00 93.00 680 VAL A N 1
ATOM 5408 C CA . VAL A 1 680 ? -11.994 -6.425 13.457 1.00 93.00 680 VAL A CA 1
ATOM 5409 C C . VAL A 1 680 ? -12.276 -7.310 12.254 1.00 93.00 680 VAL A C 1
ATOM 5411 O O . VAL A 1 680 ? -11.642 -7.172 11.207 1.00 93.00 680 VAL A O 1
ATOM 5414 N N . ARG A 1 681 ? -13.277 -8.181 12.384 1.00 93.81 681 ARG A N 1
ATOM 5415 C CA . ARG A 1 681 ? -13.924 -8.861 11.258 1.00 93.81 681 ARG A CA 1
ATOM 5416 C C . ARG A 1 681 ? -15.428 -8.851 11.452 1.00 93.81 681 ARG A C 1
ATOM 5418 O O . ARG A 1 681 ? -15.886 -9.012 12.580 1.00 93.81 681 ARG A O 1
ATOM 5425 N N . TRP A 1 682 ? -16.187 -8.714 10.377 1.00 92.94 682 TRP A N 1
ATOM 5426 C CA . TRP A 1 682 ? -17.624 -8.945 10.411 1.00 92.94 682 TRP A CA 1
ATOM 5427 C C . TRP A 1 682 ? -18.161 -9.467 9.080 1.00 92.94 682 TRP A C 1
ATOM 5429 O O . TRP A 1 682 ? -17.610 -9.191 8.012 1.00 92.94 682 TRP A O 1
ATOM 5439 N N . GLU A 1 683 ? -19.263 -10.210 9.158 1.00 93.56 683 GLU A N 1
ATOM 5440 C CA . GLU A 1 683 ? -20.012 -10.727 8.014 1.00 93.56 683 GLU A CA 1
ATOM 5441 C C . GLU A 1 683 ? -21.518 -10.508 8.207 1.00 93.56 683 GLU A C 1
ATOM 5443 O O . GLU A 1 683 ? -22.099 -10.828 9.251 1.00 93.56 683 GLU A O 1
ATOM 5448 N N . LYS A 1 684 ? -22.156 -9.965 7.174 1.00 91.31 684 LYS A N 1
ATOM 5449 C CA . LYS A 1 684 ? -23.585 -9.691 7.111 1.00 91.31 684 LYS A CA 1
ATOM 5450 C C . LYS A 1 684 ? -24.356 -10.959 6.769 1.00 91.31 684 LYS A C 1
ATOM 5452 O O . LYS A 1 684 ? -24.196 -11.542 5.702 1.00 91.31 684 LYS A O 1
ATOM 5457 N N . GLN A 1 685 ? -25.241 -11.352 7.670 1.00 89.94 685 GLN A N 1
ATOM 5458 C CA . GLN A 1 685 ? -26.111 -12.509 7.517 1.00 89.94 685 GLN A CA 1
ATOM 5459 C C . GLN A 1 685 ? -27.310 -12.195 6.615 1.00 89.94 685 GLN A C 1
ATOM 5461 O O . GLN A 1 685 ? -27.655 -11.038 6.363 1.00 89.94 685 GLN A O 1
ATOM 5466 N N . ALA A 1 686 ? -28.003 -13.245 6.164 1.00 86.94 686 ALA A N 1
ATOM 5467 C CA . ALA A 1 686 ? -29.174 -13.123 5.292 1.00 86.94 686 ALA A CA 1
ATOM 5468 C C . ALA A 1 686 ? -30.339 -12.320 5.912 1.00 86.94 686 ALA A C 1
ATOM 5470 O O . ALA A 1 686 ? -31.156 -11.765 5.181 1.00 86.94 686 ALA A O 1
ATOM 5471 N N . ASP A 1 687 ? -30.424 -12.247 7.244 1.00 85.38 687 ASP A N 1
ATOM 5472 C CA . ASP A 1 687 ? -31.414 -11.441 7.973 1.00 85.38 687 ASP A CA 1
ATOM 5473 C C . ASP A 1 687 ? -30.986 -9.972 8.172 1.00 85.38 687 ASP A C 1
ATOM 5475 O O . ASP A 1 687 ? -31.730 -9.180 8.751 1.00 85.38 687 ASP A O 1
ATOM 5479 N N . GLY A 1 688 ? -29.806 -9.600 7.665 1.00 81.69 688 GLY A N 1
ATOM 5480 C CA . GLY A 1 688 ? -29.221 -8.268 7.763 1.00 81.69 688 GLY A CA 1
ATOM 5481 C C . GLY A 1 688 ? -28.393 -8.020 9.026 1.00 81.69 688 GLY A C 1
ATOM 5482 O O . GLY A 1 688 ? -27.802 -6.946 9.126 1.00 81.69 688 GLY A O 1
ATOM 5483 N N . THR A 1 689 ? -28.323 -8.970 9.964 1.00 84.69 689 THR A N 1
ATOM 5484 C CA . THR A 1 689 ? -27.482 -8.849 11.168 1.00 84.69 689 THR A CA 1
ATOM 5485 C C . THR A 1 689 ? -25.997 -8.991 10.830 1.00 84.69 689 THR A C 1
ATOM 5487 O O . THR A 1 689 ? -25.640 -9.681 9.876 1.00 84.69 689 THR A O 1
ATOM 5490 N N . LEU A 1 690 ? -25.118 -8.330 11.591 1.00 87.25 690 LEU A N 1
ATOM 5491 C CA . LEU A 1 690 ? -23.666 -8.443 11.423 1.00 87.25 690 LEU A CA 1
ATOM 5492 C C . LEU A 1 690 ? -23.097 -9.373 12.490 1.00 87.25 690 LEU A C 1
ATOM 5494 O O . LEU A 1 690 ? -23.114 -9.034 13.669 1.00 87.25 690 LEU A O 1
ATOM 5498 N N . VAL A 1 691 ? -22.547 -10.512 12.080 1.00 87.88 691 VAL A N 1
ATOM 5499 C CA . VAL A 1 691 ? -21.760 -11.368 12.974 1.00 87.88 691 VAL A CA 1
ATOM 5500 C C . VAL A 1 691 ? -20.344 -10.825 12.988 1.00 87.88 691 VAL A C 1
ATOM 5502 O O . VAL A 1 691 ? -19.690 -10.810 11.948 1.00 87.88 691 VAL A O 1
ATOM 5505 N N . SER A 1 692 ? -19.887 -10.362 14.151 1.00 86.81 692 SER A N 1
ATOM 5506 C CA . SER A 1 692 ? -18.630 -9.624 14.271 1.00 86.81 692 SER A CA 1
ATOM 5507 C C . SER A 1 692 ? -17.696 -10.219 15.324 1.00 86.81 692 SER A C 1
ATOM 5509 O O . SER A 1 692 ? -18.140 -10.702 16.363 1.00 86.81 692 SER A O 1
ATOM 5511 N N . THR A 1 693 ? -16.393 -10.127 15.076 1.00 86.94 693 THR A N 1
ATOM 5512 C CA . THR A 1 693 ? -15.320 -10.459 16.018 1.00 86.94 693 THR A CA 1
ATOM 5513 C C . THR A 1 693 ? -14.381 -9.271 16.165 1.00 86.94 693 THR A C 1
ATOM 5515 O O . THR A 1 693 ? -13.974 -8.682 15.161 1.00 86.94 693 THR A O 1
ATOM 5518 N N . ILE A 1 694 ? -13.999 -8.962 17.401 1.00 88.31 694 ILE A N 1
ATOM 5519 C CA . ILE A 1 694 ? -13.025 -7.921 17.732 1.00 88.31 694 ILE A CA 1
ATOM 5520 C C . ILE A 1 694 ? -11.947 -8.497 18.653 1.00 88.31 694 ILE A C 1
ATOM 5522 O O . ILE A 1 694 ? -12.263 -9.166 19.639 1.00 88.31 694 ILE A O 1
ATOM 5526 N N . GLU A 1 695 ? -10.685 -8.235 18.325 1.00 88.44 695 GLU A N 1
ATOM 5527 C CA . GLU A 1 695 ? -9.518 -8.524 19.161 1.00 88.44 695 GLU A CA 1
ATOM 5528 C C . GLU A 1 695 ? -8.814 -7.203 19.467 1.00 88.44 695 GLU A C 1
ATOM 5530 O O . GLU A 1 695 ? -8.400 -6.486 18.556 1.00 88.44 695 GLU A O 1
ATOM 5535 N N . ALA A 1 696 ? -8.685 -6.872 20.748 1.00 89.12 696 ALA A N 1
ATOM 5536 C CA . ALA A 1 696 ? -7.988 -5.677 21.203 1.00 89.12 696 ALA A CA 1
ATOM 5537 C C . ALA A 1 696 ? -6.841 -6.064 22.151 1.00 89.12 696 ALA A C 1
ATOM 5539 O O . ALA A 1 696 ? -6.948 -7.066 22.866 1.00 89.12 696 ALA A O 1
ATOM 5540 N N . PRO A 1 697 ? -5.741 -5.293 22.174 1.00 89.00 697 PRO A N 1
ATOM 5541 C CA . PRO A 1 697 ? -4.640 -5.532 23.096 1.00 89.00 697 PRO A CA 1
ATOM 5542 C C . PRO A 1 697 ? -5.059 -5.312 24.557 1.00 89.00 697 PRO A C 1
ATOM 5544 O O . PRO A 1 697 ? -6.061 -4.659 24.860 1.00 89.00 697 PRO A O 1
ATOM 5547 N N . GLU A 1 698 ? -4.260 -5.852 25.480 1.00 86.88 698 GLU A N 1
ATOM 5548 C CA . GLU A 1 698 ? -4.468 -5.666 26.917 1.00 86.88 698 GLU A CA 1
ATOM 5549 C C . GLU A 1 698 ? -4.513 -4.169 27.276 1.00 86.88 698 GLU A C 1
ATOM 5551 O O . GLU A 1 698 ? -3.702 -3.373 26.803 1.00 86.88 698 GLU A O 1
ATOM 5556 N N . GLY A 1 699 ? -5.473 -3.784 28.122 1.00 86.88 699 GLY A N 1
ATOM 5557 C CA . GLY A 1 699 ? -5.672 -2.397 28.553 1.00 86.88 699 GLY A CA 1
ATOM 5558 C C . GLY A 1 699 ? -6.687 -1.595 27.731 1.00 86.88 699 GLY A C 1
ATOM 5559 O O . GLY A 1 699 ? -7.005 -0.475 28.128 1.00 86.88 699 GLY A O 1
ATOM 5560 N N . VAL A 1 700 ? -7.235 -2.154 26.645 1.00 92.12 700 VAL A N 1
ATOM 5561 C CA . VAL A 1 700 ? -8.332 -1.542 25.876 1.00 92.12 700 VAL A CA 1
ATOM 5562 C C . VAL A 1 700 ? -9.694 -1.986 26.423 1.00 92.12 700 VAL A C 1
ATOM 5564 O O . VAL A 1 700 ? -10.053 -3.160 26.361 1.00 92.12 700 VAL A O 1
ATOM 5567 N N . GLU A 1 701 ? -10.491 -1.042 26.927 1.00 92.81 701 GLU A N 1
ATOM 5568 C CA . GLU A 1 701 ? -11.896 -1.266 27.286 1.00 92.81 701 GLU A CA 1
ATOM 5569 C C . GLU A 1 701 ? -12.799 -1.103 26.049 1.00 92.81 701 GLU A C 1
ATOM 5571 O O . GLU A 1 701 ? -12.846 -0.032 25.444 1.00 92.81 701 GLU A O 1
ATOM 5576 N N . ILE A 1 702 ? -13.566 -2.138 25.695 1.00 91.69 702 ILE A N 1
ATOM 5577 C CA . ILE A 1 702 ? -14.497 -2.105 24.557 1.00 91.69 702 ILE A CA 1
ATOM 5578 C C . ILE A 1 702 ? -15.910 -1.776 25.049 1.00 91.69 702 ILE A C 1
ATOM 5580 O O . ILE A 1 702 ? -16.483 -2.500 25.863 1.00 91.69 702 ILE A O 1
ATOM 5584 N N . VAL A 1 703 ? -16.492 -0.700 24.521 1.00 89.50 703 VAL A N 1
ATOM 5585 C CA . VAL A 1 703 ? -17.910 -0.361 24.668 1.00 89.50 703 VAL A CA 1
ATOM 5586 C C . VAL A 1 703 ? -18.641 -0.812 23.416 1.00 89.50 703 VAL A C 1
ATOM 5588 O O . VAL A 1 703 ? -18.533 -0.187 22.359 1.00 89.50 703 VAL A O 1
ATOM 5591 N N . ASP A 1 704 ? -19.390 -1.897 23.548 1.00 81.75 704 ASP A N 1
ATOM 5592 C CA . ASP A 1 704 ? -20.212 -2.416 22.466 1.00 81.75 704 ASP A CA 1
ATOM 5593 C C . ASP A 1 704 ? -21.448 -1.534 22.214 1.00 81.75 704 ASP A C 1
ATOM 5595 O O . ASP A 1 704 ? -22.253 -1.287 23.115 1.00 81.75 704 ASP A O 1
ATOM 5599 N N . GLY A 1 705 ? -21.583 -1.057 20.975 1.00 72.06 705 GLY A N 1
ATOM 5600 C CA . GLY A 1 705 ? -22.742 -0.316 20.478 1.00 72.06 705 GLY A CA 1
ATOM 5601 C C . GLY A 1 705 ? -23.626 -1.103 19.503 1.00 72.06 705 GLY A C 1
ATOM 5602 O O . GLY A 1 705 ? -24.563 -0.522 18.957 1.00 72.06 705 GLY A O 1
ATOM 5603 N N . THR A 1 706 ? -23.339 -2.385 19.249 1.00 64.31 706 THR A N 1
ATOM 5604 C CA . THR A 1 706 ? -24.057 -3.229 18.275 1.00 64.31 706 THR A CA 1
ATOM 5605 C C . THR A 1 706 ? -25.395 -3.748 18.793 1.00 64.31 706 THR A C 1
ATOM 5607 O O . THR A 1 706 ? -26.311 -3.975 18.002 1.00 64.31 706 THR A O 1
ATOM 5610 N N . GLY A 1 707 ? -25.532 -3.906 20.115 1.00 54.25 707 GLY A N 1
ATOM 5611 C CA . GLY A 1 707 ? -26.703 -4.545 20.718 1.00 54.25 707 GLY A CA 1
ATOM 5612 C C . GLY A 1 707 ? -26.808 -6.041 20.396 1.00 54.25 707 GLY A C 1
ATOM 5613 O O . GLY A 1 707 ? -27.901 -6.599 20.507 1.00 54.25 707 GLY A O 1
ATOM 5614 N N . ASP A 1 708 ? -25.707 -6.674 19.975 1.00 47.22 708 ASP A N 1
ATOM 5615 C CA . ASP A 1 708 ? -25.627 -8.104 19.688 1.00 47.22 708 ASP A CA 1
ATOM 5616 C C . ASP A 1 708 ? -25.106 -8.875 20.912 1.00 47.22 708 ASP A C 1
ATOM 5618 O O . ASP A 1 708 ? -23.919 -8.854 21.231 1.00 47.22 708 ASP A O 1
ATOM 5622 N N . ASP A 1 709 ? -25.989 -9.633 21.570 1.00 43.81 709 ASP A N 1
ATOM 5623 C CA . ASP A 1 709 ? -25.631 -10.525 22.686 1.00 43.81 709 ASP A CA 1
ATOM 5624 C C . ASP A 1 709 ? -24.641 -11.648 22.279 1.00 43.81 709 ASP A C 1
ATOM 5626 O O . ASP A 1 709 ? -24.192 -12.419 23.131 1.00 43.81 709 ASP A O 1
ATOM 5630 N N . ARG A 1 710 ? -24.316 -11.791 20.982 1.00 45.62 710 ARG A N 1
ATOM 5631 C CA . ARG A 1 710 ? -23.381 -12.790 20.433 1.00 45.62 710 ARG A CA 1
ATOM 5632 C C . ARG A 1 710 ? -21.987 -12.244 20.166 1.00 45.62 710 ARG A C 1
ATOM 5634 O O . ARG A 1 710 ? -21.190 -12.972 19.572 1.00 45.62 710 ARG A O 1
ATOM 5641 N N . LEU A 1 711 ? -21.684 -11.018 20.596 1.00 40.12 711 LEU A N 1
ATOM 5642 C CA . LEU A 1 711 ? -20.335 -10.476 20.524 1.00 40.12 711 LEU A CA 1
ATOM 5643 C C . LEU A 1 711 ? -19.378 -11.439 21.213 1.00 40.12 711 LEU A C 1
ATOM 5645 O O . LEU A 1 711 ? -19.341 -11.559 22.438 1.00 40.12 711 LEU A O 1
ATOM 5649 N N . GLN A 1 712 ? -18.639 -12.179 20.398 1.00 40.84 712 GLN A N 1
ATOM 5650 C CA . GLN A 1 712 ? -17.577 -13.018 20.893 1.00 40.84 712 GLN A CA 1
ATOM 5651 C C . GLN A 1 712 ? -16.357 -12.114 20.936 1.00 40.84 712 GLN A C 1
ATOM 5653 O O . GLN A 1 712 ? -15.829 -11.774 19.870 1.00 40.84 712 GLN A O 1
ATOM 5658 N N . PRO A 1 713 ? -15.908 -11.665 22.126 1.00 37.53 713 PRO A N 1
ATOM 5659 C CA . PRO A 1 713 ? -14.541 -11.207 22.212 1.00 37.53 713 PRO A CA 1
ATOM 5660 C C . PRO A 1 713 ? -13.695 -12.338 21.635 1.00 37.53 713 PRO A C 1
ATOM 5662 O O . PRO A 1 713 ? -13.792 -13.484 22.085 1.00 37.53 713 PRO A O 1
ATOM 5665 N N . LEU A 1 714 ? -12.858 -12.021 20.650 1.00 38.19 714 LEU A N 1
ATOM 5666 C CA . LEU A 1 714 ? -11.638 -12.788 20.505 1.00 38.19 714 LEU A CA 1
ATOM 5667 C C . LEU A 1 714 ? -10.864 -12.428 21.767 1.00 38.19 714 LEU A C 1
ATOM 5669 O O . LEU A 1 714 ? -10.076 -11.486 21.797 1.00 38.19 714 LEU A O 1
ATOM 5673 N N . THR A 1 715 ? -11.153 -13.132 22.867 1.00 33.00 715 THR A N 1
ATOM 5674 C CA . THR A 1 715 ? -10.149 -13.295 23.899 1.00 33.00 715 THR A CA 1
ATOM 5675 C C . THR A 1 715 ? -8.949 -13.751 23.111 1.00 33.00 715 THR A C 1
ATOM 5677 O O . THR A 1 715 ? -9.005 -14.821 22.495 1.00 33.00 715 THR A O 1
ATOM 5680 N N . ARG A 1 716 ? -7.894 -12.929 23.087 1.00 36.06 716 ARG A N 1
ATOM 5681 C CA . ARG A 1 716 ? -6.561 -13.459 22.872 1.00 36.06 716 ARG A CA 1
ATOM 5682 C C . ARG A 1 716 ? -6.552 -14.692 23.739 1.00 36.06 716 ARG A C 1
ATOM 5684 O O . ARG A 1 716 ? -6.766 -14.575 24.947 1.00 36.06 716 ARG A O 1
ATOM 5691 N N . GLY A 1 717 ? -6.533 -15.852 23.105 1.00 32.75 717 GLY A N 1
ATOM 5692 C CA . GLY A 1 717 ? -6.532 -17.093 23.824 1.00 32.75 717 GLY A CA 1
ATOM 5693 C C . GLY A 1 717 ? -5.209 -17.133 24.567 1.00 32.75 717 GLY A C 1
ATOM 5694 O O . GLY A 1 717 ? -4.302 -17.834 24.156 1.00 32.75 717 GLY A O 1
ATOM 5695 N N . GLU A 1 718 ? -5.134 -16.489 25.724 1.00 36.16 718 GLU A N 1
ATOM 5696 C CA . GLU A 1 718 ? -4.823 -17.251 26.907 1.00 36.16 718 GLU A CA 1
ATOM 5697 C C . GLU A 1 718 ? -5.987 -18.240 27.090 1.00 36.16 718 GLU A C 1
ATOM 5699 O O . GLU A 1 718 ? -6.738 -18.209 28.058 1.00 36.16 718 GLU A O 1
ATOM 5704 N N . SER A 1 719 ? -6.118 -19.204 26.164 1.00 36.09 719 SER A N 1
ATOM 5705 C CA . SER A 1 719 ? -6.198 -20.552 26.673 1.00 36.09 719 SER A CA 1
ATOM 5706 C C . SER A 1 719 ? -4.990 -20.612 27.591 1.00 36.09 719 SER A C 1
ATOM 5708 O O . SER A 1 719 ? -3.860 -20.482 27.108 1.00 36.09 719 SER A O 1
ATOM 5710 N N . GLU A 1 720 ? -5.205 -20.704 28.903 1.00 41.59 720 GLU A N 1
ATOM 5711 C CA . GLU A 1 720 ? -4.230 -21.413 29.712 1.00 41.59 720 GLU A CA 1
ATOM 5712 C C . GLU A 1 720 ? -3.916 -22.658 28.890 1.00 41.59 720 GLU A C 1
ATOM 5714 O O . GLU A 1 720 ? -4.788 -23.502 28.685 1.00 41.59 720 GLU A O 1
ATOM 5719 N N . VAL A 1 721 ? -2.740 -22.656 28.260 1.00 49.66 721 VAL A N 1
ATOM 5720 C CA . VAL A 1 721 ? -2.249 -23.730 27.410 1.00 49.66 721 VAL A CA 1
ATOM 5721 C C . VAL A 1 721 ? -2.239 -24.910 28.345 1.00 49.66 721 VAL A C 1
ATOM 5723 O O . VAL A 1 721 ? -1.328 -25.030 29.159 1.00 49.66 721 VAL A O 1
ATOM 5726 N N . ASN A 1 722 ? -3.301 -25.710 28.317 1.00 58.78 722 ASN A N 1
ATOM 5727 C CA . ASN A 1 722 ? -3.469 -26.768 29.279 1.00 58.78 722 ASN A CA 1
ATOM 5728 C C . ASN A 1 722 ? -2.375 -27.782 28.957 1.00 58.78 722 ASN A C 1
ATOM 5730 O O . ASN A 1 722 ? -2.462 -28.451 27.924 1.00 58.78 722 ASN A O 1
ATOM 5734 N N . PRO A 1 723 ? -1.333 -27.940 29.793 1.00 61.59 723 PRO A N 1
ATOM 5735 C CA . PRO A 1 723 ? -0.200 -28.772 29.412 1.00 61.59 723 PRO A CA 1
ATOM 5736 C C . PRO A 1 723 ? -0.613 -30.236 29.204 1.00 61.59 723 PRO A C 1
ATOM 5738 O O . PRO A 1 723 ? 0.107 -30.992 28.551 1.00 61.59 723 PRO A O 1
ATOM 5741 N N . SER A 1 724 ? -1.780 -30.655 29.725 1.00 64.44 724 SER A N 1
ATOM 5742 C CA . SER A 1 724 ? -2.332 -31.979 29.439 1.00 64.44 724 SER A CA 1
ATOM 5743 C C . SER A 1 724 ? -2.813 -32.145 27.994 1.00 64.44 724 SER A C 1
ATOM 5745 O O . SER A 1 724 ? -2.671 -33.239 27.457 1.00 64.44 724 SER A O 1
ATOM 5747 N N . GLU A 1 725 ? -3.311 -31.089 27.343 1.00 65.25 725 GLU A N 1
ATOM 5748 C CA . GLU A 1 725 ? -3.729 -31.124 25.928 1.00 65.25 725 GLU A CA 1
ATOM 5749 C C . GLU A 1 725 ? -2.532 -31.300 24.983 1.00 65.25 725 GLU A C 1
ATOM 5751 O O . GLU A 1 725 ? -2.654 -31.928 23.937 1.00 65.25 725 GLU A O 1
ATOM 5756 N N . PHE A 1 726 ? -1.339 -30.854 25.391 1.00 67.94 726 PHE A N 1
ATOM 5757 C CA . PHE A 1 726 ? -0.091 -31.074 24.648 1.00 67.94 726 PHE A CA 1
ATOM 5758 C C . PHE A 1 726 ? 0.521 -32.459 24.887 1.00 67.94 726 PHE A C 1
ATOM 5760 O O . PHE A 1 726 ? 1.266 -32.957 24.044 1.00 67.94 726 PHE A O 1
ATOM 5767 N N . LYS A 1 727 ? 0.234 -33.094 26.032 1.00 68.62 727 LYS A N 1
ATOM 5768 C CA . LYS A 1 727 ? 0.685 -34.467 26.323 1.00 68.62 727 LYS A CA 1
ATOM 5769 C C . LYS A 1 727 ? -0.119 -35.511 25.557 1.00 68.62 727 LYS A C 1
ATOM 5771 O O . LYS A 1 727 ? 0.449 -36.508 25.117 1.00 68.62 727 LYS A O 1
ATOM 5776 N N . GLU A 1 728 ? -1.420 -35.284 25.399 1.00 74.06 728 GLU A N 1
ATOM 5777 C CA . GLU A 1 728 ? -2.316 -36.156 24.641 1.00 74.06 728 GLU A CA 1
ATOM 5778 C C . GLU A 1 728 ? -3.175 -35.333 23.668 1.00 74.06 728 GLU A C 1
ATOM 5780 O O . GLU A 1 728 ? -4.369 -35.149 23.912 1.00 74.06 728 GLU A O 1
ATOM 5785 N N . PRO A 1 729 ? -2.602 -34.858 22.543 1.00 80.50 729 PRO A N 1
ATOM 5786 C CA . PRO A 1 729 ? -3.335 -34.028 21.594 1.00 80.50 729 PRO A CA 1
ATOM 5787 C C . PRO A 1 729 ? -4.525 -34.781 20.995 1.00 80.50 729 PRO A C 1
ATOM 5789 O O . PRO A 1 729 ? -4.472 -36.008 20.811 1.00 80.50 729 PRO A O 1
ATOM 5792 N N . ALA A 1 730 ? -5.589 -34.050 20.659 1.00 85.12 730 ALA A N 1
ATOM 5793 C CA . ALA A 1 730 ? -6.739 -34.600 19.948 1.00 85.12 730 ALA A CA 1
ATOM 5794 C C . ALA A 1 730 ? -6.331 -35.160 18.568 1.00 85.12 730 ALA A C 1
ATOM 5796 O O . ALA A 1 730 ? -5.251 -34.865 18.049 1.00 85.12 730 ALA A O 1
ATOM 5797 N N . VAL A 1 731 ? -7.154 -36.045 17.994 1.00 88.69 731 VAL A N 1
ATOM 5798 C CA . VAL A 1 731 ? -6.783 -36.853 16.813 1.00 88.69 731 VAL A CA 1
ATOM 5799 C C . VAL A 1 731 ? -6.448 -35.994 15.591 1.00 88.69 731 VAL A C 1
ATOM 5801 O O . VAL A 1 731 ? -5.565 -36.339 14.811 1.00 88.69 731 VAL A O 1
ATOM 5804 N N . GLU A 1 732 ? -7.111 -34.856 15.464 1.00 85.94 732 GLU A N 1
ATOM 5805 C CA . GLU A 1 732 ? -6.946 -33.856 14.422 1.00 85.94 732 GLU A CA 1
ATOM 5806 C C . GLU A 1 732 ? -5.581 -33.154 14.469 1.00 85.94 732 GLU A C 1
ATOM 5808 O O . GLU A 1 732 ? -5.088 -32.722 13.429 1.00 85.94 732 GLU A O 1
ATOM 5813 N N . PHE A 1 733 ? -4.926 -33.075 15.629 1.00 87.06 733 PHE A N 1
ATOM 5814 C CA . PHE A 1 733 ? -3.606 -32.444 15.786 1.00 87.06 733 PHE A CA 1
ATOM 5815 C C . PHE A 1 733 ? -2.444 -33.438 15.671 1.00 87.06 733 PHE A C 1
ATOM 5817 O O . PHE A 1 733 ? -1.280 -33.064 15.794 1.00 87.06 733 PHE A O 1
ATOM 5824 N N . ARG A 1 734 ? -2.744 -34.718 15.434 1.00 89.12 734 ARG A N 1
ATOM 5825 C CA . ARG A 1 734 ? -1.747 -35.783 15.276 1.00 89.12 734 ARG A CA 1
ATOM 5826 C C . ARG A 1 734 ? -1.343 -35.943 13.804 1.00 89.12 734 ARG A C 1
ATOM 5828 O O . ARG A 1 734 ? -2.123 -35.603 12.915 1.00 89.12 734 ARG A O 1
ATOM 5835 N N . PRO A 1 735 ? -0.147 -36.494 13.522 1.00 89.88 735 PRO A N 1
ATOM 5836 C CA . PRO A 1 735 ? 0.315 -36.703 12.151 1.00 89.88 735 PRO A CA 1
ATOM 5837 C C . PRO A 1 735 ? -0.573 -37.691 11.386 1.00 89.88 735 PRO A C 1
ATOM 5839 O O . PRO A 1 735 ? -1.180 -38.592 11.982 1.00 89.88 735 PRO A O 1
ATOM 5842 N N . VAL A 1 736 ? -0.566 -37.557 10.059 1.00 93.56 736 VAL A N 1
ATOM 5843 C CA . VAL A 1 736 ? -1.265 -38.438 9.113 1.00 93.56 736 VAL A CA 1
ATOM 5844 C C . VAL A 1 736 ? -0.261 -38.900 8.046 1.00 93.56 736 VAL A C 1
ATOM 5846 O O . VAL A 1 736 ? -0.127 -38.250 7.021 1.00 93.56 736 VAL A O 1
ATOM 5849 N N . PRO A 1 737 ? 0.514 -39.971 8.285 1.00 92.75 737 PRO A N 1
ATOM 5850 C CA . PRO A 1 737 ? 1.534 -40.440 7.351 1.00 92.75 737 PRO A CA 1
ATOM 5851 C C . PRO A 1 737 ? 0.956 -41.075 6.083 1.00 92.75 737 PRO A C 1
ATOM 5853 O O . PRO A 1 737 ? -0.141 -41.650 6.086 1.00 92.75 737 PRO A O 1
ATOM 5856 N N . PHE A 1 738 ? 1.774 -41.083 5.032 1.00 92.75 738 PHE A N 1
ATOM 5857 C CA . PHE A 1 738 ? 1.565 -41.941 3.870 1.00 92.75 738 PHE A CA 1
ATOM 5858 C C . PHE A 1 738 ? 1.811 -43.403 4.229 1.00 92.75 738 PHE A C 1
ATOM 5860 O O . PHE A 1 738 ? 2.908 -43.791 4.646 1.00 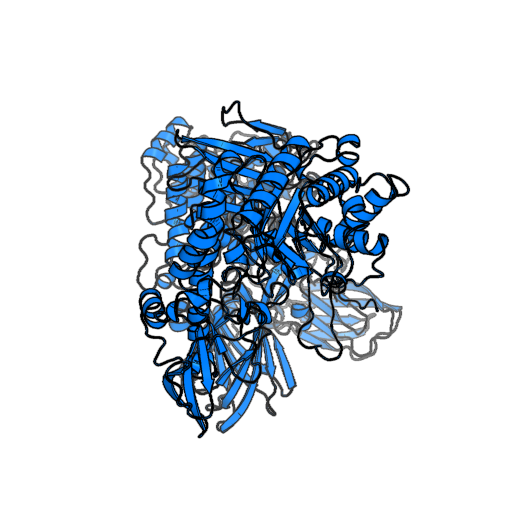92.75 738 PHE A O 1
ATOM 5867 N N . TRP A 1 739 ? 0.777 -44.227 4.064 1.00 93.44 739 TRP A N 1
ATOM 5868 C CA . TRP A 1 739 ? 0.855 -45.666 4.263 1.00 93.44 739 TRP A CA 1
ATOM 5869 C C . TRP A 1 739 ? 0.944 -46.366 2.910 1.00 93.44 739 TRP A C 1
ATOM 5871 O O . TRP A 1 739 ? -0.065 -46.616 2.252 1.00 93.44 739 TRP A O 1
ATOM 5881 N N . SER A 1 740 ? 2.175 -46.680 2.507 1.00 91.75 740 SER A N 1
ATOM 5882 C CA . SER A 1 740 ? 2.510 -47.263 1.208 1.00 91.75 740 SER A CA 1
ATOM 5883 C C . SER A 1 740 ? 1.975 -48.690 1.085 1.00 91.75 740 SER A C 1
ATOM 5885 O O . SER A 1 740 ? 2.626 -49.648 1.514 1.00 91.75 740 SER A O 1
ATOM 5887 N N . TRP A 1 741 ? 0.795 -48.846 0.490 1.00 93.56 741 TRP A N 1
ATOM 5888 C CA . TRP A 1 741 ? 0.190 -50.127 0.145 1.00 93.56 741 TRP A CA 1
ATOM 5889 C C . TRP A 1 741 ? 0.890 -50.725 -1.071 1.00 93.56 741 TRP A C 1
ATOM 5891 O O . TRP A 1 741 ? 0.755 -50.259 -2.201 1.00 93.56 741 TRP A O 1
ATOM 5901 N N . ASN A 1 742 ? 1.640 -51.792 -0.818 1.00 90.38 742 ASN A N 1
ATOM 5902 C CA . ASN A 1 742 ? 2.369 -52.575 -1.805 1.00 90.38 742 ASN A CA 1
ATOM 5903 C C . ASN A 1 742 ? 2.255 -54.077 -1.479 1.00 90.38 742 ASN A C 1
ATOM 5905 O O . ASN A 1 742 ? 1.753 -54.473 -0.427 1.00 90.38 742 ASN A O 1
ATOM 5909 N N . GLY A 1 743 ? 2.717 -54.954 -2.371 1.00 89.12 743 GLY A N 1
ATOM 5910 C CA . GLY A 1 743 ? 2.584 -56.400 -2.185 1.00 89.12 743 GLY A CA 1
ATOM 5911 C C . GLY A 1 743 ? 1.122 -56.866 -2.108 1.00 89.12 743 GLY A C 1
ATOM 5912 O O . GLY A 1 743 ? 0.226 -56.228 -2.653 1.00 89.12 743 GLY A O 1
ATOM 5913 N N . GLY A 1 744 ? 0.886 -58.021 -1.477 1.00 91.06 744 GLY A N 1
ATOM 5914 C CA . GLY A 1 744 ? -0.464 -58.554 -1.252 1.00 91.06 744 GLY A CA 1
ATOM 5915 C C . GLY A 1 744 ? -1.031 -58.088 0.088 1.00 91.06 744 GLY A C 1
ATOM 5916 O O . GLY A 1 744 ? -0.473 -58.411 1.145 1.00 91.06 744 GLY A O 1
ATOM 5917 N N . LEU A 1 745 ? -2.125 -57.332 0.048 1.00 95.12 745 LEU A N 1
ATOM 5918 C CA . LEU A 1 745 ? -2.789 -56.826 1.249 1.00 95.12 745 LEU A CA 1
ATOM 5919 C C . LEU A 1 745 ? -3.557 -57.952 1.961 1.00 95.12 745 LEU A C 1
ATOM 5921 O O . LEU A 1 745 ? -4.250 -58.731 1.313 1.00 95.12 745 LEU A O 1
ATOM 5925 N N . THR A 1 746 ? -3.427 -58.061 3.288 1.00 95.12 746 THR A N 1
ATOM 5926 C CA . THR A 1 746 ? -4.140 -59.059 4.098 1.00 95.12 746 THR A CA 1
ATOM 5927 C C . THR A 1 746 ? -4.862 -58.402 5.278 1.00 95.12 746 THR A C 1
ATOM 5929 O O . THR A 1 746 ? -4.275 -57.544 5.951 1.00 95.12 746 THR A O 1
ATOM 5932 N N . PRO A 1 747 ? -6.105 -58.820 5.589 1.00 95.50 747 PRO A N 1
ATOM 5933 C CA . PRO A 1 747 ? -6.885 -58.288 6.707 1.00 95.50 747 PRO A CA 1
ATOM 5934 C C . PRO A 1 747 ? -6.134 -58.235 8.044 1.00 95.50 747 PRO A C 1
ATOM 5936 O O . PRO A 1 747 ? -6.218 -57.249 8.776 1.00 95.50 747 PRO A O 1
ATOM 5939 N N . GLU A 1 748 ? -5.379 -59.282 8.375 1.00 95.62 748 GLU A N 1
ATOM 5940 C CA . GLU A 1 748 ? -4.668 -59.409 9.650 1.00 95.62 748 GLU A CA 1
ATOM 5941 C C . GLU A 1 748 ? -3.551 -58.372 9.777 1.00 95.62 748 GLU A C 1
ATOM 5943 O O . GLU A 1 748 ? -3.383 -57.756 10.834 1.00 95.62 748 GLU A O 1
ATOM 5948 N N . ARG A 1 749 ? -2.791 -58.152 8.698 1.00 94.94 749 ARG A N 1
ATOM 5949 C CA . ARG A 1 749 ? -1.669 -57.212 8.700 1.00 94.94 749 ARG A CA 1
ATOM 5950 C C . ARG A 1 749 ? -2.157 -55.771 8.692 1.00 94.94 749 ARG A C 1
ATOM 5952 O O . ARG A 1 749 ? -1.596 -54.972 9.436 1.00 94.94 749 ARG A O 1
ATOM 5959 N N . LEU A 1 750 ? -3.209 -55.468 7.926 1.00 97.25 750 LEU A N 1
ATOM 5960 C CA . LEU A 1 750 ? -3.839 -54.145 7.914 1.00 97.25 750 LEU A CA 1
ATOM 5961 C C . LEU A 1 750 ? -4.279 -53.743 9.335 1.00 97.25 750 LEU A C 1
ATOM 5963 O O . LEU A 1 750 ? -3.813 -52.729 9.848 1.00 97.25 750 LEU A O 1
ATOM 5967 N N . ARG A 1 751 ? -5.062 -54.586 10.034 1.00 97.19 751 ARG A N 1
ATOM 5968 C CA . ARG A 1 751 ? -5.489 -54.308 11.426 1.00 97.19 751 ARG A CA 1
ATOM 5969 C C . ARG A 1 751 ? -4.315 -54.165 12.393 1.00 97.19 751 ARG A C 1
ATOM 5971 O O . ARG A 1 751 ? -4.319 -53.285 13.254 1.00 97.19 751 ARG A O 1
ATOM 5978 N N . THR A 1 752 ? -3.302 -55.021 12.242 1.00 94.25 752 THR A N 1
ATOM 5979 C CA . THR A 1 752 ? -2.094 -54.977 13.078 1.00 94.25 752 THR A CA 1
ATOM 5980 C C . THR A 1 752 ? -1.361 -53.646 12.912 1.00 94.25 752 THR A C 1
ATOM 5982 O O . THR A 1 752 ? -1.027 -53.014 13.909 1.00 94.25 752 THR A O 1
ATOM 5985 N N . GLN A 1 753 ? -1.141 -53.187 11.676 1.00 94.19 753 GLN A N 1
ATOM 5986 C CA . GLN A 1 753 ? -0.444 -51.924 11.423 1.00 94.19 753 GLN A CA 1
ATOM 5987 C C . GLN A 1 753 ? -1.263 -50.707 11.861 1.00 94.19 753 GLN A C 1
ATOM 5989 O O . GLN A 1 753 ? -0.689 -49.798 12.452 1.00 94.19 753 GLN A O 1
ATOM 5994 N N . ILE A 1 754 ? -2.587 -50.710 11.678 1.00 95.56 754 ILE A N 1
ATOM 5995 C CA . ILE A 1 754 ? -3.456 -49.635 12.191 1.00 95.56 754 ILE A CA 1
ATOM 5996 C C . ILE A 1 754 ? -3.363 -49.553 13.724 1.00 95.56 754 ILE A C 1
ATOM 5998 O O . ILE A 1 754 ? -3.182 -48.471 14.282 1.00 95.56 754 ILE A O 1
ATOM 6002 N N . SER A 1 755 ? -3.404 -50.699 14.413 1.00 92.69 755 SER A N 1
ATOM 6003 C CA . SER A 1 755 ? -3.245 -50.747 15.874 1.00 92.69 755 SER A CA 1
ATOM 6004 C C . SER A 1 755 ? -1.873 -50.215 16.315 1.00 92.69 755 SER A C 1
ATOM 6006 O O . SER A 1 755 ? -1.790 -49.414 17.242 1.00 92.69 755 SER A O 1
ATOM 6008 N N . GLN A 1 756 ? -0.803 -50.576 15.600 1.00 90.00 756 GLN A N 1
ATOM 6009 C CA . GLN A 1 756 ? 0.549 -50.062 15.852 1.00 90.00 756 GLN A CA 1
ATOM 6010 C C . GLN A 1 756 ? 0.657 -48.547 15.620 1.00 90.00 756 GLN A C 1
ATOM 6012 O O . GLN A 1 756 ? 1.306 -47.855 16.403 1.00 90.00 756 GLN A O 1
ATOM 6017 N N . MET A 1 757 ? 0.010 -48.010 14.581 1.00 90.25 757 MET A N 1
ATOM 6018 C CA . MET A 1 757 ? -0.051 -46.564 14.343 1.00 90.25 757 MET A CA 1
ATOM 6019 C C . MET A 1 757 ? -0.772 -45.850 15.495 1.00 90.25 757 MET A C 1
ATOM 6021 O O . MET A 1 757 ? -0.279 -44.835 15.992 1.00 90.25 757 MET A O 1
ATOM 6025 N N . ARG A 1 758 ? -1.890 -46.405 15.986 1.00 88.69 758 ARG A N 1
ATOM 6026 C CA . ARG A 1 758 ? -2.610 -45.858 17.146 1.00 88.69 758 ARG A CA 1
ATOM 6027 C C . ARG A 1 758 ? -1.735 -45.821 18.398 1.00 88.69 758 ARG A C 1
ATOM 6029 O O . ARG A 1 758 ? -1.678 -44.788 19.062 1.00 88.69 758 ARG A O 1
ATOM 6036 N N . GLU A 1 759 ? -1.048 -46.921 18.704 1.00 86.44 759 GLU A N 1
ATOM 6037 C CA . GLU A 1 759 ? -0.116 -47.029 19.838 1.00 86.44 759 GLU A CA 1
ATOM 6038 C C . GLU A 1 759 ? 1.058 -46.045 19.722 1.00 86.44 759 GLU A C 1
ATOM 6040 O O . GLU A 1 759 ? 1.519 -45.491 20.726 1.00 86.44 759 GLU A O 1
ATOM 6045 N N . ALA A 1 760 ? 1.506 -45.778 18.493 1.00 81.00 760 ALA A N 1
ATOM 6046 C CA . ALA A 1 760 ? 2.527 -44.782 18.198 1.00 81.00 760 ALA A CA 1
ATOM 6047 C C . ALA A 1 760 ? 2.019 -43.331 18.308 1.00 81.00 760 ALA A C 1
ATOM 6049 O O . ALA A 1 760 ? 2.830 -42.421 18.269 1.00 81.00 760 ALA A O 1
ATOM 6050 N N . GLY A 1 761 ? 0.720 -43.075 18.493 1.00 83.50 761 GLY A N 1
ATOM 6051 C CA . GLY A 1 761 ? 0.189 -41.710 18.608 1.00 83.50 761 GLY A CA 1
ATOM 6052 C C . GLY A 1 761 ? -0.130 -41.041 17.268 1.00 83.50 761 GLY A C 1
ATOM 6053 O O . GLY A 1 761 ? -0.249 -39.822 17.206 1.00 83.50 761 GLY A O 1
ATOM 6054 N N . VAL A 1 762 ? -0.311 -41.825 16.206 1.00 88.56 762 VAL A N 1
ATOM 6055 C CA . VAL A 1 762 ? -0.756 -41.344 14.892 1.00 88.56 762 VAL A CA 1
ATOM 6056 C C . VAL A 1 762 ? -2.262 -41.057 14.904 1.00 88.56 762 VAL A C 1
ATOM 6058 O O . VAL A 1 762 ? -3.030 -41.767 15.561 1.00 88.56 762 VAL A O 1
ATOM 6061 N N . GLY A 1 763 ? -2.688 -40.000 14.203 1.00 90.19 763 GLY A N 1
ATOM 6062 C CA . GLY A 1 763 ? -4.094 -39.578 14.137 1.00 90.19 763 GLY A CA 1
ATOM 6063 C C . GLY A 1 763 ? -4.889 -40.263 13.028 1.00 90.19 763 GLY A C 1
ATOM 6064 O O . GLY A 1 763 ? -6.073 -40.566 13.180 1.00 90.19 763 GLY A O 1
ATOM 6065 N N . GLY A 1 764 ? -4.225 -40.566 11.919 1.00 94.69 764 GLY A N 1
ATOM 6066 C CA . GLY A 1 764 ? -4.826 -41.218 10.764 1.00 94.69 764 GLY A CA 1
ATOM 6067 C C . GLY A 1 764 ? -3.779 -41.683 9.765 1.00 94.69 764 GLY A C 1
ATOM 6068 O O . GLY A 1 764 ? -2.600 -41.697 10.081 1.00 94.69 764 GLY A O 1
ATOM 6069 N N . PHE A 1 765 ? -4.190 -42.067 8.565 1.00 96.31 765 PHE A N 1
ATOM 6070 C CA . PHE A 1 765 ? -3.271 -42.493 7.505 1.00 96.31 765 PHE A CA 1
ATOM 6071 C C . PHE A 1 765 ? -3.881 -42.250 6.124 1.00 96.31 765 PHE A C 1
ATOM 6073 O O . PHE A 1 765 ? -5.098 -42.367 5.966 1.00 96.31 765 PHE A O 1
ATOM 6080 N N . PHE A 1 766 ? -3.034 -41.967 5.132 1.00 97.12 766 PHE A N 1
ATOM 6081 C CA . PHE A 1 766 ? -3.414 -41.968 3.716 1.00 97.12 766 PHE A CA 1
ATOM 6082 C C . PHE A 1 766 ? -3.162 -43.355 3.117 1.00 97.12 766 PHE A C 1
ATOM 6084 O O . PHE A 1 766 ? -2.042 -43.869 3.187 1.00 97.12 766 PHE A O 1
ATOM 6091 N N . MET A 1 767 ? -4.201 -43.979 2.554 1.00 96.81 767 MET A N 1
ATOM 6092 C CA . MET A 1 767 ? -4.121 -45.315 1.941 1.00 96.81 767 MET A CA 1
ATOM 6093 C C . MET A 1 767 ? -3.506 -45.228 0.539 1.00 96.81 767 MET A C 1
ATOM 6095 O O . MET A 1 767 ? -4.217 -45.185 -0.462 1.00 96.81 767 MET A O 1
ATOM 6099 N N . HIS A 1 768 ? -2.176 -45.173 0.474 1.00 94.62 768 HIS A N 1
ATOM 6100 C CA . HIS A 1 768 ? -1.436 -44.846 -0.743 1.00 94.62 768 HIS A CA 1
ATOM 6101 C C . HIS A 1 768 ? -1.075 -46.092 -1.552 1.00 94.62 768 HIS A C 1
ATOM 6103 O O . HIS A 1 768 ? -0.195 -46.858 -1.156 1.00 94.62 768 HIS A O 1
ATOM 6109 N N . ALA A 1 769 ? -1.707 -46.293 -2.710 1.00 93.75 769 ALA A N 1
ATOM 6110 C CA . ALA A 1 769 ? -1.299 -47.342 -3.642 1.00 93.75 769 ALA A CA 1
ATOM 6111 C C . ALA A 1 769 ? 0.097 -47.045 -4.218 1.00 93.75 769 ALA A C 1
ATOM 6113 O O . ALA A 1 769 ? 0.312 -46.018 -4.857 1.00 93.75 769 ALA A O 1
ATOM 6114 N N . ARG A 1 770 ? 1.048 -47.961 -4.007 1.00 89.50 770 ARG A N 1
ATOM 6115 C CA . ARG A 1 770 ? 2.462 -47.784 -4.373 1.00 89.50 770 ARG A CA 1
ATOM 6116 C C . ARG A 1 770 ? 2.984 -48.907 -5.268 1.00 89.50 770 ARG A C 1
ATOM 6118 O O . ARG A 1 770 ? 2.375 -49.972 -5.405 1.00 89.50 770 ARG A O 1
ATOM 6125 N N . ASN A 1 771 ? 4.152 -48.668 -5.863 1.00 84.19 771 ASN A N 1
ATOM 6126 C CA . ASN A 1 771 ? 4.821 -49.620 -6.747 1.00 84.19 771 ASN A CA 1
ATOM 6127 C C . ASN A 1 771 ? 4.998 -50.993 -6.078 1.00 84.19 771 ASN A C 1
ATOM 6129 O O . ASN A 1 771 ? 5.348 -51.118 -4.901 1.00 84.19 771 ASN A O 1
ATOM 6133 N N . GLY A 1 772 ? 4.736 -52.049 -6.851 1.00 87.12 772 GLY A N 1
ATOM 6134 C CA . GLY A 1 772 ? 4.776 -53.433 -6.374 1.00 87.12 772 GLY A CA 1
ATOM 6135 C C . GLY A 1 772 ? 3.495 -53.927 -5.690 1.00 87.12 772 GLY A C 1
ATOM 6136 O O . GLY A 1 772 ? 3.519 -55.011 -5.100 1.00 87.12 772 GLY A O 1
ATOM 6137 N N . LEU A 1 773 ? 2.386 -53.177 -5.745 1.00 91.44 773 LEU A N 1
ATOM 6138 C CA . LEU A 1 773 ? 1.061 -53.641 -5.320 1.00 91.44 773 LEU A CA 1
ATOM 6139 C C . LEU A 1 773 ? 0.614 -54.869 -6.139 1.00 91.44 773 LEU A C 1
ATOM 6141 O O . LEU A 1 773 ? 0.583 -54.836 -7.367 1.00 91.44 773 LEU A O 1
ATOM 6145 N N . LYS A 1 774 ? 0.284 -55.965 -5.444 1.00 90.81 774 LYS A N 1
ATOM 6146 C CA . LYS A 1 774 ? -0.246 -57.212 -6.030 1.00 90.81 774 LYS A CA 1
ATOM 6147 C C . LYS A 1 774 ? -1.778 -57.270 -5.970 1.00 90.81 774 LYS A C 1
ATOM 6149 O O . LYS A 1 774 ? -2.374 -57.984 -6.768 1.00 90.81 774 LYS A O 1
ATOM 6154 N N . THR A 1 775 ? -2.402 -56.557 -5.029 1.00 92.50 775 THR A N 1
ATOM 6155 C CA . THR A 1 775 ? -3.861 -56.358 -4.994 1.00 92.50 775 THR A CA 1
ATOM 6156 C C . THR A 1 775 ? -4.284 -55.470 -6.170 1.00 92.50 775 THR A C 1
ATOM 6158 O O . THR A 1 775 ? -3.633 -54.461 -6.433 1.00 92.50 775 THR A O 1
ATOM 6161 N N . GLY A 1 776 ? -5.352 -55.821 -6.887 1.00 92.31 776 GLY A N 1
ATOM 6162 C CA . GLY A 1 776 ? -5.839 -55.019 -8.014 1.00 92.31 776 GLY A CA 1
ATOM 6163 C C . GLY A 1 776 ? -6.325 -53.640 -7.561 1.00 92.31 776 GLY A C 1
ATOM 6164 O O . GLY A 1 776 ? -7.213 -53.551 -6.720 1.00 92.31 776 GLY A O 1
ATOM 6165 N N . TYR A 1 777 ? -5.723 -52.562 -8.071 1.00 94.56 777 TYR A N 1
ATOM 6166 C CA . TYR A 1 777 ? -6.112 -51.187 -7.731 1.00 94.56 777 TYR A CA 1
ATOM 6167 C C . TYR A 1 777 ? -7.522 -50.887 -8.258 1.00 94.56 777 TYR A C 1
ATOM 6169 O O . TYR A 1 777 ? -7.791 -51.124 -9.432 1.00 94.56 777 TYR A O 1
ATOM 6177 N N . LEU A 1 778 ? -8.403 -50.376 -7.388 1.00 94.69 778 LEU A N 1
ATOM 6178 C CA . LEU A 1 778 ? -9.834 -50.129 -7.651 1.00 94.69 778 LEU A CA 1
ATOM 6179 C C . LEU A 1 778 ? -10.676 -51.375 -8.001 1.00 94.69 778 LEU A C 1
ATOM 6181 O O . LEU A 1 778 ? -11.841 -51.236 -8.378 1.00 94.69 778 LEU A O 1
ATOM 6185 N N . ASP A 1 779 ? -10.138 -52.582 -7.813 1.00 94.75 779 ASP A N 1
ATOM 6186 C CA . ASP A 1 779 ? -10.920 -53.821 -7.859 1.00 94.75 779 ASP A CA 1
ATOM 6187 C C . ASP A 1 779 ? -11.661 -54.063 -6.526 1.00 94.75 779 ASP A C 1
ATOM 6189 O O . ASP A 1 779 ? -11.442 -53.378 -5.523 1.00 94.75 779 ASP A O 1
ATOM 6193 N N . GLU A 1 780 ? -12.539 -55.068 -6.477 1.00 95.19 780 GLU A N 1
ATOM 6194 C CA . GLU A 1 780 ? -13.283 -55.398 -5.248 1.00 95.19 780 GLU A CA 1
ATOM 6195 C C . GLU A 1 780 ? -12.355 -55.756 -4.072 1.00 95.19 780 GLU A C 1
ATOM 6197 O O . GLU A 1 780 ? -12.593 -55.299 -2.957 1.00 95.19 780 GLU A O 1
ATOM 6202 N N . ASP A 1 781 ? -11.242 -56.462 -4.317 1.00 94.88 781 ASP A N 1
ATOM 6203 C CA . ASP A 1 781 ? -10.255 -56.790 -3.274 1.00 94.88 781 ASP A CA 1
ATOM 6204 C C . ASP A 1 781 ? -9.615 -55.529 -2.659 1.00 94.88 781 ASP A C 1
ATOM 6206 O O . ASP A 1 781 ? -9.323 -55.487 -1.458 1.00 94.88 781 ASP A O 1
ATOM 6210 N N . TRP A 1 782 ? -9.408 -54.477 -3.463 1.00 96.12 782 TRP A N 1
ATOM 6211 C CA . TRP A 1 782 ? -8.939 -53.177 -2.979 1.00 96.12 782 TRP A CA 1
ATOM 6212 C C . TRP A 1 782 ? -9.978 -52.533 -2.069 1.00 96.12 782 TRP A C 1
ATOM 6214 O O . TRP A 1 782 ? -9.659 -52.116 -0.954 1.00 96.12 782 TRP A O 1
ATOM 6224 N N . PHE A 1 783 ? -11.237 -52.503 -2.504 1.00 97.69 783 PHE A N 1
ATOM 6225 C CA . PHE A 1 783 ? -12.308 -51.906 -1.716 1.00 97.69 783 PHE A CA 1
ATOM 6226 C C . PHE A 1 783 ? -12.639 -52.695 -0.446 1.00 97.69 783 PHE A C 1
ATOM 6228 O O . PHE A 1 783 ? -12.985 -52.081 0.561 1.00 97.69 783 PHE A O 1
ATOM 6235 N N . ASP A 1 784 ? -12.452 -54.013 -0.426 1.00 97.38 784 ASP A N 1
ATOM 6236 C CA . ASP A 1 784 ? -12.536 -54.804 0.803 1.00 97.38 784 ASP A CA 1
ATOM 6237 C C . ASP A 1 784 ? -11.439 -54.429 1.810 1.00 97.38 784 ASP A C 1
ATOM 6239 O O . ASP A 1 784 ? -11.706 -54.330 3.014 1.00 97.38 784 ASP A O 1
ATOM 6243 N N . CYS A 1 785 ? -10.223 -54.150 1.330 1.00 98.06 785 CYS A N 1
ATOM 6244 C CA . CYS A 1 785 ? -9.141 -53.637 2.172 1.00 98.06 785 CYS A CA 1
ATOM 6245 C C . CYS A 1 785 ? -9.462 -52.234 2.708 1.00 98.06 785 CYS A C 1
ATOM 6247 O O . CYS A 1 785 ? -9.299 -51.989 3.905 1.00 98.06 785 CYS A O 1
ATOM 6249 N N . VAL A 1 786 ? -9.965 -51.330 1.859 1.00 98.12 786 VAL A N 1
ATOM 6250 C CA . VAL A 1 786 ? -10.378 -49.971 2.257 1.00 98.12 786 VAL A CA 1
ATOM 6251 C C . VAL A 1 786 ? -11.496 -50.023 3.297 1.00 98.12 786 VAL A C 1
ATOM 6253 O O . VAL A 1 786 ? -11.384 -49.385 4.343 1.00 98.12 786 VAL A O 1
ATOM 6256 N N . ARG A 1 787 ? -12.536 -50.835 3.066 1.00 98.38 787 ARG A N 1
ATOM 6257 C CA . ARG A 1 787 ? -13.647 -51.037 4.005 1.00 98.38 787 ARG A CA 1
ATOM 6258 C C . ARG A 1 787 ? -13.140 -51.459 5.378 1.00 98.38 787 ARG A C 1
ATOM 6260 O O . ARG A 1 787 ? -13.504 -50.849 6.379 1.00 98.38 787 ARG A O 1
ATOM 6267 N N . LEU A 1 788 ? -12.264 -52.464 5.417 1.00 98.38 788 LEU A N 1
ATOM 6268 C CA . LEU A 1 788 ? -11.660 -52.946 6.657 1.00 98.38 788 LEU A CA 1
ATOM 6269 C C . LEU A 1 788 ? -10.869 -51.849 7.376 1.00 98.38 788 LEU A C 1
ATOM 6271 O O . LEU A 1 788 ? -10.933 -51.762 8.600 1.00 98.38 788 LEU A O 1
ATOM 6275 N N . CYS A 1 789 ? -10.130 -51.017 6.641 1.00 98.38 789 CYS A N 1
ATOM 6276 C CA . CYS A 1 789 ? -9.345 -49.938 7.237 1.00 98.38 789 CYS A CA 1
ATOM 6277 C C . CYS A 1 789 ? -10.228 -48.814 7.786 1.00 98.38 789 CYS A C 1
ATOM 6279 O O . CYS A 1 789 ? -9.930 -48.294 8.857 1.00 98.38 789 CYS A O 1
ATOM 6281 N N . ILE A 1 790 ? -11.330 -48.484 7.107 1.00 98.56 790 ILE A N 1
ATOM 6282 C CA . ILE A 1 790 ? -12.330 -47.525 7.596 1.00 98.56 790 ILE A CA 1
ATOM 6283 C C . ILE A 1 790 ? -13.007 -48.062 8.864 1.00 98.56 790 ILE A C 1
ATOM 6285 O O . ILE A 1 790 ? -13.062 -47.354 9.865 1.00 98.56 790 ILE A O 1
ATOM 6289 N N . GLU A 1 791 ? -13.478 -49.313 8.856 1.00 97.94 791 GLU A N 1
ATOM 6290 C CA . GLU A 1 791 ? -14.104 -49.955 10.024 1.00 97.94 791 GLU A CA 1
ATOM 6291 C C . GLU A 1 791 ? -13.151 -49.984 11.234 1.00 97.94 791 GLU A C 1
ATOM 6293 O O . GLU A 1 791 ? -13.545 -49.678 12.361 1.00 97.94 791 GLU A O 1
ATOM 6298 N N . GLU A 1 792 ? -11.880 -50.325 11.007 1.00 98.12 792 GLU A N 1
ATOM 6299 C CA . GLU A 1 792 ? -10.879 -50.401 12.070 1.00 98.12 792 GLU A CA 1
ATOM 6300 C C . GLU A 1 792 ? -10.450 -49.014 12.575 1.00 98.12 792 GLU A C 1
ATOM 6302 O O . GLU A 1 792 ? -10.259 -48.834 13.781 1.00 98.12 792 GLU A O 1
ATOM 6307 N N . ALA A 1 793 ? -10.343 -48.019 11.688 1.00 97.75 793 ALA A N 1
ATOM 6308 C CA . ALA A 1 793 ? -10.087 -46.634 12.072 1.00 97.75 793 ALA A CA 1
ATOM 6309 C C . ALA A 1 793 ? -11.232 -46.071 12.925 1.00 97.75 793 ALA A C 1
ATOM 6311 O O . ALA A 1 793 ? -10.963 -45.467 13.962 1.00 97.75 793 ALA A O 1
ATOM 6312 N N . ASP A 1 794 ? -12.491 -46.338 12.559 1.00 97.38 794 ASP A N 1
ATOM 6313 C CA . ASP A 1 794 ? -13.665 -45.934 13.343 1.00 97.38 794 ASP A CA 1
ATOM 6314 C C . ASP A 1 794 ? -13.630 -46.552 14.748 1.00 97.38 794 ASP A C 1
ATOM 6316 O O . ASP A 1 794 ? -13.745 -45.848 15.753 1.00 97.38 794 ASP A O 1
ATOM 6320 N N . ARG A 1 795 ? -13.346 -47.861 14.832 1.00 97.38 795 ARG A N 1
ATOM 6321 C CA . ARG A 1 795 ? -13.220 -48.597 16.100 1.00 97.38 795 ARG A CA 1
ATOM 6322 C C . ARG A 1 795 ? -12.146 -48.016 17.025 1.00 97.38 795 ARG A C 1
ATOM 6324 O O . ARG A 1 795 ? -12.288 -48.088 18.246 1.00 97.38 795 ARG A O 1
ATOM 6331 N N . LEU A 1 796 ? -11.057 -47.495 16.461 1.00 95.81 796 LEU A N 1
ATOM 6332 C CA . LEU A 1 796 ? -9.906 -46.968 17.202 1.00 95.81 796 LEU A CA 1
ATOM 6333 C C . LEU A 1 796 ? -9.923 -45.441 17.372 1.00 95.81 796 LEU A C 1
ATOM 6335 O O . LEU A 1 796 ? -9.027 -44.900 18.028 1.00 95.81 796 LEU A O 1
ATOM 6339 N N . GLY A 1 797 ? -10.922 -44.750 16.813 1.00 95.19 797 GLY A N 1
ATOM 6340 C CA . GLY A 1 797 ? -11.007 -43.290 16.823 1.00 95.19 797 GLY A CA 1
ATOM 6341 C C . GLY A 1 797 ? -9.909 -42.609 15.997 1.00 95.19 797 GLY A C 1
ATOM 6342 O O . GLY A 1 797 ? -9.431 -41.546 16.384 1.00 95.19 797 GLY A O 1
ATOM 6343 N N . MET A 1 798 ? -9.474 -43.236 14.903 1.00 96.00 798 MET A N 1
ATOM 6344 C CA . MET A 1 798 ? -8.517 -42.700 13.926 1.00 96.00 798 MET A CA 1
ATOM 6345 C C . MET A 1 798 ? -9.228 -42.237 12.648 1.00 96.00 798 MET A C 1
ATOM 6347 O O . MET A 1 798 ? -10.417 -42.495 12.452 1.00 96.00 798 MET A O 1
ATOM 6351 N N . LYS A 1 799 ? -8.492 -41.568 11.754 1.00 97.44 799 LYS A N 1
ATOM 6352 C CA . LYS A 1 799 ? -8.983 -41.148 10.433 1.00 97.44 799 LYS A CA 1
ATOM 6353 C C . LYS A 1 799 ? -8.359 -41.964 9.297 1.00 97.44 799 LYS A C 1
ATOM 6355 O O . LYS A 1 799 ? -7.146 -42.153 9.271 1.00 97.44 799 LYS A O 1
ATOM 6360 N N . ALA A 1 800 ? -9.176 -42.407 8.346 1.00 98.00 800 ALA A N 1
ATOM 6361 C CA . ALA A 1 800 ? -8.737 -43.125 7.150 1.00 98.00 800 ALA A CA 1
ATOM 6362 C C . ALA A 1 800 ? -8.915 -42.221 5.923 1.00 98.00 800 ALA A C 1
ATOM 6364 O O . ALA A 1 800 ? -10.037 -42.010 5.467 1.00 98.00 800 ALA A O 1
ATOM 6365 N N . TRP A 1 801 ? -7.821 -41.660 5.415 1.00 98.12 801 TRP A N 1
ATOM 6366 C CA . TRP A 1 801 ? -7.841 -40.732 4.288 1.00 98.12 801 TRP A CA 1
ATOM 6367 C C . TRP A 1 801 ? -7.705 -41.466 2.957 1.00 98.12 801 TRP A C 1
ATOM 6369 O O . TRP A 1 801 ? -6.951 -42.440 2.838 1.00 98.12 801 TRP A O 1
ATOM 6379 N N . ILE A 1 802 ? -8.425 -40.971 1.952 1.00 98.12 802 ILE A N 1
ATOM 6380 C CA . ILE A 1 802 ? -8.292 -41.446 0.577 1.00 98.12 802 ILE A CA 1
ATOM 6381 C C . ILE A 1 802 ? -7.059 -40.780 -0.029 1.00 98.12 802 ILE A C 1
ATOM 6383 O O . ILE A 1 802 ? -6.881 -39.571 0.089 1.00 98.12 802 ILE A O 1
ATOM 6387 N N . TYR A 1 803 ? -6.227 -41.582 -0.677 1.00 96.94 803 TYR A N 1
ATOM 6388 C CA . TYR A 1 803 ? -5.227 -41.112 -1.622 1.00 96.94 803 TYR A CA 1
ATOM 6389 C C . TYR A 1 803 ? -5.760 -41.470 -3.015 1.00 96.94 803 TYR A C 1
ATOM 6391 O O . TYR A 1 803 ? -6.145 -42.624 -3.243 1.00 96.94 803 TYR A O 1
ATOM 6399 N N . ASP A 1 804 ? -5.908 -40.487 -3.897 1.00 95.25 804 ASP A N 1
ATOM 6400 C CA . ASP A 1 804 ? -6.748 -40.611 -5.096 1.00 95.25 804 ASP A CA 1
ATOM 6401 C C . ASP A 1 804 ? -6.077 -41.288 -6.301 1.00 95.25 804 ASP A C 1
ATOM 6403 O O . ASP A 1 804 ? -6.761 -41.625 -7.269 1.00 95.25 804 ASP A O 1
ATOM 6407 N N . GLU A 1 805 ? -4.778 -41.572 -6.212 1.00 94.19 805 GLU A N 1
ATOM 6408 C CA . GLU A 1 805 ? -3.965 -42.095 -7.310 1.00 94.19 805 GLU A CA 1
ATOM 6409 C C . GLU A 1 805 ? -3.255 -43.427 -6.967 1.00 94.19 805 GLU A C 1
ATOM 6411 O O . GLU A 1 805 ? -3.118 -43.833 -5.807 1.00 94.19 805 GLU A O 1
ATOM 6416 N N . LYS A 1 806 ? -2.805 -44.148 -8.001 1.00 93.00 806 LYS A N 1
ATOM 6417 C CA . LYS A 1 806 ? -1.831 -45.240 -7.907 1.00 93.00 806 LYS A CA 1
ATOM 6418 C C . LYS A 1 806 ? -0.457 -44.728 -8.329 1.00 93.00 806 LYS A C 1
ATOM 6420 O O . LYS A 1 806 ? -0.137 -44.701 -9.513 1.00 93.00 806 LYS A O 1
ATOM 6425 N N . GLY A 1 807 ? 0.375 -44.395 -7.347 1.00 89.00 807 GLY A N 1
ATOM 6426 C CA . GLY A 1 807 ? 1.631 -43.684 -7.574 1.00 89.00 807 GLY A CA 1
ATOM 6427 C C . GLY A 1 807 ? 1.422 -42.175 -7.488 1.00 89.00 807 GLY A C 1
ATOM 6428 O O . GLY A 1 807 ? 0.737 -41.730 -6.578 1.00 89.00 807 GLY A O 1
ATOM 6429 N N . TRP A 1 808 ? 2.055 -41.434 -8.392 1.00 90.50 808 TRP A N 1
ATOM 6430 C CA . TRP A 1 808 ? 2.023 -39.974 -8.546 1.00 90.50 808 TRP A CA 1
ATOM 6431 C C . TRP A 1 808 ? 2.504 -39.639 -9.976 1.00 90.50 808 TRP A C 1
ATOM 6433 O O . TRP A 1 808 ? 3.166 -40.488 -10.593 1.00 90.50 808 TRP A O 1
ATOM 6443 N N . PRO A 1 809 ? 2.219 -38.449 -10.534 1.00 93.94 809 PRO A N 1
ATOM 6444 C CA . PRO A 1 809 ? 1.318 -37.405 -10.032 1.00 93.94 809 PRO A CA 1
ATOM 6445 C C . PRO A 1 809 ? -0.164 -37.726 -10.254 1.00 93.94 809 PRO A C 1
ATOM 6447 O O . PRO A 1 809 ? -0.484 -38.619 -11.024 1.00 93.94 809 PRO A O 1
ATOM 6450 N N . SER A 1 810 ? -1.081 -36.998 -9.628 1.00 95.56 810 SER A N 1
ATOM 6451 C CA . SER A 1 810 ? -2.517 -37.329 -9.640 1.00 95.56 810 SER A CA 1
ATOM 6452 C C . SER A 1 810 ? -3.220 -37.002 -10.957 1.00 95.56 810 SER A C 1
ATOM 6454 O O . SER A 1 810 ? -2.921 -36.008 -11.616 1.00 95.56 810 SER A O 1
ATOM 6456 N N . GLY A 1 811 ? -4.190 -37.841 -11.332 1.00 95.25 811 GLY A N 1
ATOM 6457 C CA . GLY A 1 811 ? -5.112 -37.608 -12.450 1.00 95.25 811 GLY A CA 1
ATOM 6458 C C . GLY A 1 811 ? -5.131 -38.711 -13.513 1.00 95.25 811 GLY A C 1
ATOM 6459 O O . GLY A 1 811 ? -6.011 -38.716 -14.376 1.00 95.25 811 GLY A O 1
ATOM 6460 N N . PHE A 1 812 ? -4.202 -39.671 -13.470 1.00 95.19 812 PHE A N 1
ATOM 6461 C CA . PHE A 1 812 ? -4.096 -40.738 -14.477 1.00 95.19 812 PHE A CA 1
ATOM 6462 C C . PHE A 1 812 ? -4.714 -42.078 -14.034 1.00 95.19 812 PHE A C 1
ATOM 6464 O O . PHE A 1 812 ? -4.929 -42.955 -14.881 1.00 95.19 812 PHE A O 1
ATOM 6471 N N . ALA A 1 813 ? -5.053 -42.227 -12.750 1.00 95.31 813 ALA A N 1
ATOM 6472 C CA . ALA A 1 813 ? -5.687 -43.388 -12.118 1.00 95.31 813 ALA A CA 1
ATOM 6473 C C . ALA A 1 813 ? -5.005 -44.721 -12.471 1.00 95.31 813 ALA A C 1
ATOM 6475 O O . ALA A 1 813 ? -5.640 -45.631 -13.011 1.00 95.31 813 ALA A O 1
ATOM 6476 N N . GLY A 1 814 ? -3.694 -44.833 -12.253 1.00 92.94 814 GLY A N 1
ATOM 6477 C CA . GLY A 1 814 ? -2.920 -46.040 -12.567 1.00 92.94 814 GLY A CA 1
ATOM 6478 C C . GLY A 1 814 ? -2.923 -46.417 -14.056 1.00 92.94 814 GLY A C 1
ATOM 6479 O O . GLY A 1 814 ? -2.803 -47.593 -14.394 1.00 92.94 814 GLY A O 1
ATOM 6480 N N . GLY A 1 815 ? -3.118 -45.437 -14.943 1.00 94.00 815 GLY A N 1
ATOM 6481 C CA . GLY A 1 815 ? -3.112 -45.593 -16.401 1.00 94.00 815 GLY A CA 1
ATOM 6482 C C . GLY A 1 815 ? -4.502 -45.757 -17.028 1.00 94.00 815 GLY A C 1
ATOM 6483 O O . GLY A 1 815 ? -4.613 -45.861 -18.254 1.00 94.00 815 GLY A O 1
ATOM 6484 N N . ILE A 1 816 ? -5.574 -45.748 -16.228 1.00 95.50 816 ILE A N 1
ATOM 6485 C CA . ILE A 1 816 ? -6.954 -45.913 -16.711 1.00 95.50 816 ILE A CA 1
ATOM 6486 C C . ILE A 1 816 ? -7.375 -44.730 -17.591 1.00 95.50 816 ILE A C 1
ATOM 6488 O O . ILE A 1 816 ? -7.870 -44.937 -18.699 1.00 95.50 816 ILE A O 1
ATOM 6492 N N . ILE A 1 817 ? -7.160 -43.496 -17.127 1.00 97.44 817 ILE A N 1
ATOM 6493 C CA . ILE A 1 817 ? -7.596 -42.271 -17.820 1.00 97.44 817 ILE A CA 1
ATOM 6494 C C . ILE A 1 817 ? -6.917 -42.074 -19.185 1.00 97.44 817 ILE A C 1
ATOM 6496 O O . ILE A 1 817 ? -7.634 -41.968 -20.184 1.00 97.44 817 ILE A O 1
ATOM 6500 N N . PRO A 1 818 ? -5.575 -42.103 -19.311 1.00 95.69 818 PRO A N 1
ATOM 6501 C CA . PRO A 1 818 ? -4.907 -41.952 -20.613 1.00 95.69 818 PRO A CA 1
ATOM 6502 C C . PRO A 1 818 ? -5.251 -43.075 -21.615 1.00 95.69 818 PRO A C 1
ATOM 6504 O O . PRO A 1 818 ? -5.125 -42.894 -22.835 1.00 95.69 818 PRO A O 1
ATOM 6507 N N . SER A 1 819 ? -5.717 -44.231 -21.126 1.00 94.38 819 SER A N 1
ATOM 6508 C CA . SER A 1 819 ? -6.154 -45.364 -21.953 1.00 94.38 819 SER A CA 1
ATOM 6509 C C . SER A 1 819 ? -7.550 -45.177 -22.562 1.00 94.38 819 SER A C 1
ATOM 6511 O O . SER A 1 819 ? -7.881 -45.866 -23.527 1.00 94.38 819 SER A O 1
ATOM 6513 N N . LEU A 1 820 ? -8.358 -44.229 -22.064 1.00 95.00 820 LEU A N 1
ATOM 6514 C CA . LEU A 1 820 ? -9.698 -43.941 -22.597 1.00 95.00 820 LEU A CA 1
ATOM 6515 C C . LEU A 1 820 ? -9.672 -43.343 -24.010 1.00 95.00 820 LEU A C 1
ATOM 6517 O O . LEU A 1 820 ? -10.649 -43.453 -24.752 1.00 95.00 820 LEU A O 1
ATOM 6521 N N . GLY A 1 821 ? -8.569 -42.705 -24.397 1.00 93.25 821 GLY A N 1
ATOM 6522 C CA . GLY A 1 821 ? -8.411 -42.138 -25.730 1.00 93.25 821 GLY A CA 1
ATOM 6523 C C . GLY A 1 821 ? -7.348 -41.051 -25.798 1.00 93.25 821 GLY A C 1
ATOM 6524 O O . GLY A 1 821 ? -6.907 -40.519 -24.781 1.00 93.25 821 GLY A O 1
ATOM 6525 N N . ARG A 1 822 ? -6.955 -40.695 -27.026 1.00 91.94 822 ARG A N 1
ATOM 6526 C CA . ARG A 1 822 ? -5.932 -39.673 -27.310 1.00 91.94 822 ARG A CA 1
ATOM 6527 C C . ARG A 1 822 ? -6.262 -38.323 -26.664 1.00 91.94 822 ARG A C 1
ATOM 6529 O O . ARG A 1 822 ? -5.358 -37.623 -26.230 1.00 91.94 822 ARG A O 1
ATOM 6536 N N . GLN A 1 823 ? -7.542 -37.969 -26.579 1.00 92.81 823 GLN A N 1
ATOM 6537 C CA . GLN A 1 823 ? -8.004 -36.700 -26.020 1.00 92.81 823 GLN A CA 1
ATOM 6538 C C . GLN A 1 823 ? -7.723 -36.540 -24.518 1.00 92.81 823 GLN A C 1
ATOM 6540 O O . GLN A 1 823 ? -7.593 -35.407 -24.076 1.00 92.81 823 GLN A O 1
ATOM 6545 N N . TYR A 1 824 ? -7.574 -37.636 -23.764 1.00 95.94 824 TYR A N 1
ATOM 6546 C CA . TYR A 1 824 ? -7.319 -37.598 -22.317 1.00 95.94 824 TYR A CA 1
ATOM 6547 C C . TYR A 1 824 ? -5.840 -37.430 -21.957 1.00 95.94 824 TYR A C 1
ATOM 6549 O O . TYR A 1 824 ? -5.503 -37.138 -20.814 1.00 95.94 824 TYR A O 1
ATOM 6557 N N . ARG A 1 825 ? -4.947 -37.652 -22.922 1.00 94.81 825 ARG A N 1
ATOM 6558 C CA . ARG A 1 825 ? -3.499 -37.638 -22.707 1.00 94.81 825 ARG A CA 1
ATOM 6559 C C . ARG A 1 825 ? -2.974 -36.211 -22.720 1.00 94.81 825 ARG A C 1
ATOM 6561 O O . ARG A 1 825 ? -3.506 -35.374 -23.457 1.00 94.81 825 ARG A O 1
ATOM 6568 N N . ALA A 1 826 ? -1.914 -35.984 -21.944 1.00 94.75 826 ALA A N 1
ATOM 6569 C CA . ALA A 1 826 ? -1.221 -34.704 -21.861 1.00 94.75 826 ALA A CA 1
ATOM 6570 C C . ALA A 1 826 ? -0.811 -34.202 -23.251 1.00 94.75 826 ALA A C 1
ATOM 6572 O O . ALA A 1 826 ? -0.345 -34.985 -24.094 1.00 94.75 826 ALA A O 1
ATOM 6573 N N . LYS A 1 827 ? -0.980 -32.896 -23.474 1.00 94.19 827 LYS A N 1
ATOM 6574 C CA . LYS A 1 827 ? -0.605 -32.224 -24.718 1.00 94.19 827 LYS A CA 1
ATOM 6575 C C . LYS A 1 827 ? 0.388 -31.112 -24.414 1.00 94.19 827 LYS A C 1
ATOM 6577 O O . LYS A 1 827 ? 0.281 -30.436 -23.396 1.00 94.19 827 LYS A O 1
ATOM 6582 N N . ALA A 1 828 ? 1.354 -30.936 -25.301 1.00 95.19 828 ALA A N 1
ATOM 6583 C CA . ALA A 1 828 ? 2.359 -29.891 -25.203 1.00 95.19 828 ALA A CA 1
ATOM 6584 C C . ALA A 1 828 ? 2.463 -29.128 -26.521 1.00 95.19 828 ALA A C 1
ATOM 6586 O O . ALA A 1 828 ? 2.345 -29.716 -27.595 1.00 95.19 828 ALA A O 1
ATOM 6587 N N . LEU A 1 829 ? 2.718 -27.829 -26.445 1.00 95.50 829 LEU A N 1
ATOM 6588 C CA . LEU A 1 829 ? 3.182 -27.044 -27.576 1.00 95.50 829 LEU A CA 1
ATOM 6589 C C . LEU A 1 829 ? 4.691 -27.236 -27.668 1.00 95.50 829 LEU A C 1
ATOM 6591 O O . LEU A 1 829 ? 5.395 -26.917 -26.715 1.00 95.50 829 LEU A O 1
ATOM 6595 N N . VAL A 1 830 ? 5.179 -27.760 -28.787 1.00 94.81 830 VAL A N 1
ATOM 6596 C CA . VAL A 1 830 ? 6.590 -28.131 -28.965 1.00 94.81 830 VAL A CA 1
ATOM 6597 C C . VAL A 1 830 ? 7.186 -27.393 -30.155 1.00 94.81 830 VAL A C 1
ATOM 6599 O O . VAL A 1 830 ? 6.577 -27.375 -31.223 1.00 94.81 830 VAL A O 1
ATOM 6602 N N . MET A 1 831 ? 8.394 -26.848 -29.994 1.00 92.62 831 MET A N 1
ATOM 6603 C CA . MET A 1 831 ? 9.163 -26.227 -31.077 1.00 92.62 831 MET A CA 1
ATOM 6604 C C . MET A 1 831 ? 10.350 -27.114 -31.477 1.00 92.62 831 MET A C 1
ATOM 6606 O O . MET A 1 831 ? 11.189 -27.443 -30.642 1.00 92.62 831 MET A O 1
ATOM 6610 N N . LEU A 1 832 ? 10.434 -27.492 -32.758 1.00 92.19 832 LEU A N 1
ATOM 6611 C CA . LEU A 1 832 ? 11.521 -28.311 -33.311 1.00 92.19 832 LEU A CA 1
ATOM 6612 C C . LEU A 1 832 ? 12.260 -27.586 -34.447 1.00 92.19 832 LEU A C 1
ATOM 6614 O O . LEU A 1 832 ? 11.616 -26.886 -35.230 1.00 92.19 832 LEU A O 1
ATOM 6618 N N . PRO A 1 833 ? 13.583 -27.795 -34.594 1.00 90.19 833 PRO A N 1
ATOM 6619 C CA . PRO A 1 833 ? 14.367 -27.248 -35.708 1.00 90.19 833 PRO A CA 1
ATOM 6620 C C . PRO A 1 833 ? 14.185 -28.035 -37.017 1.00 90.19 833 PRO A C 1
ATOM 6622 O O . PRO A 1 833 ? 14.514 -27.555 -38.094 1.00 90.19 833 PRO A O 1
ATOM 6625 N N . GLU A 1 834 ? 13.655 -29.257 -36.943 1.00 89.69 834 GLU A N 1
ATOM 6626 C CA . GLU A 1 834 ? 13.435 -30.118 -38.103 1.00 89.69 834 GLU A CA 1
ATOM 6627 C C . GLU A 1 834 ? 11.975 -30.563 -38.179 1.00 89.69 834 GLU A C 1
ATOM 6629 O O . GLU A 1 834 ? 11.289 -30.754 -37.167 1.00 89.69 834 GLU A O 1
ATOM 6634 N N . ARG A 1 835 ? 11.486 -30.745 -39.409 1.00 91.19 835 ARG A N 1
ATOM 6635 C CA . ARG A 1 835 ? 10.129 -31.230 -39.640 1.00 91.19 835 ARG A CA 1
ATOM 6636 C C . ARG A 1 835 ? 10.016 -32.693 -39.219 1.00 91.19 835 ARG A C 1
ATOM 6638 O O . ARG A 1 835 ? 10.801 -33.529 -39.657 1.00 91.19 835 ARG A O 1
ATOM 6645 N N . ARG A 1 836 ? 8.979 -33.011 -38.446 1.00 87.50 836 ARG A N 1
ATOM 6646 C CA . ARG A 1 836 ? 8.628 -34.373 -38.049 1.00 87.50 836 ARG A CA 1
ATOM 6647 C C . ARG A 1 836 ? 7.316 -34.785 -38.709 1.00 87.50 836 ARG A C 1
ATOM 6649 O O . ARG A 1 836 ? 6.362 -34.012 -38.733 1.00 87.50 836 ARG A O 1
ATOM 6656 N N . GLU A 1 837 ? 7.278 -36.007 -39.229 1.00 81.69 837 GLU A N 1
ATOM 6657 C CA . GLU A 1 837 ? 6.088 -36.607 -39.840 1.00 81.69 837 GLU A CA 1
ATOM 6658 C C . GLU A 1 837 ? 5.626 -37.783 -38.977 1.00 81.69 837 GLU A C 1
ATOM 6660 O O . GLU A 1 837 ? 6.131 -38.898 -39.091 1.00 81.69 837 GLU A O 1
ATOM 6665 N N . ASP A 1 838 ? 4.719 -37.497 -38.045 1.00 84.19 838 ASP A N 1
ATOM 6666 C CA . ASP A 1 838 ? 4.148 -38.465 -37.106 1.00 84.19 838 ASP A CA 1
ATOM 6667 C C . ASP A 1 838 ? 2.789 -37.938 -36.629 1.00 84.19 838 ASP A C 1
ATOM 6669 O O . ASP A 1 838 ? 2.668 -37.418 -35.523 1.00 84.19 838 ASP A O 1
ATOM 6673 N N . ASP A 1 839 ? 1.777 -38.000 -37.498 1.00 76.62 839 ASP A N 1
ATOM 6674 C CA . ASP A 1 839 ? 0.468 -37.368 -37.262 1.00 76.62 839 ASP A CA 1
ATOM 6675 C C . ASP A 1 839 ? -0.289 -37.951 -36.048 1.00 76.62 839 ASP A C 1
ATOM 6677 O O . ASP A 1 839 ? -1.230 -37.331 -35.543 1.00 76.62 839 ASP A O 1
ATOM 6681 N N . GLU A 1 840 ? 0.108 -39.128 -35.544 1.00 78.31 840 GLU A N 1
ATOM 6682 C CA . GLU A 1 840 ? -0.471 -39.688 -34.317 1.00 78.31 840 GLU A CA 1
ATOM 6683 C C . GLU A 1 840 ? -0.009 -38.922 -33.068 1.00 78.31 840 GLU A C 1
ATOM 6685 O O . GLU A 1 840 ? -0.820 -38.656 -32.168 1.00 78.31 840 GLU A O 1
ATOM 6690 N N . ILE A 1 841 ? 1.268 -38.525 -33.036 1.00 85.31 841 ILE A N 1
ATOM 6691 C CA . ILE A 1 841 ? 1.924 -37.881 -31.890 1.00 85.31 841 ILE A CA 1
ATOM 6692 C C . ILE A 1 841 ? 2.012 -36.361 -32.068 1.00 85.31 841 ILE A C 1
ATOM 6694 O O . ILE A 1 841 ? 1.786 -35.626 -31.114 1.00 85.31 841 ILE A O 1
ATOM 6698 N N . CYS A 1 842 ? 2.308 -35.875 -33.271 1.00 89.25 842 CYS A N 1
ATOM 6699 C CA . CYS A 1 842 ? 2.624 -34.478 -33.559 1.00 89.25 842 CYS A CA 1
ATOM 6700 C C . CYS A 1 842 ? 1.691 -33.926 -34.638 1.00 89.25 842 CYS A C 1
ATOM 6702 O O . CYS A 1 842 ? 1.743 -34.347 -35.790 1.00 89.25 842 CYS A O 1
ATOM 6704 N N . ARG A 1 843 ? 0.894 -32.912 -34.306 1.00 91.62 843 ARG A N 1
ATOM 6705 C CA . ARG A 1 843 ? 0.100 -32.154 -35.278 1.00 91.62 843 ARG A CA 1
ATOM 6706 C C . ARG A 1 843 ? 0.754 -30.796 -35.512 1.00 91.62 843 ARG A C 1
ATOM 6708 O O . ARG A 1 843 ? 0.810 -29.981 -34.596 1.00 91.62 843 ARG A O 1
ATOM 6715 N N . LEU A 1 844 ? 1.231 -30.542 -36.732 1.00 93.44 844 LEU A N 1
ATOM 6716 C CA . LEU A 1 844 ? 1.850 -29.259 -37.087 1.00 93.44 844 LEU A CA 1
ATOM 6717 C C . LEU A 1 844 ? 0.825 -28.120 -36.963 1.00 93.44 844 LEU A C 1
ATOM 6719 O O . LEU A 1 844 ? -0.228 -28.161 -37.601 1.00 93.44 844 LEU A O 1
ATOM 6723 N N . LEU A 1 845 ? 1.152 -27.105 -36.165 1.00 93.25 845 LEU A N 1
ATOM 6724 C CA . LEU A 1 845 ? 0.342 -25.899 -35.978 1.00 93.25 845 LEU A CA 1
ATOM 6725 C C . LEU A 1 845 ? 0.874 -24.739 -36.821 1.00 93.25 845 LEU A C 1
ATOM 6727 O O . LEU A 1 845 ? 0.097 -24.035 -37.470 1.00 93.25 845 LEU A O 1
ATOM 6731 N N . LYS A 1 846 ? 2.198 -24.532 -36.825 1.00 93.19 846 LYS A N 1
ATOM 6732 C CA . LYS A 1 846 ? 2.824 -23.381 -37.484 1.00 93.19 846 LYS A CA 1
ATOM 6733 C C . LYS A 1 846 ? 4.261 -23.676 -37.919 1.00 93.19 846 LYS A C 1
ATOM 6735 O O . LYS A 1 846 ? 4.976 -24.420 -37.259 1.00 93.19 846 LYS A O 1
ATOM 6740 N N . VAL A 1 847 ? 4.673 -23.053 -39.022 1.00 94.19 847 VAL A N 1
ATOM 6741 C CA . VAL A 1 847 ? 6.078 -22.927 -39.436 1.00 94.19 847 VAL A CA 1
ATOM 6742 C C . VAL A 1 847 ? 6.486 -21.469 -39.235 1.00 94.19 847 VAL A C 1
ATOM 6744 O O . VAL A 1 847 ? 5.718 -20.569 -39.598 1.00 94.19 847 VAL A O 1
ATOM 6747 N N . TYR A 1 848 ? 7.641 -21.256 -38.615 1.00 90.25 848 TYR A N 1
ATOM 6748 C CA . TYR A 1 848 ? 8.190 -19.951 -38.267 1.00 90.25 848 TYR A CA 1
ATOM 6749 C C . TYR A 1 848 ? 9.629 -19.830 -38.773 1.00 90.25 848 TYR A C 1
ATOM 6751 O O . TYR A 1 848 ? 10.367 -20.802 -38.707 1.00 90.25 848 TYR A O 1
ATOM 6759 N N . GLU A 1 849 ? 10.016 -18.661 -39.275 1.00 89.88 849 GLU A N 1
ATOM 6760 C CA . GLU A 1 849 ? 11.382 -18.388 -39.737 1.00 89.88 849 GLU A CA 1
ATOM 6761 C C . GLU A 1 849 ? 11.986 -17.312 -38.829 1.00 89.88 849 GLU A C 1
ATOM 6763 O O . GLU A 1 849 ? 11.411 -16.226 -38.732 1.00 89.88 849 GLU A O 1
ATOM 6768 N N . ALA A 1 850 ? 13.125 -17.595 -38.194 1.00 81.12 850 ALA A N 1
ATOM 6769 C CA . ALA A 1 850 ? 13.868 -16.640 -37.366 1.00 81.12 850 ALA A CA 1
ATOM 6770 C C . ALA A 1 850 ? 15.374 -16.812 -37.554 1.00 81.12 850 ALA A C 1
ATOM 6772 O O . ALA A 1 850 ? 15.862 -17.928 -37.665 1.00 81.12 850 ALA A O 1
ATOM 6773 N N . ASP A 1 851 ? 16.104 -15.699 -37.650 1.00 77.31 851 ASP A N 1
ATOM 6774 C CA . ASP A 1 851 ? 17.568 -15.661 -37.813 1.00 77.31 851 ASP A CA 1
ATOM 6775 C C . ASP A 1 851 ? 18.148 -16.530 -38.954 1.00 77.31 851 ASP A C 1
ATOM 6777 O O . ASP A 1 851 ? 19.339 -16.834 -38.990 1.00 77.31 851 ASP A O 1
ATOM 6781 N N . GLY A 1 852 ? 17.324 -16.866 -39.953 1.00 81.12 852 GLY A N 1
ATOM 6782 C CA . GLY A 1 852 ? 17.700 -17.736 -41.073 1.00 81.12 852 GLY A CA 1
ATOM 6783 C C . GLY A 1 852 ? 17.474 -19.231 -40.824 1.00 81.12 852 GLY A C 1
ATOM 6784 O O . GLY A 1 852 ? 17.741 -20.020 -41.732 1.00 81.12 852 GLY A O 1
ATOM 6785 N N . ASP A 1 853 ? 16.945 -19.596 -39.656 1.00 84.44 853 ASP A N 1
ATOM 6786 C CA . ASP A 1 853 ? 16.545 -20.945 -39.276 1.00 84.44 853 ASP A CA 1
ATOM 6787 C C . ASP A 1 853 ? 15.019 -21.123 -39.355 1.00 84.44 853 ASP A C 1
ATOM 6789 O O . ASP A 1 853 ? 14.227 -20.232 -39.027 1.00 84.44 853 ASP A O 1
ATOM 6793 N N . THR A 1 854 ? 14.599 -22.317 -39.774 1.00 92.88 854 THR A N 1
ATOM 6794 C CA . THR A 1 854 ? 13.187 -22.703 -39.844 1.00 92.88 854 THR A CA 1
ATOM 6795 C C . THR A 1 854 ? 12.797 -23.498 -38.600 1.00 92.88 854 THR A C 1
ATOM 6797 O O . THR A 1 854 ? 13.373 -24.545 -38.306 1.00 92.88 854 THR A O 1
ATOM 6800 N N . HIS A 1 855 ? 11.756 -23.053 -37.906 1.00 92.50 855 HIS A N 1
ATOM 6801 C CA . HIS A 1 855 ? 11.187 -23.708 -36.734 1.00 92.50 855 HIS A CA 1
ATOM 6802 C C . HIS A 1 855 ? 9.787 -24.260 -37.020 1.00 92.50 855 HIS A C 1
ATOM 6804 O O . HIS A 1 855 ? 8.941 -23.619 -37.649 1.00 92.50 855 HIS A O 1
ATOM 6810 N N . PHE A 1 856 ? 9.512 -25.453 -36.500 1.00 94.12 856 PHE A N 1
ATOM 6811 C CA . PHE A 1 856 ? 8.238 -26.150 -36.643 1.00 94.12 856 PHE A CA 1
ATOM 6812 C C . PHE A 1 856 ? 7.565 -26.272 -35.277 1.00 94.12 856 PHE A C 1
ATOM 6814 O O . PHE A 1 856 ? 8.107 -26.911 -34.375 1.00 94.12 856 PHE A O 1
ATOM 6821 N N . LEU A 1 857 ? 6.382 -25.674 -35.131 1.00 94.56 857 LEU A N 1
ATOM 6822 C CA . LEU A 1 857 ? 5.603 -25.696 -33.895 1.00 94.56 857 LEU A CA 1
ATOM 6823 C C . LEU A 1 857 ? 4.457 -26.707 -33.991 1.00 94.56 857 LEU A C 1
ATOM 6825 O O . LEU A 1 857 ? 3.641 -26.639 -34.917 1.00 94.56 857 LEU A O 1
ATOM 6829 N N . TYR A 1 858 ? 4.383 -27.623 -33.027 1.00 93.88 858 TYR A N 1
ATOM 6830 C CA . TYR A 1 858 ? 3.440 -28.743 -32.997 1.00 93.88 858 TYR A CA 1
ATOM 6831 C C . TYR A 1 858 ? 2.569 -28.735 -31.742 1.00 93.88 858 TYR A C 1
ATOM 6833 O O . TYR A 1 858 ? 3.052 -28.432 -30.656 1.00 93.88 858 TYR A O 1
ATOM 6841 N N . GLU A 1 859 ? 1.323 -29.190 -31.880 1.00 94.31 859 GLU A N 1
ATOM 6842 C CA . GLU A 1 859 ? 0.617 -29.851 -30.782 1.00 94.31 859 GLU A CA 1
ATOM 6843 C C . GLU A 1 859 ? 1.176 -31.273 -30.682 1.00 94.31 859 GLU A C 1
ATOM 6845 O O . GLU A 1 859 ? 1.050 -32.072 -31.614 1.00 94.31 859 GLU A O 1
ATOM 6850 N N . TRP A 1 860 ? 1.788 -31.585 -29.551 1.00 93.88 860 TRP A N 1
ATOM 6851 C CA . TRP A 1 860 ? 2.351 -32.886 -29.240 1.00 93.88 860 TRP A CA 1
ATOM 6852 C C . TRP A 1 860 ? 1.470 -33.611 -28.235 1.00 93.88 860 TRP A C 1
ATOM 6854 O O . TRP A 1 860 ? 1.209 -33.080 -27.163 1.00 93.88 860 TRP A O 1
ATOM 6864 N N . VAL A 1 861 ? 1.067 -34.844 -28.524 1.00 93.69 861 VAL A N 1
ATOM 6865 C CA . VAL A 1 861 ? 0.328 -35.697 -27.586 1.00 93.69 861 VAL A CA 1
ATOM 6866 C C . VAL A 1 861 ? 1.247 -36.765 -27.031 1.00 93.69 861 VAL A C 1
ATOM 6868 O O . VAL A 1 861 ? 1.924 -37.459 -27.788 1.00 93.69 861 VAL A O 1
ATOM 6871 N N . GLN A 1 862 ? 1.268 -36.923 -25.708 1.00 91.19 862 GLN A N 1
ATOM 6872 C CA . GLN A 1 862 ? 2.112 -37.945 -25.102 1.00 91.19 862 GLN A CA 1
ATOM 6873 C C . GLN A 1 862 ? 1.717 -39.357 -25.574 1.00 91.19 862 GLN A C 1
ATOM 6875 O O . GLN A 1 862 ? 0.538 -39.734 -25.499 1.00 91.19 862 GLN A O 1
ATOM 6880 N N . PRO A 1 863 ? 2.684 -40.152 -26.071 1.00 90.12 863 PRO A N 1
ATOM 6881 C CA . PRO A 1 863 ? 2.434 -41.535 -26.443 1.00 90.12 863 PRO A CA 1
ATOM 6882 C C . PRO A 1 863 ? 2.265 -42.413 -25.199 1.00 90.12 863 PRO A C 1
ATOM 6884 O O . PRO A 1 863 ? 2.745 -42.084 -24.117 1.00 90.12 863 PRO A O 1
ATOM 6887 N N . LEU A 1 864 ? 1.607 -43.561 -25.373 1.00 90.81 864 LEU A N 1
ATOM 6888 C CA . LEU A 1 864 ? 1.613 -44.620 -24.362 1.00 90.81 864 LEU A CA 1
ATOM 6889 C C . LEU A 1 864 ? 2.980 -45.324 -24.337 1.00 90.81 864 LEU A C 1
ATOM 6891 O O . LEU A 1 864 ? 3.722 -45.288 -25.320 1.00 90.81 864 LEU A O 1
ATOM 6895 N N . GLY A 1 865 ? 3.262 -46.037 -23.251 1.00 89.56 865 GLY A N 1
ATOM 6896 C CA . GLY A 1 865 ? 4.455 -46.871 -23.093 1.00 89.56 865 GLY A CA 1
ATOM 6897 C C . GLY A 1 865 ? 5.406 -46.408 -21.993 1.00 89.56 865 GLY A C 1
ATOM 6898 O O . GLY A 1 865 ? 6.484 -46.980 -21.853 1.00 89.56 865 GLY A O 1
ATOM 6899 N N . ASP A 1 866 ? 5.034 -45.400 -21.204 1.00 88.00 866 ASP A N 1
ATOM 6900 C CA . ASP A 1 866 ? 5.853 -44.941 -20.088 1.00 88.00 866 ASP A CA 1
ATOM 6901 C C . ASP A 1 866 ? 5.644 -45.831 -18.859 1.00 88.00 866 ASP A C 1
ATOM 6903 O O . ASP A 1 866 ? 4.557 -45.882 -18.278 1.00 88.00 866 ASP A O 1
ATOM 6907 N N . ALA A 1 867 ? 6.698 -46.535 -18.447 1.00 86.88 867 ALA A N 1
ATOM 6908 C CA . ALA A 1 867 ? 6.657 -47.464 -17.322 1.00 86.88 867 ALA A CA 1
ATOM 6909 C C . ALA A 1 867 ? 6.242 -46.805 -15.993 1.00 86.88 867 ALA A C 1
ATOM 6911 O O . ALA A 1 867 ? 5.735 -47.498 -15.116 1.00 86.88 867 ALA A O 1
ATOM 6912 N N . ARG A 1 868 ? 6.417 -45.485 -15.843 1.00 83.69 868 ARG A N 1
ATOM 6913 C CA . ARG A 1 868 ? 6.009 -44.746 -14.635 1.00 83.69 868 ARG A CA 1
ATOM 6914 C C . ARG A 1 868 ? 4.498 -44.603 -14.516 1.00 83.69 868 ARG A C 1
ATOM 6916 O O . ARG A 1 868 ? 3.984 -44.562 -13.409 1.00 83.69 868 ARG A O 1
ATOM 6923 N N . PHE A 1 869 ? 3.804 -44.605 -15.652 1.00 89.56 869 PHE A N 1
ATOM 6924 C CA . PHE A 1 869 ? 2.346 -44.539 -15.747 1.00 89.56 869 PHE A CA 1
ATOM 6925 C C . PHE A 1 869 ? 1.753 -45.906 -16.088 1.00 89.56 869 PHE A C 1
ATOM 6927 O O . PHE A 1 869 ? 0.798 -45.986 -16.854 1.00 89.56 869 PHE A O 1
ATOM 6934 N N . GLU A 1 870 ? 2.345 -46.998 -15.590 1.00 88.62 870 GLU A N 1
ATOM 6935 C CA . GLU A 1 870 ? 1.884 -48.372 -15.863 1.00 88.62 870 GLU A CA 1
ATOM 6936 C C . GLU A 1 870 ? 1.869 -48.713 -17.369 1.00 88.62 870 GLU A C 1
ATOM 6938 O O . GLU A 1 870 ? 0.986 -49.404 -17.877 1.00 88.62 870 GLU A O 1
ATOM 6943 N N . ASN A 1 871 ? 2.882 -48.234 -18.101 1.00 90.06 871 ASN A N 1
ATOM 6944 C CA . ASN A 1 871 ? 2.992 -48.284 -19.565 1.00 90.06 871 ASN A CA 1
ATOM 6945 C C . ASN A 1 871 ? 1.927 -47.454 -20.310 1.00 90.06 871 ASN A C 1
ATOM 6947 O O . ASN A 1 871 ? 1.713 -47.665 -21.506 1.00 90.06 871 ASN A O 1
ATOM 6951 N N . ALA A 1 872 ? 1.284 -46.492 -19.642 1.00 93.00 872 ALA A N 1
ATOM 6952 C CA . ALA A 1 872 ? 0.422 -45.488 -20.259 1.00 93.00 872 ALA A CA 1
ATOM 6953 C C . ALA A 1 872 ? 1.172 -44.154 -20.469 1.00 93.00 872 ALA A C 1
ATOM 6955 O O . ALA A 1 872 ? 2.301 -44.165 -20.961 1.00 93.00 872 ALA A O 1
ATOM 6956 N N . SER A 1 873 ? 0.535 -43.020 -20.162 1.00 93.50 873 SER A N 1
ATOM 6957 C CA . SER A 1 873 ? 1.081 -41.657 -20.245 1.00 93.50 873 SER A CA 1
ATOM 6958 C C . SER A 1 873 ? 0.488 -40.783 -19.137 1.00 93.50 873 SER A C 1
ATOM 6960 O O . SER A 1 873 ? -0.464 -41.200 -18.478 1.00 93.50 873 SER A O 1
ATOM 6962 N N . TYR A 1 874 ? 0.966 -39.549 -18.984 1.00 95.12 874 TYR A N 1
ATOM 6963 C CA . TYR A 1 874 ? 0.263 -38.559 -18.167 1.00 95.12 874 TYR A CA 1
ATOM 6964 C C . TYR A 1 874 ? -0.962 -37.978 -18.908 1.00 95.12 874 TYR A C 1
ATOM 6966 O O . TYR A 1 874 ? -1.244 -38.343 -20.063 1.00 95.12 874 TYR A O 1
ATOM 6974 N N . VAL A 1 875 ? -1.713 -37.098 -18.244 1.00 96.56 875 VAL A N 1
ATOM 6975 C CA . VAL A 1 875 ? -3.041 -36.622 -18.666 1.00 96.56 875 VAL A CA 1
ATOM 6976 C C . VAL A 1 875 ? -3.105 -35.106 -18.879 1.00 96.56 875 VAL A C 1
ATOM 6978 O O . VAL A 1 875 ? -2.251 -34.366 -18.403 1.00 96.56 875 VAL A O 1
ATOM 6981 N N . ASP A 1 876 ? -4.101 -34.646 -19.638 1.00 96.62 876 ASP A N 1
ATOM 6982 C CA . ASP A 1 876 ? -4.348 -33.219 -19.901 1.00 96.62 876 ASP A CA 1
ATOM 6983 C C . ASP A 1 876 ? -5.303 -32.632 -18.852 1.00 96.62 876 ASP A C 1
ATOM 6985 O O . ASP A 1 876 ? -6.520 -32.658 -19.028 1.00 96.62 876 ASP A O 1
ATOM 6989 N N . LEU A 1 877 ? -4.749 -32.114 -17.753 1.00 97.00 877 LEU A N 1
ATOM 6990 C CA . LEU A 1 877 ? -5.531 -31.502 -16.669 1.00 97.00 877 LEU A CA 1
ATOM 6991 C C . LEU A 1 877 ? -6.056 -30.095 -17.005 1.00 97.00 877 LEU A C 1
ATOM 6993 O O . LEU A 1 877 ? -6.805 -29.517 -16.220 1.00 97.00 877 LEU A O 1
ATOM 6997 N N . LEU A 1 878 ? -5.716 -29.547 -18.179 1.00 97.25 878 LEU A N 1
ATOM 6998 C CA . LEU A 1 878 ? -6.302 -28.302 -18.682 1.00 97.25 878 LEU A CA 1
ATOM 6999 C C . LEU A 1 878 ? -7.669 -28.537 -19.341 1.00 97.25 878 LEU A C 1
ATOM 7001 O O . LEU A 1 878 ? -8.355 -27.576 -19.694 1.00 97.25 878 LEU A O 1
ATOM 7005 N N . ASP A 1 879 ? -8.095 -29.790 -19.516 1.00 95.94 879 ASP A N 1
ATOM 7006 C CA . ASP A 1 879 ? -9.414 -30.167 -20.020 1.00 95.94 879 ASP A CA 1
ATOM 7007 C C . ASP A 1 879 ? -10.264 -30.768 -18.892 1.00 95.94 879 ASP A C 1
ATOM 7009 O O . ASP A 1 879 ? -10.023 -31.881 -18.429 1.00 95.94 879 ASP A O 1
ATOM 7013 N N . GLY A 1 880 ? -11.317 -30.056 -18.477 1.00 93.50 880 GLY A N 1
ATOM 7014 C CA . GLY A 1 880 ? -12.165 -30.466 -17.350 1.00 93.50 880 GLY A CA 1
ATOM 7015 C C . GLY A 1 880 ? -12.829 -31.832 -17.535 1.00 93.50 880 GLY A C 1
ATOM 7016 O O . GLY A 1 880 ? -13.083 -32.526 -16.556 1.00 93.50 880 GLY A O 1
ATOM 7017 N N . ARG A 1 881 ? -13.017 -32.290 -18.781 1.00 95.19 881 ARG A N 1
ATOM 7018 C CA . ARG A 1 881 ? -13.557 -33.632 -19.071 1.00 95.19 881 ARG A CA 1
ATOM 7019 C C . ARG A 1 881 ? -12.615 -34.748 -18.621 1.00 95.19 881 ARG A C 1
ATOM 7021 O O . ARG A 1 881 ? -13.056 -35.875 -18.398 1.00 95.19 881 ARG A O 1
ATOM 7028 N N . VAL A 1 882 ? -11.316 -34.461 -18.536 1.00 97.56 882 VAL A N 1
ATOM 7029 C CA . VAL A 1 882 ? -10.298 -35.394 -18.045 1.00 97.56 882 VAL A CA 1
ATOM 7030 C C . VAL A 1 882 ? -10.415 -35.532 -16.533 1.00 97.56 882 VAL A C 1
ATOM 7032 O O . VAL A 1 882 ? -10.497 -36.658 -16.045 1.00 97.56 882 VAL A O 1
ATOM 7035 N N . THR A 1 883 ? -10.535 -34.418 -15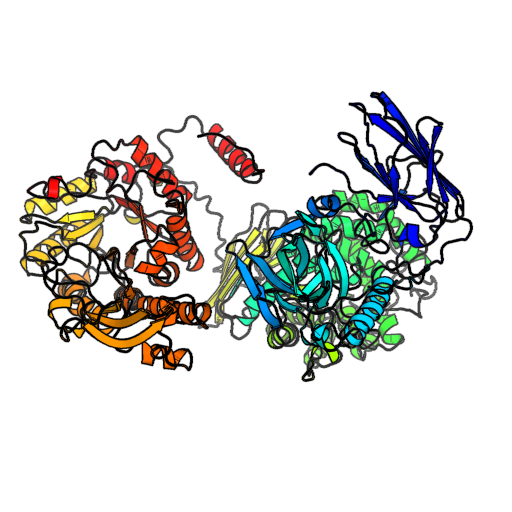.809 1.00 97.31 883 THR A N 1
ATOM 7036 C CA . THR A 1 883 ? -10.776 -34.413 -14.357 1.00 97.31 883 THR A CA 1
ATOM 7037 C C . THR A 1 883 ? -12.111 -35.066 -13.999 1.00 97.31 883 THR A C 1
ATOM 7039 O O . THR A 1 883 ? -12.177 -35.879 -13.080 1.00 97.31 883 THR A O 1
ATOM 7042 N N . GLU A 1 884 ? -13.177 -34.793 -14.757 1.00 97.31 884 GLU A N 1
ATOM 7043 C CA . GLU A 1 884 ? -14.465 -35.476 -14.588 1.00 97.31 884 GLU A CA 1
ATOM 7044 C C . GLU A 1 884 ? -14.320 -36.989 -14.775 1.00 97.31 884 GLU A C 1
ATOM 7046 O O . GLU A 1 884 ? -14.795 -37.762 -13.946 1.00 97.31 884 GLU A O 1
ATOM 7051 N N . ALA A 1 885 ? -13.620 -37.432 -15.826 1.00 97.88 885 ALA A N 1
ATOM 7052 C CA . ALA A 1 885 ? -13.359 -38.851 -16.040 1.00 97.88 885 ALA A CA 1
ATOM 7053 C C . ALA A 1 885 ? -12.514 -39.463 -14.912 1.00 97.88 885 ALA A C 1
ATOM 7055 O O . ALA A 1 885 ? -12.761 -40.609 -14.537 1.00 97.88 885 ALA A O 1
ATOM 7056 N N . PHE A 1 886 ? -11.557 -38.716 -14.356 1.00 98.12 886 PHE A N 1
ATOM 7057 C CA . PHE A 1 886 ? -10.784 -39.126 -13.187 1.00 98.12 886 PHE A CA 1
ATOM 7058 C C . PHE A 1 886 ? -11.697 -39.359 -11.977 1.00 98.12 886 PHE A C 1
ATOM 7060 O O . PHE A 1 886 ? -11.742 -40.477 -11.465 1.00 98.12 886 PHE A O 1
ATOM 7067 N N . ILE A 1 887 ? -12.519 -38.374 -11.601 1.00 98.06 887 ILE A N 1
ATOM 7068 C CA . ILE A 1 887 ? -13.507 -38.481 -10.512 1.00 98.06 887 ILE A CA 1
ATOM 7069 C C . ILE A 1 887 ? -14.446 -39.677 -10.719 1.00 98.06 887 ILE A C 1
ATOM 7071 O O . ILE A 1 887 ? -14.698 -40.452 -9.790 1.00 98.06 887 ILE A O 1
ATOM 7075 N N . GLU A 1 888 ? -14.930 -39.873 -11.944 1.00 97.69 888 GLU A N 1
ATOM 7076 C CA . GLU A 1 888 ? -15.890 -40.932 -12.252 1.00 97.69 888 GLU A CA 1
ATOM 7077 C C . GLU A 1 888 ? -15.284 -42.336 -12.172 1.00 97.69 888 GLU A C 1
ATOM 7079 O O . GLU A 1 888 ? -15.992 -43.296 -11.866 1.00 97.69 888 GLU A O 1
ATOM 7084 N N . ARG A 1 889 ? -13.972 -42.468 -12.406 1.00 96.19 889 ARG A N 1
ATOM 7085 C CA . ARG A 1 889 ? -13.246 -43.744 -12.320 1.00 96.19 889 ARG A CA 1
ATOM 7086 C C . ARG A 1 889 ? -12.623 -44.005 -10.954 1.00 96.19 889 ARG A C 1
ATOM 7088 O O . ARG A 1 889 ? -12.372 -45.166 -10.651 1.00 96.19 889 ARG A O 1
ATOM 7095 N N . THR A 1 890 ? -12.411 -42.979 -10.131 1.00 96.00 890 THR A N 1
ATOM 7096 C CA . THR A 1 890 ? -11.803 -43.115 -8.799 1.00 96.00 890 THR A CA 1
ATOM 7097 C C . THR A 1 890 ? -12.803 -42.753 -7.698 1.00 96.00 890 THR A C 1
ATOM 7099 O O . THR A 1 890 ? -13.442 -43.626 -7.105 1.00 96.00 890 THR A O 1
ATOM 7102 N N . HIS A 1 891 ? -12.995 -41.462 -7.451 1.00 97.38 891 HIS A N 1
ATOM 7103 C CA . HIS A 1 891 ? -13.754 -40.871 -6.353 1.00 97.38 891 HIS A CA 1
ATOM 7104 C C . HIS A 1 891 ? -15.180 -41.422 -6.217 1.00 97.38 891 HIS A C 1
ATOM 7106 O O . HIS A 1 891 ? -15.634 -41.743 -5.117 1.00 97.38 891 HIS A O 1
ATOM 7112 N N . ARG A 1 892 ? -15.885 -41.624 -7.332 1.00 97.50 892 ARG A N 1
ATOM 7113 C CA . ARG A 1 892 ? -17.260 -42.152 -7.326 1.00 97.50 892 ARG A CA 1
ATOM 7114 C C . ARG A 1 892 ? -17.368 -43.603 -6.900 1.00 97.50 892 ARG A C 1
ATOM 7116 O O . ARG A 1 892 ? -18.379 -44.001 -6.322 1.00 97.50 892 ARG A O 1
ATOM 7123 N N . HIS A 1 893 ? -16.323 -44.392 -7.122 1.00 96.69 893 HIS A N 1
ATOM 7124 C CA . HIS A 1 893 ? -16.277 -45.756 -6.612 1.00 96.69 893 HIS A CA 1
ATOM 7125 C C . HIS A 1 893 ? -16.121 -45.783 -5.086 1.00 96.69 893 HIS A C 1
ATOM 7127 O O . HIS A 1 893 ? -16.730 -46.646 -4.442 1.00 96.69 893 HIS A O 1
ATOM 7133 N N . TYR A 1 894 ? -15.378 -44.823 -4.515 1.00 97.62 894 TYR A N 1
ATOM 7134 C CA . TYR A 1 894 ? -15.312 -44.607 -3.067 1.00 97.62 894 TYR A CA 1
ATOM 7135 C C . TYR A 1 894 ? -16.644 -44.092 -2.511 1.00 97.62 894 TYR A C 1
ATOM 7137 O O . TYR A 1 894 ? -17.134 -44.644 -1.530 1.00 97.62 894 TYR A O 1
ATOM 7145 N N . GLU A 1 895 ? -17.269 -43.100 -3.152 1.00 97.31 895 GLU A N 1
ATOM 7146 C CA . GLU A 1 895 ? -18.580 -42.557 -2.755 1.00 97.31 895 GLU A CA 1
ATOM 7147 C C . GLU A 1 895 ? -19.652 -43.654 -2.707 1.00 97.31 895 GLU A C 1
ATOM 7149 O O . GLU A 1 895 ? -20.334 -43.815 -1.693 1.00 97.31 895 GLU A O 1
ATOM 7154 N N . ALA A 1 896 ? -19.753 -44.466 -3.763 1.00 97.38 896 ALA A N 1
ATOM 7155 C CA . ALA A 1 896 ? -20.755 -45.525 -3.868 1.00 97.38 896 ALA A CA 1
ATOM 7156 C C . ALA A 1 896 ? -20.660 -46.578 -2.748 1.00 97.38 896 ALA A C 1
ATOM 7158 O O . ALA A 1 896 ? -21.665 -47.201 -2.406 1.00 97.38 896 ALA A O 1
ATOM 7159 N N . ARG A 1 897 ? -19.463 -46.795 -2.187 1.00 97.50 897 ARG A N 1
ATOM 7160 C CA . ARG A 1 897 ? -19.204 -47.823 -1.164 1.00 97.50 897 ARG A CA 1
ATOM 7161 C C . ARG A 1 897 ? -19.117 -47.256 0.252 1.00 97.50 897 ARG A C 1
ATOM 7163 O O . ARG A 1 897 ? -19.509 -47.938 1.195 1.00 97.50 897 ARG A O 1
ATOM 7170 N N . PHE A 1 898 ? -18.617 -46.031 0.407 1.00 97.50 898 PHE A N 1
ATOM 7171 C CA . PHE A 1 898 ? -18.237 -45.458 1.703 1.00 97.50 898 PHE A CA 1
ATOM 7172 C C . PHE A 1 898 ? -18.791 -44.057 1.959 1.00 97.50 898 PHE A C 1
ATOM 7174 O O . PHE A 1 898 ? -18.398 -43.434 2.943 1.00 97.50 898 PHE A O 1
ATOM 7181 N N . GLY A 1 899 ? -19.725 -43.563 1.140 1.00 95.88 899 GLY A N 1
ATOM 7182 C CA . GLY A 1 899 ? -20.303 -42.226 1.306 1.00 95.88 899 GLY A CA 1
ATOM 7183 C C . GLY A 1 899 ? -20.903 -41.971 2.697 1.00 95.88 899 GLY A C 1
ATOM 7184 O O . GLY A 1 899 ? -20.838 -40.858 3.201 1.00 95.88 899 GLY A O 1
ATOM 7185 N N . SER A 1 900 ? -21.395 -43.006 3.391 1.00 95.81 900 SER A N 1
ATOM 7186 C CA . SER A 1 900 ? -21.880 -42.891 4.779 1.00 95.81 900 SER A CA 1
ATOM 7187 C C . SER A 1 900 ? -20.792 -42.578 5.818 1.00 95.81 900 SER A C 1
ATOM 7189 O O . SER A 1 900 ? -21.109 -42.235 6.960 1.00 95.81 900 SER A O 1
ATOM 7191 N N . SER A 1 901 ? -19.524 -42.752 5.449 1.00 97.31 901 SER A N 1
ATOM 7192 C CA . SER A 1 901 ? -18.350 -42.514 6.293 1.00 97.31 901 SER A CA 1
ATOM 7193 C C . SER A 1 901 ? -17.656 -41.182 5.987 1.00 97.31 901 SER A C 1
ATOM 7195 O O . SER A 1 901 ? -16.748 -40.802 6.734 1.00 97.31 901 SER A O 1
ATOM 7197 N N . PHE A 1 902 ? -18.067 -40.483 4.920 1.00 98.12 902 PHE A N 1
ATOM 7198 C CA . PHE A 1 902 ? -17.529 -39.178 4.526 1.00 98.12 902 PHE A CA 1
ATOM 7199 C C . PHE A 1 902 ? -17.829 -38.112 5.588 1.00 98.12 902 PHE A C 1
ATOM 7201 O O . PHE A 1 902 ? -18.861 -38.159 6.261 1.00 98.12 902 PHE A O 1
ATOM 7208 N N . GLY A 1 903 ? -16.864 -37.218 5.818 1.00 93.31 903 GLY A N 1
ATOM 7209 C CA . GLY A 1 903 ? -16.900 -36.201 6.878 1.00 93.31 903 GLY A CA 1
ATOM 7210 C C . GLY A 1 903 ? -16.798 -36.756 8.305 1.00 93.31 903 GLY A C 1
ATOM 7211 O O . GLY A 1 903 ? -16.764 -35.997 9.271 1.00 93.31 903 GLY A O 1
ATOM 7212 N N . ARG A 1 904 ? -16.735 -38.086 8.472 1.00 94.44 904 ARG A N 1
ATOM 7213 C CA . ARG A 1 904 ? -16.648 -38.763 9.775 1.00 94.44 904 ARG A CA 1
ATOM 7214 C C . ARG A 1 904 ? -15.308 -39.466 9.934 1.00 94.44 904 ARG A C 1
ATOM 7216 O O . ARG A 1 904 ? -14.353 -38.891 10.460 1.00 94.44 904 ARG A O 1
ATOM 7223 N N . THR A 1 905 ? -15.247 -40.725 9.517 1.00 97.25 905 THR A N 1
ATOM 7224 C CA . THR A 1 905 ? -14.051 -41.571 9.607 1.00 97.25 905 THR A CA 1
ATOM 7225 C C . THR A 1 905 ? -13.155 -41.366 8.391 1.00 97.25 905 THR A C 1
ATOM 7227 O O . THR A 1 905 ? -11.935 -41.449 8.521 1.00 97.25 905 THR A O 1
ATOM 7230 N N . VAL A 1 906 ? -13.759 -41.042 7.242 1.00 98.38 906 VAL A N 1
ATOM 7231 C CA . VAL A 1 906 ? -13.075 -40.591 6.027 1.00 98.38 906 VAL A CA 1
ATOM 7232 C C . VAL A 1 906 ? -13.225 -39.074 5.952 1.00 98.38 906 VAL A C 1
ATOM 7234 O O . VAL A 1 906 ? -14.284 -38.591 5.551 1.00 98.38 906 VAL A O 1
ATOM 7237 N N . PRO A 1 907 ? -12.226 -38.306 6.406 1.00 97.12 907 PRO A N 1
ATOM 7238 C CA . PRO A 1 907 ? -12.350 -36.856 6.476 1.00 97.12 907 PRO A CA 1
ATOM 7239 C C . PRO A 1 907 ? -12.115 -36.180 5.126 1.00 97.12 907 PRO A C 1
ATOM 7241 O O . PRO A 1 907 ? -12.583 -35.066 4.944 1.00 97.12 907 PRO A O 1
ATOM 7244 N N . GLY A 1 908 ? -11.401 -36.813 4.193 1.00 97.69 908 GLY A N 1
ATOM 7245 C CA . GLY A 1 908 ? -10.978 -36.144 2.974 1.00 97.69 908 GLY A CA 1
ATOM 7246 C C . GLY A 1 908 ? -10.137 -36.988 2.026 1.00 97.69 908 GLY A C 1
ATOM 7247 O O . GLY A 1 908 ? -9.905 -38.181 2.260 1.00 97.69 908 GLY A O 1
ATOM 7248 N N . VAL A 1 909 ? -9.685 -36.321 0.967 1.00 98.06 909 VAL A N 1
ATOM 7249 C CA . VAL A 1 909 ? -8.904 -36.860 -0.146 1.00 98.06 909 VAL A CA 1
ATOM 7250 C C . VAL A 1 909 ? -7.598 -36.080 -0.295 1.00 98.06 909 VAL A C 1
ATOM 7252 O O . VAL A 1 909 ? -7.597 -34.854 -0.172 1.00 98.06 909 VAL A O 1
ATOM 7255 N N . PHE A 1 910 ? -6.511 -36.802 -0.558 1.00 98.00 910 PHE A N 1
ATOM 7256 C CA . PHE A 1 910 ? -5.202 -36.261 -0.910 1.00 98.00 910 PHE A CA 1
ATOM 7257 C C . PHE A 1 910 ? -4.942 -36.424 -2.410 1.00 98.00 910 PHE A C 1
ATOM 7259 O O . PHE A 1 910 ? -5.005 -37.558 -2.888 1.00 98.00 910 PHE A O 1
ATOM 7266 N N . SER A 1 911 ? -4.618 -35.320 -3.092 1.00 96.75 911 SER A N 1
ATOM 7267 C CA . SER A 1 911 ? -4.073 -35.298 -4.458 1.00 96.75 911 SER A CA 1
ATOM 7268 C C . SER A 1 911 ? -2.595 -34.914 -4.413 1.00 96.75 911 SER A C 1
ATOM 7270 O O . SER A 1 911 ? -2.226 -33.906 -3.820 1.00 96.75 911 SER A O 1
ATOM 7272 N N . ASP A 1 912 ? -1.758 -35.710 -5.059 1.00 94.75 912 ASP A N 1
ATOM 7273 C CA . ASP A 1 912 ? -0.298 -35.600 -5.047 1.00 94.75 912 ASP A CA 1
ATOM 7274 C C . ASP A 1 912 ? 0.269 -35.057 -6.369 1.00 94.75 912 ASP A C 1
ATOM 7276 O O . ASP A 1 912 ? -0.072 -35.566 -7.442 1.00 94.75 912 ASP A O 1
ATOM 7280 N N . GLU A 1 913 ? 1.119 -34.034 -6.277 1.00 93.75 913 GLU A N 1
ATOM 7281 C CA . GLU A 1 913 ? 1.940 -33.416 -7.332 1.00 93.75 913 GLU A CA 1
ATOM 7282 C C . GLU A 1 913 ? 1.250 -33.094 -8.675 1.00 93.75 913 GLU A C 1
ATOM 7284 O O . GLU A 1 913 ? 1.891 -33.066 -9.732 1.00 93.75 913 GLU A O 1
ATOM 7289 N N . ALA A 1 914 ? -0.059 -32.838 -8.686 1.00 95.69 914 ALA A N 1
ATOM 7290 C CA . ALA A 1 914 ? -0.759 -32.530 -9.932 1.00 95.69 914 ALA A CA 1
ATOM 7291 C C . ALA A 1 914 ? -0.107 -31.336 -10.660 1.00 95.69 914 ALA A C 1
ATOM 7293 O O . ALA A 1 914 ? 0.244 -30.320 -10.057 1.00 95.69 914 ALA A O 1
ATOM 7294 N N . CYS A 1 915 ? 0.059 -31.461 -11.977 1.00 95.31 915 CYS A N 1
ATOM 7295 C CA . CYS A 1 915 ? 0.709 -30.452 -12.815 1.00 95.31 915 CYS A CA 1
ATOM 7296 C C . CYS A 1 915 ? 0.019 -30.265 -14.171 1.00 95.31 915 CYS A C 1
ATOM 7298 O O . CYS A 1 915 ? -0.609 -31.189 -14.695 1.00 95.31 915 CYS A O 1
ATOM 7300 N N . ALA A 1 916 ? 0.166 -29.068 -14.746 1.00 94.25 916 ALA A N 1
ATOM 7301 C CA . ALA A 1 916 ? -0.378 -28.695 -16.050 1.00 94.25 916 ALA A CA 1
ATOM 7302 C C . ALA A 1 916 ? 0.335 -29.421 -17.201 1.00 94.25 916 ALA A C 1
ATOM 7304 O O . ALA A 1 916 ? -0.289 -29.764 -18.206 1.00 94.25 916 ALA A O 1
ATOM 7305 N N . LEU A 1 917 ? 1.639 -29.679 -17.056 1.00 91.88 917 LEU A N 1
ATOM 7306 C CA . LEU A 1 917 ? 2.415 -30.478 -17.998 1.00 91.88 917 LEU A CA 1
ATOM 7307 C C . LEU A 1 917 ? 3.559 -31.207 -17.288 1.00 91.88 917 LEU A C 1
ATOM 7309 O O . LEU A 1 917 ? 4.408 -30.590 -16.658 1.00 91.88 917 LEU A O 1
ATOM 7313 N N . LEU A 1 918 ? 3.635 -32.520 -17.497 1.00 89.56 918 LEU A N 1
ATOM 7314 C CA . LEU A 1 918 ? 4.799 -33.332 -17.153 1.00 89.56 918 LEU A CA 1
ATOM 7315 C C . LEU A 1 918 ? 5.636 -33.572 -18.417 1.00 89.56 918 LEU A C 1
ATOM 7317 O O . LEU A 1 918 ? 5.378 -34.524 -19.157 1.00 89.56 918 LEU A O 1
ATOM 7321 N N . TRP A 1 919 ? 6.636 -32.730 -18.677 1.00 84.88 919 TRP A N 1
ATOM 7322 C CA . TRP A 1 919 ? 7.538 -32.874 -19.826 1.00 84.88 919 TRP A CA 1
ATOM 7323 C C . TRP A 1 919 ? 8.965 -33.178 -19.382 1.00 84.88 919 TRP A C 1
ATOM 7325 O O . TRP A 1 919 ? 9.532 -32.489 -18.546 1.00 84.88 919 TRP A O 1
ATOM 7335 N N . LEU A 1 920 ? 9.553 -34.240 -19.930 1.00 70.06 920 LEU A N 1
ATOM 7336 C CA . LEU A 1 920 ? 10.812 -34.801 -19.418 1.00 70.06 920 LEU A CA 1
ATOM 7337 C C . LEU A 1 920 ? 11.870 -34.987 -20.497 1.00 70.06 920 LEU A C 1
ATOM 7339 O O . LEU A 1 920 ? 12.843 -35.713 -20.300 1.00 70.06 920 LEU A O 1
ATOM 7343 N N . ASN A 1 921 ? 11.662 -34.349 -21.646 1.00 76.38 921 ASN A N 1
ATOM 7344 C CA . ASN A 1 921 ? 12.677 -34.236 -22.672 1.00 76.38 921 ASN A CA 1
ATOM 7345 C C . ASN A 1 921 ? 13.308 -32.836 -22.578 1.00 76.38 921 ASN A C 1
ATOM 7347 O O . ASN A 1 921 ? 12.744 -31.897 -23.140 1.00 76.38 921 ASN A O 1
ATOM 7351 N N . PRO A 1 922 ? 14.435 -32.676 -21.859 1.00 65.44 922 PRO A N 1
ATOM 7352 C CA . PRO A 1 922 ? 15.039 -31.364 -21.630 1.00 65.44 922 PRO A CA 1
ATOM 7353 C C . PRO A 1 922 ? 15.585 -30.731 -22.917 1.00 65.44 922 PRO A C 1
ATOM 7355 O O . PRO A 1 922 ? 15.726 -29.516 -22.985 1.00 65.44 922 PRO A O 1
ATOM 7358 N N . ASP A 1 923 ? 15.857 -31.538 -23.946 1.00 75.19 923 ASP A N 1
ATOM 7359 C CA . ASP A 1 923 ? 16.429 -31.075 -25.213 1.00 75.19 923 ASP A CA 1
ATOM 7360 C C . ASP A 1 923 ? 15.368 -30.505 -26.172 1.00 75.19 923 ASP A C 1
ATOM 7362 O O . ASP A 1 923 ? 15.694 -30.031 -27.260 1.00 75.19 923 ASP A O 1
ATOM 7366 N N . VAL A 1 924 ? 14.085 -30.567 -25.797 1.00 83.69 924 VAL A N 1
ATOM 7367 C CA . VAL A 1 924 ? 12.964 -30.127 -26.631 1.00 83.69 924 VAL A CA 1
ATOM 7368 C C . VAL A 1 924 ? 12.113 -29.121 -25.854 1.00 83.69 924 VAL A C 1
ATOM 7370 O O . VAL A 1 924 ? 11.398 -29.535 -24.937 1.00 83.69 924 VAL A O 1
ATOM 7373 N N . PRO A 1 925 ? 12.142 -27.825 -26.226 1.00 86.06 925 PRO A N 1
ATOM 7374 C CA . PRO A 1 925 ? 11.302 -26.806 -25.609 1.00 86.06 925 PRO A CA 1
ATOM 7375 C C . PRO A 1 925 ? 9.820 -27.161 -25.739 1.00 86.06 925 PRO A C 1
ATOM 7377 O O . PRO A 1 925 ? 9.321 -27.387 -26.848 1.00 86.06 925 PRO A O 1
ATOM 7380 N N . ALA A 1 926 ? 9.121 -27.189 -24.606 1.00 91.69 926 ALA A N 1
ATOM 7381 C CA . ALA A 1 926 ? 7.717 -27.563 -24.529 1.00 91.69 926 ALA A CA 1
ATOM 7382 C C . ALA A 1 926 ? 6.958 -26.691 -23.526 1.00 91.69 926 ALA A C 1
ATOM 7384 O O . ALA A 1 926 ? 7.499 -26.332 -22.483 1.00 91.69 926 ALA A O 1
ATOM 7385 N N . LEU A 1 927 ? 5.701 -26.377 -23.837 1.00 94.56 927 LEU A N 1
ATOM 7386 C CA . LEU A 1 927 ? 4.803 -25.610 -22.970 1.00 94.56 927 LEU A CA 1
ATOM 7387 C C . LEU A 1 927 ? 3.439 -26.316 -22.830 1.00 94.56 927 LEU A C 1
ATOM 7389 O O . LEU A 1 927 ? 3.047 -27.027 -23.761 1.00 94.56 927 LEU A O 1
ATOM 7393 N N . PRO A 1 928 ? 2.701 -26.142 -21.712 1.00 95.19 928 PRO A N 1
ATOM 7394 C CA . PRO A 1 928 ? 1.402 -26.794 -21.500 1.00 95.19 928 PRO A CA 1
ATOM 7395 C C . PRO A 1 928 ? 0.384 -26.468 -22.596 1.00 95.19 928 PRO A C 1
ATOM 7397 O O . PRO A 1 928 ? 0.177 -25.310 -22.921 1.00 95.19 928 PRO A O 1
ATOM 7400 N N . TRP A 1 929 ? -0.297 -27.457 -23.169 1.00 95.50 929 TRP A N 1
ATOM 7401 C CA . TRP A 1 929 ? -1.248 -27.197 -24.253 1.00 95.50 929 TRP A CA 1
ATOM 7402 C C . TRP A 1 929 ? -2.543 -27.977 -24.073 1.00 95.50 929 TRP A C 1
ATOM 7404 O O . TRP A 1 929 ? -2.556 -29.049 -23.479 1.00 95.50 929 TRP A O 1
ATOM 7414 N N . THR A 1 930 ? -3.634 -27.467 -24.643 1.00 95.56 930 THR A N 1
ATOM 7415 C CA . THR A 1 930 ? -4.877 -28.224 -24.827 1.00 95.56 930 THR A CA 1
ATOM 7416 C C . THR A 1 930 ? -5.515 -27.876 -26.173 1.00 95.56 930 THR A C 1
ATOM 7418 O O . THR A 1 930 ? -5.256 -26.818 -26.744 1.00 95.56 930 THR A O 1
ATOM 7421 N N . THR A 1 931 ? -6.319 -28.779 -26.736 1.00 90.31 931 THR A N 1
ATOM 7422 C CA . THR A 1 931 ? -6.696 -28.740 -28.163 1.00 90.31 931 THR A CA 1
ATOM 7423 C C . THR A 1 931 ? -7.461 -27.479 -28.585 1.00 90.31 931 THR A C 1
ATOM 7425 O O . THR A 1 931 ? -7.327 -27.051 -29.728 1.00 90.31 931 THR A O 1
ATOM 7428 N N . ASN A 1 932 ? -8.235 -26.868 -27.688 1.00 92.69 932 ASN A N 1
ATOM 7429 C CA . ASN A 1 932 ? -8.993 -25.638 -27.944 1.00 92.69 932 ASN A CA 1
ATOM 7430 C C . ASN A 1 932 ? -8.372 -24.393 -27.285 1.00 92.69 932 ASN A C 1
ATOM 7432 O O . ASN A 1 932 ? -9.069 -23.404 -27.072 1.00 92.69 932 ASN A O 1
ATOM 7436 N N . LEU A 1 933 ? -7.076 -24.425 -26.949 1.00 96.19 933 LEU A N 1
ATOM 7437 C CA . LEU A 1 933 ? -6.435 -23.331 -26.217 1.00 96.19 933 LEU A CA 1
ATOM 7438 C C . LEU A 1 933 ? -6.461 -22.003 -26.986 1.00 96.19 933 LEU A C 1
ATOM 7440 O O . LEU A 1 933 ? -6.722 -20.981 -26.370 1.00 96.19 933 LEU A O 1
ATOM 7444 N N . ASP A 1 934 ? -6.277 -22.003 -28.311 1.00 95.88 934 ASP A N 1
ATOM 7445 C CA . ASP A 1 934 ? -6.359 -20.773 -29.123 1.00 95.88 934 ASP A CA 1
ATOM 7446 C C . ASP A 1 934 ? -7.756 -20.133 -29.104 1.00 95.88 934 ASP A C 1
ATOM 7448 O O . ASP A 1 934 ? -7.872 -18.914 -29.051 1.00 95.88 934 ASP A O 1
ATOM 7452 N N . GLU A 1 935 ? -8.813 -20.950 -29.111 1.00 97.19 935 GLU A N 1
ATOM 7453 C CA . GLU A 1 935 ? -10.201 -20.474 -29.048 1.00 97.19 935 GLU A CA 1
ATOM 7454 C C . GLU A 1 935 ? -10.483 -19.842 -27.680 1.00 97.19 935 GLU A C 1
ATOM 7456 O O . GLU A 1 935 ? -10.945 -18.707 -27.605 1.00 97.19 935 GLU A O 1
ATOM 7461 N N . LEU A 1 936 ? -10.108 -20.536 -26.598 1.00 96.94 936 LEU A N 1
ATOM 7462 C CA . LEU A 1 936 ? -10.234 -20.030 -25.226 1.00 96.94 936 LEU A CA 1
ATOM 7463 C C . LEU A 1 936 ? -9.418 -18.749 -25.012 1.00 96.94 936 LEU A C 1
ATOM 7465 O O . LEU A 1 936 ? -9.849 -17.831 -24.317 1.00 96.94 936 LEU A O 1
ATOM 7469 N N . PHE A 1 937 ? -8.238 -18.687 -25.622 1.00 97.56 937 PHE A N 1
ATOM 7470 C CA . PHE A 1 937 ? -7.369 -17.524 -25.583 1.00 97.56 937 PHE A CA 1
ATOM 7471 C C . PHE A 1 937 ? -7.995 -16.337 -26.320 1.00 97.56 937 PHE A C 1
ATOM 7473 O O . PHE A 1 937 ? -8.034 -15.229 -25.783 1.00 97.56 937 PHE A O 1
ATOM 7480 N N . PHE A 1 938 ? -8.532 -16.568 -27.519 1.00 95.38 938 PHE A N 1
ATOM 7481 C CA . PHE A 1 938 ? -9.221 -15.544 -28.296 1.00 95.38 938 PHE A CA 1
ATOM 7482 C C . PHE A 1 938 ? -10.443 -14.995 -27.560 1.00 95.38 938 PHE A C 1
ATOM 7484 O O . PHE A 1 938 ? -10.606 -13.778 -27.485 1.00 95.38 938 PHE A O 1
ATOM 7491 N N . ASP A 1 939 ? -11.268 -15.870 -26.985 1.00 94.94 939 ASP A N 1
ATOM 7492 C CA . ASP A 1 939 ? -12.474 -15.472 -26.253 1.00 94.94 939 ASP A CA 1
ATOM 7493 C C . ASP A 1 939 ? -12.151 -14.561 -25.060 1.00 94.94 939 ASP A C 1
ATOM 7495 O O . ASP A 1 939 ? -12.925 -13.657 -24.740 1.00 94.94 939 ASP A O 1
ATOM 7499 N N . LYS A 1 940 ? -10.993 -14.766 -24.424 1.00 94.38 940 LYS A N 1
ATOM 7500 C CA . LYS A 1 940 ? -10.567 -13.995 -23.254 1.00 94.38 940 LYS A CA 1
ATOM 7501 C C . LYS A 1 940 ? -9.844 -12.694 -23.599 1.00 94.38 940 LYS A C 1
ATOM 7503 O O . LYS A 1 940 ? -10.123 -11.667 -22.986 1.00 94.38 940 LYS A O 1
ATOM 7508 N N . TYR A 1 941 ? -8.914 -12.732 -24.551 1.00 93.00 941 TYR A N 1
ATOM 7509 C CA . TYR A 1 941 ? -8.000 -11.615 -24.827 1.00 93.00 941 TYR A CA 1
ATOM 7510 C C . TYR A 1 941 ? -8.297 -10.878 -26.139 1.00 93.00 941 TYR A C 1
ATOM 7512 O O . TYR A 1 941 ? -7.678 -9.859 -26.437 1.00 93.00 941 TYR A O 1
ATOM 7520 N N . GLY A 1 942 ? -9.255 -11.358 -26.938 1.00 90.94 942 GLY A N 1
ATOM 7521 C CA . GLY A 1 942 ? -9.696 -10.707 -28.173 1.00 90.94 942 GLY A CA 1
ATOM 7522 C C . GLY A 1 942 ? -8.735 -10.847 -29.359 1.00 90.94 942 GLY A C 1
ATOM 7523 O O . GLY A 1 942 ? -8.913 -10.161 -30.368 1.00 90.94 942 GLY A O 1
ATOM 7524 N N . TYR A 1 943 ? -7.721 -11.716 -29.273 1.00 94.56 943 TYR A N 1
ATOM 7525 C CA . TYR A 1 943 ? -6.796 -12.015 -30.371 1.00 94.56 943 TYR A CA 1
ATOM 7526 C C . TYR A 1 943 ? -6.367 -13.487 -30.384 1.00 94.56 943 TYR A C 1
ATOM 7528 O O . TYR A 1 943 ? -6.388 -14.156 -29.361 1.00 94.56 943 TYR A O 1
ATOM 7536 N N . SER A 1 944 ? -5.985 -14.002 -31.559 1.00 94.19 944 SER A N 1
ATOM 7537 C CA . SER A 1 944 ? -5.560 -15.402 -31.715 1.00 94.19 944 SER A CA 1
ATOM 7538 C C . SER A 1 944 ? -4.083 -15.556 -31.352 1.00 94.19 944 SER A C 1
ATOM 7540 O O . SER A 1 944 ? -3.242 -14.744 -31.749 1.00 94.19 944 SER A O 1
ATOM 7542 N N . LEU A 1 945 ? -3.775 -16.624 -30.626 1.00 95.69 945 LEU A N 1
ATOM 7543 C CA . LEU A 1 945 ? -2.438 -17.049 -30.241 1.00 95.69 945 LEU A CA 1
ATOM 7544 C C . LEU A 1 945 ? -1.710 -17.763 -31.393 1.00 95.69 945 LEU A C 1
ATOM 7546 O O . LEU A 1 945 ? -0.486 -17.673 -31.485 1.00 95.69 945 LEU A O 1
ATOM 7550 N N . LEU A 1 946 ? -2.424 -18.423 -32.317 1.00 94.25 946 LEU A N 1
ATOM 7551 C CA . LEU A 1 946 ? -1.825 -19.171 -33.440 1.00 94.25 946 LEU A CA 1
ATOM 7552 C C . LEU A 1 946 ? -0.812 -18.360 -34.284 1.00 94.25 946 LEU A C 1
ATOM 7554 O O . LEU A 1 946 ? 0.252 -18.897 -34.612 1.00 94.25 946 LEU A O 1
ATOM 7558 N N . PRO A 1 947 ? -1.059 -17.083 -34.647 1.00 92.88 947 PRO A N 1
ATOM 7559 C CA . PRO A 1 947 ? -0.066 -16.257 -35.338 1.00 92.88 947 PRO A CA 1
ATOM 7560 C C . PRO A 1 947 ? 1.173 -15.925 -34.492 1.00 92.88 947 PRO A C 1
ATOM 7562 O O . PRO A 1 947 ? 2.215 -15.606 -35.060 1.00 92.88 947 PRO A O 1
ATOM 7565 N N . ARG A 1 948 ? 1.066 -16.006 -33.159 1.00 94.00 948 ARG A N 1
ATOM 7566 C CA . ARG A 1 948 ? 2.058 -15.541 -32.175 1.00 94.00 948 ARG A CA 1
ATOM 7567 C C . ARG A 1 948 ? 2.750 -16.672 -31.405 1.00 94.00 948 ARG A C 1
ATOM 7569 O O . ARG A 1 948 ? 3.510 -16.391 -30.489 1.00 94.00 948 ARG A O 1
ATOM 7576 N N . LEU A 1 949 ? 2.560 -17.943 -31.783 1.00 94.94 949 LEU A N 1
ATOM 7577 C CA . LEU A 1 949 ? 3.134 -19.084 -31.044 1.00 94.94 949 LEU A CA 1
ATOM 7578 C C . LEU A 1 949 ? 4.659 -19.006 -30.864 1.00 94.94 949 LEU A C 1
ATOM 7580 O O . LEU A 1 949 ? 5.174 -19.442 -29.841 1.00 94.94 949 LEU A O 1
ATOM 7584 N N . HIS A 1 950 ? 5.380 -18.439 -31.834 1.00 91.06 950 HIS A N 1
ATOM 7585 C CA . HIS A 1 950 ? 6.831 -18.248 -31.750 1.00 91.06 950 HIS A CA 1
ATOM 7586 C C . HIS A 1 950 ? 7.238 -17.347 -30.577 1.00 91.06 950 HIS A C 1
ATOM 7588 O O . HIS A 1 950 ? 8.247 -17.619 -29.933 1.00 91.06 950 HIS A O 1
ATOM 7594 N N . ALA A 1 951 ? 6.427 -16.339 -30.240 1.00 93.88 951 ALA A N 1
ATOM 7595 C CA . ALA A 1 951 ? 6.688 -15.404 -29.150 1.00 93.88 951 ALA A CA 1
ATOM 7596 C C . ALA A 1 951 ? 6.682 -16.096 -27.771 1.00 93.88 951 ALA A C 1
ATOM 7598 O O . ALA A 1 951 ? 7.283 -15.611 -26.811 1.00 93.88 951 ALA A O 1
ATOM 7599 N N . LEU A 1 952 ? 6.067 -17.279 -27.657 1.00 94.56 952 LEU A N 1
ATOM 7600 C CA . LEU A 1 952 ? 6.134 -18.091 -26.440 1.00 94.56 952 LEU A CA 1
ATOM 7601 C C . LEU A 1 952 ? 7.525 -18.705 -26.211 1.00 94.56 952 LEU A C 1
ATOM 7603 O O . LEU A 1 952 ? 7.909 -18.915 -25.065 1.00 94.56 952 LEU A O 1
ATOM 7607 N N . PHE A 1 953 ? 8.301 -18.930 -27.276 1.00 92.75 953 PHE A N 1
ATOM 7608 C CA . PHE A 1 953 ? 9.633 -19.542 -27.213 1.00 92.75 953 PHE A CA 1
ATOM 7609 C C . PHE A 1 953 ? 10.761 -18.524 -27.409 1.00 92.75 953 PHE A C 1
ATOM 7611 O O . PHE A 1 953 ? 11.783 -18.586 -26.730 1.00 92.75 953 PHE A O 1
ATOM 7618 N N . LEU A 1 954 ? 10.563 -17.551 -28.295 1.00 90.44 954 LEU A N 1
ATOM 7619 C CA . LEU A 1 954 ? 11.575 -16.589 -28.729 1.00 90.44 954 LEU A CA 1
ATOM 7620 C C . LEU A 1 954 ? 11.229 -15.177 -28.220 1.00 90.44 954 LEU A C 1
ATOM 7622 O O . LEU A 1 954 ? 10.045 -14.844 -28.122 1.00 90.44 954 LEU A O 1
ATOM 7626 N N . PRO A 1 955 ? 12.218 -14.347 -27.837 1.00 89.88 955 PRO A N 1
ATOM 7627 C CA . PRO A 1 955 ? 11.990 -12.996 -27.320 1.00 89.88 955 PRO A CA 1
ATOM 7628 C C . PRO A 1 955 ? 11.743 -11.981 -28.456 1.00 89.88 955 PRO A C 1
ATOM 7630 O O . PRO A 1 955 ? 12.454 -10.985 -28.577 1.00 89.88 955 PRO A O 1
ATOM 7633 N N . GLU A 1 956 ? 10.745 -12.237 -29.304 1.00 82.62 956 GLU A N 1
ATOM 7634 C CA . GLU A 1 956 ? 10.439 -11.446 -30.505 1.00 82.62 956 GLU A CA 1
ATOM 7635 C C . GLU A 1 956 ? 9.030 -10.836 -30.448 1.00 82.62 956 GLU A C 1
ATOM 7637 O O . GLU A 1 956 ? 8.096 -11.444 -29.928 1.00 82.62 956 GLU A O 1
ATOM 7642 N N . GLY A 1 957 ? 8.861 -9.624 -30.989 1.00 84.50 957 GLY A N 1
ATOM 7643 C CA . GLY A 1 957 ? 7.561 -8.947 -31.024 1.00 84.50 957 GLY A CA 1
ATOM 7644 C C . GLY A 1 957 ? 7.018 -8.588 -29.634 1.00 84.50 957 GLY A C 1
ATOM 7645 O O . GLY A 1 957 ? 7.742 -8.086 -28.777 1.00 84.50 957 GLY A O 1
ATOM 7646 N N . ASP A 1 958 ? 5.731 -8.848 -29.411 1.00 85.50 958 ASP A N 1
ATOM 7647 C CA . ASP A 1 958 ? 4.982 -8.595 -28.173 1.00 85.50 958 ASP A CA 1
ATOM 7648 C C . ASP A 1 958 ? 5.109 -9.739 -27.142 1.00 85.50 958 ASP A C 1
ATOM 7650 O O . ASP A 1 958 ? 4.222 -9.951 -26.312 1.00 85.50 958 ASP A O 1
ATOM 7654 N N . PHE A 1 959 ? 6.230 -10.477 -27.159 1.00 91.00 959 PHE A N 1
ATOM 7655 C CA . PHE A 1 959 ? 6.408 -11.722 -26.401 1.00 91.00 959 PHE A CA 1
ATOM 7656 C C . PHE A 1 959 ? 6.110 -11.620 -24.904 1.00 91.00 959 PHE A C 1
ATOM 7658 O O . PHE A 1 959 ? 5.614 -12.583 -24.328 1.00 91.00 959 PHE A O 1
ATOM 7665 N N . ARG A 1 960 ? 6.398 -10.483 -24.256 1.00 94.00 960 ARG A N 1
ATOM 7666 C CA . ARG A 1 960 ? 6.129 -10.306 -22.819 1.00 94.00 960 ARG A CA 1
ATOM 7667 C C . ARG A 1 960 ? 4.630 -10.348 -22.532 1.00 94.00 960 ARG A C 1
ATOM 7669 O O . ARG A 1 960 ? 4.203 -11.135 -21.692 1.00 94.00 960 ARG A O 1
ATOM 7676 N N . SER A 1 961 ? 3.847 -9.563 -23.269 1.00 92.38 961 SER A N 1
ATOM 7677 C CA . SER A 1 961 ? 2.387 -9.519 -23.143 1.00 92.38 961 SER A CA 1
ATOM 7678 C C . SER A 1 961 ? 1.759 -10.854 -23.541 1.00 92.38 961 SER A C 1
ATOM 7680 O O . SER A 1 961 ? 0.959 -11.399 -22.791 1.00 92.38 961 SER A O 1
ATOM 7682 N N . VAL A 1 962 ? 2.203 -11.451 -24.654 1.00 95.19 962 VAL A N 1
ATOM 7683 C CA . VAL A 1 962 ? 1.688 -12.753 -25.115 1.00 95.19 962 VAL A CA 1
ATOM 7684 C C . VAL A 1 962 ? 1.967 -13.863 -24.100 1.00 95.19 962 VAL A C 1
ATOM 7686 O O . VAL A 1 962 ? 1.084 -14.669 -23.820 1.00 95.19 962 VAL A O 1
ATOM 7689 N N . ARG A 1 963 ? 3.174 -13.915 -23.517 1.00 95.31 963 ARG A N 1
ATOM 7690 C CA . ARG A 1 963 ? 3.516 -14.901 -22.476 1.00 95.31 963 ARG A CA 1
ATOM 7691 C C . ARG A 1 963 ? 2.717 -14.676 -21.199 1.00 95.31 963 ARG A C 1
ATOM 7693 O O . ARG A 1 963 ? 2.312 -15.659 -20.585 1.00 95.31 963 ARG A O 1
ATOM 7700 N N . TYR A 1 964 ? 2.492 -13.420 -20.811 1.00 95.06 964 TYR A N 1
ATOM 7701 C CA . TYR A 1 964 ? 1.669 -13.089 -19.650 1.00 95.06 964 TYR A CA 1
ATOM 7702 C C . TYR A 1 964 ? 0.227 -13.571 -19.837 1.00 95.06 964 TYR A C 1
ATOM 7704 O O . TYR A 1 964 ? -0.283 -14.300 -18.986 1.00 95.06 964 TYR A O 1
ATOM 7712 N N . ASP A 1 965 ? -0.402 -13.233 -20.964 1.00 97.44 965 ASP A N 1
ATOM 7713 C CA . ASP A 1 965 ? -1.770 -13.651 -21.285 1.00 97.44 965 ASP A CA 1
ATOM 7714 C C . ASP A 1 965 ? -1.872 -15.181 -21.380 1.00 97.44 965 ASP A C 1
ATOM 7716 O O . ASP A 1 965 ? -2.799 -15.797 -20.852 1.00 97.44 965 ASP A O 1
ATOM 7720 N N . TYR A 1 966 ? -0.875 -15.818 -21.999 1.00 97.25 966 TYR A N 1
ATOM 7721 C CA . TYR A 1 966 ? -0.818 -17.269 -22.162 1.00 97.25 966 TYR A CA 1
ATOM 7722 C C . TYR A 1 966 ? -0.753 -17.989 -20.819 1.00 97.25 966 TYR A C 1
ATOM 7724 O O . TYR A 1 966 ? -1.587 -18.851 -20.540 1.00 97.25 966 TYR A O 1
ATOM 7732 N N . TRP A 1 967 ? 0.206 -17.620 -19.968 1.00 96.06 967 TRP A N 1
ATOM 7733 C CA . TRP A 1 967 ? 0.342 -18.235 -18.653 1.00 96.06 967 TRP A CA 1
ATOM 7734 C C . TRP A 1 967 ? -0.842 -17.911 -17.747 1.00 96.06 967 TRP A C 1
ATOM 7736 O O . TRP A 1 967 ? -1.304 -18.793 -17.026 1.00 96.06 967 TRP A O 1
ATOM 7746 N N . SER A 1 968 ? -1.395 -16.699 -17.838 1.00 96.38 968 SER A N 1
ATOM 7747 C CA . SER A 1 968 ? -2.618 -16.326 -17.120 1.00 96.38 968 SER A CA 1
ATOM 7748 C C . SER A 1 968 ? -3.795 -17.232 -17.482 1.00 96.38 968 SER A C 1
ATOM 7750 O O . SER A 1 968 ? -4.552 -17.625 -16.593 1.00 96.38 968 SER A O 1
ATOM 7752 N N . LEU A 1 969 ? -3.943 -17.602 -18.760 1.00 97.31 969 LEU A N 1
ATOM 7753 C CA . LEU A 1 969 ? -4.954 -18.568 -19.185 1.00 97.31 969 LEU A CA 1
ATOM 7754 C C . LEU A 1 969 ? -4.627 -19.987 -18.720 1.00 97.31 969 LEU A C 1
ATOM 7756 O O . LEU A 1 969 ? -5.498 -20.634 -18.156 1.00 97.31 969 LEU A O 1
ATOM 7760 N N . VAL A 1 970 ? -3.402 -20.480 -18.928 1.00 97.25 970 VAL A N 1
ATOM 7761 C CA . VAL A 1 970 ? -3.008 -21.847 -18.528 1.00 97.25 970 VAL A CA 1
ATOM 7762 C C . VAL A 1 970 ? -3.259 -22.080 -17.037 1.00 97.25 970 VAL A C 1
ATOM 7764 O O . VAL A 1 970 ? -3.862 -23.087 -16.668 1.00 97.25 970 VAL A O 1
ATOM 7767 N N . VAL A 1 971 ? -2.852 -21.132 -16.191 1.00 96.62 971 VAL A N 1
ATOM 7768 C CA . VAL A 1 971 ? -3.057 -21.193 -14.740 1.00 96.62 971 VAL A CA 1
ATOM 7769 C C . VAL A 1 971 ? -4.539 -21.204 -14.381 1.00 96.62 971 VAL A C 1
ATOM 7771 O O . VAL A 1 971 ? -4.956 -22.004 -13.546 1.00 96.62 971 VAL A O 1
ATOM 7774 N N . GLU A 1 972 ? -5.338 -20.332 -15.001 1.00 97.06 972 GLU A N 1
ATOM 7775 C CA . GLU A 1 972 ? -6.784 -20.284 -14.768 1.00 97.06 972 GLU A CA 1
ATOM 7776 C C . GLU A 1 972 ? -7.459 -21.591 -15.176 1.00 97.06 972 GLU A C 1
ATOM 7778 O O . GLU A 1 972 ? -8.188 -22.171 -14.379 1.00 97.06 972 GLU A O 1
ATOM 7783 N N . LEU A 1 973 ? -7.151 -22.109 -16.368 1.00 97.56 973 LEU A N 1
ATOM 7784 C CA . LEU A 1 973 ? -7.695 -23.379 -16.835 1.00 97.56 973 LEU A CA 1
ATOM 7785 C C . LEU A 1 973 ? -7.333 -24.518 -15.887 1.00 97.56 973 LEU A C 1
ATOM 7787 O O . LEU A 1 973 ? -8.202 -25.316 -15.552 1.00 97.56 973 LEU A O 1
ATOM 7791 N N . PHE A 1 974 ? -6.082 -24.585 -15.431 1.00 97.69 974 PHE A N 1
ATOM 7792 C CA . PHE A 1 974 ? -5.663 -25.621 -14.495 1.00 97.69 974 PHE A CA 1
ATOM 7793 C C . PHE A 1 974 ? -6.394 -25.498 -13.148 1.00 97.69 974 PHE A C 1
ATOM 7795 O O . PHE A 1 974 ? -6.933 -26.485 -12.646 1.00 97.69 974 PHE A O 1
ATOM 7802 N N . ALA A 1 975 ? -6.498 -24.281 -12.603 1.00 97.56 975 ALA A N 1
ATOM 7803 C CA . ALA A 1 975 ? -7.204 -24.026 -11.347 1.00 97.56 975 ALA A CA 1
ATOM 7804 C C . ALA A 1 975 ? -8.689 -24.386 -11.439 1.00 97.56 975 ALA A C 1
ATOM 7806 O O . ALA A 1 975 ? -9.202 -25.133 -10.607 1.00 97.56 975 ALA A O 1
ATOM 7807 N N . GLU A 1 976 ? -9.375 -23.904 -12.472 1.00 97.50 976 GLU A N 1
ATOM 7808 C CA . GLU A 1 976 ? -10.818 -24.072 -12.626 1.00 97.50 976 GLU A CA 1
ATOM 7809 C C . GLU A 1 976 ? -11.223 -25.488 -13.028 1.00 97.50 976 GLU A C 1
ATOM 7811 O O . GLU A 1 976 ? -12.310 -25.933 -12.664 1.00 97.50 976 GLU A O 1
ATOM 7816 N N . ARG A 1 977 ? -10.383 -26.199 -13.790 1.00 97.38 977 ARG A N 1
ATOM 7817 C CA . ARG A 1 977 ? -10.740 -27.498 -14.387 1.00 97.38 977 ARG A CA 1
ATOM 7818 C C . ARG A 1 977 ? -10.168 -28.697 -13.648 1.00 97.38 977 ARG A C 1
ATOM 7820 O O . ARG A 1 977 ? -10.648 -29.808 -13.873 1.00 97.38 977 ARG A O 1
ATOM 7827 N N . PHE A 1 978 ? -9.196 -28.497 -12.763 1.00 97.69 978 PHE A N 1
ATOM 7828 C CA . PHE A 1 978 ? -8.670 -29.548 -11.897 1.00 97.69 978 PHE A CA 1
ATOM 7829 C C . PHE A 1 978 ? -8.951 -29.253 -10.423 1.00 97.69 978 PHE A C 1
ATOM 7831 O O . PHE A 1 978 ? -9.831 -29.885 -9.832 1.00 97.69 978 PHE A O 1
ATOM 7838 N N . SER A 1 979 ? -8.265 -28.262 -9.847 1.00 97.31 979 SER A N 1
ATOM 7839 C CA . SER A 1 979 ? -8.297 -28.000 -8.401 1.00 97.31 979 SER A CA 1
ATOM 7840 C C . SER A 1 979 ? -9.694 -27.634 -7.907 1.00 97.31 979 SER A C 1
ATOM 7842 O O . SER A 1 979 ? -10.191 -28.241 -6.959 1.00 97.31 979 SER A O 1
ATOM 7844 N N . LYS A 1 980 ? -10.382 -26.715 -8.594 1.00 98.00 980 LYS A N 1
ATOM 7845 C CA . LYS A 1 980 ? -11.754 -26.322 -8.261 1.00 98.00 980 LYS A CA 1
ATOM 7846 C C . LYS A 1 980 ? -12.749 -27.467 -8.424 1.00 98.00 980 LYS A C 1
ATOM 7848 O O . LYS A 1 980 ? -13.623 -27.630 -7.580 1.00 98.00 980 LYS A O 1
ATOM 7853 N N . VAL A 1 981 ? -12.620 -28.280 -9.473 1.00 97.88 981 VAL A N 1
ATOM 7854 C CA . VAL A 1 981 ? -13.533 -29.411 -9.710 1.00 97.88 981 VAL A CA 1
ATOM 7855 C C . VAL A 1 981 ? -13.422 -30.442 -8.583 1.00 97.88 981 VAL A C 1
ATOM 7857 O O . VAL A 1 981 ? -14.445 -30.903 -8.073 1.00 97.88 981 VAL A O 1
ATOM 7860 N N . LEU A 1 982 ? -12.200 -30.775 -8.153 1.00 97.44 982 LEU A N 1
ATOM 7861 C CA . LEU A 1 982 ? -11.971 -31.663 -7.009 1.00 97.44 982 LEU A CA 1
ATOM 7862 C C . LEU A 1 982 ? -12.449 -31.039 -5.695 1.00 97.44 982 LEU A C 1
ATOM 7864 O O . LEU A 1 982 ? -13.098 -31.725 -4.900 1.00 97.44 982 LEU A O 1
ATOM 7868 N N . TYR A 1 983 ? -12.185 -29.747 -5.489 1.00 98.25 983 TYR A N 1
ATOM 7869 C CA . TYR A 1 983 ? -12.674 -28.994 -4.336 1.00 98.25 983 TYR A CA 1
ATOM 7870 C C . TYR A 1 983 ? -14.198 -29.041 -4.238 1.00 98.25 983 TYR A C 1
ATOM 7872 O O . TYR A 1 983 ? -14.716 -29.509 -3.230 1.00 98.25 983 TYR A O 1
ATOM 7880 N N . ASP A 1 984 ? -14.911 -28.631 -5.289 1.00 98.06 984 ASP A N 1
ATOM 7881 C CA . ASP A 1 984 ? -16.375 -28.575 -5.328 1.00 98.06 984 ASP A CA 1
ATOM 7882 C C . ASP A 1 984 ? -16.983 -29.981 -5.158 1.00 98.06 984 ASP A C 1
ATOM 7884 O O . ASP A 1 984 ? -18.016 -30.166 -4.498 1.00 98.06 984 ASP A O 1
ATOM 7888 N N . TRP A 1 985 ? -16.334 -31.009 -5.722 1.00 97.69 985 TRP A N 1
ATOM 7889 C CA . TRP A 1 985 ? -16.748 -32.396 -5.526 1.00 97.69 985 TRP A CA 1
ATOM 7890 C C . TRP A 1 985 ? -16.601 -32.831 -4.063 1.00 97.69 985 TRP A C 1
ATOM 7892 O O . TRP A 1 985 ? -17.539 -33.416 -3.514 1.00 97.69 985 TRP A O 1
ATOM 7902 N N . CYS A 1 986 ? -15.467 -32.533 -3.424 1.00 98.19 986 CYS A N 1
ATOM 7903 C CA . CYS A 1 986 ? -15.221 -32.864 -2.021 1.00 98.19 986 CYS A CA 1
ATOM 7904 C C . CYS A 1 986 ? -16.154 -32.085 -1.081 1.00 98.19 986 CYS A C 1
ATOM 7906 O O . CYS A 1 986 ? -16.820 -32.694 -0.239 1.00 98.19 986 CYS A O 1
ATOM 7908 N N . ASP A 1 987 ? -16.266 -30.771 -1.278 1.00 97.56 987 ASP A N 1
ATOM 7909 C CA . ASP A 1 987 ? -17.053 -29.850 -0.452 1.00 97.56 987 ASP A CA 1
ATOM 7910 C C . ASP A 1 987 ? -18.530 -30.265 -0.411 1.00 97.56 987 ASP A C 1
ATOM 7912 O O . ASP A 1 987 ? -19.103 -30.502 0.656 1.00 97.56 987 ASP A O 1
ATOM 7916 N N . SER A 1 988 ? -19.123 -30.537 -1.580 1.00 96.62 988 SER A N 1
ATOM 7917 C CA . SER A 1 988 ? -20.521 -30.987 -1.681 1.00 96.62 988 SER A CA 1
ATOM 7918 C C . SER A 1 988 ? -20.804 -32.365 -1.053 1.00 96.62 988 SER A C 1
ATOM 7920 O O . SER A 1 988 ? -21.962 -32.784 -0.981 1.00 96.62 988 SER A O 1
ATOM 7922 N N . ARG A 1 989 ? -19.771 -33.074 -0.579 1.00 96.94 989 ARG A N 1
ATOM 7923 C CA . ARG A 1 989 ? -19.847 -34.383 0.097 1.00 96.94 989 ARG A CA 1
ATOM 7924 C C . ARG A 1 989 ? -19.345 -34.348 1.540 1.00 96.94 989 ARG A C 1
ATOM 7926 O O . ARG A 1 989 ? -19.285 -35.400 2.177 1.00 96.94 989 ARG A O 1
ATOM 7933 N N . GLY A 1 990 ? -18.998 -33.169 2.059 1.00 95.31 990 GLY A N 1
ATOM 7934 C CA . GLY A 1 990 ? -18.422 -33.016 3.395 1.00 95.31 990 GLY A CA 1
ATOM 7935 C C . GLY A 1 990 ? -17.033 -33.647 3.528 1.00 95.31 990 GLY A C 1
ATOM 7936 O O . GLY A 1 990 ? -16.666 -34.091 4.615 1.00 95.31 990 GLY A O 1
ATOM 7937 N N . LEU A 1 991 ? -16.286 -33.740 2.426 1.00 98.06 991 LEU A N 1
ATOM 7938 C CA . LEU A 1 991 ? -14.894 -34.174 2.406 1.00 98.06 991 LEU A CA 1
ATOM 7939 C C . LEU A 1 991 ? -13.964 -32.964 2.331 1.00 98.06 991 LEU A C 1
ATOM 7941 O O . LEU A 1 991 ? -14.225 -32.000 1.622 1.00 98.06 991 LEU A O 1
ATOM 7945 N N . LEU A 1 992 ? -12.829 -33.064 3.011 1.00 98.06 992 LEU A N 1
ATOM 7946 C CA . LEU A 1 992 ? -11.719 -32.132 2.887 1.00 98.06 992 LEU A CA 1
ATOM 7947 C C . LEU A 1 992 ? -10.872 -32.510 1.670 1.00 98.06 992 LEU A C 1
ATOM 7949 O O . LEU A 1 992 ? -10.510 -33.669 1.488 1.00 98.06 992 LEU A O 1
ATOM 7953 N N . TYR A 1 993 ? -10.515 -31.519 0.868 1.00 98.25 993 TYR A N 1
ATOM 7954 C CA . TYR A 1 993 ? -9.553 -31.658 -0.222 1.00 98.25 993 TYR A CA 1
ATOM 7955 C C . TYR A 1 993 ? -8.209 -31.085 0.229 1.00 98.25 993 TYR A C 1
ATOM 7957 O O . TYR A 1 993 ? -8.143 -29.932 0.668 1.00 98.25 993 TYR A O 1
ATOM 7965 N N . THR A 1 994 ? -7.171 -31.915 0.180 1.00 97.69 994 THR A N 1
ATOM 7966 C CA . THR A 1 994 ? -5.797 -31.578 0.555 1.00 97.69 994 THR A CA 1
ATOM 7967 C C . THR A 1 994 ? -4.820 -32.198 -0.438 1.00 97.69 994 THR A C 1
ATOM 7969 O O . THR A 1 994 ? -5.217 -32.981 -1.301 1.00 97.69 994 THR A O 1
ATOM 7972 N N . GLY A 1 995 ? -3.548 -31.844 -0.331 1.00 95.31 995 GLY A N 1
ATOM 7973 C CA . GLY A 1 995 ? -2.543 -32.236 -1.301 1.00 95.31 995 GLY A CA 1
ATOM 7974 C C . GLY A 1 995 ? -1.461 -31.187 -1.442 1.00 95.31 995 GLY A C 1
ATOM 7975 O O . GLY A 1 995 ? -1.443 -30.205 -0.699 1.00 95.31 995 GLY A O 1
ATOM 7976 N N . HIS A 1 996 ? -0.599 -31.395 -2.422 1.00 95.06 996 HIS A N 1
ATOM 7977 C CA . HIS A 1 996 ? 0.373 -30.416 -2.894 1.00 95.06 996 HIS A CA 1
ATOM 7978 C C . HIS A 1 996 ? 0.570 -30.590 -4.405 1.00 95.06 996 HIS A C 1
ATOM 7980 O O . HIS A 1 996 ? -0.006 -31.486 -5.031 1.00 95.06 996 HIS A O 1
ATOM 7986 N N . LEU A 1 997 ? 1.297 -29.663 -5.008 1.00 94.81 997 LEU A N 1
ATOM 7987 C CA . LEU A 1 997 ? 1.494 -29.545 -6.445 1.00 94.81 997 LEU A CA 1
ATOM 7988 C C . LEU A 1 997 ? 2.960 -29.773 -6.801 1.00 94.81 997 LEU A C 1
ATOM 7990 O O . LEU A 1 997 ? 3.850 -29.753 -5.962 1.00 94.81 997 LEU A O 1
ATOM 7994 N N . MET A 1 998 ? 3.234 -29.981 -8.083 1.00 91.38 998 MET A N 1
ATOM 7995 C CA . MET A 1 998 ? 4.610 -30.160 -8.533 1.00 91.38 998 MET A CA 1
ATOM 7996 C C . MET A 1 998 ? 5.400 -28.839 -8.493 1.00 91.38 998 MET A C 1
ATOM 7998 O O . MET A 1 998 ? 4.899 -27.801 -8.927 1.00 91.38 998 MET A O 1
ATOM 8002 N N . ALA A 1 999 ? 6.679 -28.910 -8.102 1.00 87.50 999 ALA A N 1
ATOM 8003 C CA . ALA A 1 999 ? 7.675 -27.839 -8.273 1.00 87.50 999 ALA A CA 1
ATOM 8004 C C . ALA A 1 999 ? 7.398 -26.517 -7.516 1.00 87.50 999 ALA A C 1
ATOM 8006 O O . ALA A 1 999 ? 7.780 -25.438 -7.968 1.00 87.50 999 ALA A O 1
ATOM 8007 N N . GLU A 1 1000 ? 6.779 -26.583 -6.338 1.00 87.75 1000 GLU A N 1
ATOM 8008 C CA . GLU A 1 1000 ? 6.368 -25.421 -5.519 1.00 87.75 1000 GLU A CA 1
ATOM 8009 C C . GLU A 1 1000 ? 7.541 -24.684 -4.839 1.00 87.75 1000 GLU A C 1
ATOM 8011 O O . GLU A 1 1000 ? 7.347 -23.707 -4.107 1.00 87.75 1000 GLU A O 1
ATOM 8016 N N . ASP A 1 1001 ? 8.764 -25.190 -4.994 1.00 80.88 1001 ASP A N 1
ATOM 8017 C CA . ASP A 1 1001 ? 9.972 -24.782 -4.274 1.00 80.88 1001 ASP A CA 1
ATOM 8018 C C . ASP A 1 1001 ? 10.822 -23.738 -5.014 1.00 80.88 1001 ASP A C 1
ATOM 8020 O O . ASP A 1 1001 ? 11.775 -23.200 -4.435 1.00 80.88 1001 ASP A O 1
ATOM 8024 N N . LYS A 1 1002 ? 10.470 -23.406 -6.267 1.00 79.12 1002 LYS A N 1
ATOM 8025 C CA . LYS A 1 1002 ? 11.157 -22.393 -7.089 1.00 79.12 1002 LYS A CA 1
ATOM 8026 C C . LYS A 1 1002 ? 10.206 -21.687 -8.046 1.00 79.12 1002 LYS A C 1
ATOM 8028 O O . LYS A 1 1002 ? 9.582 -22.352 -8.852 1.00 79.12 1002 LYS A O 1
ATOM 8033 N N . LEU A 1 1003 ? 10.214 -20.355 -8.100 1.00 82.69 1003 LEU A N 1
ATOM 8034 C CA . LEU A 1 1003 ? 9.315 -19.596 -8.989 1.00 82.69 1003 LEU A CA 1
ATOM 8035 C C . LEU A 1 1003 ? 9.475 -19.932 -10.484 1.00 82.69 1003 LEU A C 1
ATOM 8037 O O . LEU A 1 1003 ? 8.481 -20.127 -11.173 1.00 82.69 1003 LEU A O 1
ATOM 8041 N N . VAL A 1 1004 ? 10.708 -20.026 -10.995 1.00 80.56 1004 VAL A N 1
ATOM 8042 C CA . VAL A 1 1004 ? 10.937 -20.322 -12.426 1.00 80.56 1004 VAL A CA 1
ATOM 8043 C C . VAL A 1 1004 ? 10.545 -21.756 -12.761 1.00 80.56 1004 VAL A C 1
ATOM 8045 O O . VAL A 1 1004 ? 9.887 -21.989 -13.768 1.00 80.56 1004 VAL A O 1
ATOM 8048 N N . TYR A 1 1005 ? 10.912 -22.707 -11.901 1.00 78.56 1005 TYR A N 1
ATOM 8049 C CA . TYR A 1 1005 ? 10.550 -24.105 -12.109 1.00 78.56 1005 TYR A CA 1
ATOM 8050 C C . TYR A 1 1005 ? 9.034 -24.275 -11.973 1.00 78.56 1005 TYR A C 1
ATOM 8052 O O . TYR A 1 1005 ? 8.404 -24.785 -12.880 1.00 78.56 1005 TYR A O 1
ATOM 8060 N N . GLN A 1 1006 ? 8.416 -23.724 -10.930 1.00 87.62 1006 GLN A N 1
ATOM 8061 C CA . GLN A 1 1006 ? 6.966 -23.690 -10.736 1.00 87.62 1006 GLN A CA 1
ATOM 8062 C C . GLN A 1 1006 ? 6.219 -23.226 -11.992 1.00 87.62 1006 GLN A C 1
ATOM 8064 O O . GLN A 1 1006 ? 5.227 -23.850 -12.375 1.00 87.62 1006 GLN A O 1
ATOM 8069 N N . MET A 1 1007 ? 6.710 -22.180 -12.669 1.00 87.31 1007 MET A N 1
ATOM 8070 C CA . MET A 1 1007 ? 6.095 -21.710 -13.908 1.00 87.31 1007 MET A CA 1
ATOM 8071 C C . MET A 1 1007 ? 5.979 -22.820 -14.958 1.00 87.31 1007 MET A C 1
ATOM 8073 O O . MET A 1 1007 ? 4.915 -22.968 -15.541 1.00 87.31 1007 MET A O 1
ATOM 8077 N N . GLU A 1 1008 ? 7.011 -23.643 -15.158 1.00 82.56 1008 GLU A N 1
ATOM 8078 C CA . GLU A 1 1008 ? 7.026 -24.712 -16.172 1.00 82.56 1008 GLU A CA 1
ATOM 8079 C C . GLU A 1 1008 ? 5.995 -25.823 -15.909 1.00 82.56 1008 GLU A C 1
ATOM 8081 O O . GLU A 1 1008 ? 5.485 -26.428 -16.854 1.00 82.56 1008 GLU A O 1
ATOM 8086 N N . TRP A 1 1009 ? 5.675 -26.082 -14.638 1.00 89.25 1009 TRP A N 1
ATOM 8087 C CA . TRP A 1 1009 ? 4.876 -27.238 -14.221 1.00 89.25 1009 TRP A CA 1
ATOM 8088 C C . TRP A 1 1009 ? 3.428 -26.893 -13.896 1.00 89.25 1009 TRP A C 1
ATOM 8090 O O . TRP A 1 1009 ? 2.517 -27.644 -14.246 1.00 89.25 1009 TRP A O 1
ATOM 8100 N N . VAL A 1 1010 ? 3.209 -25.777 -13.205 1.00 90.12 1010 VAL A N 1
ATOM 8101 C CA . VAL A 1 1010 ? 1.911 -25.409 -12.614 1.00 90.12 1010 VAL A CA 1
ATOM 8102 C C . VAL A 1 1010 ? 1.543 -23.945 -12.861 1.00 90.12 1010 VAL A C 1
ATOM 8104 O O . VAL A 1 1010 ? 0.382 -23.570 -12.700 1.00 90.12 1010 VAL A O 1
ATOM 8107 N N . GLY A 1 1011 ? 2.507 -23.114 -13.272 1.00 90.44 1011 GLY A N 1
ATOM 8108 C CA . GLY A 1 1011 ? 2.344 -21.669 -13.379 1.00 90.44 1011 GLY A CA 1
ATOM 8109 C C . GLY A 1 1011 ? 2.338 -21.009 -11.996 1.00 90.44 1011 GLY A C 1
ATOM 8110 O O . GLY A 1 1011 ? 3.377 -20.605 -11.477 1.00 90.44 1011 GLY A O 1
ATOM 8111 N N . ASP A 1 1012 ? 1.168 -20.949 -11.365 1.00 91.31 1012 ASP A N 1
ATOM 8112 C CA . ASP A 1 1012 ? 0.948 -20.295 -10.070 1.00 91.31 1012 ASP A CA 1
ATOM 8113 C C . ASP A 1 1012 ? 0.250 -21.245 -9.089 1.00 91.31 1012 ASP A C 1
ATOM 8115 O O . ASP A 1 1012 ? -0.934 -21.551 -9.241 1.00 91.31 1012 ASP A O 1
ATOM 8119 N N . VAL A 1 1013 ? 0.984 -21.692 -8.065 1.00 93.25 1013 VAL A N 1
ATOM 8120 C CA . VAL A 1 1013 ? 0.458 -22.582 -7.015 1.00 93.25 1013 VAL A CA 1
ATOM 8121 C C . VAL A 1 1013 ? -0.553 -21.891 -6.105 1.00 93.25 1013 VAL A C 1
ATOM 8123 O O . VAL A 1 1013 ? -1.458 -22.548 -5.597 1.00 93.25 1013 VAL A O 1
ATOM 8126 N N . MET A 1 1014 ? -0.462 -20.572 -5.902 1.00 95.12 1014 MET A N 1
ATOM 8127 C CA . MET A 1 1014 ? -1.337 -19.879 -4.952 1.00 95.12 1014 MET A CA 1
ATOM 8128 C C . MET A 1 1014 ? -2.792 -19.871 -5.421 1.00 95.12 1014 MET A C 1
ATOM 8130 O O . MET A 1 1014 ? -3.696 -20.059 -4.607 1.00 95.12 1014 MET A O 1
ATOM 8134 N N . ARG A 1 1015 ? -3.026 -19.738 -6.735 1.00 94.00 1015 ARG A N 1
ATOM 8135 C CA . ARG A 1 1015 ? -4.372 -19.876 -7.324 1.00 94.00 1015 ARG A CA 1
ATOM 8136 C C . ARG A 1 1015 ? -4.940 -21.287 -7.203 1.00 94.00 1015 ARG A C 1
ATOM 8138 O O . ARG A 1 1015 ? -6.152 -21.461 -7.164 1.00 94.00 1015 ARG A O 1
ATOM 8145 N N . GLN A 1 1016 ? -4.082 -22.300 -7.143 1.00 95.31 1016 GLN A N 1
ATOM 8146 C CA . GLN A 1 1016 ? -4.515 -23.680 -6.934 1.00 95.31 1016 GLN A CA 1
ATOM 8147 C C . GLN A 1 1016 ? -4.896 -23.918 -5.465 1.00 95.31 1016 GLN A C 1
ATOM 8149 O O . GLN A 1 1016 ? -5.925 -24.533 -5.189 1.00 95.31 1016 GLN A O 1
ATOM 8154 N N . TYR A 1 1017 ? -4.112 -23.380 -4.521 1.00 96.81 1017 TYR A N 1
ATOM 8155 C CA . TYR A 1 1017 ? -4.366 -23.490 -3.079 1.00 96.81 1017 TYR A CA 1
ATOM 8156 C C . TYR A 1 1017 ? -5.691 -22.859 -2.630 1.00 96.81 1017 TYR A C 1
ATOM 8158 O O . TYR A 1 1017 ? -6.232 -23.270 -1.602 1.00 96.81 1017 TYR A O 1
ATOM 8166 N N . GLU A 1 1018 ? -6.237 -21.894 -3.382 1.00 95.69 1018 GLU A N 1
ATOM 8167 C CA . GLU A 1 1018 ? -7.573 -21.334 -3.124 1.00 95.69 1018 GLU A CA 1
ATOM 8168 C C . GLU A 1 1018 ? -8.640 -22.433 -3.038 1.00 95.69 1018 GLU A C 1
ATOM 8170 O O . GLU A 1 1018 ? -9.505 -22.439 -2.150 1.00 95.69 1018 GLU A O 1
ATOM 8175 N N . TYR A 1 1019 ? -8.494 -23.420 -3.917 1.00 97.50 1019 TYR A N 1
ATOM 8176 C CA . TYR A 1 1019 ? -9.353 -24.580 -4.036 1.00 97.50 1019 TYR A CA 1
ATOM 8177 C C . TYR A 1 1019 ? -8.808 -25.771 -3.253 1.00 97.50 1019 TYR A C 1
ATOM 8179 O O . TYR A 1 1019 ? -8.929 -26.901 -3.697 1.00 97.50 1019 TYR A O 1
ATOM 8187 N N . MET A 1 1020 ? -8.230 -25.558 -2.071 1.00 98.00 1020 MET A N 1
ATOM 8188 C CA . MET A 1 1020 ? -7.925 -26.627 -1.119 1.00 98.00 1020 MET A CA 1
ATOM 8189 C C . MET A 1 1020 ? -8.509 -26.284 0.252 1.00 98.00 1020 MET A C 1
ATOM 8191 O O . MET A 1 1020 ? -8.386 -25.165 0.747 1.00 98.00 1020 MET A O 1
ATOM 8195 N N . HIS A 1 1021 ? -9.156 -27.263 0.888 1.00 98.06 1021 HIS A N 1
ATOM 8196 C CA . HIS A 1 1021 ? -9.666 -27.105 2.253 1.00 98.06 1021 HIS A CA 1
ATOM 8197 C C . HIS A 1 1021 ? -8.511 -27.071 3.259 1.00 98.06 1021 HIS A C 1
ATOM 8199 O O . HIS A 1 1021 ? -8.555 -26.333 4.241 1.00 98.06 1021 HIS A O 1
ATOM 8205 N N . ILE A 1 1022 ? -7.481 -27.877 2.988 1.00 98.00 1022 ILE A N 1
ATOM 8206 C CA . ILE A 1 1022 ? -6.205 -27.887 3.697 1.00 98.00 1022 ILE A CA 1
ATOM 8207 C C . ILE A 1 1022 ? -5.113 -27.795 2.625 1.00 98.00 1022 ILE A C 1
ATOM 8209 O O . ILE A 1 1022 ? -4.730 -28.835 2.082 1.00 98.00 1022 ILE A O 1
ATOM 8213 N N . PRO A 1 1023 ? -4.643 -26.589 2.265 1.00 97.69 1023 PRO A N 1
ATOM 8214 C CA . PRO A 1 1023 ? -3.548 -26.455 1.316 1.00 97.69 1023 PRO A CA 1
ATOM 8215 C C . PRO A 1 1023 ? -2.279 -27.083 1.909 1.00 97.69 1023 PRO A C 1
ATOM 8217 O O . PRO A 1 1023 ? -2.045 -27.014 3.123 1.00 97.69 1023 PRO A O 1
ATOM 8220 N N . GLY A 1 1024 ? -1.491 -27.747 1.071 1.00 95.75 1024 GLY A N 1
ATOM 8221 C CA . GLY A 1 1024 ? -0.281 -28.443 1.488 1.00 95.75 1024 GLY A CA 1
ATOM 8222 C C . GLY A 1 1024 ? 0.925 -28.071 0.642 1.00 95.75 1024 GLY A C 1
ATOM 8223 O O . GLY A 1 1024 ? 0.781 -27.458 -0.407 1.00 95.75 1024 GLY A O 1
ATOM 8224 N N . MET A 1 1025 ? 2.106 -28.418 1.145 1.00 93.69 1025 MET A N 1
ATOM 8225 C CA . MET A 1 1025 ? 3.384 -28.251 0.455 1.00 93.69 1025 MET A CA 1
ATOM 8226 C C . MET A 1 1025 ? 4.215 -29.533 0.508 1.00 93.69 1025 MET A C 1
ATOM 8228 O O . MET A 1 1025 ? 4.015 -30.358 1.409 1.00 93.69 1025 MET A O 1
ATOM 8232 N N . ASP A 1 1026 ? 5.211 -29.631 -0.369 1.00 90.12 1026 ASP A N 1
ATOM 8233 C CA . ASP A 1 1026 ? 6.211 -30.700 -0.329 1.00 90.12 1026 ASP A CA 1
ATOM 8234 C C . ASP A 1 1026 ? 7.594 -30.263 0.216 1.00 90.12 1026 ASP A C 1
ATOM 8236 O O . ASP A 1 1026 ? 8.192 -29.274 -0.218 1.00 90.12 1026 ASP A O 1
ATOM 8240 N N . HIS A 1 1027 ? 8.139 -31.010 1.189 1.00 88.94 1027 HIS A N 1
ATOM 8241 C CA . HIS A 1 1027 ? 9.478 -30.810 1.755 1.00 88.94 1027 HIS A CA 1
ATOM 8242 C C . HIS A 1 1027 ? 10.157 -32.125 2.179 1.00 88.94 1027 HIS A C 1
ATOM 8244 O O . HIS A 1 1027 ? 10.417 -32.419 3.353 1.00 88.94 1027 HIS A O 1
ATOM 8250 N N . LEU A 1 1028 ? 10.559 -32.904 1.179 1.00 84.94 1028 LEU A N 1
ATOM 8251 C CA . LEU A 1 1028 ? 11.131 -34.241 1.361 1.00 84.94 1028 LEU A CA 1
ATOM 8252 C C . LEU A 1 1028 ? 12.543 -34.285 1.983 1.00 84.94 1028 LEU A C 1
ATOM 8254 O O . LEU A 1 1028 ? 12.887 -35.249 2.674 1.00 84.94 1028 LEU A O 1
ATOM 8258 N N . GLY A 1 1029 ? 13.417 -33.321 1.672 1.00 79.69 1029 GLY A N 1
ATOM 8259 C CA . GLY A 1 1029 ? 14.865 -33.412 1.926 1.00 79.69 1029 GLY A CA 1
ATOM 8260 C C . GLY A 1 1029 ? 15.383 -32.655 3.156 1.00 79.69 1029 GLY A C 1
ATOM 8261 O O . GLY A 1 1029 ? 14.683 -31.871 3.775 1.00 79.69 1029 GLY A O 1
ATOM 8262 N N . ARG A 1 1030 ? 16.661 -32.865 3.517 1.00 78.88 1030 ARG A N 1
ATOM 8263 C CA . ARG A 1 1030 ? 17.311 -32.242 4.697 1.00 78.88 1030 ARG A CA 1
ATOM 8264 C C . ARG A 1 1030 ? 17.796 -30.804 4.454 1.00 78.88 1030 ARG A C 1
ATOM 8266 O O . ARG A 1 1030 ? 18.914 -30.471 4.856 1.00 78.88 1030 ARG A O 1
ATOM 8273 N N . TYR A 1 1031 ? 17.040 -29.984 3.737 1.00 71.94 1031 TYR A N 1
ATOM 8274 C CA . TYR A 1 1031 ? 17.520 -28.675 3.311 1.00 71.94 1031 TYR A CA 1
ATOM 8275 C C . TYR A 1 1031 ? 16.478 -27.573 3.449 1.00 71.94 1031 TYR A C 1
ATOM 8277 O O . TYR A 1 1031 ? 15.352 -27.701 2.997 1.00 71.94 1031 TYR A O 1
ATOM 8285 N N . PHE A 1 1032 ? 16.904 -26.443 4.010 1.00 69.75 1032 PHE A N 1
ATOM 8286 C CA . PHE A 1 1032 ? 16.108 -25.212 4.018 1.00 69.75 1032 PHE A CA 1
ATOM 8287 C C . PHE A 1 1032 ? 16.523 -24.251 2.908 1.00 69.75 1032 PHE A C 1
ATOM 8289 O O . PHE A 1 1032 ? 15.688 -23.572 2.314 1.00 69.75 1032 PHE A O 1
ATOM 8296 N N . GLN A 1 1033 ? 17.822 -24.255 2.600 1.00 55.91 1033 GLN A N 1
ATOM 8297 C CA . GLN A 1 1033 ? 18.426 -23.600 1.452 1.00 55.91 1033 GLN A CA 1
ATOM 8298 C C . GLN A 1 1033 ? 19.582 -24.467 0.945 1.00 55.91 1033 GLN A C 1
ATOM 8300 O O . GLN A 1 1033 ? 20.442 -24.862 1.735 1.00 55.91 1033 GLN A O 1
ATOM 8305 N N . VAL A 1 1034 ? 19.630 -24.778 -0.354 1.00 49.06 1034 VAL A N 1
ATOM 8306 C CA . VAL A 1 1034 ? 20.858 -25.311 -0.972 1.00 49.06 1034 VAL A CA 1
ATOM 8307 C C . VAL A 1 1034 ? 21.183 -24.507 -2.213 1.00 49.06 1034 VAL A C 1
ATOM 8309 O O . VAL A 1 1034 ? 20.455 -24.547 -3.201 1.00 49.06 1034 VAL A O 1
ATOM 8312 N N . SER A 1 1035 ? 22.346 -23.871 -2.199 1.00 43.72 1035 SER A N 1
ATOM 8313 C CA . SER A 1 1035 ? 23.079 -23.541 -3.415 1.00 43.72 1035 SER A CA 1
ATOM 8314 C C . SER A 1 1035 ? 24.007 -24.724 -3.687 1.00 43.72 1035 SER A C 1
ATOM 8316 O O . SER A 1 1035 ? 25.057 -24.852 -3.052 1.00 43.72 1035 SER A O 1
ATOM 8318 N N . ARG A 1 1036 ? 23.639 -25.650 -4.585 1.00 43.31 1036 ARG A N 1
ATOM 8319 C CA . ARG A 1 1036 ? 24.650 -26.605 -5.073 1.00 43.31 1036 ARG A CA 1
ATOM 8320 C C . ARG A 1 1036 ? 25.695 -25.784 -5.841 1.00 43.31 1036 ARG A C 1
ATOM 8322 O O . ARG A 1 1036 ? 25.300 -24.869 -6.562 1.00 43.31 1036 ARG A O 1
ATOM 8329 N N . PRO A 1 1037 ? 27.004 -26.078 -5.732 1.00 44.69 1037 PRO A N 1
ATOM 8330 C CA . PRO A 1 1037 ? 28.045 -25.320 -6.437 1.00 44.69 1037 PRO A CA 1
ATOM 8331 C C . PRO A 1 1037 ? 27.806 -25.211 -7.951 1.00 44.69 1037 PRO A C 1
ATOM 8333 O O . PRO A 1 1037 ? 28.213 -24.236 -8.570 1.00 44.69 1037 PRO A O 1
ATOM 8336 N N . GLU A 1 1038 ? 27.106 -26.197 -8.508 1.00 47.50 1038 GLU A N 1
ATOM 8337 C CA . GLU A 1 1038 ? 26.799 -26.366 -9.931 1.00 47.50 1038 GLU A CA 1
ATOM 8338 C C . GLU A 1 1038 ? 25.456 -25.723 -10.343 1.00 47.50 1038 GLU A C 1
ATOM 8340 O O . GLU A 1 1038 ? 25.120 -25.708 -11.518 1.00 47.50 1038 GLU A O 1
ATOM 8345 N N . GLN A 1 1039 ? 24.678 -25.197 -9.385 1.00 44.12 1039 GLN A N 1
ATOM 8346 C CA . GLN A 1 1039 ? 23.355 -24.577 -9.588 1.00 44.12 1039 GLN A CA 1
ATOM 8347 C C . GLN A 1 1039 ? 23.242 -23.255 -8.803 1.00 44.12 1039 GLN A C 1
ATOM 8349 O O . GLN A 1 1039 ? 22.236 -22.977 -8.154 1.00 44.12 1039 GLN A O 1
ATOM 8354 N N . ARG A 1 1040 ? 24.315 -22.451 -8.810 1.00 44.91 1040 ARG A N 1
ATOM 8355 C CA . ARG A 1 1040 ? 24.415 -21.181 -8.062 1.00 44.91 1040 ARG A CA 1
ATOM 8356 C C . ARG A 1 1040 ? 23.427 -20.098 -8.502 1.00 44.91 1040 ARG A C 1
ATOM 8358 O O . ARG A 1 1040 ? 23.231 -19.157 -7.744 1.00 44.91 1040 ARG A O 1
ATOM 8365 N N . GLU A 1 1041 ? 22.832 -20.222 -9.682 1.00 48.12 1041 GLU A N 1
ATOM 8366 C CA . GLU A 1 1041 ? 21.992 -19.171 -10.264 1.00 48.12 1041 GLU A CA 1
ATOM 8367 C C . GLU A 1 1041 ? 20.558 -19.156 -9.702 1.00 48.12 1041 GLU A C 1
ATOM 8369 O O . GLU A 1 1041 ? 19.905 -18.123 -9.783 1.00 48.12 1041 GLU A O 1
ATOM 8374 N N . GLN A 1 1042 ? 20.079 -20.237 -9.060 1.00 50.69 1042 GLN A N 1
ATOM 8375 C CA . GLN A 1 1042 ? 18.760 -20.278 -8.398 1.00 50.69 1042 GLN A CA 1
ATOM 8376 C C . GLN A 1 1042 ? 18.772 -21.198 -7.154 1.00 50.69 1042 GLN A C 1
ATOM 8378 O O . GLN A 1 1042 ? 18.649 -22.420 -7.296 1.00 50.69 1042 GLN A O 1
ATOM 8383 N N . PRO A 1 1043 ? 18.947 -20.668 -5.926 1.00 51.78 1043 PRO A N 1
ATOM 8384 C CA . PRO A 1 1043 ? 18.954 -21.488 -4.714 1.00 51.78 1043 PRO A CA 1
ATOM 8385 C C . PRO A 1 1043 ? 17.568 -22.094 -4.444 1.00 51.78 1043 PRO A C 1
ATOM 8387 O O . PRO A 1 1043 ? 16.554 -21.413 -4.556 1.00 51.78 1043 PRO A O 1
ATOM 8390 N N . TYR A 1 1044 ? 17.521 -23.370 -4.046 1.00 55.44 1044 TYR A N 1
ATOM 8391 C CA . TYR A 1 1044 ? 16.297 -23.990 -3.516 1.00 55.44 1044 TYR A CA 1
ATOM 8392 C C . TYR A 1 1044 ? 15.905 -23.265 -2.228 1.00 55.44 1044 TYR A C 1
ATOM 8394 O O . TYR A 1 1044 ? 16.764 -23.130 -1.353 1.00 55.44 1044 TYR A O 1
ATOM 8402 N N . THR A 1 1045 ? 14.648 -22.841 -2.068 1.00 65.19 1045 THR A N 1
ATOM 8403 C CA . THR A 1 1045 ? 14.184 -22.256 -0.800 1.00 65.19 1045 THR A CA 1
ATOM 8404 C C . THR A 1 1045 ? 12.849 -22.859 -0.392 1.00 65.19 1045 THR A C 1
ATOM 8406 O O . THR A 1 1045 ? 11.800 -22.436 -0.866 1.00 65.19 1045 THR A O 1
ATOM 8409 N N . THR A 1 1046 ? 12.857 -23.794 0.556 1.00 74.50 1046 THR A N 1
ATOM 8410 C CA . THR A 1 1046 ? 11.606 -24.364 1.095 1.00 74.50 1046 THR A CA 1
ATOM 8411 C C . THR A 1 1046 ? 10.798 -23.330 1.889 1.00 74.50 1046 THR A C 1
ATOM 8413 O O . THR A 1 1046 ? 9.586 -23.473 2.044 1.00 74.50 1046 THR A O 1
ATOM 8416 N N . VAL A 1 1047 ? 11.438 -22.222 2.302 1.00 83.44 1047 VAL A N 1
ATOM 8417 C CA . VAL A 1 1047 ? 10.774 -21.011 2.827 1.00 83.44 1047 VAL A CA 1
ATOM 8418 C C . VAL A 1 1047 ? 9.721 -20.485 1.854 1.00 83.44 1047 VAL A C 1
ATOM 8420 O O . VAL A 1 1047 ? 8.660 -20.062 2.310 1.00 83.44 1047 VAL A O 1
ATOM 8423 N N . LEU A 1 1048 ? 10.001 -20.505 0.543 1.00 86.44 1048 LEU A N 1
ATOM 8424 C CA . LEU A 1 1048 ? 9.064 -20.031 -0.469 1.00 86.44 1048 LEU A CA 1
ATOM 8425 C C . LEU A 1 1048 ? 7.779 -20.850 -0.380 1.00 86.44 1048 LEU A C 1
ATOM 8427 O O . LEU A 1 1048 ? 6.754 -20.277 -0.033 1.00 86.44 1048 LEU A O 1
ATOM 8431 N N . SER A 1 1049 ? 7.842 -22.172 -0.565 1.00 89.38 1049 SER A N 1
ATOM 8432 C CA . SER A 1 1049 ? 6.678 -23.073 -0.507 1.00 89.38 1049 SER A CA 1
ATOM 8433 C C . SER A 1 1049 ? 5.870 -22.888 0.778 1.00 89.38 1049 SER A C 1
ATOM 8435 O O . SER A 1 1049 ? 4.658 -22.685 0.718 1.00 89.38 1049 SER A O 1
ATOM 8437 N N . ALA A 1 1050 ? 6.546 -22.825 1.933 1.00 91.81 1050 ALA A N 1
ATOM 8438 C CA . ALA A 1 1050 ? 5.891 -22.603 3.220 1.00 91.81 1050 ALA A CA 1
ATOM 8439 C C . ALA A 1 1050 ? 5.174 -21.247 3.299 1.00 91.81 1050 ALA A C 1
ATOM 8441 O O . ALA A 1 1050 ? 4.079 -21.156 3.853 1.00 91.81 1050 ALA A O 1
ATOM 8442 N N . LYS A 1 1051 ? 5.747 -20.179 2.735 1.00 92.00 1051 LYS A N 1
ATOM 8443 C CA . LYS A 1 1051 ? 5.086 -18.869 2.679 1.00 92.00 1051 LYS A CA 1
ATOM 8444 C C . LYS A 1 1051 ? 3.974 -18.818 1.641 1.00 92.00 1051 LYS A C 1
ATOM 8446 O O . LYS A 1 1051 ? 2.963 -18.186 1.926 1.00 92.00 1051 LYS A O 1
ATOM 8451 N N . GLN A 1 1052 ? 4.103 -19.500 0.502 1.00 93.88 1052 GLN A N 1
ATOM 8452 C CA . GLN A 1 1052 ? 3.030 -19.572 -0.492 1.00 93.88 1052 GLN A CA 1
ATOM 8453 C C . GLN A 1 1052 ? 1.785 -20.242 0.105 1.00 93.88 1052 GLN A C 1
ATOM 8455 O O . GLN A 1 1052 ? 0.708 -19.648 0.103 1.00 93.88 1052 GLN A O 1
ATOM 8460 N N . VAL A 1 1053 ? 1.950 -21.426 0.707 1.00 95.44 1053 VAL A N 1
ATOM 8461 C CA . VAL A 1 1053 ? 0.835 -22.199 1.276 1.00 95.44 1053 VAL A CA 1
ATOM 8462 C C . VAL A 1 1053 ? 0.197 -21.490 2.478 1.00 95.44 1053 VAL A C 1
ATOM 8464 O O . VAL A 1 1053 ? -1.025 -21.362 2.552 1.00 95.44 1053 VAL A O 1
ATOM 8467 N N . THR A 1 1054 ? 1.003 -20.948 3.401 1.00 95.19 1054 THR A N 1
ATOM 8468 C CA . THR A 1 1054 ? 0.469 -20.286 4.606 1.00 95.19 1054 THR A CA 1
ATOM 8469 C C . THR A 1 1054 ? -0.101 -18.903 4.330 1.00 95.19 1054 THR A C 1
ATOM 8471 O O . THR A 1 1054 ? -1.042 -18.495 5.005 1.00 95.19 1054 THR A O 1
ATOM 8474 N N . SER A 1 1055 ? 0.403 -18.186 3.321 1.00 94.56 1055 SER A N 1
ATOM 8475 C CA . SER A 1 1055 ? -0.193 -16.922 2.885 1.00 94.56 1055 SER A CA 1
ATOM 8476 C C . SER A 1 1055 ? -1.616 -17.142 2.376 1.00 94.56 1055 SER A C 1
ATOM 8478 O O . SER A 1 1055 ? -2.531 -16.462 2.837 1.00 94.56 1055 SER A O 1
ATOM 8480 N N . VAL A 1 1056 ? -1.830 -18.136 1.504 1.00 95.50 1056 VAL A N 1
ATOM 8481 C CA . VAL A 1 1056 ? -3.175 -18.464 1.005 1.00 95.50 1056 VAL A CA 1
ATOM 8482 C C . VAL A 1 1056 ? -4.072 -18.982 2.129 1.00 95.50 1056 VAL A C 1
ATOM 8484 O O . VAL A 1 1056 ? -5.208 -18.524 2.258 1.00 95.50 1056 VAL A O 1
ATOM 8487 N N . ALA A 1 1057 ? -3.557 -19.863 2.996 1.00 94.44 1057 ALA A N 1
ATOM 8488 C CA . ALA A 1 1057 ? -4.304 -20.348 4.155 1.00 94.44 1057 ALA A CA 1
ATOM 8489 C C . ALA A 1 1057 ? -4.799 -19.189 5.039 1.00 94.44 1057 ALA A C 1
ATOM 8491 O O . ALA A 1 1057 ? -5.983 -19.120 5.356 1.00 94.44 1057 ALA A O 1
ATOM 8492 N N . ASN A 1 1058 ? -3.928 -18.228 5.361 1.00 90.31 1058 ASN A N 1
ATOM 8493 C CA . ASN A 1 1058 ? -4.284 -17.067 6.178 1.00 90.31 1058 ASN A CA 1
ATOM 8494 C C . ASN A 1 1058 ? -5.274 -16.125 5.478 1.00 90.31 1058 ASN A C 1
ATOM 8496 O O . ASN A 1 1058 ? -6.214 -15.650 6.113 1.00 90.31 1058 ASN A O 1
ATOM 8500 N N . GLN A 1 1059 ? -5.088 -15.860 4.180 1.00 89.25 1059 GLN A N 1
ATOM 8501 C CA . GLN A 1 1059 ? -5.976 -14.984 3.405 1.00 89.25 1059 GLN A CA 1
ATOM 8502 C C . GLN A 1 1059 ? -7.406 -15.532 3.313 1.00 89.25 1059 GLN A C 1
ATOM 8504 O O . GLN A 1 1059 ? -8.360 -14.757 3.330 1.00 89.25 1059 GLN A O 1
ATOM 8509 N N . LEU A 1 1060 ? -7.551 -16.859 3.249 1.00 87.62 1060 LEU A N 1
ATOM 8510 C CA . LEU A 1 1060 ? -8.838 -17.545 3.104 1.00 87.62 1060 LEU A CA 1
ATOM 8511 C C . LEU A 1 1060 ? -9.387 -18.113 4.421 1.00 87.62 1060 LEU A C 1
ATOM 8513 O O . LEU A 1 1060 ? -10.396 -18.816 4.407 1.00 87.62 1060 LEU A O 1
ATOM 8517 N N . GLY A 1 1061 ? -8.730 -17.841 5.553 1.00 84.94 1061 GLY A N 1
ATOM 8518 C CA . GLY A 1 1061 ? -9.152 -18.331 6.867 1.00 84.94 1061 GLY A CA 1
ATOM 8519 C C . GLY A 1 1061 ? -9.100 -19.857 7.015 1.00 84.94 1061 GLY A C 1
ATOM 8520 O O . GLY A 1 1061 ? -9.893 -20.427 7.760 1.00 84.94 1061 GLY A O 1
ATOM 8521 N N . ARG A 1 1062 ? -8.199 -20.544 6.300 1.00 89.25 1062 ARG A N 1
ATOM 8522 C CA . ARG A 1 1062 ? -7.989 -21.991 6.449 1.00 89.25 1062 ARG A CA 1
ATOM 8523 C C . ARG A 1 1062 ? -7.219 -22.263 7.739 1.00 89.25 1062 ARG A C 1
ATOM 8525 O O . ARG A 1 1062 ? -6.120 -21.757 7.939 1.00 89.25 1062 ARG A O 1
ATOM 8532 N N . GLU A 1 1063 ? -7.775 -23.111 8.598 1.00 90.75 1063 GLU A N 1
ATOM 8533 C CA . GLU A 1 1063 ? -7.184 -23.414 9.909 1.00 90.75 1063 GLU A CA 1
ATOM 8534 C C . GLU A 1 1063 ? -5.937 -24.302 9.824 1.00 90.75 1063 GLU A C 1
ATOM 8536 O O . GLU A 1 1063 ? -5.123 -24.325 10.751 1.00 90.75 1063 GLU A O 1
ATOM 8541 N N . ARG A 1 1064 ? -5.790 -25.074 8.738 1.00 94.38 1064 ARG A N 1
ATOM 8542 C CA . ARG A 1 1064 ? -4.729 -26.072 8.589 1.00 94.38 1064 ARG A CA 1
ATOM 8543 C C . ARG A 1 1064 ? -3.909 -25.853 7.330 1.00 94.38 1064 ARG A C 1
ATOM 8545 O O . ARG A 1 1064 ? -4.466 -25.616 6.264 1.00 94.38 1064 ARG A O 1
ATOM 8552 N N . ALA A 1 1065 ? -2.600 -26.028 7.471 1.00 96.81 1065 ALA A N 1
ATOM 8553 C CA . ALA A 1 1065 ? -1.654 -26.126 6.369 1.00 96.81 1065 ALA A CA 1
ATOM 8554 C C . ALA A 1 1065 ? -0.827 -27.404 6.538 1.00 96.81 1065 ALA A C 1
ATOM 8556 O O . ALA A 1 1065 ? -0.279 -27.660 7.620 1.00 96.81 1065 ALA A O 1
ATOM 8557 N N . LEU A 1 1066 ? -0.788 -28.218 5.485 1.00 96.50 1066 LEU A N 1
ATOM 8558 C CA . LEU A 1 1066 ? -0.134 -29.522 5.476 1.00 96.50 1066 LEU A CA 1
ATOM 8559 C C . LEU A 1 1066 ? 1.296 -29.424 4.923 1.00 96.50 1066 LEU A C 1
ATOM 8561 O O . LEU A 1 1066 ? 1.588 -28.596 4.070 1.00 96.50 1066 LEU A O 1
ATOM 8565 N N . SER A 1 1067 ? 2.194 -30.288 5.388 1.00 94.44 1067 SER A N 1
ATOM 8566 C CA . SER A 1 1067 ? 3.464 -30.556 4.704 1.00 94.44 1067 SER A CA 1
ATOM 8567 C C . SER A 1 1067 ? 3.700 -32.060 4.587 1.00 94.44 1067 SER A C 1
ATOM 8569 O O . SER A 1 1067 ? 3.521 -32.786 5.575 1.00 94.44 1067 SER A O 1
ATOM 8571 N N . GLU A 1 1068 ? 4.087 -32.524 3.396 1.00 92.38 1068 GLU A N 1
ATOM 8572 C CA . GLU A 1 1068 ? 4.772 -33.806 3.223 1.00 92.38 1068 GLU A CA 1
ATOM 8573 C C . GLU A 1 1068 ? 6.252 -33.652 3.589 1.00 92.38 1068 GLU A C 1
ATOM 8575 O O . GLU A 1 1068 ? 6.925 -32.706 3.186 1.00 92.38 1068 GLU A O 1
ATOM 8580 N N . LEU A 1 1069 ? 6.783 -34.586 4.380 1.00 88.44 1069 LEU A N 1
ATOM 8581 C CA . LEU A 1 1069 ? 8.149 -34.487 4.892 1.00 88.44 1069 LEU A CA 1
ATOM 8582 C C . LEU A 1 1069 ? 8.866 -35.830 5.024 1.00 88.44 1069 LEU A C 1
ATOM 8584 O O . LEU A 1 1069 ? 8.261 -36.864 5.290 1.00 88.44 1069 LEU A O 1
ATOM 8588 N N . PHE A 1 1070 ? 10.199 -35.762 4.948 1.00 86.69 1070 PHE A N 1
ATOM 8589 C CA . PHE A 1 1070 ? 11.199 -36.807 5.236 1.00 86.69 1070 PHE A CA 1
ATOM 8590 C C . PHE A 1 1070 ? 11.607 -37.759 4.101 1.00 86.69 1070 PHE A C 1
ATOM 8592 O O . PHE A 1 1070 ? 12.672 -38.360 4.234 1.00 86.69 1070 PHE A O 1
ATOM 8599 N N . ALA A 1 1071 ? 10.887 -37.873 2.983 1.00 82.94 1071 ALA A N 1
ATOM 8600 C CA . ALA A 1 1071 ? 11.139 -38.916 1.969 1.00 82.94 1071 ALA A CA 1
ATOM 8601 C C . ALA A 1 1071 ? 12.563 -38.974 1.396 1.00 82.94 1071 ALA A C 1
ATOM 8603 O O . ALA A 1 1071 ? 13.058 -40.019 0.996 1.00 82.94 1071 ALA A O 1
ATOM 8604 N N . CYS A 1 1072 ? 13.260 -37.844 1.323 1.00 84.44 1072 CYS A N 1
ATOM 8605 C CA . CYS A 1 1072 ? 14.610 -37.780 0.765 1.00 84.44 1072 CYS A CA 1
ATOM 8606 C C . CYS A 1 1072 ? 15.669 -37.577 1.853 1.00 84.44 1072 CYS A C 1
ATOM 8608 O O . CYS A 1 1072 ? 16.787 -37.131 1.577 1.00 84.44 1072 CYS A O 1
ATOM 8610 N N . ALA A 1 1073 ? 15.337 -37.890 3.108 1.00 82.25 1073 ALA A N 1
ATOM 8611 C CA . ALA A 1 1073 ? 16.222 -37.667 4.235 1.00 82.25 1073 ALA A CA 1
ATOM 8612 C C . ALA A 1 1073 ? 17.166 -38.845 4.517 1.00 82.25 1073 ALA A C 1
ATOM 8614 O O . ALA A 1 1073 ? 18.077 -38.685 5.313 1.00 82.25 1073 ALA A O 1
ATOM 8615 N N . GLY A 1 1074 ? 17.048 -40.004 3.875 1.00 82.19 1074 GLY A N 1
ATOM 8616 C CA . GLY A 1 1074 ? 17.964 -41.141 4.035 1.00 82.19 1074 GLY A CA 1
ATOM 8617 C C . GLY A 1 1074 ? 17.841 -41.894 5.370 1.00 82.19 1074 GLY A C 1
ATOM 8618 O O . GLY A 1 1074 ? 17.494 -41.329 6.400 1.00 82.19 1074 GLY A O 1
ATOM 8619 N N . GLN A 1 1075 ? 18.216 -43.180 5.390 1.00 81.50 1075 GLN A N 1
ATOM 8620 C CA . GLN A 1 1075 ? 17.978 -44.095 6.529 1.00 81.50 1075 GLN A CA 1
ATOM 8621 C C . GLN A 1 1075 ? 18.653 -43.690 7.862 1.00 81.50 1075 GLN A C 1
ATOM 8623 O O . GLN A 1 1075 ? 18.242 -44.136 8.928 1.00 81.50 1075 GLN A O 1
ATOM 8628 N N . GLY A 1 1076 ? 19.684 -42.837 7.836 1.00 77.31 1076 GLY A N 1
ATOM 8629 C CA . GLY A 1 1076 ? 20.359 -42.309 9.033 1.00 77.31 1076 GLY A CA 1
ATOM 8630 C C . GLY A 1 1076 ? 19.758 -40.999 9.555 1.00 77.31 1076 GLY A C 1
ATOM 8631 O O . GLY A 1 1076 ? 20.510 -40.084 9.901 1.00 77.31 1076 GLY A O 1
ATOM 8632 N N . PHE A 1 1077 ? 18.438 -40.821 9.474 1.00 80.44 1077 PHE A N 1
ATOM 8633 C CA . PHE A 1 1077 ? 17.766 -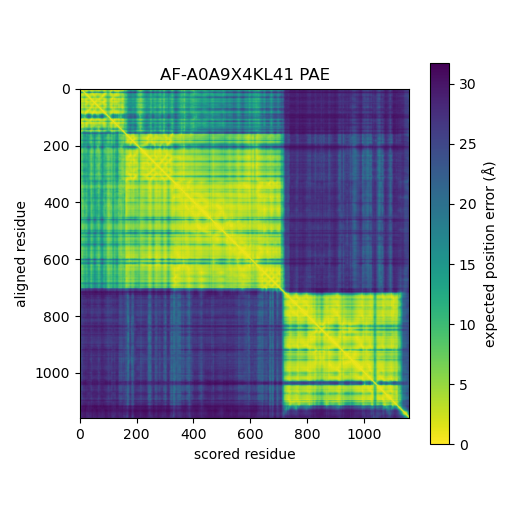39.571 9.837 1.00 80.44 1077 PHE A CA 1
ATOM 8634 C C . PHE A 1 1077 ? 17.302 -39.582 11.298 1.00 80.44 1077 PHE A C 1
ATOM 8636 O O . PHE A 1 1077 ? 16.247 -40.108 11.644 1.00 80.44 1077 PHE A O 1
ATOM 8643 N N . GLU A 1 1078 ? 18.152 -39.028 12.160 1.00 77.56 1078 GLU A N 1
ATOM 8644 C CA . GLU A 1 1078 ? 17.995 -39.010 13.617 1.00 77.56 1078 GLU A CA 1
ATOM 8645 C C . GLU A 1 1078 ? 16.809 -38.149 14.084 1.00 77.56 1078 GLU A C 1
ATOM 8647 O O . GLU A 1 1078 ? 16.442 -37.168 13.437 1.00 77.56 1078 GLU A O 1
ATOM 8652 N N . LEU A 1 1079 ? 16.265 -38.469 15.264 1.00 77.12 1079 LEU A N 1
ATOM 8653 C CA . LEU A 1 1079 ? 15.133 -37.751 15.869 1.00 77.12 1079 LEU A CA 1
ATOM 8654 C C . LEU A 1 1079 ? 15.394 -36.249 16.059 1.00 77.12 1079 LEU A C 1
ATOM 8656 O O . LEU A 1 1079 ? 14.489 -35.444 15.870 1.00 77.12 1079 LEU A O 1
ATOM 8660 N N . SER A 1 1080 ? 16.625 -35.853 16.390 1.00 77.56 1080 SER A N 1
ATOM 8661 C CA . SER A 1 1080 ? 17.006 -34.439 16.520 1.00 77.56 1080 SER A CA 1
ATOM 8662 C C . SER A 1 1080 ? 16.833 -33.667 15.208 1.00 77.56 1080 SER A C 1
ATOM 8664 O O . SER A 1 1080 ? 16.401 -32.518 15.222 1.00 77.56 1080 SER A O 1
ATOM 8666 N N . LYS A 1 1081 ? 17.115 -34.307 14.068 1.00 80.00 1081 LYS A N 1
ATOM 8667 C CA . LYS A 1 1081 ? 16.976 -33.704 12.735 1.00 80.00 1081 LYS A CA 1
ATOM 8668 C C . LYS A 1 1081 ? 15.521 -33.670 12.275 1.00 80.00 1081 LYS A C 1
ATOM 8670 O O . LYS A 1 1081 ? 15.117 -32.711 11.628 1.00 80.00 1081 LYS A O 1
ATOM 8675 N N . GLN A 1 1082 ? 14.738 -34.680 12.652 1.00 80.81 1082 GLN A N 1
ATOM 8676 C CA . GLN A 1 1082 ? 13.287 -34.677 12.455 1.00 80.81 1082 GLN A CA 1
ATOM 8677 C C . GLN A 1 1082 ? 12.644 -33.517 13.216 1.00 80.81 1082 GLN A C 1
ATOM 8679 O O . GLN A 1 1082 ? 11.926 -32.733 12.605 1.00 80.81 1082 GLN A O 1
ATOM 8684 N N . LYS A 1 1083 ? 12.978 -33.353 14.508 1.00 82.56 1083 LYS A N 1
ATOM 8685 C CA . LYS A 1 1083 ? 12.499 -32.234 15.330 1.00 82.56 1083 LYS A CA 1
ATOM 8686 C C . LYS A 1 1083 ? 12.873 -30.885 14.716 1.00 82.56 1083 LYS A C 1
ATOM 8688 O O . LYS A 1 1083 ? 12.027 -30.014 14.598 1.00 82.56 1083 LYS A O 1
ATOM 8693 N N . TRP A 1 1084 ? 14.126 -30.730 14.296 1.00 82.81 1084 TRP A N 1
ATOM 8694 C CA . TRP A 1 1084 ? 14.605 -29.511 13.642 1.00 82.81 1084 TRP A CA 1
ATOM 8695 C C . TRP A 1 1084 ? 13.789 -29.152 12.392 1.00 82.81 1084 TRP A C 1
ATOM 8697 O O . TRP A 1 1084 ? 13.365 -28.007 12.249 1.00 82.81 1084 TRP A O 1
ATOM 8707 N N . MET A 1 1085 ? 13.506 -30.129 11.522 1.00 85.19 1085 MET A N 1
ATOM 8708 C CA . MET A 1 1085 ? 12.640 -29.912 10.360 1.00 85.19 1085 MET A CA 1
ATOM 8709 C C . MET A 1 1085 ? 11.206 -29.565 10.765 1.00 85.19 1085 MET A C 1
ATOM 8711 O O . MET A 1 1085 ? 10.635 -28.642 10.196 1.00 85.19 1085 MET A O 1
ATOM 8715 N N . THR A 1 1086 ? 10.612 -30.249 11.744 1.00 86.12 1086 THR A N 1
ATOM 8716 C CA . THR A 1 1086 ? 9.233 -29.957 12.171 1.00 86.12 1086 THR A CA 1
ATOM 8717 C C . THR A 1 1086 ? 9.103 -28.616 12.891 1.00 86.12 1086 THR A C 1
ATOM 8719 O O . THR A 1 1086 ? 8.137 -27.905 12.646 1.00 86.12 1086 THR A O 1
ATOM 8722 N N . ASP A 1 1087 ? 10.073 -28.230 13.727 1.00 84.81 1087 ASP A N 1
ATOM 8723 C CA . ASP A 1 1087 ? 10.097 -26.922 14.398 1.00 84.81 1087 ASP A CA 1
ATOM 8724 C C . ASP A 1 1087 ? 10.128 -25.793 13.365 1.00 84.81 1087 ASP A C 1
ATOM 8726 O O . ASP A 1 1087 ? 9.393 -24.816 13.489 1.00 84.81 1087 ASP A O 1
ATOM 8730 N N . TRP A 1 1088 ? 10.945 -25.953 12.319 1.00 89.12 1088 TRP A N 1
ATOM 8731 C CA . TRP A 1 1088 ? 10.995 -25.009 11.209 1.00 89.12 1088 TRP A CA 1
ATOM 8732 C C . TRP A 1 1088 ? 9.615 -24.864 10.555 1.00 89.12 1088 TRP A C 1
ATOM 8734 O O . TRP A 1 1088 ? 9.111 -23.754 10.417 1.00 89.12 1088 TRP A O 1
ATOM 8744 N N . HIS A 1 1089 ? 8.947 -25.975 10.246 1.00 90.19 1089 HIS A N 1
ATOM 8745 C CA . HIS A 1 1089 ? 7.610 -25.937 9.656 1.00 90.19 1089 HIS A CA 1
ATOM 8746 C C . HIS A 1 1089 ? 6.579 -25.255 10.575 1.00 90.19 1089 HIS A C 1
ATOM 8748 O O . HIS A 1 1089 ? 5.822 -24.408 10.100 1.00 90.19 1089 HIS A O 1
ATOM 8754 N N . LEU A 1 1090 ? 6.590 -25.558 11.880 1.00 88.19 1090 LEU A N 1
ATOM 8755 C CA . LEU A 1 1090 ? 5.708 -24.923 12.870 1.00 88.19 1090 LEU A CA 1
ATOM 8756 C C . LEU A 1 1090 ? 5.900 -23.401 12.906 1.00 88.19 1090 LEU A C 1
ATOM 8758 O O . LEU A 1 1090 ? 4.922 -22.660 12.850 1.00 88.19 1090 LEU A O 1
ATOM 8762 N N . ILE A 1 1091 ? 7.152 -22.928 12.945 1.00 87.56 1091 ILE A N 1
ATOM 8763 C CA . ILE A 1 1091 ? 7.486 -21.490 12.927 1.00 87.56 1091 ILE A CA 1
ATOM 8764 C C . ILE A 1 1091 ? 6.984 -20.822 11.642 1.00 87.56 1091 ILE A C 1
ATOM 8766 O O . ILE A 1 1091 ? 6.590 -19.655 11.651 1.00 87.56 1091 ILE A O 1
ATOM 8770 N N . HIS A 1 1092 ? 6.975 -21.559 10.535 1.00 88.12 1092 HIS A N 1
ATOM 8771 C CA . HIS A 1 1092 ? 6.489 -21.068 9.255 1.00 88.12 1092 HIS A CA 1
ATOM 8772 C C . HIS A 1 1092 ? 4.969 -21.183 9.069 1.00 88.12 1092 HIS A C 1
ATOM 8774 O O . HIS A 1 1092 ? 4.488 -20.741 8.031 1.00 88.12 1092 HIS A O 1
ATOM 8780 N N . GLY A 1 1093 ? 4.220 -21.669 10.068 1.00 89.44 1093 GLY A N 1
ATOM 8781 C CA . GLY A 1 1093 ? 2.752 -21.722 10.070 1.00 89.44 1093 GLY A CA 1
ATOM 8782 C C . GLY A 1 1093 ? 2.153 -23.043 9.576 1.00 89.44 1093 GLY A C 1
ATOM 8783 O O . GLY A 1 1093 ? 0.940 -23.143 9.417 1.00 89.44 1093 GLY A O 1
ATOM 8784 N N . ILE A 1 1094 ? 2.978 -24.065 9.347 1.00 94.38 1094 ILE A N 1
ATOM 8785 C CA . ILE A 1 1094 ? 2.520 -25.411 8.987 1.00 94.38 1094 ILE A CA 1
ATOM 8786 C C . ILE A 1 1094 ? 2.151 -26.166 10.259 1.00 94.38 1094 ILE A C 1
ATOM 8788 O O . ILE A 1 1094 ? 2.948 -26.259 11.191 1.00 94.38 1094 ILE A O 1
ATOM 8792 N N . ASN A 1 1095 ? 0.949 -26.735 10.293 1.00 91.88 1095 ASN A N 1
ATOM 8793 C CA . ASN A 1 1095 ? 0.369 -27.306 11.510 1.00 91.88 1095 ASN A CA 1
ATOM 8794 C C . ASN A 1 1095 ? -0.305 -28.676 11.289 1.00 91.88 1095 ASN A C 1
ATOM 8796 O O . ASN A 1 1095 ? -0.983 -29.199 12.179 1.00 91.88 1095 ASN A O 1
ATOM 8800 N N . LEU A 1 1096 ? -0.130 -29.285 10.115 1.00 93.06 1096 LEU A N 1
ATOM 8801 C CA . LEU A 1 1096 ? -0.461 -30.679 9.836 1.00 93.06 1096 LEU A CA 1
ATOM 8802 C C . LEU A 1 1096 ? 0.720 -31.345 9.127 1.00 93.06 1096 LEU A C 1
ATOM 8804 O O . LEU A 1 1096 ? 1.239 -30.840 8.139 1.00 93.06 1096 LEU A O 1
ATOM 8808 N N . PHE A 1 1097 ? 1.146 -32.496 9.635 1.00 92.75 1097 PHE A N 1
ATOM 8809 C CA . PHE A 1 1097 ? 2.314 -33.200 9.118 1.00 92.75 1097 PHE A CA 1
ATOM 8810 C C . PHE A 1 1097 ? 1.918 -34.529 8.490 1.00 92.75 1097 PHE A C 1
ATOM 8812 O O . PHE A 1 1097 ? 1.242 -35.342 9.134 1.00 92.75 1097 PHE A O 1
ATOM 8819 N N . SER A 1 1098 ? 2.416 -34.762 7.275 1.00 92.56 1098 SER A N 1
ATOM 8820 C CA . SER A 1 1098 ? 2.363 -36.034 6.559 1.00 92.56 1098 SER A CA 1
ATOM 8821 C C . SER A 1 1098 ? 3.773 -36.630 6.442 1.00 92.56 1098 SER A C 1
ATOM 8823 O O . SER A 1 1098 ? 4.508 -36.336 5.499 1.00 92.56 1098 SER A O 1
ATOM 8825 N N . PRO A 1 1099 ? 4.224 -37.434 7.427 1.00 89.31 1099 PRO A N 1
ATOM 8826 C CA . PRO A 1 1099 ? 5.513 -38.105 7.329 1.00 89.31 1099 PRO A CA 1
ATOM 8827 C C . PRO A 1 1099 ? 5.532 -39.167 6.224 1.00 89.31 1099 PRO A C 1
ATOM 8829 O O . PRO A 1 1099 ? 4.692 -40.072 6.196 1.00 89.31 1099 PRO A O 1
ATOM 8832 N N . HIS A 1 1100 ? 6.567 -39.112 5.397 1.00 82.00 1100 HIS A N 1
ATOM 8833 C CA . HIS A 1 1100 ? 6.916 -40.105 4.389 1.00 82.00 1100 HIS A CA 1
ATOM 8834 C C . HIS A 1 1100 ? 7.974 -41.086 4.943 1.00 82.00 1100 HIS A C 1
ATOM 8836 O O . HIS A 1 1100 ? 8.925 -40.652 5.591 1.00 82.00 1100 HIS A O 1
ATOM 8842 N N . LEU A 1 1101 ? 7.923 -42.413 4.768 1.00 79.75 1101 LEU A N 1
ATOM 8843 C CA . LEU A 1 1101 ? 6.819 -43.313 4.397 1.00 79.75 1101 LEU A CA 1
ATOM 8844 C C . LEU A 1 1101 ? 6.595 -44.361 5.506 1.00 79.75 1101 LEU A C 1
ATOM 8846 O O . LEU A 1 1101 ? 7.547 -44.801 6.161 1.00 79.75 1101 LEU A O 1
ATOM 8850 N N . LEU A 1 1102 ? 5.362 -44.840 5.695 1.00 87.69 1102 LEU A N 1
ATOM 8851 C CA . LEU A 1 1102 ? 5.092 -46.073 6.444 1.00 87.69 1102 LEU A CA 1
ATOM 8852 C C . LEU A 1 1102 ? 4.877 -47.234 5.461 1.00 87.69 1102 LEU A C 1
ATOM 8854 O O . LEU A 1 1102 ? 3.820 -47.318 4.842 1.00 87.69 1102 LEU A O 1
ATOM 8858 N N . PRO A 1 1103 ? 5.836 -48.163 5.304 1.00 87.56 1103 PRO A N 1
ATOM 8859 C CA . PRO A 1 1103 ? 5.689 -49.257 4.351 1.00 87.56 1103 PRO A CA 1
ATOM 8860 C C . PRO A 1 1103 ? 4.684 -50.302 4.852 1.00 87.56 1103 PRO A C 1
ATOM 8862 O O . PRO A 1 1103 ? 4.840 -50.848 5.952 1.00 87.56 1103 PRO A O 1
ATOM 8865 N N . TYR A 1 1104 ? 3.699 -50.671 4.021 1.00 90.69 1104 TYR A N 1
ATOM 8866 C CA . TYR A 1 1104 ? 2.912 -51.878 4.277 1.00 90.69 1104 TYR A CA 1
ATOM 8867 C C . TYR A 1 1104 ? 3.843 -53.090 4.277 1.00 90.69 1104 TYR A C 1
ATOM 8869 O O . TYR A 1 1104 ? 3.903 -53.804 5.278 1.00 90.69 1104 TYR A O 1
ATOM 8877 N N . SER A 1 1105 ? 4.642 -53.270 3.217 1.00 86.94 1105 SER A N 1
ATOM 8878 C CA . SER A 1 1105 ? 5.679 -54.295 3.076 1.00 86.94 1105 SER A CA 1
ATOM 8879 C C . SER A 1 1105 ? 7.015 -53.718 2.595 1.00 86.94 1105 SER A C 1
ATOM 8881 O O . SER A 1 1105 ? 7.063 -52.795 1.793 1.00 86.94 1105 SER A O 1
ATOM 8883 N N . MET A 1 1106 ? 8.117 -54.323 3.047 1.00 85.94 1106 MET A N 1
ATOM 8884 C CA . MET A 1 1106 ? 9.481 -54.040 2.567 1.00 85.94 1106 MET A CA 1
ATOM 8885 C C . MET A 1 1106 ? 9.928 -55.037 1.479 1.00 85.94 1106 MET A C 1
ATOM 8887 O O . MET A 1 1106 ? 11.114 -55.157 1.173 1.00 85.94 1106 MET A O 1
ATOM 8891 N N . GLU A 1 1107 ? 9.003 -55.831 0.933 1.00 84.25 1107 GLU A N 1
ATOM 8892 C CA . GLU A 1 1107 ? 9.293 -56.751 -0.173 1.00 84.25 1107 GLU A CA 1
ATOM 8893 C C . GLU A 1 1107 ? 9.586 -55.966 -1.465 1.00 84.25 1107 GLU A C 1
ATOM 8895 O O . GLU A 1 1107 ? 9.016 -54.904 -1.705 1.00 84.25 1107 GLU A O 1
ATOM 8900 N N . GLY A 1 1108 ? 10.464 -56.501 -2.318 1.00 83.31 1108 GLY A N 1
ATOM 8901 C CA . GLY A 1 1108 ? 10.720 -55.932 -3.643 1.00 83.31 1108 GLY A CA 1
ATOM 8902 C C . GLY A 1 1108 ? 11.313 -54.522 -3.591 1.00 83.31 1108 GLY A C 1
ATOM 8903 O O . GLY A 1 1108 ? 12.344 -54.307 -2.943 1.00 83.31 1108 GLY A O 1
ATOM 8904 N N . GLU A 1 1109 ? 10.680 -53.596 -4.312 1.00 77.31 1109 GLU A N 1
ATOM 8905 C CA . GLU A 1 1109 ? 11.072 -52.183 -4.395 1.00 77.31 1109 GLU A CA 1
ATOM 8906 C C . GLU A 1 1109 ? 10.757 -51.398 -3.119 1.00 77.31 1109 GLU A C 1
ATOM 8908 O O . GLU A 1 1109 ? 11.472 -50.447 -2.822 1.00 77.31 1109 GLU A O 1
ATOM 8913 N N . GLY A 1 1110 ? 9.812 -51.861 -2.289 1.00 78.94 1110 GLY A N 1
ATOM 8914 C CA . GLY A 1 1110 ? 9.403 -51.163 -1.063 1.00 78.94 1110 GLY A CA 1
ATOM 8915 C C . GLY A 1 1110 ? 10.536 -50.917 -0.058 1.00 78.94 1110 GLY A C 1
ATOM 8916 O O . GLY A 1 1110 ? 10.465 -49.989 0.731 1.00 78.94 1110 GLY A O 1
ATOM 8917 N N . LYS A 1 1111 ? 11.629 -51.694 -0.105 1.00 80.31 1111 LYS A N 1
ATOM 8918 C CA . LYS A 1 1111 ? 12.825 -51.460 0.734 1.00 80.31 1111 LYS A CA 1
ATOM 8919 C C . LYS A 1 1111 ? 13.736 -50.317 0.266 1.00 80.31 1111 LYS A C 1
ATOM 8921 O O . LYS A 1 1111 ? 14.740 -50.042 0.923 1.00 80.31 1111 LYS A O 1
ATOM 8926 N N . ARG A 1 1112 ? 13.481 -49.768 -0.922 1.00 79.75 1112 ARG A N 1
ATOM 8927 C CA . ARG A 1 1112 ? 14.271 -48.709 -1.571 1.00 79.75 1112 ARG A CA 1
ATOM 8928 C C . ARG A 1 1112 ? 13.439 -47.464 -1.874 1.00 79.75 1112 ARG A C 1
ATOM 8930 O O . ARG A 1 1112 ? 13.990 -46.527 -2.439 1.00 79.75 1112 ARG A O 1
ATOM 8937 N N . ASP A 1 1113 ? 12.161 -47.483 -1.519 1.00 81.00 1113 ASP A N 1
ATOM 8938 C CA . ASP A 1 1113 ? 11.236 -46.379 -1.727 1.00 81.00 1113 ASP A CA 1
ATOM 8939 C C . ASP A 1 1113 ? 11.638 -45.233 -0.788 1.00 81.00 1113 ASP A C 1
ATOM 8941 O O . ASP A 1 1113 ? 11.612 -45.413 0.425 1.00 81.00 1113 ASP A O 1
ATOM 8945 N N . TYR A 1 1114 ? 12.173 -44.154 -1.367 1.00 79.94 1114 TYR A N 1
ATOM 8946 C CA . TYR A 1 1114 ? 12.514 -42.859 -0.755 1.00 79.94 1114 TYR A CA 1
ATOM 8947 C C . TYR A 1 1114 ? 12.703 -42.856 0.791 1.00 79.94 1114 TYR A C 1
ATOM 8949 O O . TYR A 1 1114 ? 11.807 -42.483 1.545 1.00 79.94 1114 TYR A O 1
ATOM 8957 N N . PRO A 1 1115 ? 13.882 -43.278 1.305 1.00 77.31 1115 PRO A N 1
ATOM 8958 C CA . PRO A 1 1115 ? 14.131 -43.419 2.746 1.00 77.31 1115 PRO A CA 1
ATOM 8959 C C . PRO A 1 1115 ? 14.169 -42.077 3.507 1.00 77.31 1115 PRO A C 1
ATOM 8961 O O . PRO A 1 1115 ? 14.700 -41.103 2.972 1.00 77.31 1115 PRO A O 1
ATOM 8964 N N . PRO A 1 1116 ? 13.823 -42.039 4.813 1.00 73.06 1116 PRO A N 1
ATOM 8965 C CA . PRO A 1 1116 ? 13.763 -43.153 5.757 1.00 73.06 1116 PRO A CA 1
ATOM 8966 C C . PRO A 1 1116 ? 12.356 -43.724 5.961 1.00 73.06 1116 PRO A C 1
ATOM 8968 O O . PRO A 1 1116 ? 11.349 -43.047 5.786 1.00 73.06 1116 PRO A O 1
ATOM 8971 N N . ASP A 1 1117 ? 12.290 -44.954 6.469 1.00 71.19 1117 ASP A N 1
ATOM 8972 C CA . ASP A 1 1117 ? 11.020 -45.522 6.920 1.00 71.19 1117 ASP A CA 1
ATOM 8973 C C . ASP A 1 1117 ? 10.564 -44.788 8.205 1.00 71.19 1117 ASP A C 1
ATOM 8975 O O . ASP A 1 1117 ? 11.270 -44.798 9.220 1.00 71.19 1117 ASP A O 1
ATOM 8979 N N . ALA A 1 1118 ? 9.361 -44.211 8.222 1.00 60.16 1118 ALA A N 1
ATOM 8980 C CA . ALA A 1 1118 ? 8.856 -43.311 9.271 1.00 60.16 1118 ALA A CA 1
ATOM 8981 C C . ALA A 1 1118 ? 8.525 -43.980 10.631 1.00 60.16 1118 ALA A C 1
ATOM 8983 O O . ALA A 1 1118 ? 7.857 -43.387 11.482 1.00 60.16 1118 ALA A O 1
ATOM 8984 N N . ARG A 1 1119 ? 9.009 -45.206 10.884 1.00 58.31 1119 ARG A N 1
ATOM 8985 C CA . ARG A 1 1119 ? 8.678 -46.022 12.071 1.00 58.31 1119 ARG A CA 1
ATOM 8986 C C . ARG A 1 1119 ? 9.001 -45.344 13.423 1.00 58.31 1119 ARG A C 1
ATOM 8988 O O . ARG A 1 1119 ? 8.194 -45.498 14.336 1.00 58.31 1119 ARG A O 1
ATOM 8995 N N . PRO A 1 1120 ? 10.106 -44.585 13.589 1.00 47.00 1120 PRO A N 1
ATOM 8996 C CA . PRO A 1 1120 ? 10.362 -43.794 14.804 1.00 47.00 1120 PRO A CA 1
ATOM 8997 C C . PRO A 1 1120 ? 9.743 -42.382 14.772 1.00 47.00 1120 PRO A C 1
ATOM 8999 O O . PRO A 1 1120 ? 9.540 -41.784 15.825 1.00 47.00 1120 PRO A O 1
ATOM 9002 N N . ALA A 1 1121 ? 9.458 -41.844 13.582 1.00 48.62 1121 ALA A N 1
ATOM 9003 C CA . ALA A 1 1121 ? 9.108 -40.438 13.365 1.00 48.62 1121 ALA A CA 1
ATOM 9004 C C . ALA A 1 1121 ? 7.656 -40.112 13.729 1.00 48.62 1121 ALA A C 1
ATOM 9006 O O . ALA A 1 1121 ? 7.372 -39.100 14.372 1.00 48.62 1121 ALA A O 1
ATOM 9007 N N . ALA A 1 1122 ? 6.739 -41.019 13.388 1.00 47.81 1122 ALA A N 1
ATOM 9008 C CA . ALA A 1 1122 ? 5.317 -40.873 13.680 1.00 47.81 1122 ALA A CA 1
ATOM 9009 C C . ALA A 1 1122 ? 5.031 -40.788 15.199 1.00 47.81 1122 ALA A C 1
ATOM 9011 O O . ALA A 1 1122 ? 4.100 -40.103 15.620 1.00 47.81 1122 ALA A O 1
ATOM 9012 N N . ALA A 1 1123 ? 5.892 -41.411 16.018 1.00 45.22 1123 ALA A N 1
ATOM 9013 C CA . ALA A 1 1123 ? 5.809 -41.395 17.478 1.00 45.22 1123 ALA A CA 1
ATOM 9014 C C . ALA A 1 1123 ? 6.280 -40.093 18.139 1.00 45.22 1123 ALA A C 1
ATOM 9016 O O . ALA A 1 1123 ? 5.844 -39.792 19.250 1.00 45.22 1123 ALA A O 1
ATOM 9017 N N . LEU A 1 1124 ? 7.150 -39.323 17.478 1.00 47.44 1124 LEU A N 1
ATOM 9018 C CA . LEU A 1 1124 ? 7.597 -38.023 17.975 1.00 47.44 1124 LEU A CA 1
ATOM 9019 C C . LEU A 1 1124 ? 6.543 -36.954 17.673 1.00 47.44 1124 LEU A C 1
ATOM 9021 O O . LEU A 1 1124 ? 6.139 -36.238 18.578 1.00 47.44 1124 LEU A O 1
ATOM 9025 N N . VAL A 1 1125 ? 6.028 -36.896 16.440 1.00 49.88 1125 VAL A N 1
ATOM 9026 C CA . VAL A 1 1125 ? 5.042 -35.875 16.039 1.00 49.88 1125 VAL A CA 1
ATOM 9027 C C . VAL A 1 1125 ? 3.728 -36.009 16.822 1.00 49.88 1125 VAL A C 1
ATOM 9029 O O . VAL A 1 1125 ? 3.131 -35.004 17.187 1.00 49.88 1125 VAL A O 1
ATOM 9032 N N . GLY A 1 1126 ? 3.317 -37.232 17.180 1.00 42.59 1126 GLY A N 1
ATOM 9033 C CA . GLY A 1 1126 ? 2.166 -37.462 18.064 1.00 42.59 1126 GLY A CA 1
ATOM 9034 C C . GLY A 1 1126 ? 2.400 -37.154 19.554 1.00 42.59 1126 GLY A C 1
ATOM 9035 O O . GLY A 1 1126 ? 1.442 -37.194 20.323 1.00 42.59 1126 GLY A O 1
ATOM 9036 N N . ARG A 1 1127 ? 3.647 -36.886 19.978 1.00 45.50 1127 ARG A N 1
ATOM 9037 C CA . ARG A 1 1127 ? 4.051 -36.661 21.384 1.00 45.50 1127 ARG A CA 1
ATOM 9038 C C . ARG A 1 1127 ? 4.873 -35.388 21.607 1.00 45.50 1127 ARG A C 1
ATOM 9040 O O . ARG A 1 1127 ? 5.400 -35.209 22.705 1.00 45.50 1127 ARG A O 1
ATOM 9047 N N . LEU A 1 1128 ? 5.017 -34.522 20.602 1.00 43.56 1128 LEU A N 1
ATOM 9048 C CA . LEU A 1 1128 ? 5.666 -33.219 20.747 1.00 43.56 1128 LEU A CA 1
ATOM 9049 C C . LEU A 1 1128 ? 4.779 -32.318 21.617 1.00 43.56 1128 LEU A C 1
ATOM 9051 O O . LEU A 1 1128 ? 4.069 -31.447 21.130 1.00 43.56 1128 LEU A O 1
ATOM 9055 N N . SER A 1 1129 ? 4.839 -32.534 22.930 1.00 38.00 1129 SER A N 1
ATOM 9056 C CA . SER A 1 1129 ? 4.541 -31.487 23.890 1.00 38.00 1129 SER A CA 1
ATOM 9057 C C . SER A 1 1129 ? 5.744 -30.546 23.915 1.00 38.00 1129 SER A C 1
ATOM 9059 O O . SER A 1 1129 ? 6.891 -30.987 24.019 1.00 38.00 1129 SER A O 1
ATOM 9061 N N . LEU A 1 1130 ? 5.490 -29.242 23.860 1.00 38.81 1130 LEU A N 1
ATOM 9062 C CA . LEU A 1 1130 ? 6.478 -28.189 24.121 1.00 38.81 1130 LEU A CA 1
ATOM 9063 C C . LEU A 1 1130 ? 7.097 -28.276 25.539 1.00 38.81 1130 LEU A C 1
ATOM 9065 O O . LEU A 1 1130 ? 7.956 -27.467 25.876 1.00 38.81 1130 LEU A O 1
ATOM 9069 N N . ALA A 1 1131 ? 6.676 -29.237 26.374 1.00 34.97 1131 ALA A N 1
ATOM 9070 C CA . ALA A 1 1131 ? 6.999 -29.303 27.794 1.00 34.97 1131 ALA A CA 1
ATOM 9071 C C . ALA A 1 1131 ? 8.228 -30.165 28.137 1.00 34.97 1131 ALA A C 1
ATOM 9073 O O . ALA A 1 1131 ? 8.880 -29.909 29.148 1.00 34.97 1131 ALA A O 1
ATOM 9074 N N . ASP A 1 1132 ? 8.593 -31.156 27.320 1.00 34.53 1132 ASP A N 1
ATOM 9075 C CA . ASP A 1 1132 ? 9.663 -32.093 27.685 1.00 34.53 1132 ASP A CA 1
ATOM 9076 C C . ASP A 1 1132 ? 10.982 -31.746 26.975 1.00 34.53 1132 ASP A C 1
ATOM 9078 O O . ASP A 1 1132 ? 11.379 -32.392 26.003 1.00 34.53 1132 ASP A O 1
ATOM 9082 N N . GLY A 1 1133 ? 11.687 -30.723 27.480 1.00 36.03 1133 GLY A N 1
ATOM 9083 C CA . GLY A 1 1133 ? 13.114 -30.556 27.164 1.00 36.03 1133 GLY A CA 1
ATOM 9084 C C . GLY A 1 1133 ? 13.716 -29.152 27.134 1.00 36.03 1133 GLY A C 1
ATOM 9085 O O . GLY A 1 1133 ? 14.849 -29.030 26.671 1.00 36.03 1133 GLY A O 1
ATOM 9086 N N . LEU A 1 1134 ? 13.034 -28.105 27.605 1.00 31.14 1134 LEU A N 1
ATOM 9087 C CA . LEU A 1 1134 ? 13.629 -26.766 27.678 1.00 31.14 1134 LEU A CA 1
ATOM 9088 C C . LEU A 1 1134 ? 14.104 -26.466 29.111 1.00 31.14 1134 LEU A C 1
ATOM 9090 O O . LEU A 1 1134 ? 13.311 -26.577 30.049 1.00 31.14 1134 LEU A O 1
ATOM 9094 N N . PRO A 1 1135 ? 15.386 -26.120 29.331 1.00 30.05 1135 PRO A N 1
ATOM 9095 C CA . PRO A 1 1135 ? 15.832 -25.634 30.627 1.00 30.05 1135 PRO A CA 1
ATOM 9096 C C . PRO A 1 1135 ? 15.172 -24.276 30.903 1.00 30.05 1135 PRO A C 1
ATOM 9098 O O . PRO A 1 1135 ? 15.405 -23.319 30.180 1.00 30.05 1135 PRO A O 1
ATOM 9101 N N . GLY A 1 1136 ? 14.348 -24.217 31.953 1.00 31.61 1136 GLY A N 1
ATOM 9102 C CA . GLY A 1 1136 ? 13.876 -22.988 32.599 1.00 31.61 1136 GLY A CA 1
ATOM 9103 C C . GLY A 1 1136 ? 12.944 -22.094 31.770 1.00 31.61 1136 GLY A C 1
ATOM 9104 O O . GLY A 1 1136 ? 13.369 -21.404 30.849 1.00 31.61 1136 GLY A O 1
ATOM 9105 N N . GLU A 1 1137 ? 11.692 -21.974 32.218 1.00 32.84 1137 GLU A N 1
ATOM 9106 C CA . GLU A 1 1137 ? 10.646 -21.059 31.710 1.00 32.84 1137 GLU A CA 1
ATOM 9107 C C . GLU A 1 1137 ? 11.061 -19.570 31.610 1.00 32.84 1137 GLU A C 1
ATOM 9109 O O . GLU A 1 1137 ? 10.355 -18.769 31.003 1.00 32.84 1137 GLU A O 1
ATOM 9114 N N . ASN A 1 1138 ? 12.228 -19.183 32.138 1.00 34.25 1138 ASN A N 1
ATOM 9115 C CA . ASN A 1 1138 ? 12.719 -17.805 32.132 1.00 34.25 1138 ASN A CA 1
ATOM 9116 C C . ASN A 1 1138 ? 13.724 -17.464 31.012 1.00 34.25 1138 ASN A C 1
ATOM 9118 O O . ASN A 1 1138 ? 13.910 -16.279 30.745 1.00 34.25 1138 ASN A O 1
ATOM 9122 N N . GLU A 1 1139 ? 14.348 -18.431 30.324 1.00 31.31 1139 GLU A N 1
ATOM 9123 C CA . GLU A 1 1139 ? 15.393 -18.122 29.318 1.00 31.31 1139 GLU A CA 1
ATOM 9124 C C . GLU A 1 1139 ? 14.880 -18.076 27.867 1.00 31.31 1139 GLU A C 1
ATOM 9126 O O . GLU A 1 1139 ? 15.400 -17.309 27.056 1.00 31.31 1139 GLU A O 1
ATOM 9131 N N . LEU A 1 1140 ? 13.811 -18.809 27.534 1.00 29.58 1140 LEU A N 1
ATOM 9132 C CA . LEU A 1 1140 ? 13.206 -18.794 26.191 1.00 29.58 1140 LEU A CA 1
ATOM 9133 C C . LEU A 1 1140 ? 12.241 -17.637 25.963 1.00 29.58 1140 LEU A C 1
ATOM 9135 O O . LEU A 1 1140 ? 12.219 -17.076 24.873 1.00 29.58 1140 LEU A O 1
ATOM 9139 N N . CYS A 1 1141 ? 11.514 -17.208 26.995 1.00 30.66 1141 CYS A N 1
ATOM 9140 C CA . CYS A 1 1141 ? 10.785 -15.945 26.938 1.00 30.66 1141 CYS A CA 1
ATOM 9141 C C . CYS A 1 1141 ? 11.748 -14.755 26.827 1.00 30.66 1141 CYS A C 1
ATOM 9143 O O . CYS A 1 1141 ? 11.399 -13.765 26.194 1.00 30.66 1141 CYS A O 1
ATOM 9145 N N . ALA A 1 1142 ? 12.966 -14.848 27.373 1.00 32.41 1142 ALA A N 1
ATOM 9146 C CA . ALA A 1 1142 ? 13.997 -13.827 27.193 1.00 32.41 1142 ALA A CA 1
ATOM 9147 C C . ALA A 1 1142 ? 14.587 -13.855 25.770 1.00 32.41 1142 ALA A C 1
ATOM 9149 O O . ALA A 1 1142 ? 14.612 -12.813 25.123 1.00 32.41 1142 ALA A O 1
ATOM 9150 N N . HIS A 1 1143 ? 14.932 -15.032 25.231 1.00 30.50 1143 HIS A N 1
ATOM 9151 C CA . HIS A 1 1143 ? 15.469 -15.159 23.867 1.00 30.50 1143 HIS A CA 1
ATOM 9152 C C . HIS A 1 1143 ? 14.438 -14.919 22.758 1.00 30.50 1143 HIS A C 1
ATOM 9154 O O . HIS A 1 1143 ? 14.802 -14.377 21.725 1.00 30.50 1143 HIS A O 1
ATOM 9160 N N . ALA A 1 1144 ? 13.158 -15.257 22.939 1.00 30.80 1144 ALA A N 1
ATOM 9161 C CA . ALA A 1 1144 ? 12.104 -14.913 21.978 1.00 30.80 1144 ALA A CA 1
ATOM 9162 C C . ALA A 1 1144 ? 11.759 -13.413 22.028 1.00 30.80 1144 ALA A C 1
ATOM 9164 O O . ALA A 1 1144 ? 11.468 -12.810 20.996 1.00 30.80 1144 ALA A O 1
ATOM 9165 N N . ARG A 1 1145 ? 11.859 -12.777 23.207 1.00 34.28 1145 ARG A N 1
ATOM 9166 C CA . ARG A 1 1145 ? 11.750 -11.314 23.351 1.00 34.28 1145 ARG A CA 1
ATOM 9167 C C . ARG A 1 1145 ? 12.980 -10.585 22.803 1.00 34.28 1145 ARG A C 1
ATOM 9169 O O . ARG A 1 1145 ? 12.821 -9.489 22.279 1.00 34.28 1145 ARG A O 1
ATOM 9176 N N . GLU A 1 1146 ? 14.171 -11.178 22.864 1.00 31.80 1146 GLU A N 1
ATOM 9177 C CA . GLU A 1 1146 ? 15.379 -10.648 22.216 1.00 31.80 1146 GLU A CA 1
ATOM 9178 C C . GLU A 1 1146 ? 15.417 -10.929 20.711 1.00 31.80 1146 GLU A C 1
ATOM 9180 O O . GLU A 1 1146 ? 15.799 -10.039 19.968 1.00 31.80 1146 GLU A O 1
ATOM 9185 N N . ALA A 1 1147 ? 14.937 -12.076 20.225 1.00 30.58 1147 ALA A N 1
ATOM 9186 C CA . ALA A 1 1147 ? 14.844 -12.380 18.794 1.00 30.58 1147 ALA A CA 1
ATOM 9187 C C . ALA A 1 1147 ? 13.764 -11.539 18.093 1.00 30.58 1147 ALA A C 1
ATOM 9189 O O . ALA A 1 1147 ? 14.004 -11.056 16.991 1.00 30.58 1147 ALA A O 1
ATOM 9190 N N . ASN A 1 1148 ? 12.632 -11.254 18.752 1.00 30.92 1148 ASN A N 1
ATOM 9191 C CA . ASN A 1 1148 ? 11.648 -10.288 18.245 1.00 30.92 1148 ASN A CA 1
ATOM 9192 C C . ASN A 1 1148 ? 12.117 -8.827 18.371 1.00 30.92 1148 ASN A C 1
ATOM 9194 O O . ASN A 1 1148 ? 11.667 -7.982 17.605 1.00 30.92 1148 ASN A O 1
ATOM 9198 N N . ARG A 1 1149 ? 13.048 -8.510 19.285 1.00 32.56 1149 ARG A N 1
ATOM 9199 C CA . ARG A 1 1149 ? 13.712 -7.190 19.333 1.00 32.56 1149 ARG A CA 1
ATOM 9200 C C . ARG A 1 1149 ? 14.890 -7.070 18.357 1.00 32.56 1149 ARG A C 1
ATOM 9202 O O . ARG A 1 1149 ? 15.198 -5.962 17.931 1.00 32.56 1149 ARG A O 1
ATOM 9209 N N . ALA A 1 1150 ? 15.530 -8.177 17.981 1.00 28.64 1150 ALA A N 1
ATOM 9210 C CA . ALA A 1 1150 ? 16.672 -8.223 17.065 1.00 28.64 1150 ALA A CA 1
ATOM 9211 C C . ALA A 1 1150 ? 16.269 -8.464 15.598 1.00 28.64 1150 ALA A C 1
ATOM 9213 O O . ALA A 1 1150 ? 16.988 -8.041 14.697 1.00 28.64 1150 ALA A O 1
ATOM 9214 N N . GLY A 1 1151 ? 15.095 -9.051 15.339 1.00 28.92 1151 GLY A N 1
ATOM 9215 C CA . GLY A 1 1151 ? 14.514 -9.191 13.997 1.00 28.92 1151 GLY A CA 1
ATOM 9216 C C . GLY A 1 1151 ? 14.124 -7.862 13.335 1.00 28.92 1151 GLY A C 1
ATOM 9217 O O . GLY A 1 1151 ? 13.867 -7.832 12.139 1.00 28.92 1151 GLY A O 1
ATOM 9218 N N . ALA A 1 1152 ? 14.149 -6.757 14.090 1.00 29.16 1152 ALA A N 1
ATOM 9219 C CA . ALA A 1 1152 ? 13.915 -5.400 13.599 1.00 29.16 1152 ALA A CA 1
ATOM 9220 C C . ALA A 1 1152 ? 15.198 -4.665 13.147 1.00 29.16 1152 ALA A C 1
ATOM 9222 O O . ALA A 1 1152 ? 15.145 -3.485 12.810 1.00 29.16 1152 ALA A O 1
ATOM 9223 N N . ARG A 1 1153 ? 16.371 -5.321 13.140 1.00 28.92 1153 ARG A N 1
ATOM 9224 C CA . ARG A 1 1153 ? 17.610 -4.749 12.582 1.00 28.92 1153 ARG A CA 1
ATOM 9225 C C . ARG A 1 1153 ? 18.400 -5.806 11.814 1.00 28.92 1153 ARG A C 1
ATOM 9227 O O . ARG A 1 1153 ? 19.170 -6.566 12.393 1.00 28.92 1153 ARG A O 1
ATOM 9234 N N . HIS A 1 1154 ? 18.267 -5.819 10.492 1.00 27.27 1154 HIS A N 1
ATOM 9235 C CA . HIS A 1 1154 ? 19.293 -6.372 9.607 1.00 27.27 1154 HIS A CA 1
ATOM 9236 C C . HIS A 1 1154 ? 19.870 -5.248 8.752 1.00 27.27 1154 HIS A C 1
ATOM 9238 O O . HIS A 1 1154 ? 19.473 -5.018 7.615 1.00 27.27 1154 HIS A O 1
ATOM 9244 N N . SER A 1 1155 ? 20.843 -4.549 9.340 1.00 25.77 1155 SER A N 1
ATOM 9245 C CA . SER A 1 1155 ? 21.950 -3.990 8.579 1.00 25.77 1155 SER A CA 1
ATOM 9246 C C . SER A 1 1155 ? 22.782 -5.148 8.035 1.00 25.77 1155 SER A C 1
ATOM 9248 O O . SER A 1 1155 ? 23.110 -6.087 8.760 1.00 25.77 1155 SER A O 1
ATOM 9250 N N . SER A 1 1156 ? 23.121 -5.055 6.758 1.00 30.48 1156 SER A N 1
ATOM 9251 C CA . SER A 1 1156 ? 24.107 -5.878 6.075 1.00 30.48 1156 SER A CA 1
ATOM 9252 C C . SER A 1 1156 ? 25.401 -5.984 6.884 1.00 30.48 1156 SER A C 1
ATOM 9254 O O . SER A 1 1156 ? 26.170 -5.031 6.908 1.00 30.48 1156 SER A O 1
ATOM 9256 N N . ASP A 1 1157 ? 25.674 -7.132 7.496 1.00 27.41 1157 ASP A N 1
ATOM 9257 C CA . ASP A 1 1157 ? 27.048 -7.549 7.741 1.00 27.41 1157 ASP A CA 1
ATOM 9258 C C . ASP A 1 1157 ? 27.163 -9.070 7.795 1.00 27.41 1157 ASP A C 1
ATOM 9260 O O . ASP A 1 1157 ? 26.365 -9.791 8.393 1.00 27.41 1157 ASP A O 1
ATOM 9264 N N . ARG A 1 1158 ? 28.177 -9.549 7.078 1.00 31.97 1158 ARG A N 1
ATOM 9265 C CA . ARG A 1 1158 ? 28.511 -10.953 6.859 1.00 31.97 1158 ARG A CA 1
ATOM 9266 C C . ARG A 1 1158 ? 28.695 -11.689 8.188 1.00 31.97 1158 ARG A C 1
ATOM 9268 O O . ARG A 1 1158 ? 29.648 -11.412 8.912 1.00 31.97 1158 ARG A O 1
ATOM 9275 N N . ILE A 1 1159 ? 27.903 -12.730 8.420 1.00 23.77 1159 ILE A N 1
ATOM 9276 C CA . ILE A 1 1159 ? 28.281 -13.822 9.321 1.00 23.77 1159 ILE A CA 1
ATOM 9277 C C . ILE A 1 1159 ? 28.525 -15.045 8.446 1.00 23.77 1159 ILE A C 1
ATOM 9279 O O . ILE A 1 1159 ? 27.624 -15.532 7.769 1.00 23.77 1159 ILE A O 1
ATOM 9283 N N . GLY A 1 1160 ? 29.783 -15.483 8.404 1.00 31.70 1160 GLY A N 1
ATOM 9284 C CA . GLY A 1 1160 ? 30.182 -16.684 7.685 1.00 31.70 1160 GLY A CA 1
ATOM 9285 C C . GLY A 1 1160 ? 29.549 -17.930 8.299 1.00 31.70 1160 GLY A C 1
ATOM 9286 O O . GLY A 1 1160 ? 29.723 -18.186 9.492 1.00 31.70 1160 GLY A O 1
ATOM 9287 N N . ILE A 1 1161 ? 28.870 -18.696 7.448 1.00 26.17 1161 ILE A N 1
ATOM 9288 C CA . ILE A 1 1161 ? 28.636 -20.137 7.573 1.00 26.17 1161 ILE A CA 1
ATOM 9289 C C . ILE A 1 1161 ? 29.088 -20.768 6.260 1.00 26.17 1161 ILE A C 1
ATOM 9291 O O . ILE A 1 1161 ? 28.701 -20.229 5.196 1.00 26.17 1161 ILE A O 1
#

pLDDT: mean 85.49, std 15.84, range [23.77, 98.56]

Mean predicted aligned error: 16.87 Å

Solvent-accessible surface area (backbone atoms only — not comparable to full-atom values): 61072 Å² total; per-residue (Å²): 122,91,82,65,70,75,32,14,34,25,27,48,72,86,46,62,81,52,52,60,49,49,41,35,39,75,49,75,35,88,61,66,28,81,72,33,34,36,35,40,23,28,64,27,25,32,43,32,27,48,74,91,36,84,53,50,73,43,75,63,48,62,61,30,60,48,23,43,42,83,44,64,53,89,64,63,46,63,58,42,81,46,39,42,36,42,38,37,39,38,92,67,81,63,84,76,52,81,77,43,61,73,46,54,54,50,48,54,44,38,30,31,33,39,42,38,96,86,48,77,48,50,29,42,53,82,28,29,29,82,93,41,58,17,36,59,64,45,47,74,56,35,64,51,41,37,69,45,42,78,60,59,71,62,61,68,71,63,29,67,81,69,26,40,73,45,80,46,58,64,64,44,79,78,48,71,34,68,54,48,77,45,74,45,97,84,24,36,39,34,40,38,40,42,24,63,39,62,79,81,81,79,85,78,86,72,68,62,81,57,63,45,48,61,69,43,47,41,52,52,6,28,56,48,40,53,45,42,61,76,68,47,46,86,80,24,19,33,41,31,38,34,45,83,44,65,33,25,26,29,42,34,42,36,24,76,20,96,51,66,44,34,38,40,38,39,35,15,77,39,70,67,34,57,74,70,38,59,60,29,50,34,53,69,55,72,25,48,52,75,31,68,42,65,57,74,74,37,32,30,21,35,40,35,42,34,51,41,32,59,58,80,39,73,46,33,38,38,36,39,40,29,37,46,26,43,81,77,64,79,56,28,45,71,45,52,70,30,67,67,58,37,50,51,37,53,27,14,50,48,21,38,49,46,19,28,51,92,33,45,20,32,19,48,67,56,81,44,37,80,42,51,58,36,35,50,34,25,52,46,23,43,58,29,28,34,87,76,58,66,44,58,54,48,40,55,50,58,55,49,65,42,52,90,94,59,46,34,75,64,25,62,43,29,46,24,41,44,40,36,38,56,36,52,50,33,39,50,51,49,52,58,66,60,57,57,69,44,40,67,45,55,36,51,54,42,49,50,52,51,72,41,33,36,89,88,69,41,43,62,71,67,61,73,75,41,65,83,64,66,50,80,64,54,67,64,48,27,37,55,35,41,52,22,44,43,47,40,18,55,49,25,51,52,50,46,40,70,74,35,88,88,59,75,60,76,72,72,92,64,73,71,58,89,63,64,41,63,62,26,73,68,39,93,36,70,53,33,32,55,41,22,38,73,45,59,51,27,50,71,74,57,44,56,62,50,60,76,70,67,72,94,57,79,86,55,37,50,61,49,38,49,53,50,19,52,56,31,34,79,68,78,32,47,56,63,12,47,53,40,46,43,60,53,54,47,47,42,47,75,74,66,47,54,27,31,34,55,45,52,55,89,81,60,52,96,58,44,55,56,61,23,41,37,76,73,84,49,53,24,66,72,56,42,59,36,14,12,39,38,12,32,60,41,30,54,42,43,35,42,44,62,4,49,41,71,72,34,52,22,40,40,24,27,38,40,42,60,48,76,44,89,82,39,48,38,41,37,34,28,37,22,39,73,65,40,58,33,41,32,37,37,37,53,45,99,89,69,51,70,56,48,41,46,33,67,36,84,74,50,44,78,43,79,66,69,86,57,95,72,65,45,69,46,62,76,73,77,56,74,76,52,68,65,52,40,60,60,50,58,50,87,66,22,29,36,29,40,34,36,40,26,39,74,81,48,76,69,56,55,55,51,50,53,51,51,39,51,76,36,34,35,14,33,35,27,57,28,38,33,77,69,48,64,52,52,84,89,36,71,73,36,51,54,53,50,50,52,47,42,55,51,21,52,76,70,66,29,33,35,28,45,37,70,30,54,57,67,57,40,62,20,56,57,22,54,45,30,67,76,36,80,84,30,19,23,28,27,40,33,56,34,76,61,89,76,93,44,76,88,42,38,42,83,73,47,79,48,79,54,101,92,42,59,36,35,32,23,48,32,42,59,62,70,61,38,72,86,28,72,41,19,29,60,37,24,35,57,39,43,70,36,40,50,51,34,40,64,72,39,56,48,59,49,44,77,75,44,52,92,35,41,53,64,32,26,45,30,40,36,43,44,38,42,46,47,35,92,79,86,58,89,92,48,60,70,43,66,40,56,97,59,47,47,58,58,42,21,77,73,70,76,49,69,46,74,91,47,56,62,27,71,81,40,98,46,90,65,18,69,62,53,40,49,55,48,48,55,47,54,30,48,36,30,24,60,23,34,35,35,48,52,26,56,56,24,53,80,56,51,24,39,27,30,36,33,54,39,52,61,43,39,76,72,58,13,43,68,25,41,45,49,65,56,68,34,41,71,36,29,62,30,28,27,36,82,49,36,51,91,62,62,65,48,65,48,91,91,43,68,89,64,57,44,29,51,62,52,28,42,47,48,42,39,50,48,25,62,76,71,69,37,91,42,24,36,34,38,29,39,26,60,43,36,80,86,63,49,69,71,59,51,49,54,54,51,52,52,38,45,77,53,58,37,67,38,45,25,44,28,31,39,66,69,39,63,63,83,63,43,67,69,57,52,31,22,72,31,81,72,52,48,41,46,60,28,49,67,30,95,74,84,80,72,83,56,89,69,54,56,61,48,48,52,54,46,48,67,61,47,72,78,60,83,73,94,70,93,75,92,126

Organism: NCBI:txid425004

Sequence (1161 aa):
MADKAVPKWIWHEAGSDRMQVVLERSFIVETAENDAKLYLAATGHVVISLDDRLVGELPEHPGNLASFTEIGFPETIAPGPHRIELKIVCNEPMPIVDVNVHLIERRVGCIGFLEGNGAWLPTDESWISEDLPARAVCVYGEEPYGDLENAPSWFVKGGYGDIGTSALTYFDVLEQSKLAAQIGEEGILTLKGMYAKETQLPEISRNERHIFYHLRKQQEWTELRDFQLQAGLDEGPWIRVAMDAEYNMRFRVDNDSDRPALLLWNGAESIAELDNYAGCITESFAVDPGGSFTILPQGIRYVQFFMIGPPEEAFKLRIAFEAVGVMLEPIGQFRSDLPAADRIYQTSMHTNRICHQTGLWDGVKRDRLNWTYDFFMAAKADYVLWNDFAVLKRTIRELGDTPYGYWMNSIPAYTCWWFVNVWDYYLHTADREFVIEMKPDLTRHMGWIIENIDPASGFLKQRHQAFIEWVPMTEADAWHTLHAVLALAIKSVRQLNEAIPGLELPVPANPLPAIPASEFLNSSSLIALLLGAESGYVCEAQEVAALNRIALSDPVTPLSAYWLAERLALRGKQDQGWEAVERVWGRMLELGATTFWESITLAPADDFHHALTTYTAYDSYRISLCHSWSSTPVQWMSRHLLGIRPLAPGYSKIAFQPHAVPGMNRCQGTVSTPLGPVLVRWEKQADGTLVSTIEAPEGVEIVDGTGDDRLQPLTRGESEVNPSEFKEPAVEFRPVPFWSWNGGLTPERLRTQISQMREAGVGGFFMHARNGLKTGYLDEDWFDCVRLCIEEADRLGMKAWIYDEKGWPSGFAGGIIPSLGRQYRAKALVMLPERREDDEICRLLKVYEADGDTHFLYEWVQPLGDARFENASYVDLLDGRVTEAFIERTHRHYEARFGSSFGRTVPGVFSDEACALLWLNPDVPALPWTTNLDELFFDKYGYSLLPRLHALFLPEGDFRSVRYDYWSLVVELFAERFSKVLYDWCDSRGLLYTGHLMAEDKLVYQMEWVGDVMRQYEYMHIPGMDHLGRYFQVSRPEQREQPYTTVLSAKQVTSVANQLGRERALSELFACAGQGFELSKQKWMTDWHLIHGINLFSPHLLPYSMEGEGKRDYPPDARPAAALVGRLSLADGLPGENELCAHAREANRAGARHSSDRIGI